Protein AF-A0AAW7D449-F1 (afdb_monomer_lite)

Foldseek 3Di:
DCLWQKKWKDQFQQAHNPGGDIDGAFLEEEEDADPPLCQLSSVLVLVQLLVQLPPDLADTKGAQPDPPSVQFFQCSGGPDNVQQKMKIKTFFAFLQFGQKIKIWIWGFPDPDPGGRITATFKMWIARNVVRDTQKIKGKDFDDPVRQVVVVVVVVVVQVVVVVCVVVVVDDDPPPDRDDDFTFGTKIKMKHQLQVVLVVLVVCLVVLVVCVVCVCVCVQFPLVVVQVVCVVVRGSSNLNVVLCPDRDDSVLSVVLSVLSPDPDRMDIDIDTDGPCQQDDPDPPDHGDDPSRVSLVVVLVVCCVSSPRWDDDPPPDTDRSRSSSSSSRSSSRSVSSNQEAEDELDPDDLDQKDQCPDPDPVSVLLVLLQPFPQQPPQLQVLCVVLQNARGWDWDQDPVRSIIWIWGLGPVRDIDTLSPDDSLVNLVNSVSSVLRSQLVVQWDWDQHSVRDIDTAGDAHEYEYEANCPPHDLSVLLVVLVSSLCSCVPRVYRYYYHHLDPSNLVSQLVCLLVVSDPQSNYWYWYADRPVPPPPDADRIDIWTADSNSDTDPVNGDPDRPCVVVVVVVVVVVVVVVVVVVVVVVVVCVVPPCVPVCVVVVVVVVVVVCQQDLVVLLVVLVVQAPCVLFDPQLSVLSSVLSNLLSVCVPDPFSLSSLLSLLVSVVVVLVVLLCVLPVPDDDDLLQSLQLLCCLQVVHDPDPNYDDPVSSVSSVVSCVVFFQDSNLQPSVLSVVSVVLNVQSVDPPDGDDSVSSVVSVVSSSVRNVSVRVGTD

Secondary structure (DSSP, 8-state):
--SSSEEEEESBTTB-SSS-EEEE--SEEEEEESTTSSHHHHHHHHHHHHHHHTT-SSSPPEE---TTS---SGGGTBSSSSS-EEEEEEEEEETTEEEEEEEEEEEES-SSS---EEEEEEEEEEETTTTEEEEEEEEEEPPHHHHHHHHHHHHHHHHHHHHHHHTTS---SSS-PPPP--EEEEEEEEEEHHHHHHHHHHTHHHHHHHHHTHHHHHHS-HHHHHHHHHTTTB-HHHHHTT-SSPPPHHHHHHHHHHH-SS-SEEEEEEEEEGGGG--SSTTSPPPPHHHHHHHHHHHHHHHHS--EE--SSSPPEEHHHHHHHHHHHHHHHHHHTEEEE-S------SSEETT---HHHHHHHHHHTS-TT-HHHHHHHHHTTS-SEEEEEEETTTTEEEEEEE-TTS-EEEGGGS-HHHHHHHHHHHHHHHHHHHTEEEEE-TTS-EEEEE--EEEEEE-TTTT--HHHHHHHHHHHHHHHHHH-EEEEEE---HHHHHHHHHHHHTTSS-GGGEEEEEE--GGG--SS--SEEEEEPPTTS---GGGSPTTSSSHHHHHHHHHHHHHHHHHHHHHHHHHHHHHH-HHHHHHHHHHHHHHHTTT-HHHHHHHHHHHS-GGGS-HHHHHHHHHHHHHHHH-TT-S--HHHHHHHHHHHHHHHHHHHHHH-TTS---HHHHHHHHHHHHTS--S-S----HHHHHHHHHHHHHHBS-TTSS-GGGHHHHHHHHHHHHSTT----HHHHHHHHHHHHHHHHHHHHHB-

Sequence (768 aa):
MKLINTFGLKNYRVFDNSKGFMEEFTSINLLTGSNNSGKSSIVKALQMLKNSIKESKYPFSLDLKKQEHLLGDFDNLLFDKENRSIEIILPYTFFGLTNFSISLLFEAQSEKKGSYNAVLREFQVVDKKDNKILYSFVYRKATEEEEIDYKIDFEKRRAEEEEELRSGKRKIRWGIPPRYSPLVGYIEWSINLDKIRENISSLKEVYNNYLEDKVSWRGQSLEELDKITRDHGLVASLFINCFKEDLSTEEWDAFLTKLSKEETQITGKAPIEEDDFISEEDFIEPPKIEDLLYYQAKEILSKNLQWEALKENKDNYRIIEDYFMNSWENLVQRISAINYISAIKEENVRSYNASSNSPFVDLLKRFEVVDMNSDFVKKYLEAFEIGREIQIEINPKYQSILVSITTLDDVKRDLVDFGYGIKQLILIIMQISVLAHENTRNEYGYDDEYYIRYAPSLLIIEEPESNLHPKWQSLLADMFTEASNKFNIQIIIETHSEYLIRKFQTLVAEKKLKQQDVKILYLRGINQTIQGKKQIENVLFGDDGSIDFKIFDGGFFDENYKLELSLLNIQRDSFLTELKKFKQSLVQNKDTIDKLQTKIDEFVKEKDITVYRQSVLSRFDISKLSGVSVDYLISGQFLLGTNNGSVDYSPVIIQYGRVIENELKQIFQQIKPNATWLFGKMQASMEKKLLGSTLIKDCCNNKELNLLGTILQTEFKNTTSLKVNLLDNLRNDRNSAAHPGQTKTKQEALDYIQKANDFLDSWILEKK

Structure (mmCIF, N/CA/C/O backbone):
data_AF-A0AAW7D449-F1
#
_entry.id   AF-A0AAW7D449-F1
#
loop_
_atom_site.group_PDB
_atom_site.id
_atom_site.type_symbol
_atom_site.label_atom_id
_atom_site.label_alt_id
_atom_site.label_comp_id
_atom_site.label_asym_id
_atom_site.label_entity_id
_atom_site.label_seq_id
_atom_site.pdbx_PDB_ins_code
_atom_site.Cartn_x
_atom_site.Cartn_y
_atom_site.Cartn_z
_atom_site.occupancy
_atom_site.B_iso_or_equiv
_atom_site.auth_seq_id
_atom_site.auth_comp_id
_atom_site.auth_asym_id
_atom_site.auth_atom_id
_atom_site.pdbx_PDB_model_num
ATOM 1 N N . MET A 1 1 ? -4.427 -12.525 0.222 1.00 58.06 1 MET A N 1
ATOM 2 C CA . MET A 1 1 ? -5.443 -11.853 1.068 1.00 58.06 1 MET A CA 1
ATOM 3 C C . MET A 1 1 ? -5.123 -10.369 1.088 1.00 58.06 1 MET A C 1
ATOM 5 O O . MET A 1 1 ? -3.958 -10.017 1.196 1.00 58.06 1 MET A O 1
ATOM 9 N N . LYS A 1 2 ? -6.126 -9.499 0.937 1.00 77.19 2 LYS A N 1
ATOM 10 C CA . LYS A 1 2 ? -5.932 -8.040 0.939 1.00 77.19 2 LYS A CA 1
ATOM 11 C C . LYS A 1 2 ? -6.093 -7.533 2.374 1.00 77.19 2 LYS A C 1
ATOM 13 O O . LYS A 1 2 ? -7.215 -7.473 2.876 1.00 77.19 2 LYS A O 1
ATOM 18 N N . LEU A 1 3 ? -4.978 -7.253 3.047 1.00 84.44 3 LEU A N 1
ATOM 19 C CA . LEU A 1 3 ? -4.956 -6.790 4.438 1.00 84.44 3 LEU A CA 1
ATOM 20 C C . LEU A 1 3 ? -5.667 -5.436 4.565 1.00 84.44 3 LEU A C 1
ATOM 22 O O . LEU A 1 3 ? -6.577 -5.282 5.380 1.00 84.44 3 LEU A O 1
ATOM 26 N N . ILE A 1 4 ? -5.307 -4.502 3.684 1.00 90.31 4 ILE A N 1
ATOM 27 C CA . ILE A 1 4 ? -5.971 -3.215 3.491 1.00 90.31 4 ILE A CA 1
ATOM 28 C C . ILE A 1 4 ? -6.580 -3.235 2.096 1.00 90.31 4 ILE A C 1
ATOM 30 O O . ILE A 1 4 ? -5.884 -3.015 1.111 1.00 90.31 4 ILE A O 1
ATOM 34 N N . ASN A 1 5 ? -7.867 -3.570 1.992 1.00 89.31 5 ASN A N 1
ATOM 35 C CA . ASN A 1 5 ? -8.565 -3.606 0.702 1.00 89.31 5 ASN A CA 1
ATOM 36 C C . ASN A 1 5 ? -9.146 -2.242 0.301 1.00 89.31 5 ASN A C 1
ATOM 38 O O . ASN A 1 5 ? -9.466 -2.052 -0.862 1.00 89.31 5 ASN A O 1
ATOM 42 N N . THR A 1 6 ? -9.272 -1.312 1.247 1.00 92.00 6 THR A N 1
ATOM 43 C CA . THR A 1 6 ? -9.874 0.009 1.070 1.00 92.00 6 THR A CA 1
ATOM 44 C C . THR A 1 6 ? -9.093 0.986 1.935 1.00 92.00 6 THR A C 1
ATOM 46 O O . THR A 1 6 ? -8.850 0.689 3.103 1.00 92.00 6 THR A O 1
ATOM 49 N N . PHE A 1 7 ? -8.682 2.122 1.389 1.00 95.44 7 PHE A N 1
ATOM 50 C CA . PHE A 1 7 ? -8.013 3.160 2.166 1.00 95.44 7 PHE A CA 1
ATOM 51 C C . PHE A 1 7 ? -8.484 4.535 1.716 1.00 95.44 7 PHE A C 1
ATOM 53 O O . PHE A 1 7 ? -8.546 4.803 0.514 1.00 95.44 7 PHE A O 1
ATOM 60 N N . GLY A 1 8 ? -8.790 5.400 2.678 1.00 94.81 8 GLY A N 1
ATOM 61 C CA . GLY A 1 8 ? -9.191 6.770 2.406 1.00 94.81 8 GLY A CA 1
ATOM 62 C C . GLY A 1 8 ? -8.648 7.772 3.413 1.00 94.81 8 GLY A C 1
ATOM 63 O O . GLY A 1 8 ? -8.346 7.430 4.554 1.00 94.81 8 GLY A O 1
ATOM 64 N N . LEU A 1 9 ? -8.501 9.012 2.955 1.00 95.38 9 LEU A N 1
ATOM 65 C CA . LEU A 1 9 ? -7.996 10.151 3.712 1.00 95.38 9 LEU A CA 1
ATOM 66 C C . LEU A 1 9 ? -8.774 11.404 3.313 1.00 95.38 9 LEU A C 1
ATOM 68 O O . LEU A 1 9 ? -8.803 11.746 2.130 1.00 95.38 9 LEU A O 1
ATOM 72 N N . LYS A 1 10 ? -9.330 12.138 4.275 1.00 94.62 10 LYS A N 1
ATOM 73 C CA . LYS A 1 10 ? -9.833 13.500 4.043 1.00 94.62 10 LYS A CA 1
ATOM 74 C C . LYS A 1 10 ? -9.101 14.503 4.911 1.00 94.62 10 LYS A C 1
ATOM 76 O O . LYS A 1 10 ? -8.645 14.184 6.009 1.00 94.62 10 LYS A O 1
ATOM 81 N N . ASN A 1 11 ? -9.006 15.720 4.385 1.00 94.19 11 ASN A N 1
ATOM 82 C CA . ASN A 1 11 ? -8.295 16.831 5.004 1.00 94.19 11 ASN A CA 1
ATOM 83 C C . ASN A 1 11 ? -6.819 16.520 5.326 1.00 94.19 11 ASN A C 1
ATOM 85 O O . ASN A 1 11 ? -6.278 16.965 6.335 1.00 94.19 11 ASN A O 1
ATOM 89 N N . TYR A 1 12 ? -6.156 15.742 4.466 1.00 93.12 12 TYR A N 1
ATOM 90 C CA . TYR A 1 12 ? -4.796 15.260 4.695 1.00 93.12 12 TYR A CA 1
ATOM 91 C C . TYR A 1 12 ? -3.843 15.712 3.584 1.00 93.12 12 TYR A C 1
ATOM 93 O O . TYR A 1 12 ? -3.831 15.175 2.475 1.00 93.12 12 TYR A O 1
ATOM 101 N N . ARG A 1 13 ? -2.972 16.666 3.907 1.00 91.31 13 ARG A N 1
ATOM 102 C CA . ARG A 1 13 ? -1.889 17.223 3.092 1.00 91.31 13 ARG A CA 1
ATOM 103 C C . ARG A 1 13 ? -2.355 17.776 1.757 1.00 91.31 13 ARG A C 1
ATOM 105 O O . ARG A 1 13 ? -2.620 18.961 1.655 1.00 91.31 13 ARG A O 1
ATOM 112 N N . VAL A 1 14 ? -2.380 16.930 0.728 1.00 89.31 14 VAL A N 1
ATOM 113 C CA . VAL A 1 14 ? -2.785 17.294 -0.637 1.00 89.31 14 VAL A CA 1
ATOM 114 C C . VAL A 1 14 ? -4.187 16.788 -0.986 1.00 89.31 14 VAL A C 1
ATOM 116 O O . VAL A 1 14 ? -4.650 16.998 -2.104 1.00 89.31 14 VAL A O 1
ATOM 119 N N . PHE A 1 15 ? -4.833 16.084 -0.058 1.00 90.56 15 PHE A N 1
ATOM 120 C CA . PHE A 1 15 ? -6.183 15.561 -0.199 1.00 90.56 15 PHE A CA 1
ATOM 121 C C . PHE A 1 15 ? -7.138 16.467 0.564 1.00 90.56 15 PHE A C 1
ATOM 123 O O . PHE A 1 15 ? -6.991 16.658 1.774 1.00 90.56 15 PHE A O 1
ATOM 130 N N . ASP A 1 16 ? -8.095 17.035 -0.163 1.00 87.88 16 ASP A N 1
ATOM 131 C CA . ASP A 1 16 ? -9.051 17.974 0.403 1.00 87.88 16 ASP A CA 1
ATOM 132 C C . ASP A 1 16 ? -10.039 17.295 1.374 1.00 87.88 16 ASP A C 1
ATOM 134 O O . ASP A 1 16 ? -10.067 16.077 1.564 1.00 87.88 16 ASP A O 1
ATOM 138 N N . ASN A 1 17 ? -10.825 18.117 2.050 1.00 82.94 17 ASN A N 1
ATOM 139 C CA . ASN A 1 17 ? -11.843 17.726 3.020 1.00 82.94 17 ASN A CA 1
ATOM 140 C C . ASN A 1 17 ? -13.156 17.230 2.377 1.00 82.94 17 ASN A C 1
ATOM 142 O O . ASN A 1 17 ? -13.931 16.545 3.037 1.00 82.94 17 ASN A O 1
ATOM 146 N N . SER A 1 18 ? -13.413 17.540 1.103 1.00 78.94 18 SER A N 1
ATOM 147 C CA . SER A 1 18 ? -14.688 17.255 0.426 1.00 78.94 18 SER A CA 1
ATOM 148 C C . SER A 1 18 ? -14.692 15.924 -0.336 1.00 78.94 18 SER A C 1
ATOM 150 O O . SER A 1 18 ? -15.559 15.078 -0.129 1.00 78.94 18 SER A O 1
ATOM 152 N N . LYS A 1 19 ? -13.714 15.731 -1.221 1.00 79.62 19 LYS A N 1
ATOM 153 C CA . LYS A 1 19 ? -13.498 14.547 -2.053 1.00 79.62 19 LYS A CA 1
ATOM 154 C C . LYS A 1 19 ? -12.468 13.628 -1.416 1.00 79.62 19 LYS A C 1
ATOM 156 O O . LYS A 1 19 ? -12.653 12.416 -1.444 1.00 79.62 19 LYS A O 1
ATOM 161 N N . GLY A 1 20 ? -11.408 14.214 -0.854 1.00 83.44 20 GLY A N 1
ATOM 162 C CA . GLY A 1 20 ? -10.283 13.485 -0.279 1.00 83.44 20 GLY A CA 1
ATOM 163 C C . GLY A 1 20 ? -9.679 12.429 -1.214 1.00 83.44 20 GLY A C 1
ATOM 164 O O . GLY A 1 20 ? -9.724 12.533 -2.441 1.00 83.44 20 GLY A O 1
ATOM 165 N N . PHE A 1 21 ? -9.095 11.408 -0.598 1.00 88.69 21 PHE A N 1
ATOM 166 C CA . PHE A 1 21 ? -8.597 10.173 -1.191 1.00 88.69 21 PHE A CA 1
ATOM 167 C C . PHE A 1 21 ? -9.489 9.021 -0.728 1.00 88.69 21 PHE A C 1
ATOM 169 O O . PHE A 1 21 ? -9.763 8.921 0.464 1.00 88.69 21 PHE A O 1
ATOM 176 N N . MET A 1 22 ? -9.924 8.145 -1.631 1.00 89.25 22 MET A N 1
ATOM 177 C CA . MET A 1 22 ? -10.607 6.902 -1.270 1.00 89.25 22 MET A CA 1
ATOM 178 C C . MET A 1 22 ? -10.464 5.903 -2.412 1.00 89.25 22 MET A C 1
ATOM 180 O O . MET A 1 22 ? -11.011 6.120 -3.490 1.00 89.25 22 MET A O 1
ATOM 184 N N . GLU A 1 23 ? -9.720 4.825 -2.192 1.00 91.81 23 GLU A N 1
ATOM 185 C CA . GLU A 1 23 ? -9.419 3.840 -3.231 1.00 91.81 23 GLU A CA 1
ATOM 186 C C . GLU A 1 23 ? -9.388 2.413 -2.681 1.00 91.81 23 GLU A C 1
ATOM 188 O O . GLU A 1 23 ? -8.996 2.168 -1.537 1.00 91.81 23 GLU A O 1
ATOM 193 N N . GLU A 1 24 ? -9.756 1.447 -3.526 1.00 91.19 24 GLU A N 1
ATOM 194 C CA . GLU A 1 24 ? -9.655 0.024 -3.191 1.00 91.19 24 GLU A CA 1
ATOM 195 C C . GLU A 1 24 ? -8.324 -0.566 -3.648 1.00 91.19 24 GLU A C 1
ATOM 197 O O . GLU A 1 24 ? -8.000 -0.522 -4.831 1.00 91.19 24 GLU A O 1
ATOM 202 N N . PHE A 1 25 ? -7.546 -1.155 -2.748 1.00 93.44 25 PHE A N 1
ATOM 203 C CA . PHE A 1 25 ? -6.246 -1.738 -3.071 1.00 93.44 25 PHE A CA 1
ATOM 204 C C . PHE A 1 25 ? -6.335 -3.207 -3.499 1.00 93.44 25 PHE A C 1
ATOM 206 O O . PHE A 1 25 ? -7.136 -3.997 -2.994 1.00 93.44 25 PHE A O 1
ATOM 213 N N . THR A 1 26 ? -5.466 -3.593 -4.432 1.00 93.81 26 THR A N 1
ATOM 214 C CA . THR A 1 26 ? -5.254 -4.982 -4.867 1.00 93.81 26 THR A CA 1
ATOM 215 C C . THR A 1 26 ? -4.085 -5.614 -4.104 1.00 93.81 26 THR A C 1
ATOM 217 O O . THR A 1 26 ? -3.599 -5.046 -3.121 1.00 93.81 26 THR A O 1
ATOM 220 N N . SER A 1 27 ? -3.644 -6.803 -4.518 1.00 94.50 27 SER A N 1
ATOM 221 C CA . SER A 1 27 ? -2.478 -7.478 -3.936 1.00 94.50 27 SER A CA 1
ATOM 222 C C . SER A 1 27 ? -1.184 -6.694 -4.188 1.00 94.50 27 SER A C 1
ATOM 224 O O . SER A 1 27 ? -0.350 -6.614 -3.294 1.00 94.50 27 SER A O 1
ATOM 226 N N . ILE A 1 28 ? -1.047 -6.053 -5.355 1.00 97.31 28 ILE A N 1
ATOM 227 C CA . ILE A 1 28 ? 0.088 -5.203 -5.738 1.00 97.31 28 ILE A CA 1
ATOM 228 C C . ILE A 1 28 ? -0.427 -3.869 -6.288 1.00 97.31 28 ILE A C 1
ATOM 230 O O . ILE A 1 28 ? -1.142 -3.831 -7.287 1.00 97.31 28 ILE A O 1
ATOM 234 N N . ASN A 1 29 ? -0.040 -2.757 -5.668 1.00 97.12 29 ASN A N 1
ATOM 235 C CA . ASN A 1 29 ? -0.479 -1.417 -6.062 1.00 97.12 29 ASN A CA 1
ATOM 236 C C . ASN A 1 29 ? 0.735 -0.548 -6.376 1.00 97.12 29 ASN A C 1
ATOM 238 O O . ASN A 1 29 ? 1.603 -0.376 -5.523 1.00 97.12 29 ASN A O 1
ATOM 242 N N . LEU A 1 30 ? 0.781 0.024 -7.576 1.00 97.50 30 LEU A N 1
ATOM 243 C CA . LEU A 1 30 ? 1.849 0.928 -7.999 1.00 97.50 30 LEU A CA 1
ATOM 244 C C . LEU A 1 30 ? 1.361 2.372 -7.876 1.00 97.50 30 LEU A C 1
ATOM 246 O O . LEU A 1 30 ? 0.462 2.777 -8.606 1.00 97.50 30 LEU A O 1
ATOM 250 N N . LEU A 1 31 ? 1.931 3.149 -6.961 1.00 96.12 31 LEU A N 1
ATOM 251 C CA . LEU A 1 31 ? 1.697 4.585 -6.841 1.00 96.12 31 LEU A CA 1
ATOM 252 C C . LEU A 1 31 ? 2.679 5.309 -7.763 1.00 96.12 31 LEU A C 1
ATOM 254 O O . LEU A 1 31 ? 3.887 5.290 -7.529 1.00 96.12 31 LEU A O 1
ATOM 258 N N . THR A 1 32 ? 2.172 5.963 -8.803 1.00 94.12 32 THR A N 1
ATOM 259 C CA . THR A 1 32 ? 3.000 6.727 -9.744 1.00 94.12 32 THR A CA 1
ATOM 260 C C . THR A 1 32 ? 2.334 8.043 -10.135 1.00 94.12 32 THR A C 1
ATOM 262 O O . THR A 1 32 ? 1.190 8.302 -9.773 1.00 94.12 32 THR A O 1
ATOM 265 N N . GLY A 1 33 ? 3.063 8.924 -10.813 1.00 90.00 33 GLY A N 1
ATOM 266 C CA . GLY A 1 33 ? 2.576 10.239 -11.231 1.00 90.00 33 GLY A CA 1
ATOM 267 C C . GLY A 1 33 ? 3.504 11.386 -10.852 1.00 90.00 33 GLY A C 1
ATOM 268 O O . GLY A 1 33 ? 4.634 11.168 -10.403 1.00 90.00 33 GLY A O 1
ATOM 269 N N . SER A 1 34 ? 3.036 12.619 -11.045 1.00 83.12 34 SER A N 1
ATOM 270 C CA . SER A 1 34 ? 3.877 13.819 -10.968 1.00 83.12 34 SER A CA 1
ATOM 271 C C . SER A 1 34 ? 4.509 14.020 -9.586 1.00 83.12 34 SER A C 1
ATOM 273 O O . SER A 1 34 ? 4.026 13.523 -8.565 1.00 83.12 34 SER A O 1
ATOM 275 N N . ASN A 1 35 ? 5.590 14.795 -9.517 1.00 81.62 35 ASN A N 1
ATOM 276 C CA . ASN A 1 35 ? 6.138 15.209 -8.225 1.00 81.62 35 ASN A CA 1
ATOM 277 C C . ASN A 1 35 ? 5.094 16.022 -7.446 1.00 81.62 35 ASN A C 1
ATOM 279 O O . ASN A 1 35 ? 4.270 16.723 -8.038 1.00 81.62 35 ASN A O 1
ATOM 283 N N . ASN A 1 36 ? 5.111 15.894 -6.117 1.00 81.19 36 ASN A N 1
ATOM 284 C CA . ASN A 1 36 ? 4.158 16.536 -5.204 1.00 81.19 36 ASN A CA 1
ATOM 285 C C . ASN A 1 36 ? 2.674 16.196 -5.464 1.00 81.19 36 ASN A C 1
ATOM 287 O O . ASN A 1 36 ? 1.791 16.963 -5.088 1.00 81.19 36 ASN A O 1
ATOM 291 N N . SER A 1 37 ? 2.379 15.048 -6.081 1.00 85.81 37 SER A N 1
ATOM 292 C CA . SER A 1 37 ? 0.999 14.604 -6.330 1.00 85.81 37 SER A CA 1
ATOM 293 C C . SER A 1 37 ? 0.314 13.919 -5.145 1.00 85.81 37 SER A C 1
ATOM 295 O O . SER A 1 37 ? -0.894 13.712 -5.177 1.00 85.81 37 SER A O 1
ATOM 297 N N . GLY A 1 38 ? 1.065 13.575 -4.091 1.00 86.75 38 GLY A N 1
ATOM 298 C CA . GLY A 1 38 ? 0.529 12.924 -2.890 1.00 86.75 38 GLY A CA 1
ATOM 299 C C . GLY A 1 38 ? 0.925 11.465 -2.683 1.00 86.75 38 GLY A C 1
ATOM 300 O O . GLY A 1 38 ? 0.478 10.879 -1.703 1.00 86.75 38 GLY A O 1
ATOM 301 N N . LYS A 1 39 ? 1.786 10.889 -3.535 1.00 90.94 39 LYS A N 1
ATOM 302 C CA . LYS A 1 39 ? 2.264 9.495 -3.413 1.00 90.94 39 LYS A CA 1
ATOM 303 C C . LYS A 1 39 ? 2.833 9.202 -2.020 1.00 90.94 39 LYS A C 1
ATOM 305 O O . LYS A 1 39 ? 2.248 8.427 -1.265 1.00 90.94 39 LYS A O 1
ATOM 310 N N . SER A 1 40 ? 3.849 9.959 -1.611 1.00 88.88 40 SER A N 1
ATOM 311 C CA . SER A 1 40 ? 4.449 9.820 -0.281 1.00 88.88 40 SER A CA 1
ATOM 312 C C . SER A 1 40 ? 3.513 10.261 0.856 1.00 88.88 40 SER A C 1
ATOM 314 O O . SER A 1 40 ? 3.759 9.950 2.017 1.00 88.88 40 SER A O 1
ATOM 316 N N . SER A 1 41 ? 2.428 10.996 0.569 1.00 91.12 41 SER A N 1
ATOM 317 C CA . SER A 1 41 ? 1.405 11.321 1.577 1.00 91.12 41 SER A CA 1
ATOM 318 C C . SER A 1 41 ? 0.574 10.088 1.934 1.00 91.12 41 SER A C 1
ATOM 320 O O . SER A 1 41 ? 0.352 9.850 3.117 1.00 91.12 41 SER A O 1
ATOM 322 N N . ILE A 1 42 ? 0.184 9.271 0.949 1.00 92.81 42 ILE A N 1
ATOM 323 C CA . ILE A 1 42 ? -0.512 7.993 1.186 1.00 92.81 42 ILE A CA 1
ATOM 324 C C . ILE A 1 42 ? 0.371 7.065 2.026 1.00 92.81 42 ILE A C 1
ATOM 326 O O . ILE A 1 42 ? -0.073 6.523 3.038 1.00 92.81 42 ILE A O 1
ATOM 330 N N . VAL A 1 43 ? 1.640 6.930 1.633 1.00 91.75 43 VAL A N 1
ATOM 331 C CA . VAL A 1 43 ? 2.623 6.084 2.324 1.00 91.75 43 VAL A CA 1
ATOM 332 C C . VAL A 1 43 ? 2.801 6.512 3.784 1.00 91.75 43 VAL A C 1
ATOM 334 O O . VAL A 1 43 ? 2.673 5.695 4.698 1.00 91.75 43 VAL A O 1
ATOM 337 N N . LYS A 1 44 ? 3.010 7.811 4.028 1.00 90.19 44 LYS A N 1
ATOM 338 C CA . LYS A 1 44 ? 3.209 8.336 5.385 1.00 90.19 44 LYS A CA 1
ATOM 339 C C . LYS A 1 44 ? 1.964 8.254 6.265 1.00 90.19 44 LYS A C 1
ATOM 341 O O . LYS A 1 44 ? 2.111 8.103 7.474 1.00 90.19 44 LYS A O 1
ATOM 346 N N . ALA A 1 45 ? 0.759 8.320 5.699 1.00 92.12 45 ALA A N 1
ATOM 347 C CA . ALA A 1 45 ? -0.471 8.133 6.467 1.00 92.12 45 ALA A CA 1
ATOM 348 C C . ALA A 1 45 ? -0.584 6.702 7.021 1.00 92.12 45 ALA A C 1
ATOM 350 O O . ALA A 1 45 ? -0.879 6.515 8.200 1.00 92.12 45 ALA A O 1
ATOM 351 N N . LEU A 1 46 ? -0.265 5.689 6.208 1.00 92.31 46 LEU A N 1
ATOM 352 C CA . LEU A 1 46 ? -0.223 4.290 6.655 1.00 92.31 46 LEU A CA 1
ATOM 353 C C . LEU A 1 46 ? 0.883 4.054 7.694 1.00 92.31 46 LEU A C 1
ATOM 355 O O . LEU A 1 46 ? 0.677 3.341 8.676 1.00 92.31 46 LEU A O 1
ATOM 359 N N . GLN A 1 47 ? 2.040 4.697 7.520 1.00 89.12 47 GLN A N 1
ATOM 360 C CA . GLN A 1 47 ? 3.130 4.649 8.497 1.00 89.12 47 GLN A CA 1
ATOM 361 C C . GLN A 1 47 ? 2.732 5.286 9.840 1.00 89.12 47 GLN A C 1
ATOM 363 O O . GLN A 1 47 ? 3.019 4.725 10.897 1.00 89.12 47 GLN A O 1
ATOM 368 N N . MET A 1 48 ? 2.046 6.432 9.806 1.00 89.88 48 MET A N 1
ATOM 369 C CA . MET A 1 48 ? 1.508 7.117 10.987 1.00 89.88 48 MET A CA 1
ATOM 370 C C . MET A 1 48 ? 0.517 6.229 11.746 1.00 89.88 48 MET A C 1
ATOM 372 O O . MET A 1 48 ? 0.643 6.083 12.961 1.00 89.88 48 MET A O 1
ATOM 376 N N . LEU A 1 49 ? -0.413 5.583 11.037 1.00 90.19 49 LEU A N 1
ATOM 377 C CA . LEU A 1 49 ? -1.371 4.644 11.629 1.00 90.19 49 LEU A CA 1
ATOM 378 C C . LEU A 1 49 ? -0.671 3.492 12.354 1.00 90.19 49 LEU A C 1
ATOM 380 O O . LEU A 1 49 ? -0.944 3.251 13.528 1.00 90.19 49 LEU A O 1
ATOM 384 N N . LYS A 1 50 ? 0.288 2.828 11.695 1.00 88.88 50 LYS A N 1
ATOM 385 C CA . LYS A 1 50 ? 1.087 1.757 12.316 1.00 88.88 50 LYS A CA 1
ATOM 386 C C . LYS A 1 50 ? 1.759 2.234 13.604 1.00 88.88 50 LYS A C 1
ATOM 388 O O . LYS A 1 50 ? 1.751 1.546 14.622 1.00 88.88 50 LYS A O 1
ATOM 393 N N . ASN A 1 51 ? 2.374 3.409 13.548 1.00 85.25 51 ASN A N 1
ATOM 394 C CA . ASN A 1 51 ? 3.157 3.952 14.650 1.00 85.25 51 ASN A CA 1
ATOM 395 C C . ASN A 1 51 ? 2.310 4.364 15.857 1.00 85.25 51 ASN A C 1
ATOM 397 O O . ASN A 1 51 ? 2.819 4.278 16.978 1.00 85.25 51 ASN A O 1
ATOM 401 N N . SER A 1 52 ? 1.047 4.712 15.610 1.00 86.38 52 SER A N 1
ATOM 402 C CA . SER A 1 52 ? 0.051 5.108 16.608 1.00 86.38 52 SER A CA 1
ATOM 403 C C . SER A 1 52 ? -0.537 3.927 17.395 1.00 86.38 52 SER A C 1
ATOM 405 O O . SER A 1 52 ? -1.007 4.113 18.508 1.00 86.38 52 SER A O 1
ATOM 407 N N . ILE A 1 53 ? -0.477 2.701 16.857 1.00 83.56 53 ILE A N 1
ATOM 408 C CA . ILE A 1 53 ? -1.076 1.503 17.484 1.00 83.56 53 ILE A CA 1
ATOM 409 C C . ILE A 1 53 ? -0.087 0.673 18.307 1.00 83.56 53 ILE A C 1
ATOM 411 O O . ILE A 1 53 ? -0.498 -0.117 19.149 1.00 83.56 53 ILE A O 1
ATOM 415 N N . LYS A 1 54 ? 1.226 0.859 18.119 1.00 65.25 54 LYS A N 1
ATOM 416 C CA . LYS A 1 54 ? 2.272 0.051 18.784 1.00 65.25 54 LYS A CA 1
ATOM 417 C C . LYS A 1 54 ? 2.170 -0.011 20.324 1.00 65.25 54 LYS A C 1
ATOM 419 O O . LYS A 1 54 ? 2.802 -0.886 20.907 1.00 65.25 54 LYS A O 1
ATOM 424 N N . GLU A 1 55 ? 1.423 0.887 20.969 1.00 57.62 55 GLU A N 1
ATOM 425 C CA . GLU A 1 55 ? 1.331 1.011 22.432 1.00 57.62 55 GLU A CA 1
ATOM 426 C C . GLU A 1 55 ? -0.079 0.753 23.005 1.00 57.62 55 GLU A C 1
ATOM 428 O O . GLU A 1 55 ? -0.219 0.671 24.223 1.00 57.62 55 GLU A O 1
ATOM 433 N N . SER A 1 56 ? -1.117 0.563 22.178 1.00 59.34 56 SER A N 1
ATOM 434 C CA . SER A 1 56 ? -2.511 0.447 22.641 1.00 59.34 56 SER A CA 1
ATOM 435 C C . SER A 1 56 ? -3.248 -0.754 22.036 1.00 59.34 56 SER A C 1
ATOM 437 O O . SER A 1 56 ? -3.189 -1.019 20.837 1.00 59.34 56 SER A O 1
ATOM 439 N N . LYS A 1 57 ? -3.959 -1.511 22.887 1.00 58.59 57 LYS A N 1
ATOM 440 C CA . LYS A 1 57 ? -4.793 -2.655 22.462 1.00 58.59 57 LYS A CA 1
ATOM 441 C C . LYS A 1 57 ? -6.198 -2.239 22.011 1.00 58.59 57 LYS A C 1
ATOM 443 O O . LYS A 1 57 ? -6.786 -2.930 21.188 1.00 58.59 57 LYS A O 1
ATOM 448 N N . TYR A 1 58 ? -6.716 -1.126 22.527 1.00 64.12 58 TYR A N 1
ATOM 449 C CA . TYR A 1 58 ? -8.047 -0.580 22.241 1.00 64.12 58 TYR A CA 1
ATOM 450 C C . TYR A 1 58 ? -7.956 0.953 22.220 1.00 64.12 58 TYR A C 1
ATOM 452 O O . TYR A 1 58 ? -6.911 1.470 22.605 1.00 64.12 58 TYR A O 1
ATOM 460 N N . PRO A 1 59 ? -8.982 1.623 21.671 1.00 69.44 59 PRO A N 1
ATOM 461 C CA . PRO A 1 59 ? -8.891 2.682 20.650 1.00 69.44 59 PRO A CA 1
ATOM 462 C C . PRO A 1 59 ? -7.657 3.593 20.736 1.00 69.44 59 PRO A C 1
ATOM 464 O O . PRO A 1 59 ? -7.251 4.065 21.788 1.00 69.44 59 PRO A O 1
ATOM 467 N N . PHE A 1 60 ? -7.056 3.873 19.583 1.00 80.25 60 PHE A N 1
ATOM 468 C CA . PHE A 1 60 ? -5.803 4.618 19.508 1.00 80.25 60 PHE A CA 1
ATOM 469 C C . PHE A 1 60 ? -6.037 6.093 19.170 1.00 80.25 60 PHE A C 1
ATOM 471 O O . PHE A 1 60 ? -6.924 6.432 18.389 1.00 80.25 60 PHE A O 1
ATOM 478 N N . SER A 1 61 ? -5.191 6.965 19.711 1.00 85.88 61 SER A N 1
ATOM 479 C CA . SER A 1 61 ? -4.959 8.316 19.198 1.00 85.88 61 SER A CA 1
ATOM 480 C C . SER A 1 61 ? -3.825 8.296 18.173 1.00 85.88 61 SER A C 1
ATOM 482 O O . SER A 1 61 ? -3.001 7.385 18.153 1.00 85.88 61 SER A O 1
ATOM 484 N N . LEU A 1 62 ? -3.776 9.299 17.301 1.00 87.69 62 LEU A N 1
ATOM 485 C CA . LEU A 1 62 ? -2.658 9.482 16.384 1.00 87.69 62 LEU A CA 1
ATOM 486 C C . LEU A 1 62 ? -1.481 10.118 17.117 1.00 87.69 62 LEU A C 1
ATOM 488 O O . LEU A 1 62 ? -1.617 11.217 17.659 1.00 87.69 62 LEU A O 1
ATOM 492 N N . ASP A 1 63 ? -0.329 9.453 17.069 1.00 83.06 63 ASP A N 1
ATOM 493 C CA . ASP A 1 63 ? 0.938 9.943 17.614 1.00 83.06 63 ASP A CA 1
ATOM 494 C C . ASP A 1 63 ? 1.900 10.333 16.483 1.00 83.06 63 ASP A C 1
ATOM 496 O O . ASP A 1 63 ? 2.323 9.500 15.677 1.00 83.06 63 ASP A O 1
ATOM 500 N N . LEU A 1 64 ? 2.263 11.618 16.441 1.00 81.00 64 LEU A N 1
ATOM 501 C CA . LEU A 1 64 ? 3.186 12.207 15.467 1.00 81.00 64 LEU A CA 1
ATOM 502 C C . LEU A 1 64 ? 4.595 12.426 16.021 1.00 81.00 64 LEU A C 1
ATOM 504 O O . LEU A 1 64 ? 5.446 12.995 15.332 1.00 81.00 64 LEU A O 1
ATOM 508 N N . LYS A 1 65 ? 4.873 12.021 17.264 1.00 75.75 65 LYS A N 1
ATOM 509 C CA . LYS A 1 65 ? 6.185 12.234 17.895 1.00 75.75 65 LYS A CA 1
ATOM 510 C C . LYS A 1 65 ? 7.272 11.358 17.283 1.00 75.75 65 LYS A C 1
ATOM 512 O O . LYS A 1 65 ? 8.452 11.712 17.350 1.00 75.75 65 LYS A O 1
ATOM 517 N N . LYS A 1 66 ? 6.909 10.215 16.692 1.00 67.69 66 LYS A N 1
ATOM 518 C CA . LYS A 1 66 ? 7.886 9.300 16.091 1.00 67.69 66 LYS A CA 1
ATOM 519 C C . LYS A 1 66 ? 8.541 9.938 14.868 1.00 67.69 66 LYS A C 1
ATOM 521 O O . LYS A 1 66 ? 7.894 10.374 13.923 1.00 67.69 66 LYS A O 1
ATOM 526 N N . GLN A 1 67 ? 9.872 9.941 14.855 1.00 60.62 67 GLN A N 1
ATOM 527 C CA . GLN A 1 67 ? 10.630 10.586 13.783 1.00 60.62 67 GLN A CA 1
ATOM 528 C C . GLN A 1 67 ? 10.606 9.814 12.456 1.00 60.62 67 GLN A C 1
ATOM 530 O O . GLN A 1 67 ? 10.956 10.383 11.431 1.00 60.62 67 GLN A O 1
ATOM 535 N N . GLU A 1 68 ? 10.168 8.552 12.423 1.00 64.44 68 GLU A N 1
ATOM 536 C CA . GLU A 1 68 ? 10.245 7.727 11.208 1.00 64.44 68 GLU A CA 1
ATOM 537 C C . GLU A 1 68 ? 9.427 8.287 10.031 1.00 64.44 68 GLU A C 1
ATOM 539 O O . GLU A 1 68 ? 9.874 8.216 8.886 1.00 64.44 68 GLU A O 1
ATOM 544 N N . HIS A 1 69 ? 8.248 8.865 10.291 1.00 65.75 69 HIS A N 1
ATOM 545 C CA . HIS A 1 69 ? 7.375 9.407 9.242 1.00 65.75 69 HIS A CA 1
ATOM 546 C C . HIS A 1 69 ? 7.712 10.864 8.864 1.00 65.75 69 HIS A C 1
ATOM 548 O O . HIS A 1 69 ? 7.300 11.343 7.800 1.00 65.75 69 HIS A O 1
ATOM 554 N N . LEU A 1 70 ? 8.475 11.578 9.709 1.00 70.12 70 LEU A N 1
ATOM 555 C CA . LEU A 1 70 ? 8.868 12.987 9.525 1.00 70.12 70 LEU A CA 1
ATOM 556 C C . LEU A 1 70 ? 7.684 13.873 9.099 1.00 70.12 70 LEU A C 1
ATOM 558 O O . LEU A 1 70 ? 7.745 14.586 8.093 1.00 70.12 70 LEU A O 1
ATOM 562 N N . LEU A 1 71 ? 6.565 13.751 9.816 1.00 79.75 71 LEU A N 1
ATOM 563 C CA . LEU A 1 71 ? 5.337 14.487 9.493 1.00 79.75 71 LEU A CA 1
ATOM 564 C C . LEU A 1 71 ? 5.326 15.886 10.122 1.00 79.75 71 LEU A C 1
ATOM 566 O O . LEU A 1 71 ? 4.662 16.768 9.586 1.00 79.75 71 LEU A O 1
ATOM 570 N N . GLY A 1 72 ? 6.109 16.094 11.185 1.00 82.38 72 GLY A N 1
ATOM 571 C CA . GLY A 1 72 ? 6.064 17.311 11.989 1.00 82.38 72 GLY A CA 1
ATOM 572 C C . GLY A 1 72 ? 4.848 17.310 12.912 1.00 82.38 72 GLY A C 1
ATOM 573 O O . GLY A 1 72 ? 4.410 16.252 13.360 1.00 82.38 72 GLY A O 1
ATOM 574 N N . ASP A 1 73 ? 4.326 18.498 13.199 1.00 83.56 73 ASP A N 1
ATOM 575 C CA . ASP A 1 73 ? 3.080 18.664 13.948 1.00 83.56 73 ASP A CA 1
ATOM 576 C C . ASP A 1 73 ? 1.823 18.320 13.121 1.00 83.56 73 ASP A C 1
ATOM 578 O O . ASP A 1 73 ? 1.863 18.128 11.903 1.00 83.56 73 ASP A O 1
ATOM 582 N N . PHE A 1 74 ? 0.682 18.265 13.806 1.00 85.25 74 PHE A N 1
ATOM 583 C CA . PHE A 1 74 ? -0.620 17.974 13.217 1.00 85.25 74 PHE A CA 1
ATOM 584 C C . PHE A 1 74 ? -1.053 19.032 12.193 1.00 85.25 74 PHE A C 1
ATOM 586 O O . PHE A 1 74 ? -1.685 18.699 11.196 1.00 85.25 74 PHE A O 1
ATOM 593 N N . ASP A 1 75 ? -0.658 20.297 12.362 1.00 85.31 75 ASP A N 1
ATOM 594 C CA . ASP A 1 75 ? -1.032 21.369 11.431 1.00 85.31 75 ASP A CA 1
ATOM 595 C C . ASP A 1 75 ? -0.349 21.214 10.056 1.00 85.31 75 ASP A C 1
ATOM 597 O O . ASP A 1 75 ? -0.840 21.745 9.057 1.00 85.31 75 ASP A O 1
ATOM 601 N N . ASN A 1 76 ? 0.767 20.480 9.976 1.00 86.81 76 ASN A N 1
ATOM 602 C CA . ASN A 1 76 ? 1.397 20.083 8.710 1.00 86.81 76 ASN A CA 1
ATOM 603 C C . ASN A 1 76 ? 0.675 18.925 8.007 1.00 86.81 76 ASN A C 1
ATOM 605 O O . ASN A 1 76 ? 0.946 18.660 6.831 1.00 86.81 76 ASN A O 1
ATOM 609 N N . LEU A 1 77 ? -0.217 18.219 8.706 1.00 88.44 77 LEU A N 1
ATOM 610 C CA . LEU A 1 77 ? -1.055 17.185 8.107 1.00 88.44 77 LEU A CA 1
ATOM 611 C C . LEU A 1 77 ? -2.285 17.755 7.430 1.00 88.44 77 LEU A C 1
ATOM 613 O O . LEU A 1 77 ? -2.807 17.099 6.545 1.00 88.44 77 LEU A O 1
ATOM 617 N N . LEU A 1 78 ? -2.752 18.931 7.834 1.00 90.12 78 LEU A N 1
ATOM 618 C CA . LEU A 1 78 ? -4.035 19.459 7.392 1.00 90.12 78 LEU A CA 1
ATOM 619 C C . LEU A 1 78 ? -3.927 20.112 6.013 1.00 90.12 78 LEU A C 1
ATOM 621 O O . LEU A 1 78 ? -3.038 20.934 5.772 1.00 90.12 78 LEU A O 1
ATOM 625 N N . PHE A 1 79 ? -4.855 19.758 5.123 1.00 89.50 79 PHE A N 1
ATOM 626 C CA . PHE A 1 79 ? -5.063 20.497 3.876 1.00 89.50 79 PHE A CA 1
ATOM 627 C C . PHE A 1 79 ? -5.754 21.835 4.181 1.00 89.50 79 PHE A C 1
ATOM 629 O O . PHE A 1 79 ? -5.237 22.906 3.864 1.00 89.50 79 PHE A O 1
ATOM 636 N N . ASP A 1 80 ? -6.895 21.755 4.860 1.00 88.44 80 ASP A N 1
ATOM 637 C CA . ASP A 1 80 ? -7.647 22.858 5.432 1.00 88.44 80 ASP A CA 1
ATOM 638 C C . ASP A 1 80 ? -7.309 22.973 6.922 1.00 88.44 80 ASP A C 1
ATOM 640 O O . ASP A 1 80 ? -7.649 22.110 7.729 1.00 88.44 80 ASP A O 1
ATOM 644 N N . LYS A 1 81 ? -6.608 24.053 7.275 1.00 87.38 81 LYS A N 1
ATOM 645 C CA . LYS A 1 81 ? -6.145 24.319 8.642 1.00 87.38 81 LYS A CA 1
ATOM 646 C C . LYS A 1 81 ? -7.214 24.952 9.531 1.00 87.38 81 LYS A C 1
ATOM 648 O O . LYS A 1 81 ? -6.976 25.069 10.732 1.00 87.38 81 LYS A O 1
ATOM 653 N N . GLU A 1 82 ? -8.338 25.391 8.965 1.00 85.25 82 GLU A N 1
ATOM 654 C CA . GLU A 1 82 ? -9.474 25.885 9.748 1.00 85.25 82 GLU A CA 1
ATOM 655 C C . GLU A 1 82 ? -10.195 24.711 10.410 1.00 85.25 82 GLU A C 1
ATOM 657 O O . GLU A 1 82 ? -10.495 24.757 11.603 1.00 85.25 82 GLU A O 1
ATOM 662 N N . ASN A 1 83 ? -10.370 23.615 9.669 1.00 85.75 83 ASN A N 1
ATOM 663 C CA . ASN A 1 83 ? -10.838 22.356 10.225 1.00 85.75 83 ASN A CA 1
ATOM 664 C C . ASN A 1 83 ? -9.666 21.530 10.781 1.00 85.75 83 ASN A C 1
ATOM 666 O O . ASN A 1 83 ? -8.921 20.900 10.036 1.00 85.75 83 ASN A O 1
ATOM 670 N N . ARG A 1 84 ? -9.512 21.473 12.107 1.00 89.75 84 ARG A N 1
ATOM 671 C CA . ARG A 1 84 ? -8.409 20.744 12.765 1.00 89.75 84 ARG A CA 1
ATOM 672 C C . ARG A 1 84 ? -8.717 19.272 13.027 1.00 89.75 84 ARG A C 1
ATOM 674 O O . ARG A 1 84 ? -8.371 18.737 14.083 1.00 89.75 84 ARG A O 1
ATOM 681 N N . SER A 1 85 ? -9.317 18.619 12.038 1.00 92.44 85 SER A N 1
ATOM 682 C CA . SER A 1 85 ? -9.583 17.184 12.044 1.00 92.44 85 SER A CA 1
ATOM 683 C C . SER A 1 85 ? -9.128 16.509 10.753 1.00 92.44 85 SER A C 1
ATOM 685 O O . SER A 1 85 ? -9.112 17.129 9.688 1.00 92.44 85 SER A O 1
ATOM 687 N N . ILE A 1 86 ? -8.759 15.234 10.851 1.00 94.62 86 ILE A N 1
ATOM 688 C CA . ILE A 1 86 ? -8.511 14.368 9.697 1.00 94.62 86 ILE A CA 1
ATOM 689 C C . ILE A 1 86 ? -9.425 13.154 9.764 1.00 94.62 86 ILE A C 1
ATOM 691 O O . ILE A 1 86 ? -9.652 12.597 10.836 1.00 94.62 86 ILE A O 1
ATOM 695 N N . GLU A 1 87 ? -9.912 12.727 8.608 1.00 96.00 87 GLU A N 1
ATOM 696 C CA . GLU A 1 87 ? -10.729 11.523 8.484 1.00 96.00 87 GLU A CA 1
ATOM 697 C C . GLU A 1 87 ? -9.902 10.435 7.805 1.00 96.00 87 GLU A C 1
ATOM 699 O O . GLU A 1 87 ? -9.317 10.662 6.741 1.00 96.00 87 GLU A O 1
ATOM 704 N N . ILE A 1 88 ? -9.850 9.255 8.414 1.00 96.00 88 ILE A N 1
ATOM 705 C CA . ILE A 1 88 ? -9.154 8.084 7.890 1.00 96.00 88 ILE A CA 1
ATOM 706 C C . ILE A 1 88 ? -10.173 6.970 7.697 1.00 96.00 88 ILE A C 1
ATOM 708 O O . ILE A 1 88 ? -10.866 6.585 8.635 1.00 96.00 88 ILE A O 1
ATOM 712 N N . ILE A 1 89 ? -10.230 6.420 6.488 1.00 96.31 89 ILE A N 1
ATOM 713 C CA . ILE A 1 89 ? -11.164 5.353 6.133 1.00 96.31 89 ILE A CA 1
ATOM 714 C C . ILE A 1 89 ? -10.385 4.055 5.928 1.00 96.31 89 ILE A C 1
ATOM 716 O O . ILE A 1 89 ? -9.415 4.012 5.167 1.00 96.31 89 ILE A O 1
ATOM 720 N N . LEU A 1 90 ? -10.805 2.995 6.613 1.00 96.06 90 LEU A N 1
ATOM 721 C CA . LEU A 1 90 ? -10.133 1.696 6.667 1.00 96.06 90 LEU A CA 1
ATOM 722 C C . LEU A 1 90 ? -11.124 0.550 6.425 1.00 96.06 90 LEU A C 1
ATOM 724 O O . LEU A 1 90 ? -12.332 0.733 6.598 1.00 96.06 90 LEU A O 1
ATOM 728 N N . PRO A 1 91 ? -10.655 -0.647 6.023 1.00 94.31 91 PRO A N 1
ATOM 729 C CA . PRO A 1 91 ? -11.536 -1.800 5.910 1.00 94.31 91 PRO A CA 1
ATOM 730 C C . PRO A 1 91 ? -12.083 -2.187 7.282 1.00 94.31 91 PRO A C 1
ATOM 732 O O . PRO A 1 91 ? -11.346 -2.209 8.267 1.00 94.31 91 PRO A O 1
ATOM 735 N N . TYR A 1 92 ? -13.353 -2.567 7.328 1.00 93.56 92 TYR A N 1
ATOM 736 C CA . TYR A 1 92 ? -13.982 -3.082 8.534 1.00 93.56 92 TYR A CA 1
ATOM 737 C C . TYR A 1 92 ? -14.658 -4.410 8.217 1.00 93.56 92 TYR A C 1
ATOM 739 O O . TYR A 1 92 ? -15.238 -4.591 7.149 1.00 93.56 92 TYR A O 1
ATOM 747 N N . THR A 1 93 ? -14.523 -5.378 9.117 1.00 90.50 93 THR A N 1
ATOM 748 C CA . THR A 1 93 ? -15.208 -6.668 8.997 1.00 90.50 93 THR A CA 1
ATOM 749 C C . THR A 1 93 ? -16.254 -6.721 10.088 1.00 90.50 93 THR A C 1
ATOM 751 O O . THR A 1 93 ? -15.895 -6.517 11.235 1.00 90.50 93 THR A O 1
ATOM 754 N N . PHE A 1 94 ? -17.513 -6.977 9.747 1.00 88.38 94 PHE A N 1
ATOM 755 C CA . PHE A 1 94 ? -18.614 -7.054 10.711 1.00 88.38 94 PHE A CA 1
ATOM 756 C C . PHE A 1 94 ? -19.383 -8.346 10.451 1.00 88.38 94 PHE A C 1
ATOM 758 O O . PHE A 1 94 ? -19.791 -8.589 9.319 1.00 88.38 94 PHE A O 1
ATOM 765 N N . PHE A 1 95 ? -19.527 -9.212 11.458 1.00 85.88 95 PHE A N 1
ATOM 766 C CA . PHE A 1 95 ? -20.096 -10.561 11.282 1.00 85.88 95 PHE A CA 1
ATOM 767 C C . PHE A 1 95 ? -19.398 -11.403 10.192 1.00 85.88 95 PHE A C 1
ATOM 769 O O . PHE A 1 95 ? -20.031 -12.130 9.433 1.00 85.88 95 PHE A O 1
ATOM 776 N N . GLY A 1 96 ? -18.076 -11.261 10.059 1.00 86.06 96 GLY A N 1
ATOM 777 C CA . GLY A 1 96 ? -17.297 -11.910 8.997 1.00 86.06 96 GLY A CA 1
ATOM 778 C C . GLY A 1 96 ? -17.495 -11.307 7.599 1.00 86.06 96 GLY A C 1
ATOM 779 O O . GLY A 1 96 ? -16.705 -11.592 6.702 1.00 86.06 96 GLY A O 1
ATOM 780 N N . LEU A 1 97 ? -18.485 -10.440 7.389 1.00 89.81 97 LEU A N 1
ATOM 781 C CA . LEU A 1 97 ? -18.701 -9.757 6.117 1.00 89.81 97 LEU A CA 1
ATOM 782 C C . LEU A 1 97 ? -17.659 -8.651 5.905 1.00 89.81 97 LEU A C 1
ATOM 784 O O . LEU A 1 97 ? -17.361 -7.867 6.806 1.00 89.81 97 LEU A O 1
ATOM 788 N N . THR A 1 98 ? -17.118 -8.572 4.691 1.00 89.00 98 THR A N 1
ATOM 789 C CA . THR A 1 98 ? -15.975 -7.704 4.330 1.00 89.00 98 THR A CA 1
ATOM 790 C C . THR A 1 98 ? -16.348 -6.487 3.482 1.00 89.00 98 THR A C 1
ATOM 792 O O . THR A 1 98 ? -15.475 -5.737 3.037 1.00 89.00 98 THR A O 1
ATOM 795 N N . ASN A 1 99 ? -17.644 -6.273 3.245 1.00 90.69 99 ASN A N 1
ATOM 796 C CA . ASN A 1 99 ? -18.180 -5.150 2.474 1.00 90.69 99 ASN A CA 1
ATOM 797 C C . ASN A 1 99 ? -18.291 -3.852 3.284 1.00 90.69 99 ASN A C 1
ATOM 799 O O . ASN A 1 99 ? -18.903 -2.911 2.792 1.00 90.69 99 ASN A O 1
ATOM 803 N N . PHE A 1 100 ? -17.705 -3.775 4.479 1.00 93.81 100 PHE A N 1
ATOM 804 C CA . PHE A 1 100 ? -17.762 -2.581 5.313 1.00 93.81 100 PHE A CA 1
ATOM 805 C C . PHE A 1 100 ? -16.446 -1.807 5.315 1.00 93.81 100 PHE A C 1
ATOM 807 O O . PHE A 1 100 ? -15.352 -2.349 5.125 1.00 93.81 100 PHE A O 1
ATOM 814 N N . SER A 1 101 ? -16.563 -0.512 5.563 1.00 95.69 101 SER A N 1
ATOM 815 C CA . SER A 1 101 ? -15.446 0.360 5.910 1.00 95.69 101 SER A CA 1
ATOM 816 C C . SER A 1 101 ? -15.765 1.114 7.188 1.00 95.69 101 SER A C 1
ATOM 818 O O . SER A 1 101 ? -16.923 1.454 7.429 1.00 95.69 101 SER A O 1
ATOM 820 N N . ILE A 1 102 ? -14.739 1.401 7.978 1.00 96.31 102 ILE A N 1
ATOM 821 C CA . ILE A 1 102 ? -14.830 2.281 9.136 1.00 96.31 102 ILE A CA 1
ATOM 822 C C . ILE A 1 102 ? -14.178 3.615 8.787 1.00 96.31 102 ILE A C 1
ATOM 824 O O . ILE A 1 102 ? -13.038 3.648 8.324 1.00 96.31 102 ILE A O 1
ATOM 828 N N . SER A 1 103 ? -14.919 4.700 8.969 1.00 96.69 103 SER A N 1
ATOM 829 C CA . SER A 1 103 ? -14.392 6.059 8.978 1.00 96.69 103 SER A CA 1
ATOM 830 C C . SER A 1 103 ? -14.035 6.427 10.415 1.00 96.69 103 SER A C 1
ATOM 832 O O . SER A 1 103 ? -14.836 6.194 11.318 1.00 96.69 103 SER A O 1
ATOM 834 N N . LEU A 1 104 ? -12.826 6.943 10.625 1.00 96.38 104 LEU A N 1
ATOM 835 C CA . LEU A 1 104 ? -12.278 7.376 11.907 1.00 96.38 104 LEU A CA 1
ATOM 836 C C . LEU A 1 104 ? -11.893 8.852 11.795 1.00 96.38 104 LEU A C 1
ATOM 838 O O . LEU A 1 104 ? -11.012 9.198 11.001 1.00 96.38 104 LEU A O 1
ATOM 842 N N . LEU A 1 105 ? -12.520 9.716 12.588 1.00 96.25 105 LEU A N 1
ATOM 843 C CA . LEU A 1 105 ? -12.235 11.147 12.612 1.00 96.25 105 LEU A CA 1
ATOM 844 C C . LEU A 1 105 ? -11.402 11.497 13.845 1.00 96.25 105 LEU A C 1
ATOM 846 O O . LEU A 1 105 ? -11.822 11.311 14.991 1.00 96.25 105 LEU A O 1
ATOM 850 N N . PHE A 1 106 ? -10.208 12.024 13.587 1.00 94.19 106 PHE A N 1
ATOM 851 C CA . PHE A 1 106 ? -9.239 12.420 14.600 1.00 94.19 106 PHE A CA 1
ATOM 852 C C . PHE A 1 106 ? -9.122 13.935 14.664 1.00 94.19 106 PHE A C 1
ATOM 854 O O . PHE A 1 106 ? -8.916 14.583 13.640 1.00 94.19 106 PHE A O 1
ATOM 861 N N . GLU A 1 107 ? -9.177 14.493 15.866 1.00 91.81 107 GLU A N 1
ATOM 862 C CA . GLU A 1 107 ? -9.104 15.933 16.117 1.00 91.81 107 GLU A CA 1
ATOM 863 C C . GLU A 1 107 ? -7.850 16.288 16.923 1.00 91.81 107 GLU A C 1
ATOM 865 O O . GLU A 1 107 ? -7.454 15.563 17.839 1.00 91.81 107 GLU A O 1
ATOM 870 N N . ALA A 1 108 ? -7.213 17.418 16.611 1.00 87.75 108 ALA A N 1
ATOM 871 C CA . ALA A 1 108 ? -6.065 17.903 17.373 1.00 87.75 108 ALA A CA 1
ATOM 872 C C . ALA A 1 108 ? -6.404 18.092 18.866 1.00 87.75 108 ALA A C 1
ATOM 874 O O . ALA A 1 108 ? -7.378 18.751 19.219 1.00 87.75 108 ALA A O 1
ATOM 875 N N . GLN A 1 109 ? -5.551 17.586 19.764 1.00 75.25 109 GLN A N 1
ATOM 876 C CA . GLN A 1 109 ? -5.798 17.648 21.214 1.00 75.25 109 GLN A CA 1
ATOM 877 C C . GLN A 1 109 ? -5.781 19.080 21.793 1.00 75.25 109 GLN A C 1
ATOM 879 O O . GLN A 1 109 ? -6.390 19.342 22.828 1.00 75.25 109 GLN A O 1
ATOM 884 N N . SER A 1 110 ? -5.066 20.012 21.155 1.00 67.94 110 SER A N 1
ATOM 885 C CA . SER A 1 110 ? -4.970 21.408 21.594 1.00 67.94 110 SER A CA 1
ATOM 886 C C . SER A 1 110 ? -5.460 22.348 20.511 1.00 67.94 110 SER A C 1
ATOM 888 O O . SER A 1 110 ? -5.035 22.223 19.368 1.00 67.94 110 SER A O 1
ATOM 890 N N . GLU A 1 111 ? -6.226 23.371 20.894 1.00 62.56 111 GLU A N 1
ATOM 891 C CA . GLU A 1 111 ? -6.589 24.513 20.041 1.00 62.56 111 GLU A CA 1
ATOM 892 C C . GLU A 1 111 ? -5.378 25.382 19.647 1.00 62.56 111 GLU A C 1
ATOM 894 O O . GLU A 1 111 ? -5.458 26.180 18.713 1.00 62.56 111 GLU A O 1
ATOM 899 N N . LYS A 1 112 ? -4.221 25.201 20.298 1.00 59.03 112 LYS A N 1
ATOM 900 C CA . LYS A 1 112 ? -2.971 25.881 19.935 1.00 59.03 112 LYS A CA 1
ATOM 901 C C . LYS A 1 112 ? -2.235 25.135 18.814 1.00 59.03 112 LYS A C 1
ATOM 903 O O . LYS A 1 112 ? -2.331 23.913 18.676 1.00 59.03 112 LYS A O 1
ATOM 908 N N . LYS A 1 113 ? -1.478 25.890 18.010 1.00 61.41 113 LYS A N 1
ATOM 909 C CA . LYS A 1 113 ? -0.618 25.340 16.951 1.00 61.41 113 LYS A CA 1
ATOM 910 C C . LYS A 1 113 ? 0.500 24.471 17.534 1.00 61.41 113 LYS A C 1
ATOM 912 O O . LYS A 1 113 ? 1.009 24.784 18.611 1.00 61.41 113 LYS A O 1
ATOM 917 N N . GLY A 1 114 ? 0.895 23.424 16.809 1.00 60.41 114 GLY A N 1
ATOM 918 C CA . GLY A 1 114 ? 2.013 22.549 17.194 1.00 60.41 114 GLY A CA 1
ATOM 919 C C . GLY A 1 114 ? 1.646 21.311 18.024 1.00 60.41 114 GLY A C 1
ATOM 920 O O . GLY A 1 114 ? 2.496 20.795 18.748 1.00 60.41 114 GLY A O 1
ATOM 921 N N . SER A 1 115 ? 0.396 20.831 17.956 1.00 74.62 115 SER A N 1
ATOM 922 C CA . SER A 1 115 ? 0.029 19.542 18.567 1.00 74.62 115 SER A CA 1
ATOM 923 C C . SER A 1 115 ? 0.710 18.389 17.829 1.00 74.62 115 SER A C 1
ATOM 925 O O . SER A 1 115 ? 0.670 18.343 16.604 1.00 74.62 115 SER A O 1
ATOM 927 N N . TYR A 1 116 ? 1.283 17.436 18.563 1.00 82.94 116 TYR A N 1
ATOM 928 C CA . TYR A 1 116 ? 1.822 16.187 18.001 1.00 82.94 116 TYR A CA 1
ATOM 929 C C . TYR A 1 116 ? 0.875 14.998 18.185 1.00 82.94 116 TYR A C 1
ATOM 931 O O . TYR A 1 116 ? 1.195 13.900 17.752 1.00 82.94 116 TYR A O 1
ATOM 939 N N . ASN A 1 117 ? -0.283 15.222 18.808 1.00 84.12 117 ASN A N 1
ATOM 940 C CA . ASN A 1 117 ? -1.274 14.188 19.065 1.00 84.12 117 ASN A CA 1
ATOM 941 C C . ASN A 1 117 ? -2.637 14.606 18.505 1.00 84.12 117 ASN A C 1
ATOM 943 O O . ASN A 1 117 ? -3.016 15.786 18.591 1.00 84.12 117 ASN A O 1
ATOM 947 N N . ALA A 1 118 ? -3.387 13.634 17.995 1.00 89.00 118 ALA A N 1
ATOM 948 C CA . ALA A 1 118 ? -4.794 13.802 17.656 1.00 89.00 118 ALA A CA 1
ATOM 949 C C . ALA A 1 118 ? -5.632 12.650 18.195 1.00 89.00 118 ALA A C 1
ATOM 951 O O . ALA A 1 118 ? -5.218 11.495 18.185 1.00 89.00 118 ALA A O 1
ATOM 952 N N . VAL A 1 119 ? -6.809 12.985 18.691 1.00 90.44 119 VAL A N 1
ATOM 953 C CA . VAL A 1 119 ? -7.657 12.100 19.476 1.00 90.44 119 VAL A CA 1
ATOM 954 C C . VAL A 1 119 ? -8.847 11.664 18.640 1.00 90.44 119 VAL A C 1
ATOM 956 O O . VAL A 1 119 ? -9.403 12.476 17.901 1.00 90.44 119 VAL A O 1
ATOM 959 N N . LEU A 1 120 ? -9.233 10.392 18.742 1.00 93.44 120 LEU A N 1
ATOM 960 C CA . LEU A 1 120 ? -10.415 9.880 18.058 1.00 93.44 120 LEU A CA 1
ATOM 961 C C . LEU A 1 120 ? -11.670 10.524 18.658 1.00 93.44 120 LEU A C 1
ATOM 963 O O . LEU A 1 120 ? -11.920 10.421 19.859 1.00 93.44 120 LEU A O 1
ATOM 967 N N . ARG A 1 121 ? -12.449 11.202 17.818 1.00 94.75 121 ARG A N 1
ATOM 968 C CA . ARG A 1 121 ? -13.691 11.882 18.214 1.00 94.75 121 ARG A CA 1
ATOM 969 C C . ARG A 1 121 ? -14.925 11.217 17.664 1.00 94.75 121 ARG A C 1
ATOM 971 O O . ARG A 1 121 ? -15.981 11.278 18.281 1.00 94.75 121 ARG A O 1
ATOM 978 N N . GLU A 1 122 ? -14.786 10.592 16.512 1.00 96.31 122 GLU A N 1
ATOM 979 C CA . GLU A 1 122 ? -15.910 10.009 15.820 1.00 96.31 122 GLU A CA 1
ATOM 980 C C . GLU A 1 122 ? -15.466 8.772 15.062 1.00 96.31 122 GLU A C 1
ATOM 982 O O . GLU A 1 122 ? -14.367 8.718 14.502 1.00 96.31 122 GLU A O 1
ATOM 987 N N . PHE A 1 123 ? -16.347 7.778 15.036 1.00 96.81 123 PHE A N 1
ATOM 988 C CA . PHE A 1 123 ? -16.240 6.711 14.067 1.00 96.81 123 PHE A CA 1
ATOM 989 C C . PHE A 1 123 ? -17.599 6.315 13.507 1.00 96.81 123 PHE A C 1
ATOM 991 O O . PHE A 1 123 ? -18.621 6.323 14.196 1.00 96.81 123 PHE A O 1
ATOM 998 N N . GLN A 1 124 ? -17.588 5.922 12.238 1.00 96.94 124 GLN A N 1
ATOM 999 C CA . GLN A 1 124 ? -18.770 5.476 11.515 1.00 96.94 124 GLN A CA 1
ATOM 1000 C C . GLN A 1 124 ? -18.456 4.208 10.737 1.00 96.94 124 GLN A C 1
ATOM 1002 O O . GLN A 1 124 ? -17.424 4.126 10.073 1.00 96.94 124 GLN A O 1
ATOM 1007 N N . VAL A 1 125 ? -19.359 3.232 10.763 1.00 96.94 125 VAL A N 1
ATOM 1008 C CA . VAL A 1 125 ? -19.257 2.034 9.921 1.00 96.94 125 VAL A CA 1
ATOM 1009 C C . VAL A 1 125 ? -20.233 2.155 8.762 1.00 96.94 125 VAL A C 1
ATOM 1011 O O . VAL A 1 125 ? -21.415 2.417 8.966 1.00 96.94 125 VAL A O 1
ATOM 1014 N N . VAL A 1 126 ? -19.733 1.968 7.543 1.00 95.38 126 VAL A N 1
ATOM 1015 C CA . VAL A 1 126 ? -20.454 2.205 6.286 1.00 95.38 126 VAL A CA 1
ATOM 1016 C C . VAL A 1 126 ? -20.490 0.926 5.453 1.00 95.38 126 VAL A C 1
ATOM 1018 O O . VAL A 1 126 ? -19.466 0.255 5.306 1.00 95.38 126 VAL A O 1
ATOM 1021 N N . ASP A 1 127 ? -21.654 0.600 4.885 1.00 93.56 127 ASP A N 1
ATOM 1022 C CA . ASP A 1 127 ? -21.801 -0.441 3.862 1.00 93.56 127 ASP A CA 1
ATOM 1023 C C . ASP A 1 127 ? -21.308 0.082 2.515 1.00 93.56 127 ASP A C 1
ATOM 1025 O O . ASP A 1 127 ? -21.875 1.019 1.955 1.00 93.56 127 ASP A O 1
ATOM 1029 N N . LYS A 1 128 ? -20.271 -0.540 1.955 1.00 89.88 128 LYS A N 1
ATOM 1030 C CA . LYS A 1 128 ? -19.713 -0.132 0.659 1.00 89.88 128 LYS A CA 1
ATOM 1031 C C . LYS A 1 128 ? -20.658 -0.411 -0.512 1.00 89.88 128 LYS A C 1
ATOM 1033 O O . LYS A 1 128 ? -20.450 0.142 -1.588 1.00 89.88 128 LYS A O 1
ATOM 1038 N N . LYS A 1 129 ? -21.676 -1.268 -0.342 1.00 88.19 129 LYS A N 1
ATOM 1039 C CA . LYS A 1 129 ? -22.628 -1.601 -1.418 1.00 88.19 129 LYS A CA 1
ATOM 1040 C C . LYS A 1 129 ? -23.498 -0.407 -1.804 1.00 88.19 129 LYS A C 1
ATOM 1042 O O . LYS A 1 129 ? -23.761 -0.209 -2.987 1.00 88.19 129 LYS A O 1
ATOM 1047 N N . ASP A 1 130 ? -23.946 0.374 -0.824 1.00 91.50 130 ASP A N 1
ATOM 1048 C CA . ASP A 1 130 ? -24.848 1.511 -1.044 1.00 91.50 130 ASP A CA 1
ATOM 1049 C C . ASP A 1 130 ? -24.448 2.796 -0.302 1.00 91.50 130 ASP A C 1
ATOM 1051 O O . ASP A 1 130 ? -25.191 3.778 -0.330 1.00 91.50 130 ASP A O 1
ATOM 1055 N N . ASN A 1 131 ? -23.261 2.810 0.311 1.00 90.94 131 ASN A N 1
ATOM 1056 C CA . ASN A 1 131 ? -22.691 3.920 1.075 1.00 90.94 131 ASN A CA 1
ATOM 1057 C C . ASN A 1 131 ? -23.583 4.403 2.229 1.00 90.94 131 ASN A C 1
ATOM 1059 O O . ASN A 1 131 ? -23.541 5.580 2.594 1.00 90.94 131 ASN A O 1
ATOM 1063 N N . LYS A 1 132 ? -24.397 3.517 2.815 1.00 94.19 132 LYS A N 1
ATOM 1064 C CA . LYS A 1 132 ? -25.194 3.841 4.003 1.00 94.19 132 LYS A CA 1
ATOM 1065 C C . LYS A 1 132 ? -24.459 3.487 5.288 1.00 94.19 132 LYS A C 1
ATOM 1067 O O . LYS A 1 132 ? -23.787 2.463 5.386 1.00 94.19 132 LYS A O 1
ATOM 1072 N N . ILE A 1 133 ? -24.640 4.333 6.296 1.00 95.88 133 ILE A N 1
ATOM 1073 C CA . ILE A 1 133 ? -24.096 4.134 7.639 1.00 95.88 133 ILE A CA 1
ATOM 1074 C C . ILE A 1 133 ? -24.884 3.019 8.345 1.00 95.88 133 ILE A C 1
ATOM 1076 O O . ILE A 1 133 ? -26.118 3.051 8.374 1.00 95.88 133 ILE A O 1
ATOM 1080 N N . LEU A 1 134 ? -24.166 2.049 8.915 1.00 94.88 134 LEU A N 1
ATOM 1081 C CA . LEU A 1 134 ? -24.695 1.022 9.818 1.00 94.88 134 LEU A CA 1
ATOM 1082 C C . LEU A 1 134 ? -24.867 1.591 11.218 1.00 94.88 134 LEU A C 1
ATOM 1084 O O . LEU A 1 134 ? -25.939 1.489 11.807 1.00 94.88 134 LEU A O 1
ATOM 1088 N N . TYR A 1 135 ? -23.801 2.184 11.744 1.00 96.25 135 TYR A N 1
ATOM 1089 C CA . TYR A 1 135 ? -23.819 2.898 13.007 1.00 96.25 135 TYR A CA 1
ATOM 1090 C C . TYR A 1 135 ? -22.741 3.977 13.038 1.00 96.25 135 TYR A C 1
ATOM 1092 O O . TYR A 1 135 ? -21.709 3.869 12.372 1.00 96.25 135 TYR A O 1
ATOM 1100 N N . SER A 1 136 ? -23.009 5.020 13.814 1.00 97.69 136 SER A N 1
ATOM 1101 C CA . SER A 1 136 ? -22.156 6.193 13.986 1.00 97.69 136 SER A CA 1
ATOM 1102 C C . SER A 1 136 ? -22.106 6.566 15.456 1.00 97.69 136 SER A C 1
ATOM 1104 O O . SER A 1 136 ? -23.146 6.540 16.117 1.00 97.69 136 SER A O 1
ATOM 1106 N N . PHE A 1 137 ? -20.924 6.948 15.931 1.00 97.75 137 PHE A N 1
ATOM 1107 C CA . PHE A 1 137 ? -20.681 7.439 17.284 1.00 97.75 137 PHE A CA 1
ATOM 1108 C C . PHE A 1 137 ? -19.815 8.689 17.206 1.00 97.75 137 PHE A C 1
ATOM 1110 O O . PHE A 1 137 ? -18.732 8.650 16.623 1.00 97.75 137 PHE A O 1
ATOM 1117 N N . VAL A 1 138 ? -20.298 9.785 17.784 1.00 97.50 138 VAL A N 1
ATOM 1118 C CA . VAL A 1 138 ? -19.669 11.106 17.718 1.00 97.50 138 VAL A CA 1
ATOM 1119 C C . VAL A 1 138 ? -19.589 11.679 19.120 1.00 97.50 138 VAL A C 1
ATOM 1121 O O . VAL A 1 138 ? -20.613 11.920 19.756 1.00 97.50 138 VAL A O 1
ATOM 1124 N N . TYR A 1 139 ? -18.377 11.919 19.607 1.00 95.69 139 TYR A N 1
ATOM 1125 C CA . TYR A 1 139 ? -18.180 12.703 20.813 1.00 95.69 139 TYR A CA 1
ATOM 1126 C C . TYR A 1 139 ? -18.245 14.195 20.496 1.00 95.69 139 TYR A C 1
ATOM 1128 O O . TYR A 1 139 ? -17.549 14.689 19.607 1.00 95.69 139 TYR A O 1
ATOM 1136 N N . ARG A 1 140 ? -18.983 14.932 21.323 1.00 94.00 140 ARG A N 1
ATOM 1137 C CA . ARG A 1 140 ? -18.898 16.390 21.399 1.00 94.00 140 ARG A CA 1
ATOM 1138 C C . ARG A 1 140 ? -18.887 16.862 22.846 1.00 94.00 140 ARG A C 1
ATOM 1140 O O . ARG A 1 140 ? -19.448 16.218 23.733 1.00 94.00 140 ARG A O 1
ATOM 1147 N N . LYS A 1 141 ? -18.291 18.031 23.068 1.00 92.62 141 LYS A N 1
ATOM 1148 C CA . LYS A 1 141 ? -18.394 18.727 24.354 1.00 92.62 141 LYS A CA 1
ATOM 1149 C C . LYS A 1 141 ? -19.837 19.176 24.599 1.00 92.62 141 LYS A C 1
ATOM 1151 O O . LYS A 1 141 ? -20.578 19.449 23.646 1.00 92.62 141 LYS A O 1
ATOM 1156 N N . ALA A 1 142 ? -20.221 19.228 25.868 1.00 93.88 142 ALA A N 1
ATOM 1157 C CA . ALA A 1 142 ? -21.490 19.812 26.276 1.00 93.88 142 ALA A CA 1
ATOM 1158 C C . ALA A 1 142 ? -21.447 21.332 26.065 1.00 93.88 142 ALA A C 1
ATOM 1160 O O . ALA A 1 142 ? -20.377 21.945 26.083 1.00 93.88 142 ALA A O 1
ATOM 1161 N N . THR A 1 143 ? -22.603 21.940 25.810 1.00 94.50 143 THR A N 1
ATOM 1162 C CA . THR A 1 143 ? -22.725 23.401 25.877 1.00 94.50 143 THR A CA 1
ATOM 1163 C C . THR A 1 143 ? -22.911 23.841 27.329 1.00 94.50 143 THR A C 1
ATOM 1165 O O . THR A 1 143 ? -23.405 23.073 28.150 1.00 94.50 143 THR A O 1
ATOM 1168 N N . GLU A 1 144 ? -22.589 25.102 27.641 1.00 93.06 144 GLU A N 1
ATOM 1169 C CA . GLU A 1 144 ? -22.827 25.663 28.983 1.00 93.06 144 GLU A CA 1
ATOM 1170 C C . GLU A 1 144 ? -24.300 25.516 29.417 1.00 93.06 144 GLU A C 1
ATOM 1172 O O . GLU A 1 144 ? -24.591 25.257 30.581 1.00 93.06 144 GLU A O 1
ATOM 1177 N N . GLU A 1 145 ? -25.237 25.639 28.472 1.00 93.75 145 GLU A N 1
ATOM 1178 C CA . GLU A 1 145 ? -26.670 25.442 28.715 1.00 93.75 145 GLU A CA 1
ATOM 1179 C C . GLU A 1 145 ? -26.997 23.978 29.055 1.00 93.75 145 GLU A C 1
ATOM 1181 O O . GLU A 1 145 ? -27.693 23.717 30.034 1.00 93.75 145 GLU A O 1
ATOM 1186 N N . GLU A 1 146 ? -26.431 23.014 28.321 1.00 94.12 146 GLU A N 1
ATOM 1187 C CA . GLU A 1 146 ? -26.620 21.586 28.603 1.00 94.12 146 GLU A CA 1
ATOM 1188 C C . GLU A 1 146 ? -26.014 21.165 29.949 1.00 94.12 146 GLU A C 1
ATOM 1190 O O . GLU A 1 146 ? -26.590 20.314 30.625 1.00 94.12 146 GLU A O 1
ATOM 1195 N N . GLU A 1 147 ? -24.882 21.745 30.357 1.00 92.38 147 GLU A N 1
ATOM 1196 C CA . GLU A 1 147 ? -24.281 21.501 31.677 1.00 92.38 147 GLU A CA 1
ATOM 1197 C C . GLU A 1 147 ? -25.190 21.992 32.815 1.00 92.38 147 GLU A C 1
ATOM 1199 O O . GLU A 1 147 ? -25.375 21.296 33.820 1.00 92.38 147 GLU A O 1
ATOM 1204 N N . ILE A 1 148 ? -25.796 23.174 32.652 1.00 91.88 148 ILE A N 1
ATOM 1205 C CA . ILE A 1 148 ? -26.742 23.743 33.623 1.00 91.88 148 ILE A CA 1
ATOM 1206 C C . ILE A 1 148 ? -28.002 22.879 33.708 1.00 91.88 148 ILE A C 1
ATOM 1208 O O . ILE A 1 148 ? -28.414 22.503 34.810 1.00 91.88 148 ILE A O 1
ATOM 1212 N N . ASP A 1 149 ? -28.590 22.535 32.564 1.00 92.44 149 ASP A N 1
ATOM 1213 C CA . ASP A 1 149 ? -29.794 21.707 32.497 1.00 92.44 149 ASP A CA 1
ATOM 1214 C C . ASP A 1 149 ? -29.556 20.323 33.108 1.00 92.44 149 ASP A C 1
ATOM 1216 O O . ASP A 1 149 ? -30.392 19.827 33.868 1.00 92.44 149 ASP A O 1
ATOM 1220 N N . TYR A 1 150 ? -28.391 19.723 32.846 1.00 92.06 150 TYR A N 1
ATOM 1221 C CA . TYR A 1 150 ? -28.009 18.434 33.420 1.00 92.06 150 TYR A CA 1
ATOM 1222 C C . TYR A 1 150 ? -27.941 18.482 34.946 1.00 92.06 150 TYR A C 1
ATOM 1224 O O . TYR A 1 150 ? -28.446 17.591 35.634 1.00 92.06 150 TYR A O 1
ATOM 1232 N N . LYS A 1 151 ? -27.363 19.555 35.492 1.00 91.00 151 LYS A N 1
ATOM 1233 C CA . LYS A 1 151 ? -27.290 19.765 36.937 1.00 91.00 151 LYS A CA 1
ATOM 1234 C C . LYS A 1 151 ? -28.672 19.922 37.568 1.00 91.00 151 LYS A C 1
ATOM 1236 O O . LYS A 1 151 ? -28.934 19.319 38.609 1.00 91.00 151 LYS A O 1
ATOM 1241 N N . ILE A 1 152 ? -29.555 20.701 36.943 1.00 91.44 152 ILE A N 1
ATOM 1242 C CA . ILE A 1 152 ? -30.933 20.896 37.419 1.00 91.44 152 ILE A CA 1
ATOM 1243 C C . ILE A 1 152 ? -31.696 19.566 37.402 1.00 91.44 152 ILE A C 1
ATOM 1245 O O . ILE A 1 152 ? -32.372 19.229 38.378 1.00 91.44 152 ILE A O 1
ATOM 1249 N N . ASP A 1 153 ? -31.572 18.790 36.324 1.00 89.50 153 ASP A N 1
ATOM 1250 C CA . ASP A 1 153 ? -32.195 17.469 36.212 1.00 89.50 153 ASP A CA 1
ATOM 1251 C C . ASP A 1 153 ? -31.674 16.497 37.281 1.00 89.50 153 ASP A C 1
ATOM 1253 O O . ASP A 1 153 ? -32.463 15.807 37.932 1.00 89.50 153 ASP A O 1
ATOM 1257 N N . PHE A 1 154 ? -30.362 16.486 37.532 1.00 88.31 154 PHE A N 1
ATOM 1258 C CA . PHE A 1 154 ? -29.767 15.684 38.598 1.00 88.31 154 PHE A CA 1
ATOM 1259 C C . PHE A 1 154 ? -30.313 16.068 39.981 1.00 88.31 154 PHE A C 1
ATOM 1261 O O . PHE A 1 154 ? -30.713 15.194 40.754 1.00 88.31 154 PHE A O 1
ATOM 1268 N N . GLU A 1 155 ? -30.365 17.364 40.305 1.00 88.44 155 GLU A N 1
ATOM 1269 C CA . GLU A 1 155 ? -30.897 17.851 41.586 1.00 88.44 155 GLU A CA 1
ATOM 1270 C C . GLU A 1 155 ? -32.374 17.475 41.763 1.00 88.44 155 GLU A C 1
ATOM 1272 O O . GLU A 1 155 ? -32.784 17.071 42.856 1.00 88.44 155 GLU A O 1
ATOM 1277 N N . LYS A 1 156 ? -33.158 17.527 40.682 1.00 88.75 156 LYS A N 1
ATOM 1278 C CA . LYS A 1 156 ? -34.558 17.098 40.676 1.00 88.75 156 LYS A CA 1
ATOM 1279 C C . LYS A 1 156 ? -34.697 15.595 40.915 1.00 88.75 156 LYS A C 1
ATOM 1281 O O . LYS A 1 156 ? -35.431 15.204 41.821 1.00 88.75 156 LYS A O 1
ATOM 1286 N N . ARG A 1 157 ? -33.967 14.758 40.166 1.00 86.00 157 ARG A N 1
ATOM 1287 C CA . ARG A 1 157 ? -33.961 13.294 40.357 1.00 86.00 157 ARG A CA 1
ATOM 1288 C C . ARG A 1 157 ? -33.556 12.926 41.779 1.00 86.00 157 ARG A C 1
ATOM 1290 O O . ARG A 1 157 ? -34.200 12.095 42.411 1.00 86.00 157 ARG A O 1
ATOM 1297 N N . ARG A 1 158 ? -32.536 13.591 42.322 1.00 83.44 158 ARG A N 1
ATOM 1298 C CA . ARG A 1 158 ? -32.100 13.394 43.707 1.00 83.44 158 ARG A CA 1
ATOM 1299 C C . ARG A 1 158 ? -33.190 13.764 44.716 1.00 83.44 158 ARG A C 1
ATOM 1301 O O . ARG A 1 158 ? -33.397 13.019 45.671 1.00 83.44 158 ARG A O 1
ATOM 1308 N N . ALA A 1 159 ? -33.887 14.884 44.520 1.00 84.44 159 ALA A N 1
ATOM 1309 C CA . ALA A 1 159 ? -34.990 15.288 45.391 1.00 84.44 159 ALA A CA 1
ATOM 1310 C C . ALA A 1 159 ? -36.153 14.278 45.355 1.00 84.44 159 ALA A C 1
ATOM 1312 O O . ALA A 1 159 ? -36.688 13.928 46.409 1.00 84.44 159 ALA A O 1
ATOM 1313 N N . GLU A 1 160 ? -36.495 13.765 44.168 1.00 83.31 160 GLU A N 1
ATOM 1314 C CA . GLU A 1 160 ? -37.500 12.709 43.986 1.00 83.31 160 GLU A CA 1
ATOM 1315 C C . GLU A 1 160 ? -37.088 11.409 44.701 1.00 83.31 160 GLU A C 1
ATOM 1317 O O . GLU A 1 160 ? -37.881 10.840 45.453 1.00 83.31 160 GLU A O 1
ATOM 1322 N N . GLU A 1 161 ? -35.834 10.965 44.557 1.00 79.12 161 GLU A N 1
ATOM 1323 C CA . GLU A 1 161 ? -35.328 9.775 45.256 1.00 79.12 161 GLU A CA 1
ATOM 1324 C C . GLU A 1 161 ? -35.331 9.942 46.783 1.00 79.12 161 GLU A C 1
A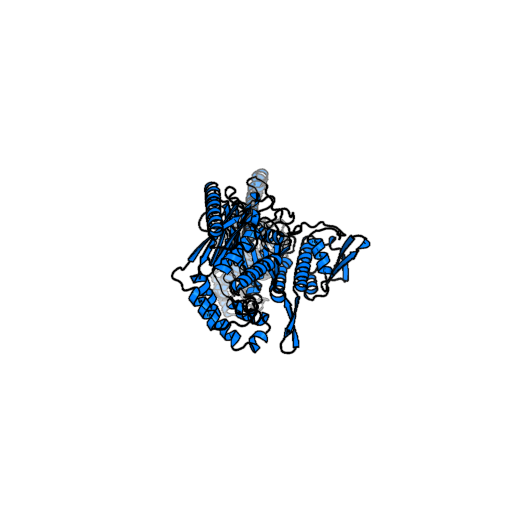TOM 1326 O O . GLU A 1 161 ? -35.709 9.020 47.514 1.00 79.12 161 GLU A O 1
ATOM 1331 N N . GLU A 1 162 ? -34.952 11.119 47.289 1.00 79.25 162 GLU A N 1
ATOM 1332 C CA . GLU A 1 162 ? -35.024 11.438 48.718 1.00 79.25 162 GLU A CA 1
ATOM 1333 C C . GLU A 1 162 ? -36.475 11.406 49.239 1.00 79.25 162 GLU A C 1
ATOM 1335 O O . GLU A 1 162 ? -36.717 10.968 50.369 1.00 79.25 162 GLU A O 1
ATOM 1340 N N . GLU A 1 163 ? -37.458 11.810 48.432 1.00 79.56 163 GLU A N 1
ATOM 1341 C CA . GLU A 1 163 ? -38.884 11.740 48.770 1.00 79.56 163 GLU A CA 1
ATOM 1342 C C . GLU A 1 163 ? -39.433 10.300 48.729 1.00 79.56 163 GLU A C 1
ATOM 1344 O O . GLU A 1 163 ? -40.167 9.879 49.635 1.00 79.56 163 GLU A O 1
ATOM 1349 N N . GLU A 1 164 ? -39.033 9.488 47.747 1.00 78.50 164 GLU A N 1
ATOM 1350 C CA . GLU A 1 164 ? -39.347 8.049 47.693 1.00 78.50 164 GLU A CA 1
ATOM 1351 C C . GLU A 1 164 ? -38.799 7.292 48.908 1.00 78.50 164 GLU A C 1
ATOM 1353 O O . GLU A 1 164 ? -39.442 6.373 49.433 1.00 78.50 164 GLU A O 1
ATOM 1358 N N . LEU A 1 165 ? -37.628 7.706 49.388 1.00 75.25 165 LEU A N 1
ATOM 1359 C CA . LEU A 1 165 ? -37.002 7.161 50.584 1.00 75.25 165 LEU A CA 1
ATOM 1360 C C . LEU A 1 165 ? -37.727 7.563 51.860 1.00 75.25 165 LEU A C 1
ATOM 1362 O O . LEU A 1 165 ? -37.992 6.710 52.711 1.00 75.25 165 LEU A O 1
ATOM 1366 N N . ARG A 1 166 ? -38.103 8.840 51.983 1.00 74.69 166 ARG A N 1
ATOM 1367 C CA . ARG A 1 166 ? -38.897 9.341 53.117 1.00 74.69 166 ARG A CA 1
ATOM 1368 C C . ARG A 1 166 ? -40.285 8.707 53.175 1.00 74.69 166 ARG A C 1
ATOM 1370 O O . ARG A 1 166 ? -40.781 8.438 54.264 1.00 74.69 166 ARG A O 1
ATOM 1377 N N . SER A 1 167 ? -40.898 8.443 52.022 1.00 75.94 167 SER A N 1
ATOM 1378 C CA . SER A 1 167 ? -42.215 7.797 51.918 1.00 75.94 167 SER A CA 1
ATOM 1379 C C . SER A 1 167 ? -42.174 6.269 52.059 1.00 75.94 167 SER A C 1
ATOM 1381 O O . SER A 1 167 ? -43.225 5.628 52.067 1.00 75.94 167 SER A O 1
ATOM 1383 N N . GLY A 1 168 ? -40.984 5.668 52.186 1.00 70.50 168 GLY A N 1
ATOM 1384 C CA . GLY A 1 168 ? -40.801 4.224 52.358 1.00 70.50 168 GLY A CA 1
ATOM 1385 C C . GLY A 1 168 ? -41.102 3.390 51.108 1.00 70.50 168 GLY A C 1
ATOM 1386 O O . GLY A 1 168 ? -41.110 2.160 51.189 1.00 70.50 168 GLY A O 1
ATOM 1387 N N . LYS A 1 169 ? -41.334 4.033 49.956 1.00 69.19 169 LYS A N 1
ATOM 1388 C CA . LYS A 1 169 ? -41.596 3.371 48.667 1.00 69.19 169 LYS A CA 1
ATOM 1389 C C . LYS A 1 169 ? -40.350 2.698 48.091 1.00 69.19 169 LYS A C 1
ATOM 1391 O O . LYS A 1 169 ? -40.476 1.738 47.334 1.00 69.19 169 LYS A O 1
ATOM 1396 N N . ARG A 1 170 ? -39.157 3.155 48.479 1.00 63.75 170 ARG A N 1
ATOM 1397 C CA . ARG A 1 170 ? -37.868 2.633 48.008 1.00 63.75 170 ARG A CA 1
ATOM 1398 C C . ARG A 1 170 ? -36.935 2.369 49.191 1.00 63.75 170 ARG A C 1
ATOM 1400 O O . ARG A 1 170 ? -36.896 3.140 50.144 1.00 63.75 170 ARG A O 1
ATOM 1407 N N . LYS A 1 171 ? -36.184 1.263 49.153 1.00 61.78 171 LYS A N 1
ATOM 1408 C CA . LYS A 1 171 ? -35.129 0.937 50.134 1.00 61.78 171 LYS A CA 1
ATOM 1409 C C . LYS A 1 171 ? -33.764 1.083 49.456 1.00 61.78 171 LYS A C 1
ATOM 1411 O O . LYS A 1 171 ? -33.552 0.457 48.419 1.00 61.78 171 LYS A O 1
ATOM 1416 N N . ILE A 1 172 ? -32.843 1.880 50.015 1.00 58.53 172 ILE A N 1
ATOM 1417 C CA . ILE A 1 172 ? -31.473 1.994 49.475 1.00 58.53 172 ILE A CA 1
ATOM 1418 C C . ILE A 1 172 ? -30.755 0.656 49.667 1.00 58.53 172 ILE A C 1
ATOM 1420 O O . ILE A 1 172 ? -30.726 0.115 50.771 1.00 58.53 172 ILE A O 1
ATOM 1424 N N . ARG A 1 173 ? -30.137 0.141 48.600 1.00 48.91 173 ARG A N 1
ATOM 1425 C CA . ARG A 1 173 ? -29.447 -1.156 48.616 1.00 48.91 173 ARG A CA 1
ATOM 1426 C C . ARG A 1 173 ? -28.034 -1.096 49.237 1.00 48.91 173 ARG A C 1
ATOM 1428 O O . ARG A 1 173 ? -27.562 -2.143 49.652 1.00 48.91 173 ARG A O 1
ATOM 1435 N N . TRP A 1 174 ? -27.407 0.089 49.365 1.00 46.94 174 TRP A N 1
ATOM 1436 C CA . TRP A 1 174 ? -26.007 0.265 49.830 1.00 46.94 174 TRP A CA 1
ATOM 1437 C C . TRP A 1 174 ? -25.653 1.586 50.577 1.00 46.94 174 TRP A C 1
ATOM 1439 O O . TRP A 1 174 ? -24.485 1.887 50.784 1.00 46.94 174 TRP A O 1
ATOM 1449 N N . GLY A 1 175 ? -26.627 2.384 51.029 1.00 53.62 175 GLY A N 1
ATOM 1450 C CA . GLY A 1 175 ? -26.417 3.524 51.945 1.00 53.62 175 GLY A CA 1
ATOM 1451 C C . GLY A 1 175 ? -25.804 4.829 51.400 1.00 53.62 175 GLY A C 1
ATOM 1452 O O . GLY A 1 175 ? -25.698 5.773 52.179 1.00 53.62 175 GLY A O 1
ATOM 1453 N N . ILE A 1 176 ? -25.435 4.937 50.119 1.00 58.12 176 ILE A N 1
ATOM 1454 C CA . ILE A 1 176 ? -24.832 6.161 49.554 1.00 58.12 176 ILE A CA 1
ATOM 1455 C C . ILE A 1 176 ? -25.762 6.741 48.473 1.00 58.12 176 ILE A C 1
ATOM 1457 O O . ILE A 1 176 ? -26.072 6.025 47.520 1.00 58.12 176 ILE A O 1
ATOM 1461 N N . PRO A 1 177 ? -26.244 7.992 48.607 1.00 63.09 177 PRO A N 1
ATOM 1462 C CA . PRO A 1 177 ? -26.979 8.661 47.538 1.00 63.09 177 PRO A CA 1
ATOM 1463 C C . PRO A 1 177 ? -26.045 8.945 46.348 1.00 63.09 177 PRO A C 1
ATOM 1465 O O . PRO A 1 177 ? -24.854 9.185 46.573 1.00 63.09 177 PRO A O 1
ATOM 1468 N N . PRO A 1 178 ? -26.556 8.930 45.104 1.00 66.12 178 PRO A N 1
ATOM 1469 C CA . PRO A 1 178 ? -25.746 9.213 43.924 1.00 66.12 178 PRO A CA 1
ATOM 1470 C C . PRO A 1 178 ? -25.027 10.557 44.083 1.00 66.12 178 PRO A C 1
ATOM 1472 O O . PRO A 1 178 ? -25.608 11.546 44.544 1.00 66.12 178 PRO A O 1
ATOM 1475 N N . ARG A 1 179 ? -23.729 10.571 43.771 1.00 77.50 179 ARG A N 1
ATOM 1476 C CA . ARG A 1 179 ? -22.926 11.796 43.770 1.00 77.50 179 ARG A CA 1
ATOM 1477 C C . ARG A 1 179 ? -23.157 12.527 42.455 1.00 77.50 179 ARG A C 1
ATOM 1479 O O . ARG A 1 179 ? -23.386 11.896 41.433 1.00 77.50 179 ARG A O 1
ATOM 1486 N N . TYR A 1 180 ? -23.147 13.855 42.519 1.00 84.62 180 TYR A N 1
ATOM 1487 C CA . TYR A 1 180 ? -23.177 14.663 41.309 1.00 84.62 180 TYR A CA 1
ATOM 1488 C C . TYR A 1 180 ? -21.805 14.582 40.653 1.00 84.62 180 TYR A C 1
ATOM 1490 O O . TYR A 1 180 ? -20.831 15.015 41.275 1.00 84.62 180 TYR A O 1
ATOM 1498 N N . SER A 1 181 ? -21.759 14.069 39.430 1.00 87.81 181 SER A N 1
ATOM 1499 C CA . SER A 1 181 ? -20.607 14.207 38.554 1.00 87.81 181 SER A CA 1
ATOM 1500 C C . SER A 1 181 ? -20.941 15.220 37.453 1.00 87.81 181 SER A C 1
ATOM 1502 O O . SER A 1 181 ? -22.002 15.106 36.828 1.00 87.81 181 SER A O 1
ATOM 1504 N N . PRO A 1 182 ? -20.122 16.270 37.254 1.00 91.56 182 PRO A N 1
ATOM 1505 C CA . PRO A 1 182 ? -20.364 17.254 36.207 1.00 91.56 182 PRO A CA 1
ATOM 1506 C C . PRO A 1 182 ? -20.382 16.634 34.808 1.00 91.56 182 PRO A C 1
ATOM 1508 O O . PRO A 1 182 ? -19.581 15.759 34.489 1.00 91.56 182 PRO A O 1
ATOM 1511 N N . LEU A 1 183 ? -21.283 17.132 33.960 1.00 93.31 183 LEU A N 1
ATOM 1512 C CA . LEU A 1 183 ? -21.343 16.756 32.553 1.00 93.31 183 LEU A CA 1
ATOM 1513 C C . LEU A 1 183 ? -20.139 17.341 31.802 1.00 93.31 183 LEU A C 1
ATOM 1515 O O . LEU A 1 183 ? -19.913 18.545 31.836 1.00 93.31 183 LEU A O 1
ATOM 1519 N N . VAL A 1 184 ? -19.413 16.495 31.078 1.00 93.19 184 VAL A N 1
ATOM 1520 C CA . VAL A 1 184 ? -18.277 16.878 30.224 1.00 93.19 184 VAL A CA 1
ATOM 1521 C C . VAL A 1 184 ? -18.692 16.930 28.752 1.00 93.19 184 VAL A C 1
ATOM 1523 O O . VAL A 1 184 ? -18.212 17.756 27.969 1.00 93.19 184 VAL A O 1
ATOM 1526 N N . GLY A 1 185 ? -19.570 16.023 28.330 1.00 95.12 185 GLY A N 1
ATOM 1527 C CA . GLY A 1 185 ? -19.995 15.946 26.939 1.00 95.12 185 GLY A CA 1
ATOM 1528 C C . GLY A 1 185 ? -21.031 14.877 26.670 1.00 95.12 185 GLY A C 1
ATOM 1529 O O . GLY A 1 185 ? -21.598 14.289 27.585 1.00 95.12 185 GLY A O 1
ATOM 1530 N N . TYR A 1 186 ? -21.266 14.630 25.388 1.00 96.00 186 TYR A N 1
ATOM 1531 C CA . TYR A 1 186 ? -22.158 13.579 24.926 1.00 96.00 186 TYR A CA 1
ATOM 1532 C C . TYR A 1 186 ? -21.490 12.741 23.849 1.00 96.00 186 TYR A C 1
ATOM 1534 O O . TYR A 1 186 ? -20.745 13.257 23.013 1.00 96.00 186 TYR A O 1
ATOM 1542 N N . ILE A 1 187 ? -21.838 11.458 23.832 1.00 96.81 187 ILE A N 1
ATOM 1543 C CA . ILE A 1 187 ? -21.702 10.611 22.654 1.00 96.81 187 ILE A CA 1
ATOM 1544 C C . ILE A 1 187 ? -23.055 10.569 21.966 1.00 96.81 187 ILE A C 1
ATOM 1546 O O . ILE A 1 187 ? -24.005 9.942 22.445 1.00 96.81 187 ILE A O 1
ATOM 1550 N N . GLU A 1 188 ? -23.141 11.263 20.842 1.00 97.62 188 GLU A N 1
ATOM 1551 C CA . GLU A 1 188 ? -24.266 11.165 19.929 1.00 97.62 188 GLU A CA 1
ATOM 1552 C C . GLU A 1 188 ? -24.104 9.913 19.081 1.00 97.62 188 GLU A C 1
ATOM 1554 O O . GLU A 1 188 ? -23.019 9.614 18.576 1.00 97.62 188 GLU A O 1
ATOM 1559 N N . TRP A 1 189 ? -25.182 9.152 18.945 1.00 97.94 189 TRP A N 1
ATOM 1560 C CA . TRP A 1 189 ? -25.140 7.882 18.247 1.00 97.94 189 TRP A CA 1
ATOM 1561 C C . TRP A 1 189 ? -26.334 7.695 17.328 1.00 97.94 189 TRP A C 1
ATOM 1563 O O . TRP A 1 189 ? -27.434 8.203 17.560 1.00 97.94 189 TRP A O 1
ATOM 1573 N N . SER A 1 190 ? -26.107 6.920 16.275 1.00 97.56 190 SER A N 1
ATOM 1574 C CA . SER A 1 190 ? -27.147 6.463 15.367 1.00 97.56 190 SER A CA 1
ATOM 1575 C C . SER A 1 190 ? -26.905 5.016 14.972 1.00 97.56 190 SER A C 1
ATOM 1577 O O . SER A 1 190 ? -25.763 4.636 14.730 1.00 97.56 190 SER A O 1
ATOM 1579 N N . ILE A 1 191 ? -27.971 4.219 14.897 1.00 96.19 191 ILE A N 1
ATOM 1580 C CA . ILE A 1 191 ? -27.935 2.823 14.455 1.00 96.19 191 ILE A CA 1
ATOM 1581 C C . ILE A 1 191 ? -29.035 2.611 13.412 1.00 96.19 191 ILE A C 1
ATOM 1583 O O . ILE A 1 191 ? -30.207 2.907 13.649 1.00 96.19 191 ILE A O 1
ATOM 1587 N N . ASN A 1 192 ? -28.656 2.072 12.259 1.00 95.00 192 ASN A N 1
ATOM 1588 C CA . ASN A 1 192 ? -29.550 1.723 11.165 1.00 95.00 192 ASN A CA 1
ATOM 1589 C C . ASN A 1 192 ? -29.998 0.260 11.305 1.00 95.00 192 ASN A C 1
ATOM 1591 O O . ASN A 1 192 ? -29.262 -0.670 10.960 1.00 95.00 192 ASN A O 1
ATOM 1595 N N . LEU A 1 193 ? -31.204 0.059 11.842 1.00 93.44 193 LEU A N 1
ATOM 1596 C CA . LEU A 1 193 ? -31.736 -1.268 12.158 1.00 93.44 193 LEU A CA 1
ATOM 1597 C C . LEU A 1 193 ? -32.023 -2.078 10.894 1.00 93.44 193 LEU A C 1
ATOM 1599 O O . LEU A 1 193 ? -31.708 -3.269 10.850 1.00 93.44 193 LEU A O 1
ATOM 1603 N N . ASP A 1 194 ? -32.529 -1.425 9.846 1.00 90.62 194 ASP A N 1
ATOM 1604 C CA . ASP A 1 194 ? -32.791 -2.065 8.556 1.00 90.62 194 ASP A CA 1
ATOM 1605 C C . ASP A 1 194 ? -31.513 -2.623 7.938 1.00 90.62 194 ASP A C 1
ATOM 1607 O O . ASP A 1 194 ? -31.499 -3.758 7.460 1.00 90.62 194 ASP A O 1
ATOM 1611 N N . LYS A 1 195 ? -30.414 -1.862 7.985 1.00 91.50 195 LYS A N 1
ATOM 1612 C CA . LYS A 1 195 ? -29.138 -2.306 7.413 1.00 91.50 195 LYS A CA 1
ATOM 1613 C C . LYS A 1 195 ? -28.497 -3.442 8.181 1.00 91.50 195 LYS A C 1
ATOM 1615 O O . LYS A 1 195 ? -27.940 -4.355 7.568 1.00 91.50 195 LYS A O 1
ATOM 1620 N N . ILE A 1 196 ? -28.586 -3.406 9.504 1.00 91.44 196 ILE A N 1
ATOM 1621 C CA . ILE A 1 196 ? -28.131 -4.513 10.346 1.00 91.44 196 ILE A CA 1
ATOM 1622 C C . ILE A 1 196 ? -28.963 -5.760 10.041 1.00 91.44 196 ILE A C 1
ATOM 1624 O O . ILE A 1 196 ? -28.401 -6.829 9.807 1.00 91.44 196 ILE A O 1
ATOM 1628 N N . ARG A 1 197 ? -30.290 -5.619 9.955 1.00 91.31 197 ARG A N 1
ATOM 1629 C CA . ARG A 1 197 ? -31.198 -6.714 9.607 1.00 91.31 197 ARG A CA 1
ATOM 1630 C C . ARG A 1 197 ? -30.897 -7.288 8.227 1.00 91.31 197 ARG A C 1
ATOM 1632 O O . ARG A 1 197 ? -30.807 -8.505 8.113 1.00 91.31 197 ARG A O 1
ATOM 1639 N N . GLU A 1 198 ? -30.751 -6.457 7.198 1.00 90.06 198 GLU A N 1
ATOM 1640 C CA . GLU A 1 198 ? -30.453 -6.874 5.819 1.00 90.06 198 GLU A CA 1
ATOM 1641 C C . GLU A 1 198 ? -29.182 -7.731 5.773 1.00 90.06 198 GLU A C 1
ATOM 1643 O O . GLU A 1 198 ? -29.199 -8.856 5.267 1.00 90.06 198 GLU A O 1
ATOM 1648 N N . ASN A 1 199 ? -28.099 -7.236 6.380 1.00 89.50 199 ASN A N 1
ATOM 1649 C CA . ASN A 1 199 ? -26.814 -7.927 6.390 1.00 89.50 199 ASN A CA 1
ATOM 1650 C C . ASN A 1 199 ? -26.857 -9.223 7.220 1.00 89.50 199 ASN A C 1
ATOM 1652 O O . ASN A 1 199 ? -26.407 -10.261 6.739 1.00 89.50 199 ASN A O 1
ATOM 1656 N N . ILE A 1 200 ? -27.461 -9.222 8.413 1.00 88.81 200 ILE A N 1
ATOM 1657 C CA . ILE A 1 200 ? -27.563 -10.432 9.252 1.00 88.81 200 ILE A CA 1
ATOM 1658 C C . ILE A 1 200 ? -28.521 -11.466 8.642 1.00 88.81 200 ILE A C 1
ATOM 1660 O O . ILE A 1 200 ? -28.258 -12.665 8.710 1.00 88.81 200 ILE A O 1
ATOM 1664 N N . SER A 1 201 ? -29.604 -11.036 7.986 1.00 89.12 201 SER A N 1
ATOM 1665 C CA . SER A 1 201 ? -30.533 -11.948 7.298 1.00 89.12 201 SER A CA 1
ATOM 1666 C C . SER A 1 201 ? -29.835 -12.708 6.172 1.00 89.12 201 SER A C 1
ATOM 1668 O O . SER A 1 201 ? -30.077 -13.901 6.003 1.00 89.12 201 SER A O 1
ATOM 1670 N N . SER A 1 202 ? -28.925 -12.045 5.448 1.00 86.06 202 SER A N 1
ATOM 1671 C CA . SER A 1 202 ? -28.143 -12.671 4.373 1.00 86.06 202 SER A CA 1
ATOM 1672 C C . SER A 1 202 ? -27.211 -13.790 4.860 1.00 86.06 202 SER A C 1
ATOM 1674 O O . SER A 1 202 ? -26.857 -14.677 4.089 1.00 86.06 202 SER A O 1
ATOM 1676 N N . LEU A 1 203 ? -26.861 -13.791 6.150 1.00 87.69 203 LEU A N 1
ATOM 1677 C CA . LEU A 1 203 ? -26.003 -14.802 6.768 1.00 87.69 203 LEU A CA 1
ATOM 1678 C C . LEU A 1 203 ? -26.777 -16.022 7.280 1.00 87.69 203 LEU A C 1
ATOM 1680 O O . LEU A 1 203 ? -26.159 -17.034 7.600 1.00 87.69 203 LEU A O 1
ATOM 1684 N N . LYS A 1 204 ? -28.113 -15.961 7.348 1.00 85.94 204 LYS A N 1
ATOM 1685 C CA . LYS A 1 204 ? -28.928 -17.035 7.935 1.00 85.94 204 LYS A CA 1
ATOM 1686 C C . LYS A 1 204 ? -28.777 -18.357 7.180 1.00 85.94 204 LYS A C 1
ATOM 1688 O O . LYS A 1 204 ? -28.627 -19.403 7.799 1.00 85.94 204 LYS A O 1
ATOM 1693 N N . GLU A 1 205 ? -28.794 -18.314 5.850 1.00 83.81 205 GLU A N 1
ATOM 1694 C CA . GLU A 1 205 ? -28.624 -19.514 5.021 1.00 83.81 205 GLU A CA 1
ATOM 1695 C C . GLU A 1 205 ? -27.235 -20.134 5.221 1.00 83.81 205 GLU A C 1
ATOM 1697 O O . GLU A 1 205 ? -27.109 -21.342 5.402 1.00 83.81 205 GLU A O 1
ATOM 1702 N N . VAL A 1 206 ? -26.199 -19.292 5.292 1.00 81.81 206 VAL A N 1
ATOM 1703 C CA . VAL A 1 206 ? -24.826 -19.725 5.583 1.00 81.81 206 VAL A CA 1
ATOM 1704 C C . VAL A 1 206 ? -24.743 -20.389 6.958 1.00 81.81 206 VAL A C 1
ATOM 1706 O O . VAL A 1 206 ? -24.116 -21.437 7.099 1.00 81.81 206 VAL A O 1
ATOM 1709 N N . TYR A 1 207 ? -25.403 -19.809 7.962 1.00 82.44 207 TYR A N 1
ATOM 1710 C CA . TYR A 1 207 ? -25.443 -20.356 9.314 1.00 82.44 207 TYR A CA 1
ATOM 1711 C C . TYR A 1 207 ? -26.161 -21.708 9.385 1.00 82.44 207 TYR A C 1
ATOM 1713 O O . TYR A 1 207 ? -25.655 -22.641 10.003 1.00 82.44 207 TYR A O 1
ATOM 1721 N N . ASN A 1 208 ? -27.305 -21.844 8.710 1.00 83.00 208 ASN A N 1
ATOM 1722 C CA . ASN A 1 208 ? -28.040 -23.108 8.648 1.00 83.00 208 ASN A CA 1
ATOM 1723 C C . ASN A 1 208 ? -27.201 -24.209 7.986 1.00 83.00 208 ASN A C 1
ATOM 1725 O O . ASN A 1 208 ? -27.101 -25.305 8.531 1.00 83.00 208 ASN A O 1
ATOM 1729 N N . ASN A 1 209 ? -26.520 -23.895 6.879 1.00 80.25 209 ASN A N 1
ATOM 1730 C CA . ASN A 1 209 ? -25.608 -24.833 6.220 1.00 80.25 209 ASN A CA 1
ATOM 1731 C C . ASN A 1 209 ? -24.450 -25.256 7.142 1.00 80.25 209 ASN A C 1
ATOM 1733 O O . ASN A 1 209 ? -24.061 -26.423 7.151 1.00 80.25 209 ASN A O 1
ATOM 1737 N N . TYR A 1 210 ? -23.918 -24.329 7.948 1.00 78.94 210 TYR A N 1
ATOM 1738 C CA . TYR A 1 210 ? -22.922 -24.644 8.976 1.00 78.94 210 TYR A CA 1
ATOM 1739 C C . TYR A 1 210 ? -23.477 -25.593 10.054 1.00 78.94 210 TYR A C 1
ATOM 1741 O O . TYR A 1 210 ? -22.776 -26.513 10.477 1.00 78.94 210 TYR A O 1
ATOM 1749 N N . LEU A 1 211 ? -24.726 -25.404 10.497 1.00 78.75 211 LEU A N 1
ATOM 1750 C CA . LEU A 1 211 ? -25.354 -26.273 11.497 1.00 78.75 211 LEU A CA 1
ATOM 1751 C C . LEU A 1 211 ? -25.628 -27.690 10.970 1.00 78.75 211 LEU A C 1
ATOM 1753 O O . LEU A 1 211 ? -25.471 -28.646 11.732 1.00 78.75 211 LEU A O 1
ATOM 1757 N N . GLU A 1 212 ? -26.026 -27.822 9.702 1.00 79.50 212 GLU A N 1
ATOM 1758 C CA . GLU A 1 212 ? -26.329 -29.108 9.055 1.00 79.50 212 GLU A CA 1
ATOM 1759 C C . GLU A 1 212 ? -25.081 -29.977 8.848 1.00 79.50 212 GLU A C 1
ATOM 1761 O O . GLU A 1 212 ? -25.152 -31.195 9.014 1.00 79.50 212 GLU A O 1
ATOM 1766 N N . ASP A 1 213 ? -23.930 -29.364 8.553 1.00 73.44 213 ASP A N 1
ATOM 1767 C CA . ASP A 1 213 ? -22.671 -30.069 8.288 1.00 73.44 213 ASP A CA 1
ATOM 1768 C C . ASP A 1 213 ? -21.511 -29.562 9.161 1.00 73.44 213 ASP A C 1
ATOM 1770 O O . ASP A 1 213 ? -20.421 -29.216 8.696 1.00 73.44 213 ASP A O 1
ATOM 1774 N N . LYS A 1 214 ? -21.721 -29.539 10.483 1.00 70.69 214 LYS A N 1
ATOM 1775 C CA . LYS A 1 214 ? -20.676 -29.130 11.441 1.00 70.69 214 LYS A CA 1
ATOM 1776 C C . LYS A 1 214 ? -19.393 -29.938 11.307 1.00 70.69 214 LYS A C 1
ATOM 1778 O O . LYS A 1 214 ? -18.327 -29.420 11.623 1.00 70.69 214 LYS A O 1
ATOM 1783 N N . VAL A 1 215 ? -19.489 -31.202 10.893 1.00 62.56 215 VAL A N 1
ATOM 1784 C CA . VAL A 1 215 ? -18.327 -32.086 10.757 1.00 62.56 215 VAL A CA 1
ATOM 1785 C C . VAL A 1 215 ? -17.478 -31.667 9.565 1.00 62.56 215 VAL A C 1
ATOM 1787 O O . VAL A 1 215 ? -16.272 -31.550 9.740 1.00 62.56 215 VAL A O 1
ATOM 1790 N N . SER A 1 216 ? -18.056 -31.349 8.401 1.00 64.81 216 SER A N 1
ATOM 1791 C CA . SER A 1 216 ? -17.272 -30.790 7.291 1.00 64.81 216 SER A CA 1
ATOM 1792 C C . SER A 1 216 ? -16.779 -29.377 7.593 1.00 64.81 216 SER A C 1
ATOM 1794 O O . SER A 1 216 ? -15.669 -29.033 7.201 1.00 64.81 216 SER A O 1
ATOM 1796 N N . TRP A 1 217 ? -17.560 -28.554 8.300 1.00 64.88 217 TRP A N 1
ATOM 1797 C CA . TRP A 1 217 ? -17.183 -27.162 8.574 1.00 64.88 217 TRP A CA 1
ATOM 1798 C C . TRP A 1 217 ? -16.130 -26.997 9.677 1.00 64.88 217 TRP A C 1
ATOM 1800 O O . TRP A 1 217 ? -15.279 -26.118 9.591 1.00 64.88 217 TRP A O 1
ATOM 1810 N N . ARG A 1 218 ? -16.184 -27.818 10.732 1.00 61.19 218 ARG A N 1
ATOM 1811 C CA . ARG A 1 218 ? -15.124 -27.897 11.756 1.00 61.19 218 ARG A CA 1
ATOM 1812 C C . ARG A 1 218 ? -14.006 -28.852 11.348 1.00 61.19 218 ARG A C 1
ATOM 1814 O O . ARG A 1 218 ? -12.972 -28.886 12.008 1.00 61.19 218 ARG A O 1
ATOM 1821 N N . GLY A 1 219 ? -14.259 -29.667 10.326 1.00 50.62 219 GLY A N 1
ATOM 1822 C CA . GLY A 1 219 ? -13.315 -30.620 9.789 1.00 50.62 219 GLY A CA 1
ATOM 1823 C C . GLY A 1 219 ? -12.366 -30.008 8.771 1.00 50.62 219 GLY A C 1
ATOM 1824 O O . GLY A 1 219 ? -11.155 -30.069 8.931 1.00 50.62 219 GLY A O 1
ATOM 1825 N N . GLN A 1 220 ? -12.885 -29.309 7.769 1.00 57.22 220 GLN A N 1
ATOM 1826 C CA . GLN A 1 220 ? -12.035 -28.398 7.008 1.00 57.22 220 GLN A CA 1
ATOM 1827 C C . GLN A 1 220 ? -11.440 -27.371 7.963 1.00 57.22 220 GLN A C 1
ATOM 1829 O O . GLN A 1 220 ? -12.102 -26.931 8.910 1.00 57.22 220 GLN A O 1
ATOM 1834 N N . SER A 1 221 ? -10.189 -26.981 7.736 1.00 63.56 221 SER A N 1
ATOM 1835 C CA . SER A 1 221 ? -9.653 -25.906 8.550 1.00 63.56 221 SER A CA 1
ATOM 1836 C C . SER A 1 221 ? -10.495 -24.650 8.299 1.00 63.56 221 SER A C 1
ATOM 1838 O O . SER A 1 221 ? -10.847 -24.340 7.157 1.00 63.56 221 SER A O 1
ATOM 1840 N N . LEU A 1 222 ? -10.870 -23.919 9.357 1.00 64.94 222 LEU A N 1
ATOM 1841 C CA . LEU A 1 222 ? -11.680 -22.691 9.237 1.00 64.94 222 LEU A CA 1
ATOM 1842 C C . LEU A 1 222 ? -11.054 -21.680 8.248 1.00 64.94 222 LEU A C 1
ATOM 1844 O O . LEU A 1 222 ? -11.740 -20.831 7.679 1.00 64.94 222 LEU A O 1
ATOM 1848 N N . GLU A 1 223 ? -9.750 -21.803 8.002 1.00 59.81 223 GLU A N 1
ATOM 1849 C CA . GLU A 1 223 ? -8.969 -21.016 7.055 1.00 59.81 223 GLU A CA 1
ATOM 1850 C C . GLU A 1 223 ? -9.096 -21.478 5.583 1.00 59.81 223 GLU A C 1
ATOM 1852 O O . GLU A 1 223 ? -8.875 -20.680 4.665 1.00 59.81 223 GLU A O 1
ATOM 1857 N N . GLU A 1 224 ? -9.437 -22.742 5.309 1.00 65.62 224 GLU A N 1
ATOM 1858 C CA . GLU A 1 224 ? -9.833 -23.228 3.973 1.00 65.62 224 GLU A CA 1
ATOM 1859 C C . GLU A 1 224 ? -11.207 -22.716 3.574 1.00 65.62 224 GLU A C 1
ATOM 1861 O O . GLU A 1 224 ? -11.372 -22.196 2.467 1.00 65.62 224 GLU A O 1
ATOM 1866 N N . LEU A 1 225 ? -12.157 -22.778 4.505 1.00 71.94 225 LEU A N 1
ATOM 1867 C CA . LEU A 1 225 ? -13.485 -22.200 4.323 1.00 71.94 225 LEU A CA 1
ATOM 1868 C C . LEU A 1 225 ? -13.386 -20.711 4.021 1.00 71.94 225 LEU A C 1
ATOM 1870 O O . LEU A 1 225 ? -13.925 -20.252 3.019 1.00 71.94 225 LEU A O 1
ATOM 1874 N N . ASP A 1 226 ? -12.592 -19.978 4.800 1.00 75.81 226 ASP A N 1
ATOM 1875 C CA . ASP A 1 226 ? -12.276 -18.577 4.536 1.00 75.81 226 ASP A CA 1
ATOM 1876 C C . ASP A 1 226 ? -11.788 -18.320 3.108 1.00 75.81 226 ASP A C 1
ATOM 1878 O O . ASP A 1 226 ? -12.123 -17.299 2.513 1.00 75.81 226 ASP A O 1
ATOM 1882 N N . LYS A 1 227 ? -10.965 -19.203 2.537 1.00 69.25 227 LYS A N 1
ATOM 1883 C CA . LYS A 1 227 ? -10.449 -19.027 1.172 1.00 69.25 227 LYS A CA 1
ATOM 1884 C C . LYS A 1 227 ? -11.572 -19.115 0.138 1.00 69.25 227 LYS A C 1
ATOM 1886 O O . LYS A 1 227 ? -11.554 -18.349 -0.820 1.00 69.25 227 LYS A O 1
ATOM 1891 N N . ILE A 1 228 ? -12.533 -20.012 0.348 1.00 72.88 228 ILE A N 1
ATOM 1892 C CA . ILE A 1 228 ? -13.688 -20.225 -0.533 1.00 72.88 228 ILE A CA 1
ATOM 1893 C C . ILE A 1 228 ? -14.712 -19.094 -0.363 1.00 72.88 228 ILE A C 1
ATOM 1895 O O . ILE A 1 228 ? -15.229 -18.542 -1.339 1.00 72.88 228 ILE A O 1
ATOM 1899 N N . THR A 1 229 ? -15.004 -18.716 0.881 1.00 76.62 229 THR A N 1
ATOM 1900 C CA . THR A 1 229 ? -16.062 -17.751 1.197 1.00 76.62 229 THR A CA 1
ATOM 1901 C C . THR A 1 229 ? -15.627 -16.302 0.986 1.00 76.62 229 THR A C 1
ATOM 1903 O O . THR A 1 229 ? -16.477 -15.442 0.746 1.00 76.62 229 THR A O 1
ATOM 1906 N N . ARG A 1 230 ? -14.320 -16.000 1.013 1.00 72.56 230 ARG A N 1
ATOM 1907 C CA . ARG A 1 230 ? -13.811 -14.629 0.809 1.00 72.56 230 ARG A CA 1
ATOM 1908 C C . ARG A 1 230 ? -14.100 -14.078 -0.578 1.00 72.56 230 ARG A C 1
ATOM 1910 O O . ARG A 1 230 ? -14.362 -12.882 -0.677 1.00 72.56 230 ARG A O 1
ATOM 1917 N N . ASP A 1 231 ? -14.107 -14.914 -1.616 1.00 70.12 231 ASP A N 1
ATOM 1918 C CA . ASP A 1 231 ? -14.494 -14.488 -2.972 1.00 70.12 231 ASP A CA 1
ATOM 1919 C C . ASP A 1 231 ? -15.962 -14.022 -3.023 1.00 70.12 231 ASP A C 1
ATOM 1921 O O . ASP A 1 231 ? -16.341 -13.223 -3.877 1.00 70.12 231 ASP A O 1
ATOM 1925 N N . HIS A 1 232 ? -16.762 -14.446 -2.043 1.00 79.06 232 HIS A N 1
ATOM 1926 C CA . HIS A 1 232 ? -18.154 -14.053 -1.840 1.00 79.06 232 HIS A CA 1
ATOM 1927 C C . HIS A 1 232 ? -18.319 -12.999 -0.728 1.00 79.06 232 HIS A C 1
ATOM 1929 O O . HIS A 1 232 ? -19.435 -12.688 -0.318 1.00 79.06 232 HIS A O 1
ATOM 1935 N N . GLY A 1 233 ? -17.216 -12.423 -0.238 1.00 84.31 233 GLY A N 1
ATOM 1936 C CA . GLY A 1 233 ? -17.222 -11.338 0.741 1.00 84.31 233 GLY A CA 1
ATOM 1937 C C . GLY A 1 233 ? -17.364 -11.767 2.204 1.00 84.31 233 GLY A C 1
ATOM 1938 O O . GLY A 1 233 ? -17.582 -10.890 3.041 1.00 84.31 233 GLY A O 1
ATOM 1939 N N . LEU A 1 234 ? -17.192 -13.053 2.529 1.00 86.88 234 LEU A N 1
ATOM 1940 C CA . LEU A 1 234 ? -17.333 -13.596 3.884 1.00 86.88 234 LEU A CA 1
ATOM 1941 C C . LEU A 1 234 ? -16.030 -14.234 4.393 1.00 86.88 234 LEU A C 1
ATOM 1943 O O . LEU A 1 234 ? -15.406 -15.048 3.717 1.00 86.88 234 LEU A O 1
ATOM 1947 N N . VAL A 1 235 ? -15.648 -13.909 5.623 1.00 86.06 235 VAL A N 1
ATOM 1948 C CA . VAL A 1 235 ? -14.617 -14.594 6.411 1.00 86.06 235 VAL A CA 1
ATOM 1949 C C . VAL A 1 235 ? -15.337 -15.530 7.382 1.00 86.06 235 VAL A C 1
ATOM 1951 O O . VAL A 1 235 ? -15.784 -15.103 8.449 1.00 86.06 235 VAL A O 1
ATOM 1954 N N . ALA A 1 236 ? -15.512 -16.786 6.970 1.00 80.94 236 ALA A N 1
ATOM 1955 C CA . ALA A 1 236 ? -16.229 -17.819 7.710 1.00 80.94 236 ALA A CA 1
ATOM 1956 C C . ALA A 1 236 ? -15.657 -18.048 9.116 1.00 80.94 236 ALA A C 1
ATOM 1958 O O . ALA A 1 236 ? -16.422 -18.201 10.060 1.00 80.94 236 ALA A O 1
ATOM 1959 N N . SER A 1 237 ? -14.335 -18.007 9.283 1.00 78.12 237 SER A N 1
ATOM 1960 C CA . SER A 1 237 ? -13.670 -18.169 10.579 1.00 78.12 237 SER A CA 1
ATOM 1961 C C . SER A 1 237 ? -14.086 -17.085 11.578 1.00 78.12 237 SER A C 1
ATOM 1963 O O . SER A 1 237 ? -14.482 -17.394 12.700 1.00 78.12 237 SER A O 1
ATOM 1965 N N . LEU A 1 238 ? -14.074 -15.815 11.155 1.00 78.81 238 LEU A N 1
ATOM 1966 C CA . LEU A 1 238 ? -14.535 -14.684 11.964 1.00 78.81 238 LEU A CA 1
ATOM 1967 C C . LEU A 1 238 ? -16.036 -14.762 12.237 1.00 78.81 238 LEU A C 1
ATOM 1969 O O . LEU A 1 238 ? -16.470 -14.387 13.317 1.00 78.81 238 LEU A O 1
ATOM 1973 N N . PHE A 1 239 ? -16.824 -15.253 11.284 1.00 83.94 239 PHE A N 1
ATOM 1974 C CA . PHE A 1 239 ? -18.256 -15.458 11.478 1.00 83.94 239 PHE A CA 1
ATOM 1975 C C . PHE A 1 239 ? -18.547 -16.558 12.516 1.00 83.94 239 PHE A C 1
ATOM 1977 O O . PHE A 1 239 ? -19.290 -16.327 13.463 1.00 83.94 239 PHE A O 1
ATOM 1984 N N . ILE A 1 240 ? -17.922 -17.731 12.391 1.00 77.31 240 ILE A N 1
ATOM 1985 C CA . ILE A 1 240 ? -18.185 -18.908 13.236 1.00 77.31 240 ILE A CA 1
ATOM 1986 C C . ILE A 1 240 ? -17.634 -18.726 14.648 1.00 77.31 240 ILE A C 1
ATOM 1988 O O . ILE A 1 240 ? -18.346 -18.993 15.612 1.00 77.31 240 ILE A O 1
ATOM 1992 N N . ASN A 1 241 ? -16.398 -18.234 14.791 1.00 73.50 241 ASN A N 1
ATOM 1993 C CA . ASN A 1 241 ? -15.742 -18.088 16.098 1.00 73.50 241 ASN A CA 1
ATOM 1994 C C . ASN A 1 241 ? -16.455 -17.099 17.032 1.00 73.50 241 ASN A C 1
ATOM 1996 O O . ASN A 1 241 ? -16.183 -17.077 18.231 1.00 73.50 241 ASN A O 1
ATOM 2000 N N . CYS A 1 242 ? -17.362 -16.281 16.501 1.00 67.56 242 CYS A N 1
ATOM 2001 C CA . CYS A 1 242 ? -18.162 -15.361 17.297 1.00 67.56 242 CYS A CA 1
ATOM 2002 C C . CYS A 1 242 ? -19.403 -16.015 17.925 1.00 67.56 242 CYS A C 1
ATOM 2004 O O . CYS A 1 242 ? -20.020 -15.424 18.805 1.00 67.56 242 CYS A O 1
ATOM 2006 N N . PHE A 1 243 ? -19.776 -17.229 17.522 1.00 69.81 243 PHE A N 1
ATOM 2007 C CA . PHE A 1 243 ? -20.821 -17.998 18.189 1.00 69.81 243 PHE A CA 1
ATOM 2008 C C . PHE A 1 243 ? -20.154 -18.967 19.170 1.00 69.81 243 PHE A C 1
ATOM 2010 O O . PHE A 1 243 ? -19.689 -20.036 18.782 1.00 69.81 243 PHE A O 1
ATOM 2017 N N . LYS A 1 244 ? -20.051 -18.576 20.452 1.00 64.94 244 LYS A N 1
ATOM 2018 C CA . LYS A 1 244 ? -19.448 -19.429 21.503 1.00 64.94 244 LYS A CA 1
ATOM 2019 C C . LYS A 1 244 ? -20.159 -20.781 21.638 1.00 64.94 244 LYS A C 1
ATOM 2021 O O . LYS A 1 244 ? -19.510 -21.779 21.932 1.00 64.94 244 LYS A O 1
ATOM 2026 N N . GLU A 1 245 ? -21.471 -20.792 21.420 1.00 68.62 245 GLU A N 1
ATOM 2027 C CA . GLU A 1 245 ? -22.334 -21.972 21.351 1.00 68.62 245 GLU A CA 1
ATOM 2028 C C . GLU A 1 245 ? -23.269 -21.832 20.140 1.00 68.62 245 GLU A C 1
ATOM 2030 O O . GLU A 1 245 ? -23.424 -20.739 19.586 1.00 68.62 245 GLU A O 1
ATOM 2035 N N . ASP A 1 246 ? -23.857 -22.944 19.698 1.00 71.25 246 ASP A N 1
ATOM 2036 C CA . ASP A 1 246 ? -24.744 -22.949 18.538 1.00 71.25 246 ASP A CA 1
ATOM 2037 C C . ASP A 1 246 ? -26.085 -22.285 18.893 1.00 71.25 246 ASP A C 1
ATOM 2039 O O . ASP A 1 246 ? -26.802 -22.761 19.770 1.00 71.25 246 ASP A O 1
ATOM 2043 N N . LEU A 1 247 ? -26.429 -21.198 18.198 1.00 74.56 247 LEU A N 1
ATOM 2044 C CA . LEU A 1 247 ? -27.748 -20.586 18.271 1.00 74.56 247 LEU A CA 1
ATOM 2045 C C . LEU A 1 247 ? -28.790 -21.472 17.600 1.00 74.56 247 LEU A C 1
ATOM 2047 O O . LEU A 1 247 ? -28.582 -22.007 16.508 1.00 74.56 247 LEU A O 1
ATOM 2051 N N . SER A 1 248 ? -29.962 -21.532 18.218 1.00 76.25 248 SER A N 1
ATOM 2052 C CA . SER A 1 248 ? -31.148 -22.077 17.570 1.00 76.25 248 SER A CA 1
ATOM 2053 C C . SER A 1 248 ? -31.627 -21.161 16.437 1.00 76.25 248 SER A C 1
ATOM 2055 O O . SER A 1 248 ? -31.458 -19.935 16.463 1.00 76.25 248 SER A O 1
ATOM 2057 N N . THR A 1 249 ? -32.263 -21.749 15.421 1.00 78.44 249 THR A N 1
ATOM 2058 C CA . THR A 1 249 ? -32.875 -20.979 14.330 1.00 78.44 249 THR A CA 1
ATOM 2059 C C . THR A 1 249 ? -33.977 -20.053 14.864 1.00 78.44 249 THR A C 1
ATOM 2061 O O . THR A 1 249 ? -34.144 -18.943 14.356 1.00 78.44 249 THR A O 1
ATOM 2064 N N . GLU A 1 250 ? -34.678 -20.456 15.930 1.00 81.50 250 GLU A N 1
ATOM 2065 C CA . GLU A 1 250 ? -35.698 -19.653 16.609 1.00 81.50 250 GLU A CA 1
ATOM 2066 C C . GLU A 1 250 ? -35.124 -18.386 17.261 1.00 81.50 250 GLU A C 1
ATOM 2068 O O . GLU A 1 250 ? -35.721 -17.315 17.136 1.00 81.50 250 GLU A O 1
ATOM 2073 N N . GLU A 1 251 ? -33.966 -18.469 17.926 1.00 81.44 251 GLU A N 1
ATOM 2074 C CA . GLU A 1 251 ? -33.297 -17.301 18.524 1.00 81.44 251 GLU A CA 1
ATOM 2075 C C . GLU A 1 251 ? -32.851 -16.293 17.455 1.00 81.44 251 GLU A C 1
ATOM 2077 O O . GLU A 1 251 ? -32.966 -15.079 17.651 1.00 81.44 251 GLU A O 1
ATOM 2082 N N . TRP A 1 252 ? -32.393 -16.784 16.301 1.00 86.94 252 TRP A N 1
ATOM 2083 C CA . TRP A 1 252 ? -32.032 -15.940 15.160 1.00 86.94 252 TRP A CA 1
ATOM 2084 C C . TRP A 1 252 ? -33.253 -15.204 14.594 1.00 86.94 252 TRP A C 1
ATOM 2086 O O . TRP A 1 252 ? -33.219 -13.989 14.378 1.00 86.94 252 TRP A O 1
ATOM 2096 N N . ASP A 1 253 ? -34.360 -15.922 14.386 1.00 86.31 253 ASP A N 1
ATOM 2097 C CA . ASP A 1 253 ? -35.607 -15.344 13.876 1.00 86.31 253 ASP A CA 1
ATOM 2098 C C . ASP A 1 253 ? -36.246 -14.362 14.858 1.00 86.31 253 ASP A C 1
ATOM 2100 O O . ASP A 1 253 ? -36.759 -13.314 14.445 1.00 86.31 253 ASP A O 1
ATOM 2104 N N . ALA A 1 254 ? -36.167 -14.643 16.159 1.00 87.00 254 ALA A N 1
ATOM 2105 C CA . ALA A 1 254 ? -36.613 -13.726 17.200 1.00 87.00 254 ALA A CA 1
ATOM 2106 C C . ALA A 1 254 ? -35.831 -12.403 17.154 1.00 87.00 254 ALA A C 1
ATOM 2108 O O . ALA A 1 254 ? -36.432 -11.325 17.225 1.00 87.00 254 ALA A O 1
ATOM 2109 N N . PHE A 1 255 ? -34.508 -12.465 16.968 1.00 88.06 255 PHE A N 1
ATOM 2110 C CA . PHE A 1 255 ? -33.675 -11.273 16.829 1.00 88.06 255 PHE A CA 1
ATOM 2111 C C . PHE A 1 255 ? -34.012 -10.472 15.562 1.00 88.06 255 PHE A C 1
ATOM 2113 O O . PHE A 1 255 ? -34.268 -9.269 15.649 1.00 88.06 255 PHE A O 1
ATOM 2120 N N . LEU A 1 256 ? -34.115 -11.124 14.397 1.00 88.25 256 LEU A N 1
ATOM 2121 C CA . LEU A 1 256 ? -34.500 -10.452 13.147 1.00 88.25 256 LEU A CA 1
ATOM 2122 C C . LEU A 1 256 ? -35.891 -9.807 13.237 1.00 88.25 256 LEU A C 1
ATOM 2124 O O . LEU A 1 256 ? -36.099 -8.693 12.750 1.00 88.25 256 LEU A O 1
ATOM 2128 N N . THR A 1 257 ? -36.839 -10.468 13.903 1.00 87.44 257 THR A N 1
ATOM 2129 C CA . THR A 1 257 ? -38.183 -9.925 14.146 1.00 87.44 257 THR A CA 1
ATOM 2130 C C . THR A 1 257 ? -38.123 -8.686 15.039 1.00 87.44 257 THR A C 1
ATOM 2132 O O . THR A 1 257 ? -38.788 -7.691 14.758 1.00 87.44 257 THR A O 1
ATOM 2135 N N . LYS A 1 258 ? -37.272 -8.687 16.072 1.00 85.19 258 LYS A N 1
ATOM 2136 C CA . LYS A 1 258 ? -37.068 -7.528 16.954 1.00 85.19 258 LYS A CA 1
ATOM 2137 C C . LYS A 1 258 ? -36.489 -6.315 16.222 1.00 85.19 258 LYS A C 1
ATOM 2139 O O . LYS A 1 258 ? -36.835 -5.191 16.582 1.00 85.19 258 LYS A O 1
ATOM 2144 N N . LEU A 1 259 ? -35.654 -6.534 15.203 1.00 84.69 259 LEU A N 1
ATOM 2145 C CA . LEU A 1 259 ? -35.134 -5.473 14.330 1.00 84.69 259 LEU A CA 1
ATOM 2146 C C . LEU A 1 259 ? -36.176 -4.944 13.331 1.00 84.69 259 LEU A C 1
ATOM 2148 O O . LEU A 1 259 ? -35.978 -3.883 12.759 1.00 84.69 259 LEU A O 1
ATOM 2152 N N . SER A 1 260 ? -37.289 -5.651 13.126 1.00 76.25 260 SER A N 1
ATOM 2153 C CA . SER A 1 260 ? -38.324 -5.320 12.131 1.00 76.25 260 SER A CA 1
ATOM 2154 C C . SER A 1 260 ? -39.355 -4.284 12.615 1.00 76.25 260 SER A C 1
ATOM 2156 O O . SER A 1 260 ? -40.484 -4.277 12.123 1.00 76.25 260 SER A O 1
ATOM 2158 N N . LYS A 1 261 ? -39.022 -3.469 13.624 1.00 69.12 261 LYS A N 1
ATOM 2159 C CA . LYS A 1 261 ? -39.930 -2.452 14.190 1.00 69.12 261 LYS A CA 1
ATOM 2160 C C . LYS A 1 261 ? -40.175 -1.302 13.199 1.00 69.12 261 LYS A C 1
ATOM 2162 O O . LYS A 1 261 ? -39.459 -1.173 12.217 1.00 69.12 261 LYS A O 1
ATOM 2167 N N . GLU A 1 262 ? -41.188 -0.467 13.463 1.00 64.75 262 GLU A N 1
ATOM 2168 C CA . GLU A 1 262 ? -41.559 0.671 12.593 1.00 64.75 262 GLU A CA 1
ATOM 2169 C C . GLU A 1 262 ? -40.418 1.686 12.381 1.00 64.75 262 GLU A C 1
ATOM 2171 O O . GLU A 1 262 ? -40.364 2.343 11.344 1.00 64.75 262 GLU A O 1
ATOM 2176 N N . GLU A 1 263 ? -39.497 1.809 13.340 1.00 78.00 263 GLU A N 1
ATOM 2177 C CA . GLU A 1 263 ? -38.328 2.684 13.234 1.00 78.00 263 GLU A CA 1
ATOM 2178 C C . GLU A 1 263 ? -37.181 1.994 12.485 1.00 78.00 263 GLU A C 1
ATOM 2180 O O . GLU A 1 263 ? -36.588 1.031 12.969 1.00 78.00 263 GLU A O 1
ATOM 2185 N N . THR A 1 264 ? -36.824 2.532 11.319 1.00 85.56 264 THR A N 1
ATOM 2186 C CA . THR A 1 264 ? -35.726 2.032 10.470 1.00 85.56 264 THR A CA 1
ATOM 2187 C C . THR A 1 264 ? -34.344 2.457 10.979 1.00 85.56 264 THR A C 1
ATOM 2189 O O . THR A 1 264 ? -33.324 1.830 10.681 1.00 85.56 264 THR A O 1
ATOM 2192 N N . GLN A 1 265 ? -34.297 3.540 11.754 1.00 90.94 265 GLN A N 1
ATOM 2193 C CA . GLN A 1 265 ? -33.092 4.135 12.317 1.00 90.94 265 GLN A CA 1
ATOM 2194 C C . GLN A 1 265 ? -33.405 4.665 13.713 1.00 90.94 265 GLN A C 1
ATOM 2196 O O . GLN A 1 265 ? -34.388 5.379 13.899 1.00 90.94 265 GLN A O 1
ATOM 2201 N N . ILE A 1 266 ? -32.543 4.344 14.671 1.00 94.19 266 ILE A N 1
ATOM 2202 C CA . ILE A 1 266 ? -32.614 4.850 16.043 1.00 94.19 266 ILE A CA 1
ATOM 2203 C C . ILE A 1 266 ? -31.436 5.786 16.305 1.00 94.19 266 ILE A C 1
ATOM 2205 O O . ILE A 1 266 ? -30.339 5.599 15.765 1.00 94.19 266 ILE A O 1
ATOM 2209 N N . THR A 1 267 ? -31.665 6.811 17.116 1.00 96.31 267 THR A N 1
ATOM 2210 C CA . THR A 1 267 ? -30.655 7.799 17.504 1.00 96.31 267 THR A CA 1
ATOM 2211 C C . THR A 1 267 ? -30.765 8.117 18.987 1.00 96.31 267 THR A C 1
ATOM 2213 O O . THR A 1 267 ? -31.807 7.913 19.612 1.00 96.31 267 THR A O 1
ATOM 2216 N N . GLY A 1 268 ? -29.688 8.634 19.565 1.00 95.75 268 GLY A N 1
ATOM 2217 C CA . GLY A 1 268 ? -29.699 9.103 20.941 1.00 95.75 268 GLY A CA 1
ATOM 2218 C C . GLY A 1 268 ? -28.416 9.819 21.323 1.00 95.75 268 GLY A C 1
ATOM 2219 O O . GLY A 1 268 ? -27.508 9.990 20.510 1.00 95.75 268 GLY A O 1
ATOM 2220 N N . LYS A 1 269 ? -28.355 10.231 22.590 1.00 95.12 269 LYS A N 1
ATOM 2221 C CA . LYS A 1 269 ? -27.163 10.805 23.213 1.00 95.12 269 LYS A CA 1
ATOM 2222 C C . LYS A 1 269 ? -26.906 10.137 24.560 1.00 95.12 269 LYS A C 1
ATOM 2224 O O . LYS A 1 269 ? -27.846 9.950 25.333 1.00 95.12 269 LYS A O 1
ATOM 2229 N N . ALA A 1 270 ? -25.663 9.749 24.816 1.00 94.81 270 ALA A N 1
ATOM 2230 C CA . ALA A 1 270 ? -25.208 9.223 26.101 1.00 94.81 270 ALA A CA 1
ATOM 2231 C C . ALA A 1 270 ? -24.322 10.279 26.784 1.00 94.81 270 ALA A C 1
ATOM 2233 O O . ALA A 1 270 ? -23.410 10.778 26.120 1.00 94.81 270 ALA A O 1
ATOM 2234 N N . PRO A 1 271 ? -24.612 10.687 28.035 1.00 94.19 271 PRO A N 1
ATOM 2235 C CA . PRO A 1 271 ? -23.782 11.656 28.746 1.00 94.19 271 PRO A CA 1
ATOM 2236 C C . PRO A 1 271 ? -22.411 11.055 29.070 1.00 94.19 271 PRO A C 1
ATOM 2238 O O . PRO A 1 271 ? -22.310 9.858 29.323 1.00 94.19 271 PRO A O 1
ATOM 2241 N N . ILE A 1 272 ? -21.386 11.903 29.048 1.00 94.12 272 ILE A N 1
ATOM 2242 C CA . ILE A 1 272 ? -20.048 11.637 29.576 1.00 94.12 272 ILE A CA 1
ATOM 2243 C C . ILE A 1 272 ? -19.829 12.585 30.746 1.00 94.12 272 ILE A C 1
ATOM 2245 O O . ILE A 1 272 ? -19.929 13.805 30.575 1.00 94.12 272 ILE A O 1
ATOM 2249 N N . GLU A 1 273 ? -19.530 12.033 31.908 1.00 92.75 273 GLU A N 1
ATOM 2250 C CA . GLU A 1 273 ? -19.357 12.742 33.173 1.00 92.75 273 GLU A CA 1
ATOM 2251 C C . GLU A 1 273 ? -17.872 12.819 33.569 1.00 92.75 273 GLU A C 1
ATOM 2253 O O . GLU A 1 273 ? -17.031 12.107 33.021 1.00 92.75 273 GLU A O 1
ATOM 2258 N N . GLU A 1 274 ? -17.508 13.690 34.515 1.00 89.69 274 GLU A N 1
ATOM 2259 C CA . GLU A 1 274 ? -16.124 13.752 35.023 1.00 89.69 274 GLU A CA 1
ATOM 2260 C C . GLU A 1 274 ? -15.697 12.438 35.693 1.00 89.69 274 GLU A C 1
ATOM 2262 O O . GLU A 1 274 ? -14.533 12.044 35.592 1.00 89.69 274 GLU A O 1
ATOM 2267 N N . ASP A 1 275 ? -16.637 11.738 36.331 1.00 88.81 275 ASP A N 1
ATOM 2268 C CA . ASP A 1 275 ? -16.389 10.479 37.035 1.00 88.81 275 ASP A CA 1
ATOM 2269 C C . ASP A 1 275 ? -16.061 9.343 36.056 1.00 88.81 275 ASP A C 1
ATOM 2271 O O . ASP A 1 275 ? -15.336 8.422 36.427 1.00 88.81 275 ASP A O 1
ATOM 2275 N N . ASP A 1 276 ? -16.491 9.438 34.791 1.00 89.06 276 ASP A N 1
ATOM 2276 C CA . ASP A 1 276 ? -16.137 8.462 33.752 1.00 89.06 276 ASP A CA 1
ATOM 2277 C C . ASP A 1 276 ? -14.631 8.469 33.445 1.00 89.06 276 ASP A C 1
ATOM 2279 O O . ASP A 1 276 ? -14.097 7.485 32.941 1.00 89.06 276 ASP A O 1
ATOM 2283 N N . PHE A 1 277 ? -13.921 9.558 33.765 1.00 87.75 277 PHE A N 1
ATOM 2284 C CA . PHE A 1 277 ? -12.467 9.663 33.620 1.00 87.75 277 PHE A CA 1
ATOM 2285 C C . PHE A 1 277 ? -11.705 9.158 34.848 1.00 87.75 277 PHE A C 1
ATOM 2287 O O . PHE A 1 277 ? -10.485 9.303 34.900 1.00 87.75 277 PHE A O 1
ATOM 2294 N N . ILE A 1 278 ? -12.379 8.595 35.851 1.00 84.00 278 ILE A N 1
ATOM 2295 C CA . ILE A 1 278 ? -11.746 8.079 37.065 1.00 84.00 278 ILE A CA 1
ATOM 2296 C C . ILE A 1 278 ? -11.532 6.572 36.915 1.00 84.00 278 ILE A C 1
ATOM 2298 O O . ILE A 1 278 ? -12.440 5.823 36.571 1.00 84.00 278 ILE A O 1
ATOM 2302 N N . SER A 1 279 ? -10.314 6.111 37.204 1.00 75.62 279 SER A N 1
ATOM 2303 C CA . SER A 1 279 ? -10.042 4.679 37.329 1.00 75.62 279 SER A CA 1
ATOM 2304 C C . SER A 1 279 ? -10.522 4.163 38.688 1.00 75.62 279 SER A C 1
ATOM 2306 O O . SER A 1 279 ? -10.213 4.760 39.721 1.00 75.62 279 SER A O 1
ATOM 2308 N N . GLU A 1 280 ? -11.224 3.027 38.702 1.00 67.25 280 GLU A N 1
ATOM 2309 C CA . GLU A 1 280 ? -11.605 2.335 39.943 1.00 67.25 280 GLU A CA 1
ATOM 2310 C C . GLU A 1 280 ? -10.394 1.734 40.688 1.00 67.25 280 GLU A C 1
ATOM 2312 O O . GLU A 1 280 ? -10.480 1.463 41.887 1.00 67.25 280 GLU A O 1
ATOM 2317 N N . GLU A 1 281 ? -9.256 1.556 40.006 1.00 72.88 281 GLU A N 1
ATOM 2318 C CA . GLU A 1 281 ? -8.020 1.006 40.572 1.00 72.88 281 GLU A CA 1
ATOM 2319 C C . GLU A 1 281 ? -6.864 2.022 40.520 1.00 72.88 281 GLU A C 1
ATOM 2321 O O . GLU A 1 281 ? -6.555 2.570 39.459 1.00 72.88 281 GLU A O 1
ATOM 2326 N N . ASP A 1 282 ? -6.154 2.200 41.644 1.00 67.25 282 ASP A N 1
ATOM 2327 C CA . ASP A 1 282 ? -5.048 3.166 41.828 1.00 67.25 282 ASP A CA 1
ATOM 2328 C C . ASP A 1 282 ? -3.849 2.981 40.862 1.00 67.25 282 ASP A C 1
ATOM 2330 O O . ASP A 1 282 ? -2.949 3.822 40.819 1.00 67.25 282 ASP A O 1
ATOM 2334 N N . PHE A 1 283 ? -3.807 1.887 40.090 1.00 71.06 283 PHE A N 1
ATOM 2335 C CA . PHE A 1 283 ? -2.700 1.530 39.188 1.00 71.06 283 PHE A CA 1
ATOM 2336 C C . PHE A 1 283 ? -3.080 1.466 37.703 1.00 71.06 283 PHE A C 1
ATOM 2338 O O . PHE A 1 283 ? -2.219 1.160 36.875 1.00 71.06 283 PHE A O 1
ATOM 2345 N N . ILE A 1 284 ? -4.338 1.740 37.355 1.00 73.06 284 ILE A N 1
ATOM 2346 C CA . ILE A 1 284 ? -4.792 1.795 35.962 1.00 73.06 284 ILE A CA 1
ATOM 2347 C C . ILE A 1 284 ? -4.825 3.265 35.531 1.00 73.06 284 ILE A C 1
ATOM 2349 O O . ILE A 1 284 ? -5.346 4.120 36.248 1.00 73.06 284 ILE A O 1
ATOM 2353 N N . GLU A 1 285 ? -4.222 3.574 34.376 1.00 77.62 285 GLU A N 1
ATOM 2354 C CA . GLU A 1 285 ? -4.304 4.925 33.815 1.00 77.62 285 GLU A CA 1
ATOM 2355 C C . GLU A 1 285 ? -5.776 5.304 33.595 1.00 77.62 285 GLU A C 1
ATOM 2357 O O . GLU A 1 285 ? -6.539 4.483 33.078 1.00 77.62 285 GLU A O 1
ATOM 2362 N N . PRO A 1 286 ? -6.186 6.530 33.964 1.00 83.00 286 PRO A N 1
ATOM 2363 C CA . PRO A 1 286 ? -7.561 6.945 33.770 1.00 83.00 286 PRO A CA 1
ATOM 2364 C C . PRO A 1 286 ? -7.932 6.905 32.280 1.00 83.00 286 PRO A C 1
ATOM 2366 O O . PRO A 1 286 ? -7.094 7.262 31.438 1.00 83.00 286 PRO A O 1
ATOM 2369 N N . PRO A 1 287 ? -9.158 6.467 31.939 1.00 86.75 287 PRO A N 1
ATOM 2370 C CA . PRO A 1 287 ? -9.560 6.312 30.550 1.00 86.75 287 PRO A CA 1
ATOM 2371 C C . PRO A 1 287 ? -9.523 7.662 29.838 1.00 86.75 287 PRO A C 1
ATOM 2373 O O . PRO A 1 287 ? -9.887 8.704 30.388 1.00 86.75 287 PRO A O 1
ATOM 2376 N N . LYS A 1 288 ? -9.068 7.650 28.590 1.00 88.31 288 LYS A N 1
ATOM 2377 C CA . LYS A 1 288 ? -9.094 8.821 27.717 1.00 88.31 288 LYS A CA 1
ATOM 2378 C C . LYS A 1 288 ? -10.421 8.869 26.977 1.00 88.31 288 LYS A C 1
ATOM 2380 O O . LYS A 1 288 ? -11.221 7.937 26.998 1.00 88.31 288 LYS A O 1
ATOM 2385 N N . ILE A 1 289 ? -10.666 9.972 26.282 1.00 88.75 289 ILE A N 1
ATOM 2386 C CA . ILE A 1 289 ? -11.936 10.139 25.579 1.00 88.75 289 ILE A CA 1
ATOM 2387 C C . ILE A 1 289 ? -12.121 9.134 24.436 1.00 88.75 289 ILE A C 1
ATOM 2389 O O . ILE A 1 289 ? -13.242 8.699 24.191 1.00 88.75 289 ILE A O 1
ATOM 2393 N N . GLU A 1 290 ? -11.041 8.728 23.766 1.00 89.12 290 GLU A N 1
ATOM 2394 C CA . GLU A 1 290 ? -11.089 7.654 22.779 1.00 89.12 290 GLU A CA 1
ATOM 2395 C C . GLU A 1 290 ? -11.553 6.331 23.410 1.00 89.12 290 GLU A C 1
ATOM 2397 O O . GLU A 1 290 ? -12.398 5.656 22.824 1.00 89.12 290 GLU A O 1
ATOM 2402 N N . ASP A 1 291 ? -11.092 6.013 24.627 1.00 89.38 291 ASP A N 1
ATOM 2403 C CA . ASP A 1 291 ? -11.501 4.826 25.386 1.00 89.38 291 ASP A CA 1
ATOM 2404 C C . ASP A 1 291 ? -12.991 4.881 25.728 1.00 89.38 291 ASP A C 1
ATOM 2406 O O . ASP A 1 291 ? -13.729 3.930 25.463 1.00 89.38 291 ASP A O 1
ATOM 2410 N N . LEU A 1 292 ? -13.457 6.021 26.246 1.00 91.38 292 LEU A N 1
ATOM 2411 C CA . LEU A 1 292 ? -14.871 6.233 26.558 1.00 91.38 292 LEU A CA 1
ATOM 2412 C C . LEU A 1 292 ? -15.752 6.129 25.312 1.00 91.38 292 LEU A C 1
ATOM 2414 O O . LEU A 1 292 ? -16.805 5.498 25.370 1.00 91.38 292 LEU A O 1
ATOM 2418 N N . LEU A 1 293 ? -15.312 6.674 24.173 1.00 92.88 293 LEU A N 1
ATOM 2419 C CA . LEU A 1 293 ? -16.024 6.556 22.899 1.00 92.88 293 LEU A CA 1
ATOM 2420 C C . LEU A 1 293 ? -16.229 5.087 22.506 1.00 92.88 293 LEU A C 1
ATOM 2422 O O . LEU A 1 293 ? -17.324 4.699 22.098 1.00 92.88 293 LEU A O 1
ATOM 2426 N N . TYR A 1 294 ? -15.197 4.259 22.663 1.00 93.06 294 TYR A N 1
ATOM 2427 C CA . TYR A 1 294 ? -15.263 2.827 22.382 1.00 93.06 294 TYR A CA 1
ATOM 2428 C C . TYR A 1 294 ? -16.155 2.063 23.365 1.00 93.06 294 TYR A C 1
ATOM 2430 O O . TYR A 1 294 ? -17.020 1.292 22.938 1.00 93.06 294 TYR A O 1
ATOM 2438 N N . TYR A 1 295 ? -15.975 2.273 24.672 1.00 91.50 295 TYR A N 1
ATOM 2439 C CA . TYR A 1 295 ? -16.751 1.571 25.696 1.00 91.50 295 TYR A CA 1
ATOM 2440 C C . TYR A 1 295 ? -18.234 1.924 25.627 1.00 91.50 295 TYR A C 1
ATOM 2442 O O . TYR A 1 295 ? -19.078 1.029 25.655 1.00 91.50 295 TYR A O 1
ATOM 2450 N N . GLN A 1 296 ? -18.561 3.199 25.439 1.00 92.88 296 GLN A N 1
ATOM 2451 C CA . GLN A 1 296 ? -19.945 3.638 25.291 1.00 92.88 296 GLN A CA 1
ATOM 2452 C C . GLN A 1 296 ? -20.559 3.123 23.994 1.00 92.88 296 GLN A C 1
ATOM 2454 O O . GLN A 1 296 ? -21.690 2.648 24.011 1.00 92.88 296 GLN A O 1
ATOM 2459 N N . ALA A 1 297 ? -19.826 3.119 22.876 1.00 94.44 297 ALA A N 1
ATOM 2460 C CA . ALA A 1 297 ? -20.333 2.516 21.646 1.00 94.44 297 ALA A CA 1
ATOM 2461 C C . ALA A 1 297 ? -20.678 1.033 21.835 1.00 94.44 297 ALA A C 1
ATOM 2463 O O . ALA A 1 297 ? -21.754 0.584 21.435 1.00 94.44 297 ALA A O 1
ATOM 2464 N N . LYS A 1 298 ? -19.803 0.286 22.514 1.00 92.31 298 LYS A N 1
ATOM 2465 C CA . LYS A 1 298 ? -20.030 -1.114 22.882 1.00 92.31 298 LYS A CA 1
ATOM 2466 C C . LYS A 1 298 ? -21.301 -1.283 23.726 1.00 92.31 298 LYS A C 1
ATOM 2468 O O . LYS A 1 298 ? -22.145 -2.121 23.401 1.00 92.31 298 LYS A O 1
ATOM 2473 N N . GLU A 1 299 ? -21.474 -0.477 24.774 1.00 91.81 299 GLU A N 1
ATOM 2474 C CA . GLU A 1 299 ? -22.663 -0.523 25.637 1.00 91.81 299 GLU A CA 1
ATOM 2475 C C . GLU A 1 299 ? -23.949 -0.136 24.901 1.00 91.81 299 GLU A C 1
ATOM 2477 O O . GLU A 1 299 ? -24.969 -0.820 25.027 1.00 91.81 299 GLU A O 1
ATOM 2482 N N . ILE A 1 300 ? -23.908 0.924 24.092 1.00 94.06 300 ILE A N 1
ATOM 2483 C CA . ILE A 1 300 ? -25.039 1.399 23.289 1.00 94.06 300 ILE A CA 1
ATOM 2484 C C . ILE A 1 300 ? -25.469 0.316 22.297 1.00 94.06 300 ILE A C 1
ATOM 2486 O O . ILE A 1 300 ? -26.665 0.021 22.202 1.00 94.06 300 ILE A O 1
ATOM 2490 N N . LEU A 1 301 ? -24.525 -0.309 21.585 1.00 92.31 301 LEU A N 1
ATOM 2491 C CA . LEU A 1 301 ? -24.823 -1.418 20.676 1.00 92.31 301 LEU A CA 1
ATOM 2492 C C . LEU A 1 301 ? -25.436 -2.591 21.441 1.00 92.31 301 LEU A C 1
ATOM 2494 O O . LEU A 1 301 ? -26.496 -3.074 21.051 1.00 92.31 301 LEU A O 1
ATOM 2498 N N . SER A 1 302 ? -24.842 -3.003 22.563 1.00 89.12 302 SER A N 1
ATOM 2499 C CA . SER A 1 302 ? -25.368 -4.106 23.374 1.00 89.12 302 SER A CA 1
ATOM 2500 C C . SER A 1 302 ? -26.780 -3.836 23.902 1.00 89.12 302 SER A C 1
ATOM 2502 O O . SER A 1 302 ? -27.613 -4.745 23.916 1.00 89.12 302 SER A O 1
ATOM 2504 N N . LYS A 1 303 ? -27.064 -2.610 24.350 1.00 89.75 303 LYS A N 1
ATOM 2505 C CA . LYS A 1 303 ? -28.356 -2.234 24.935 1.00 89.75 303 LYS A CA 1
ATOM 2506 C C . LYS A 1 303 ? -29.459 -2.149 23.885 1.00 89.75 303 LYS A C 1
ATOM 2508 O O . LYS A 1 303 ? -30.587 -2.549 24.169 1.00 89.75 303 LYS A O 1
ATOM 2513 N N . ASN A 1 304 ? -29.151 -1.630 22.697 1.00 90.25 304 ASN A N 1
ATOM 2514 C CA . ASN A 1 304 ? -30.137 -1.425 21.635 1.00 90.25 304 ASN A CA 1
ATOM 2515 C C . ASN A 1 304 ? -30.317 -2.662 20.739 1.00 90.25 304 ASN A C 1
ATOM 2517 O O . ASN A 1 304 ? -31.431 -2.945 20.300 1.00 90.25 304 ASN A O 1
ATOM 2521 N N . LEU A 1 305 ? -29.257 -3.441 20.517 1.00 87.88 305 LEU A N 1
ATOM 2522 C CA . LEU A 1 305 ? -29.249 -4.653 19.691 1.00 87.88 305 LEU A CA 1
ATOM 2523 C C . LEU A 1 305 ? -29.156 -5.902 20.576 1.00 87.88 305 LEU A C 1
ATOM 2525 O O . LEU A 1 305 ? -28.257 -6.722 20.424 1.00 87.88 305 LEU A O 1
ATOM 2529 N N . GLN A 1 306 ? -30.067 -6.048 21.543 1.00 83.12 306 GLN A N 1
ATOM 2530 C CA . GLN A 1 306 ? -29.988 -7.167 22.490 1.00 83.12 306 GLN A CA 1
ATOM 2531 C C . GLN A 1 306 ? -30.228 -8.493 21.759 1.00 83.12 306 GLN A C 1
ATOM 2533 O O . GLN A 1 306 ? -31.372 -8.826 21.421 1.00 83.12 306 GLN A O 1
ATOM 2538 N N . TRP A 1 307 ? -29.135 -9.217 21.542 1.00 82.38 307 TRP A N 1
ATOM 2539 C CA . TRP A 1 307 ? -29.091 -10.572 21.022 1.00 82.38 307 TRP A CA 1
ATOM 2540 C C . TRP A 1 307 ? -28.343 -11.423 22.043 1.00 82.38 307 TRP A C 1
ATOM 2542 O O . TRP A 1 307 ? -27.113 -11.379 22.133 1.00 82.38 307 TRP A O 1
ATOM 2552 N N . GLU A 1 308 ? -29.117 -12.106 22.879 1.00 72.12 308 GLU A N 1
ATOM 2553 C CA . GLU A 1 308 ? -28.607 -12.929 23.969 1.00 72.12 308 GLU A CA 1
ATOM 2554 C C . GLU A 1 308 ? -28.794 -14.402 23.611 1.00 72.12 308 GLU A C 1
ATOM 2556 O O . GLU A 1 308 ? -29.885 -14.788 23.193 1.00 72.12 308 GLU A O 1
ATOM 2561 N N . ALA A 1 309 ? -27.741 -15.204 23.777 1.00 63.91 309 ALA A N 1
ATOM 2562 C CA . ALA A 1 309 ? -27.840 -16.663 23.769 1.00 63.91 309 ALA A CA 1
ATOM 2563 C C . ALA A 1 309 ? -27.822 -17.174 25.216 1.00 63.91 309 ALA A C 1
ATOM 2565 O O . ALA A 1 309 ? -27.016 -16.713 26.038 1.00 63.91 309 ALA A O 1
ATOM 2566 N N . LEU A 1 310 ? -28.720 -18.106 25.537 1.00 55.50 310 LEU A N 1
ATOM 2567 C CA . LEU A 1 310 ? -28.774 -18.741 26.853 1.00 55.50 310 LEU A CA 1
ATOM 2568 C C . LEU A 1 310 ? -27.600 -19.714 27.002 1.00 55.50 310 LEU A C 1
ATOM 2570 O O . LEU A 1 310 ? -27.559 -20.733 26.325 1.00 55.50 310 LEU A O 1
ATOM 2574 N N . LYS A 1 311 ? -26.677 -19.434 27.927 1.00 56.44 311 LYS A N 1
ATOM 2575 C CA . LYS A 1 311 ? -25.675 -20.420 28.355 1.00 56.44 311 LYS A CA 1
ATOM 2576 C C . LYS A 1 311 ? -26.254 -21.370 29.398 1.00 56.44 311 LYS A C 1
ATOM 2578 O O . LYS A 1 311 ? -26.960 -20.935 30.310 1.00 56.44 311 LYS A O 1
ATOM 2583 N N . GLU A 1 312 ? -25.834 -22.636 29.366 1.00 52.66 312 GLU A N 1
ATOM 2584 C CA . GLU A 1 312 ? -26.100 -23.595 30.456 1.00 52.66 312 GLU A CA 1
ATOM 2585 C C . GLU A 1 312 ? -25.535 -23.109 31.813 1.00 52.66 312 GLU A C 1
ATOM 2587 O O . GLU A 1 312 ? -26.103 -23.390 32.870 1.00 52.66 312 GLU A O 1
ATOM 2592 N N . ASN A 1 313 ? -24.471 -22.294 31.795 1.00 49.97 313 ASN A N 1
ATOM 2593 C CA . ASN A 1 313 ? -23.912 -21.597 32.957 1.00 49.97 313 ASN A CA 1
ATOM 2594 C C . ASN A 1 313 ? -24.256 -20.098 32.922 1.00 49.97 313 ASN A C 1
ATOM 2596 O O . ASN A 1 313 ? -23.464 -19.335 32.390 1.00 49.97 313 ASN A O 1
ATOM 2600 N N . LYS A 1 314 ? -25.423 -19.726 33.477 1.00 49.53 314 LYS A N 1
ATOM 2601 C CA . LYS A 1 314 ? -25.927 -18.436 34.045 1.00 49.53 314 LYS A CA 1
ATOM 2602 C C . LYS A 1 314 ? -25.445 -17.037 33.580 1.00 49.53 314 LYS A C 1
ATOM 2604 O O . LYS A 1 314 ? -26.084 -16.070 33.990 1.00 49.53 314 LYS A O 1
ATOM 2609 N N . ASP A 1 315 ? -24.417 -16.883 32.759 1.00 55.84 315 ASP A N 1
ATOM 2610 C CA . ASP A 1 315 ? -23.957 -15.605 32.220 1.00 55.84 315 ASP A CA 1
ATOM 2611 C C . ASP A 1 315 ? -24.545 -15.406 30.818 1.00 55.84 315 ASP A C 1
ATOM 2613 O O . ASP A 1 315 ? -24.249 -16.170 29.896 1.00 55.84 315 ASP A O 1
ATOM 2617 N N . ASN A 1 316 ? -25.379 -14.376 30.645 1.00 60.16 316 ASN A N 1
ATOM 2618 C CA . ASN A 1 316 ? -25.971 -14.046 29.347 1.00 60.16 316 ASN A CA 1
ATOM 2619 C C . ASN A 1 316 ? -24.863 -13.670 28.354 1.00 60.16 316 ASN A C 1
ATOM 2621 O O . ASN A 1 316 ? -24.123 -12.705 28.561 1.00 60.16 316 ASN A O 1
ATOM 2625 N N . TYR A 1 317 ? -24.750 -14.429 27.263 1.00 67.44 317 TYR A N 1
ATOM 2626 C CA . TYR A 1 317 ? -23.783 -14.150 26.212 1.00 67.44 317 TYR A CA 1
ATOM 2627 C C . TYR A 1 317 ? -24.286 -13.027 25.300 1.00 67.44 317 TYR A C 1
ATOM 2629 O O . TYR A 1 317 ? -25.333 -13.175 24.675 1.00 67.44 317 TYR A O 1
ATOM 2637 N N . ARG A 1 318 ? -23.545 -11.915 25.205 1.00 78.62 318 ARG A N 1
ATOM 2638 C CA . ARG A 1 318 ? -23.909 -10.752 24.382 1.00 78.62 318 ARG A CA 1
ATOM 2639 C C . ARG A 1 318 ? -23.209 -10.809 23.033 1.00 78.62 318 ARG A C 1
ATOM 2641 O O . ARG A 1 318 ? -22.081 -10.350 22.879 1.00 78.62 318 ARG A O 1
ATOM 2648 N N . ILE A 1 319 ? -23.916 -11.344 22.048 1.00 82.50 319 ILE A N 1
ATOM 2649 C CA . ILE A 1 319 ? -23.374 -11.634 20.719 1.00 82.50 319 ILE A CA 1
ATOM 2650 C C . ILE A 1 319 ? -22.835 -10.356 20.053 1.00 82.50 319 ILE A C 1
ATOM 2652 O O . ILE A 1 319 ? -21.684 -10.308 19.634 1.00 82.50 319 ILE A O 1
ATOM 2656 N N . ILE A 1 320 ? -23.635 -9.285 20.014 1.00 86.38 320 ILE A N 1
ATOM 2657 C CA . ILE A 1 320 ? -23.272 -8.014 19.355 1.00 86.38 320 ILE A CA 1
ATOM 2658 C C . ILE A 1 320 ? -22.039 -7.349 19.984 1.00 86.38 320 ILE A C 1
ATOM 2660 O O . ILE A 1 320 ? -21.226 -6.767 19.266 1.00 86.38 320 ILE A O 1
ATOM 2664 N N . GLU A 1 321 ? -21.900 -7.438 21.308 1.00 85.88 321 GLU A N 1
ATOM 2665 C CA . GLU A 1 321 ? -20.758 -6.883 22.039 1.00 85.88 321 GLU A CA 1
ATOM 2666 C C . GLU A 1 321 ? -19.458 -7.573 21.608 1.00 85.88 321 GLU A C 1
ATOM 2668 O O . GLU A 1 321 ? -18.529 -6.903 21.155 1.00 85.88 321 GLU A O 1
ATOM 2673 N N . ASP A 1 322 ? -19.425 -8.906 21.648 1.00 84.31 322 ASP A N 1
ATOM 2674 C CA . ASP A 1 322 ? -18.272 -9.693 21.202 1.00 84.31 322 ASP A CA 1
ATOM 2675 C C . ASP A 1 322 ? -17.936 -9.434 19.722 1.00 84.31 322 ASP A C 1
ATOM 2677 O O . ASP A 1 322 ? -16.762 -9.311 19.368 1.00 84.31 322 ASP A O 1
ATOM 2681 N N . TYR A 1 323 ? -18.943 -9.276 18.854 1.00 85.31 323 TYR A N 1
ATOM 2682 C CA . TYR A 1 323 ? -18.715 -8.944 17.444 1.00 85.31 323 TYR A CA 1
ATOM 2683 C C . TYR A 1 323 ? -18.035 -7.596 17.262 1.00 85.31 323 TYR A C 1
ATOM 2685 O O . TYR A 1 323 ? -17.090 -7.496 16.478 1.00 85.31 323 TYR A O 1
ATOM 2693 N N . PHE A 1 324 ? -18.496 -6.561 17.961 1.00 89.50 324 PHE A N 1
ATOM 2694 C CA . PHE A 1 324 ? -17.875 -5.243 17.890 1.00 89.50 324 PHE A CA 1
ATOM 2695 C C . PHE A 1 324 ? -16.410 -5.300 18.349 1.00 89.50 324 PHE A C 1
ATOM 2697 O O . PHE A 1 324 ? -15.533 -4.800 17.640 1.00 89.50 324 PHE A O 1
ATOM 2704 N N . MET A 1 325 ? -16.141 -5.989 19.464 1.00 87.94 325 MET A N 1
ATOM 2705 C CA . MET A 1 325 ? -14.791 -6.177 20.008 1.00 87.94 325 MET A CA 1
ATOM 2706 C C . MET A 1 325 ? -13.873 -6.908 19.016 1.00 87.94 325 MET A C 1
ATOM 2708 O O . MET A 1 325 ? -12.806 -6.398 18.679 1.00 87.94 325 MET A O 1
ATOM 2712 N N . ASN A 1 326 ? -14.307 -8.054 18.481 1.00 87.00 326 ASN A N 1
ATOM 2713 C CA . ASN A 1 326 ? -13.529 -8.845 17.519 1.00 87.00 326 ASN A CA 1
ATOM 2714 C C . ASN A 1 326 ? -13.282 -8.080 16.209 1.00 87.00 326 ASN A C 1
ATOM 2716 O O . ASN A 1 326 ? -12.211 -8.175 15.608 1.00 87.00 326 ASN A O 1
ATOM 2720 N N . SER A 1 327 ? -14.265 -7.294 15.761 1.00 89.69 327 SER A N 1
ATOM 2721 C CA . SER A 1 327 ? -14.154 -6.460 14.559 1.00 89.69 327 SER A CA 1
ATOM 2722 C C . SER A 1 327 ? -13.132 -5.334 14.750 1.00 89.69 327 SER A C 1
ATOM 2724 O O . SER A 1 327 ? -12.337 -5.051 13.850 1.00 89.69 327 SER A O 1
ATOM 2726 N N . TRP A 1 328 ? -13.115 -4.715 15.935 1.00 90.88 328 TRP A N 1
ATOM 2727 C CA . TRP A 1 328 ? -12.120 -3.708 16.304 1.00 90.88 328 TRP A CA 1
ATOM 2728 C C . TRP A 1 328 ? -10.721 -4.308 16.454 1.00 90.88 328 TRP A C 1
ATOM 2730 O O . TRP A 1 328 ? -9.751 -3.759 15.932 1.00 90.88 328 TRP A O 1
ATOM 2740 N N . GLU A 1 329 ? -10.605 -5.469 17.098 1.00 88.75 329 GLU A N 1
ATOM 2741 C CA . GLU A 1 329 ? -9.334 -6.181 17.211 1.00 88.75 329 GLU A CA 1
ATOM 2742 C C . GLU A 1 329 ? -8.785 -6.537 15.822 1.00 88.75 329 GLU A C 1
ATOM 2744 O O . GLU A 1 329 ? -7.610 -6.307 15.537 1.00 88.75 329 GLU A O 1
ATOM 2749 N N . ASN A 1 330 ? -9.640 -7.002 14.906 1.00 88.19 330 ASN A N 1
ATOM 2750 C CA . ASN A 1 330 ? -9.243 -7.277 13.527 1.00 88.19 330 ASN A CA 1
ATOM 2751 C C . ASN A 1 330 ? -8.733 -6.020 12.800 1.00 88.19 330 ASN A C 1
ATOM 2753 O O . ASN A 1 330 ? -7.744 -6.095 12.068 1.00 88.19 330 ASN A O 1
ATOM 2757 N N . LEU A 1 331 ? -9.365 -4.860 13.010 1.00 91.19 331 LEU A N 1
ATOM 2758 C CA . LEU A 1 331 ? -8.891 -3.574 12.488 1.00 91.19 331 LEU A CA 1
ATOM 2759 C C . LEU A 1 331 ? -7.487 -3.236 13.021 1.00 91.19 331 LEU A C 1
ATOM 2761 O O . LEU A 1 331 ? -6.586 -2.925 12.239 1.00 91.19 331 LEU A O 1
ATOM 2765 N N . VAL A 1 332 ? -7.281 -3.348 14.334 1.00 90.56 332 VAL A N 1
ATOM 2766 C CA . VAL A 1 332 ? -5.992 -3.099 15.004 1.00 90.56 332 VAL A CA 1
ATOM 2767 C C . VAL A 1 332 ? -4.903 -4.057 14.505 1.00 90.56 332 VAL A C 1
ATOM 2769 O O . VAL A 1 332 ? -3.780 -3.630 14.217 1.00 90.56 332 VAL A O 1
ATOM 2772 N N . GLN A 1 333 ? -5.232 -5.339 14.327 1.00 87.69 333 GLN A N 1
ATOM 2773 C CA . GLN A 1 333 ? -4.322 -6.349 13.780 1.00 87.69 333 GLN A CA 1
ATOM 2774 C C . GLN A 1 333 ? -3.921 -6.026 12.331 1.00 87.69 333 GLN A C 1
ATOM 2776 O O . GLN A 1 333 ? -2.741 -6.114 11.987 1.00 87.69 333 GLN A O 1
ATOM 2781 N N . ARG A 1 334 ? -4.864 -5.576 11.486 1.00 90.25 334 ARG A N 1
ATOM 2782 C CA . ARG A 1 334 ? -4.566 -5.135 10.107 1.00 90.25 334 ARG A CA 1
ATOM 2783 C C . ARG A 1 334 ? -3.595 -3.962 10.082 1.00 90.25 334 ARG A C 1
ATOM 2785 O O . ARG A 1 334 ? -2.677 -3.951 9.272 1.00 90.25 334 ARG A O 1
ATOM 2792 N N . ILE A 1 335 ? -3.766 -2.980 10.959 1.00 91.81 335 ILE A N 1
ATOM 2793 C CA . ILE A 1 335 ? -2.870 -1.818 11.001 1.00 91.81 335 ILE A CA 1
ATOM 2794 C C . ILE A 1 335 ? -1.490 -2.211 11.559 1.00 91.81 335 ILE A C 1
ATOM 2796 O O . ILE A 1 335 ? -0.460 -1.759 11.057 1.00 91.81 335 ILE A O 1
ATOM 2800 N N . SER A 1 336 ? -1.444 -3.111 12.543 1.00 89.38 336 SER A N 1
ATOM 2801 C CA . SER A 1 336 ? -0.190 -3.637 13.105 1.00 89.38 336 SER A CA 1
ATOM 2802 C C . SER A 1 336 ? 0.646 -4.421 12.084 1.00 89.38 336 SER A C 1
ATOM 2804 O O . SER A 1 336 ? 1.876 -4.384 12.137 1.00 89.38 336 SER A O 1
ATOM 2806 N N . ALA A 1 337 ? -0.002 -5.081 11.119 1.00 91.56 337 ALA A N 1
ATOM 2807 C CA . ALA A 1 337 ? 0.645 -5.865 10.064 1.00 91.56 337 ALA A CA 1
ATOM 2808 C C . ALA A 1 337 ? 1.160 -5.031 8.866 1.00 91.56 337 ALA A C 1
ATOM 2810 O O . ALA A 1 337 ? 1.673 -5.591 7.888 1.00 91.56 337 ALA A O 1
ATOM 2811 N N . ILE A 1 338 ? 1.064 -3.697 8.930 1.00 93.00 338 ILE A N 1
ATOM 2812 C CA . ILE A 1 338 ? 1.705 -2.782 7.974 1.00 93.00 338 ILE A CA 1
ATOM 2813 C C . ILE A 1 338 ? 3.221 -2.816 8.180 1.00 93.00 338 ILE A C 1
ATOM 2815 O O . ILE A 1 338 ? 3.707 -2.763 9.301 1.00 93.00 338 ILE A O 1
ATOM 2819 N N . ASN A 1 339 ? 4.004 -2.850 7.111 1.00 92.69 339 ASN A N 1
ATOM 2820 C CA . ASN A 1 339 ? 5.464 -2.792 7.102 1.00 92.69 339 ASN A CA 1
ATOM 2821 C C . ASN A 1 339 ? 5.927 -1.820 6.026 1.00 92.69 339 ASN A C 1
ATOM 2823 O O . ASN A 1 339 ? 5.236 -1.617 5.032 1.00 92.69 339 ASN A O 1
ATOM 2827 N N . TYR A 1 340 ? 7.076 -1.190 6.245 1.00 89.56 340 TYR A N 1
ATOM 2828 C CA . TYR A 1 340 ? 7.528 -0.081 5.418 1.00 89.56 340 TYR A CA 1
ATOM 2829 C C . TYR A 1 340 ? 9.044 -0.106 5.238 1.00 89.56 340 TYR A C 1
ATOM 2831 O O . TYR A 1 340 ? 9.776 -0.306 6.208 1.00 89.56 340 TYR A O 1
ATOM 2839 N N . ILE A 1 341 ? 9.486 0.132 4.004 1.00 87.69 341 ILE A N 1
ATOM 2840 C CA . ILE A 1 341 ? 10.873 0.397 3.625 1.00 87.69 341 ILE A CA 1
ATOM 2841 C C . ILE A 1 341 ? 10.916 1.774 2.959 1.00 87.69 341 ILE A C 1
ATOM 2843 O O . ILE A 1 341 ? 10.261 1.994 1.939 1.00 87.69 341 ILE A O 1
ATOM 2847 N N . SER A 1 342 ? 11.709 2.683 3.524 1.00 80.12 342 SER A N 1
ATOM 2848 C CA . SER A 1 342 ? 11.968 3.999 2.937 1.00 80.12 342 SER A CA 1
ATOM 2849 C C . SER A 1 342 ? 13.009 3.937 1.820 1.00 80.12 342 SER A C 1
ATOM 2851 O O . SER A 1 342 ? 13.867 3.048 1.794 1.00 80.12 342 SER A O 1
ATOM 2853 N N . ALA A 1 343 ? 12.989 4.934 0.932 1.00 70.19 343 ALA A N 1
ATOM 2854 C CA . ALA A 1 343 ? 14.124 5.209 0.060 1.00 70.19 343 ALA A CA 1
ATOM 2855 C C . ALA A 1 343 ? 15.332 5.591 0.942 1.00 70.19 343 ALA A C 1
ATOM 2857 O O . ALA A 1 343 ? 15.254 6.519 1.750 1.00 70.19 343 ALA A O 1
ATOM 2858 N N . ILE A 1 344 ? 16.406 4.805 0.836 1.00 60.59 344 ILE A N 1
ATOM 2859 C CA . ILE A 1 344 ? 17.575 4.723 1.732 1.00 60.59 344 ILE A CA 1
ATOM 2860 C C . ILE A 1 344 ? 17.903 6.026 2.492 1.00 60.59 344 ILE A C 1
ATOM 2862 O O . ILE A 1 344 ? 18.321 7.021 1.902 1.00 60.59 344 ILE A O 1
ATOM 2866 N N . LYS A 1 345 ? 17.838 5.967 3.830 1.00 57.12 345 LYS A N 1
ATOM 2867 C CA . LYS A 1 345 ? 18.387 6.978 4.767 1.00 57.12 345 LYS A CA 1
ATOM 2868 C C . LYS A 1 345 ? 19.481 6.415 5.681 1.00 57.12 345 LYS A C 1
ATOM 2870 O O . LYS A 1 345 ? 19.783 6.979 6.727 1.00 57.12 345 LYS A O 1
ATOM 2875 N N . GLU A 1 346 ? 20.021 5.266 5.311 1.00 64.75 346 GLU A N 1
ATOM 2876 C CA . GLU A 1 346 ? 20.868 4.449 6.175 1.00 64.75 346 GLU A CA 1
ATOM 2877 C C . GLU A 1 346 ? 22.310 4.934 6.162 1.00 64.75 346 GLU A C 1
ATOM 2879 O O . GLU A 1 346 ? 22.864 5.261 5.106 1.00 64.75 346 GLU A O 1
ATOM 2884 N N . GLU A 1 347 ? 22.936 4.946 7.337 1.00 64.94 347 GLU A N 1
ATOM 2885 C CA . GLU A 1 347 ? 24.343 5.299 7.452 1.00 64.94 347 GLU A CA 1
ATOM 2886 C C . GLU A 1 347 ? 25.213 4.242 6.766 1.00 64.94 347 GLU A C 1
ATOM 2888 O O . GLU A 1 347 ? 25.067 3.032 6.958 1.00 64.94 347 GLU A O 1
ATOM 2893 N N . ASN A 1 348 ? 26.148 4.711 5.943 1.00 74.88 348 ASN A N 1
ATOM 2894 C CA . ASN A 1 348 ? 27.078 3.851 5.232 1.00 74.88 348 ASN A CA 1
ATOM 2895 C C . ASN A 1 348 ? 28.240 3.452 6.155 1.00 74.88 348 ASN A C 1
ATOM 2897 O O . ASN A 1 348 ? 29.330 4.020 6.072 1.00 74.88 348 ASN A O 1
ATOM 2901 N N . VAL A 1 349 ? 27.986 2.512 7.066 1.00 83.81 349 VAL A N 1
ATOM 2902 C CA . VAL A 1 349 ? 28.931 2.089 8.110 1.00 83.81 349 VAL A CA 1
ATOM 2903 C C . VAL A 1 349 ? 29.334 0.624 7.956 1.00 83.81 349 VAL A C 1
ATOM 2905 O O . VAL A 1 349 ? 28.576 -0.193 7.443 1.00 83.81 349 VAL A O 1
ATOM 2908 N N . ARG A 1 350 ? 30.554 0.286 8.400 1.00 85.56 350 ARG A N 1
ATOM 2909 C CA . ARG A 1 350 ? 31.056 -1.103 8.386 1.00 85.56 350 ARG A CA 1
ATOM 2910 C C . ARG A 1 350 ? 30.414 -1.973 9.466 1.00 85.56 350 ARG A C 1
ATOM 2912 O O . ARG A 1 350 ? 30.273 -3.173 9.278 1.00 85.56 350 ARG A O 1
ATOM 2919 N N . SER A 1 351 ? 30.051 -1.368 10.593 1.00 87.69 351 SER A N 1
ATOM 2920 C CA . SER A 1 351 ? 29.384 -2.030 11.706 1.00 87.69 351 SER A CA 1
ATOM 2921 C C . SER A 1 351 ? 28.236 -1.168 12.210 1.00 87.69 351 SER A C 1
ATOM 2923 O O . SER A 1 351 ? 28.353 0.054 12.310 1.00 87.69 351 SER A O 1
ATOM 2925 N N . TYR A 1 352 ? 27.128 -1.818 12.543 1.00 88.25 352 TYR A N 1
ATOM 2926 C CA . TYR A 1 352 ? 25.942 -1.168 13.083 1.00 88.25 352 TYR A CA 1
ATOM 2927 C C . TYR A 1 352 ? 25.889 -1.358 14.594 1.00 88.25 352 TYR A C 1
ATOM 2929 O O . TYR A 1 352 ? 26.240 -2.422 15.103 1.00 88.25 352 TYR A O 1
ATOM 2937 N N . ASN A 1 353 ? 25.445 -0.338 15.325 1.00 88.00 353 ASN A N 1
ATOM 2938 C CA . ASN A 1 353 ? 25.281 -0.444 16.769 1.00 88.00 353 ASN A CA 1
ATOM 2939 C C . ASN A 1 353 ? 24.020 -1.265 17.094 1.00 88.00 353 ASN A C 1
ATOM 2941 O O . ASN A 1 353 ? 22.905 -0.818 16.834 1.00 88.00 353 ASN A O 1
ATOM 2945 N N . ALA A 1 354 ? 24.191 -2.436 17.707 1.00 87.31 354 ALA A N 1
ATOM 2946 C CA . ALA A 1 354 ? 23.112 -3.343 18.095 1.00 87.31 354 ALA A CA 1
ATOM 2947 C C . ALA A 1 354 ? 22.153 -2.740 19.139 1.00 87.31 354 ALA A C 1
ATOM 2949 O O . ALA A 1 354 ? 21.019 -3.200 19.255 1.00 87.31 354 ALA A O 1
ATOM 2950 N N . SER A 1 355 ? 22.577 -1.723 19.895 1.00 86.19 355 SER A N 1
ATOM 2951 C CA . SER A 1 355 ? 21.716 -0.998 20.845 1.00 86.19 355 SER A CA 1
ATOM 2952 C C . SER A 1 355 ? 20.887 0.118 20.199 1.00 86.19 355 SER A C 1
ATOM 2954 O O . SER A 1 355 ? 20.022 0.691 20.855 1.00 86.19 355 SER A O 1
ATOM 2956 N N . SER A 1 356 ? 21.135 0.432 18.924 1.00 84.12 356 SER A N 1
ATOM 2957 C CA . SER A 1 356 ? 20.362 1.435 18.196 1.00 84.12 356 SER A CA 1
ATOM 2958 C C . SER A 1 356 ? 18.938 0.943 17.945 1.00 84.12 356 SER A C 1
ATOM 2960 O O . SER A 1 356 ? 18.739 -0.171 17.458 1.00 84.12 356 SER A O 1
ATOM 2962 N N . ASN A 1 357 ? 17.961 1.806 18.220 1.00 75.69 357 ASN A N 1
ATOM 2963 C CA . ASN A 1 357 ? 16.555 1.600 17.873 1.00 75.69 357 ASN A CA 1
ATOM 2964 C C . ASN A 1 357 ? 16.282 2.183 16.480 1.00 75.69 357 ASN A C 1
ATOM 2966 O O . ASN A 1 357 ? 15.517 3.139 16.339 1.00 75.69 357 ASN A O 1
ATOM 2970 N N . SER A 1 358 ? 16.974 1.668 15.458 1.00 80.00 358 SER A N 1
ATOM 2971 C CA . SER A 1 358 ? 16.691 2.020 14.066 1.00 80.00 358 SER A CA 1
ATOM 2972 C C . SER A 1 358 ? 15.897 0.900 13.385 1.00 80.00 358 SER A C 1
ATOM 2974 O O . SER A 1 358 ? 16.188 -0.275 13.627 1.00 80.00 358 SER A O 1
ATOM 2976 N N . PRO A 1 359 ? 14.959 1.231 12.471 1.00 79.50 359 PRO A N 1
ATOM 2977 C CA . PRO A 1 359 ? 14.202 0.228 11.716 1.00 79.50 359 PRO A CA 1
ATOM 2978 C C . PRO A 1 359 ? 15.088 -0.816 11.028 1.00 79.50 359 PRO A C 1
ATOM 2980 O O . PRO A 1 359 ? 14.704 -1.974 10.880 1.00 79.50 359 PRO A O 1
ATOM 2983 N N . PHE A 1 360 ? 16.294 -0.405 10.639 1.00 83.75 360 PHE A N 1
ATOM 2984 C CA . PHE A 1 360 ? 17.282 -1.271 10.026 1.00 83.75 360 PHE A CA 1
ATOM 2985 C C . PHE A 1 360 ? 17.908 -2.267 10.973 1.00 83.75 360 PHE A C 1
ATOM 2987 O O . PHE A 1 360 ? 17.949 -3.454 10.678 1.00 83.75 360 PHE A O 1
ATOM 2994 N N . VAL A 1 361 ? 18.408 -1.789 12.113 1.00 87.06 361 VAL A N 1
ATOM 2995 C CA . VAL A 1 361 ? 19.034 -2.645 13.116 1.00 87.06 361 VAL A CA 1
ATOM 2996 C C . VAL A 1 361 ? 18.003 -3.651 13.621 1.00 87.06 361 VAL A C 1
ATOM 2998 O O . VAL A 1 361 ? 18.330 -4.823 13.798 1.00 87.06 361 VAL A O 1
ATOM 3001 N N . ASP A 1 362 ? 16.744 -3.231 13.748 1.00 87.31 362 ASP A N 1
ATOM 3002 C CA . ASP A 1 362 ? 15.628 -4.122 14.057 1.00 87.31 362 ASP A CA 1
ATOM 3003 C C . ASP A 1 362 ? 15.353 -5.130 12.930 1.00 87.31 362 ASP A C 1
ATOM 3005 O O . ASP A 1 362 ? 15.065 -6.293 13.204 1.00 87.31 362 ASP A O 1
ATOM 3009 N N . LEU A 1 363 ? 15.467 -4.742 11.656 1.00 90.06 363 LEU A N 1
ATOM 3010 C CA . LEU A 1 363 ? 15.393 -5.681 10.533 1.00 90.06 363 LEU A CA 1
ATOM 3011 C C . LEU A 1 363 ? 16.556 -6.686 10.541 1.00 90.06 363 LEU A C 1
ATOM 3013 O O . LEU A 1 363 ? 16.312 -7.873 10.347 1.00 90.06 363 LEU A O 1
ATOM 3017 N N . LEU A 1 364 ? 17.792 -6.248 10.801 1.00 90.25 364 LEU A N 1
ATOM 3018 C CA . LEU A 1 364 ? 18.963 -7.128 10.877 1.00 90.25 364 LEU A CA 1
ATOM 3019 C C . LEU A 1 364 ? 18.792 -8.193 11.964 1.00 90.25 364 LEU A C 1
ATOM 3021 O O . LEU A 1 364 ? 18.989 -9.375 11.699 1.00 90.25 364 LEU A O 1
ATOM 3025 N N . LYS A 1 365 ? 18.369 -7.781 13.166 1.00 89.62 365 LYS A N 1
ATOM 3026 C CA . LYS A 1 365 ? 18.091 -8.697 14.283 1.00 89.62 365 LYS A CA 1
ATOM 3027 C C . LYS A 1 365 ? 16.990 -9.699 13.938 1.00 89.62 365 LYS A C 1
ATOM 3029 O O . LYS A 1 365 ? 17.118 -10.878 14.240 1.00 89.62 365 LYS A O 1
ATOM 3034 N N . ARG A 1 366 ? 15.912 -9.246 13.287 1.00 90.81 366 ARG A N 1
ATOM 3035 C CA . ARG A 1 366 ? 14.812 -10.129 12.863 1.00 90.81 366 ARG A CA 1
ATOM 3036 C C . ARG A 1 366 ? 15.215 -11.078 11.737 1.00 90.81 366 ARG A C 1
ATOM 3038 O O . ARG A 1 366 ? 14.690 -12.180 11.669 1.00 90.81 366 ARG A O 1
ATOM 3045 N N . PHE A 1 367 ? 16.133 -10.676 10.862 1.00 91.38 367 PHE A N 1
ATOM 3046 C CA . PHE A 1 367 ? 16.619 -11.537 9.784 1.00 91.38 367 PHE A CA 1
ATOM 3047 C C . PHE A 1 367 ? 17.619 -12.592 10.270 1.00 91.38 367 PHE A C 1
ATOM 3049 O O . PHE A 1 367 ? 17.696 -13.649 9.660 1.00 91.38 367 PHE A O 1
ATOM 3056 N N . GLU A 1 368 ? 18.350 -12.356 11.364 1.00 87.94 368 GLU A N 1
ATOM 3057 C CA . GLU A 1 368 ? 19.307 -13.330 11.920 1.00 87.94 368 GLU A CA 1
ATOM 3058 C C . GLU A 1 368 ? 18.667 -14.704 12.197 1.00 87.94 368 GLU A C 1
ATOM 3060 O O . GLU A 1 368 ? 19.305 -15.733 11.997 1.00 87.94 368 GLU A O 1
ATOM 3065 N N . VAL A 1 369 ? 17.399 -14.721 12.621 1.00 82.81 369 VAL A N 1
ATOM 3066 C CA . VAL A 1 369 ? 16.647 -15.952 12.923 1.00 82.81 369 VAL A CA 1
ATOM 3067 C C . VAL A 1 369 ? 15.975 -16.587 11.701 1.00 82.81 369 VAL A C 1
ATOM 3069 O O . VAL A 1 369 ? 15.452 -17.697 11.797 1.00 82.81 369 VAL A O 1
ATOM 3072 N N . VAL A 1 370 ? 15.974 -15.903 10.555 1.00 83.31 370 VAL A N 1
ATOM 3073 C CA . VAL A 1 370 ? 15.449 -16.445 9.298 1.00 83.31 370 VAL A CA 1
ATOM 3074 C C . VAL A 1 370 ? 16.453 -17.454 8.755 1.00 83.31 370 VAL A C 1
ATOM 3076 O O . VAL A 1 370 ? 17.656 -17.204 8.773 1.00 83.31 370 VAL A O 1
ATOM 3079 N N . ASP A 1 371 ? 15.969 -18.579 8.224 1.00 72.81 371 ASP A N 1
ATOM 3080 C CA . ASP A 1 371 ? 16.838 -19.512 7.509 1.00 72.81 371 ASP A CA 1
ATOM 3081 C C . ASP A 1 371 ? 17.481 -18.800 6.304 1.00 72.81 371 ASP A C 1
ATOM 3083 O O . ASP A 1 371 ? 16.839 -18.546 5.277 1.00 72.81 371 ASP A O 1
ATOM 3087 N N . MET A 1 372 ? 18.760 -18.443 6.456 1.00 56.91 372 MET A N 1
ATOM 3088 C CA . MET A 1 372 ? 19.547 -17.705 5.465 1.00 56.91 372 MET A CA 1
ATOM 3089 C C . MET A 1 372 ? 19.722 -18.499 4.160 1.00 56.91 372 MET A C 1
ATOM 3091 O O . MET A 1 372 ? 20.029 -17.904 3.126 1.00 56.91 372 MET A O 1
ATOM 3095 N N . ASN A 1 373 ? 19.436 -19.809 4.180 1.00 53.34 373 ASN A N 1
ATOM 3096 C CA . ASN A 1 373 ? 19.401 -20.686 3.010 1.00 53.34 373 ASN A CA 1
ATOM 3097 C C . ASN A 1 373 ? 18.014 -20.813 2.371 1.00 53.34 373 ASN A C 1
ATOM 3099 O O . ASN A 1 373 ? 17.820 -21.680 1.518 1.00 53.34 373 ASN A O 1
ATOM 3103 N N . SER A 1 374 ? 17.043 -19.972 2.745 1.00 71.88 374 SER A N 1
ATOM 3104 C CA . SER A 1 374 ? 15.739 -19.999 2.087 1.00 71.88 374 SER A CA 1
ATOM 3105 C C . SER A 1 374 ? 15.895 -19.825 0.570 1.00 71.88 374 SER A C 1
ATOM 3107 O O . SER A 1 374 ? 16.595 -18.926 0.090 1.00 71.88 374 SER A O 1
ATOM 3109 N N . ASP A 1 375 ? 15.201 -20.676 -0.193 1.00 86.50 375 ASP A N 1
ATOM 3110 C CA . ASP A 1 375 ? 15.242 -20.672 -1.661 1.00 86.50 375 ASP A CA 1
ATOM 3111 C C . ASP A 1 375 ? 14.985 -19.277 -2.249 1.00 86.50 375 ASP A C 1
ATOM 3113 O O . ASP A 1 375 ? 15.511 -18.941 -3.306 1.00 86.50 375 ASP A O 1
ATOM 3117 N N . PHE A 1 376 ? 14.195 -18.445 -1.560 1.00 92.75 376 PHE A N 1
ATOM 3118 C CA . PHE A 1 376 ? 13.875 -17.086 -1.985 1.00 92.75 376 PHE A CA 1
ATOM 3119 C C . PHE A 1 376 ? 15.083 -16.142 -1.919 1.00 92.75 376 PHE A C 1
ATOM 3121 O O . PHE A 1 376 ? 15.386 -15.479 -2.912 1.00 92.75 376 PHE A O 1
ATOM 3128 N N . VAL A 1 377 ? 15.788 -16.088 -0.780 1.00 93.12 377 VAL A N 1
ATOM 3129 C CA . VAL A 1 377 ? 16.951 -15.200 -0.596 1.00 93.12 377 VAL A CA 1
ATOM 3130 C C . VAL A 1 377 ? 18.021 -15.537 -1.623 1.00 93.12 377 VAL A C 1
ATOM 3132 O O . VAL A 1 377 ? 18.442 -14.665 -2.385 1.00 93.12 377 VAL A O 1
ATOM 3135 N N . LYS A 1 378 ? 18.399 -16.816 -1.701 1.00 93.06 378 LYS A N 1
ATOM 3136 C CA . LYS A 1 378 ? 19.417 -17.289 -2.639 1.00 93.06 378 LYS A CA 1
ATOM 3137 C C . LYS A 1 378 ? 19.033 -16.994 -4.089 1.00 93.06 378 LYS A C 1
ATOM 3139 O O . LYS A 1 378 ? 19.824 -16.399 -4.818 1.00 93.06 378 LYS A O 1
ATOM 3144 N N . LYS A 1 379 ? 17.802 -17.336 -4.491 1.00 95.06 379 LYS A N 1
ATOM 3145 C CA . LYS A 1 379 ? 17.296 -17.101 -5.851 1.00 95.06 379 LYS A CA 1
ATOM 3146 C C . LYS A 1 379 ? 17.446 -15.646 -6.274 1.00 95.06 379 LYS A C 1
ATOM 3148 O O . LYS A 1 379 ? 17.919 -15.386 -7.378 1.00 95.06 379 LYS A O 1
ATOM 3153 N N . TYR A 1 380 ? 17.020 -14.702 -5.435 1.00 96.06 380 TYR A N 1
ATOM 3154 C CA . TYR A 1 380 ? 17.056 -13.294 -5.816 1.00 96.06 380 TYR A CA 1
ATOM 3155 C C . TYR A 1 380 ? 18.462 -12.703 -5.705 1.00 96.06 380 TYR A C 1
ATOM 3157 O O . TYR A 1 380 ? 18.850 -11.968 -6.608 1.00 96.06 380 TYR A O 1
ATOM 3165 N N . LEU A 1 381 ? 19.281 -13.083 -4.720 1.00 95.00 381 LEU A N 1
ATOM 3166 C CA . LEU A 1 381 ? 20.694 -12.675 -4.698 1.00 95.00 381 LEU A CA 1
ATOM 3167 C C . LEU A 1 381 ? 21.442 -13.101 -5.971 1.00 95.00 381 LEU A C 1
ATOM 3169 O O . LEU A 1 381 ? 22.199 -12.300 -6.527 1.00 95.00 381 LEU A O 1
ATOM 3173 N N . GLU A 1 382 ? 21.191 -14.318 -6.460 1.00 95.31 382 GLU A N 1
ATOM 3174 C CA . GLU A 1 382 ? 21.785 -14.829 -7.698 1.00 95.31 382 GLU A CA 1
ATOM 3175 C C . GLU A 1 382 ? 21.200 -14.132 -8.934 1.00 95.31 382 GLU A C 1
ATOM 3177 O O . GLU A 1 382 ? 21.948 -13.696 -9.810 1.00 95.31 382 GLU A O 1
ATOM 3182 N N . ALA A 1 383 ? 19.875 -13.958 -9.000 1.00 95.94 383 ALA A N 1
ATOM 3183 C CA . ALA A 1 383 ? 19.206 -13.319 -10.136 1.00 95.94 383 ALA A CA 1
ATOM 3184 C C . ALA A 1 383 ? 19.587 -11.834 -10.301 1.00 95.94 383 ALA A C 1
ATOM 3186 O O . ALA A 1 383 ? 19.648 -11.326 -11.424 1.00 95.94 383 ALA A O 1
ATOM 3187 N N . PHE A 1 384 ? 19.876 -11.146 -9.194 1.00 95.88 384 PHE A N 1
ATOM 3188 C CA . PHE A 1 384 ? 20.406 -9.783 -9.189 1.00 95.88 384 PHE A CA 1
ATOM 3189 C C . PHE A 1 384 ? 21.930 -9.717 -9.359 1.00 95.88 384 PHE A C 1
ATOM 3191 O O . PHE A 1 384 ? 22.478 -8.619 -9.382 1.00 95.88 384 PHE A O 1
ATOM 3198 N N . GLU A 1 385 ? 22.611 -10.855 -9.521 1.00 94.88 385 GLU A N 1
ATOM 3199 C CA . GLU A 1 385 ? 24.067 -10.944 -9.700 1.00 94.88 385 GLU A CA 1
ATOM 3200 C C . GLU A 1 385 ? 24.858 -10.353 -8.512 1.00 94.88 385 GLU A C 1
ATOM 3202 O O . GLU A 1 385 ? 25.953 -9.817 -8.676 1.00 94.88 385 GLU A O 1
ATOM 3207 N N . ILE A 1 386 ? 24.301 -10.443 -7.298 1.00 93.62 386 ILE A N 1
ATOM 3208 C CA . ILE A 1 386 ? 24.894 -9.895 -6.066 1.00 93.62 386 ILE A CA 1
ATOM 3209 C C . ILE A 1 386 ? 25.742 -10.953 -5.355 1.00 93.62 386 ILE A C 1
ATOM 3211 O O . ILE A 1 386 ? 26.887 -10.696 -4.975 1.00 93.62 386 ILE A O 1
ATOM 3215 N N . GLY A 1 387 ? 25.178 -12.142 -5.142 1.00 93.44 387 GLY A N 1
ATOM 3216 C CA . GLY A 1 387 ? 25.797 -13.180 -4.323 1.00 93.44 387 GLY A CA 1
ATOM 3217 C C . GLY A 1 387 ? 24.904 -14.395 -4.119 1.00 93.44 387 GLY A C 1
ATOM 3218 O O . GLY A 1 387 ? 23.961 -14.605 -4.874 1.00 93.44 387 GLY A O 1
ATOM 3219 N N . ARG A 1 388 ? 25.223 -15.200 -3.106 1.00 90.62 388 ARG A N 1
ATOM 3220 C CA . ARG A 1 388 ? 24.532 -16.459 -2.784 1.00 90.62 388 ARG A CA 1
ATOM 3221 C C . ARG A 1 388 ? 23.897 -16.458 -1.398 1.00 90.62 388 ARG A C 1
ATOM 3223 O O . ARG A 1 388 ? 22.860 -17.079 -1.209 1.00 90.62 388 ARG A O 1
ATOM 3230 N N . GLU A 1 389 ? 24.511 -15.765 -0.443 1.00 91.31 389 GLU A N 1
ATOM 3231 C CA . GLU A 1 389 ? 24.115 -15.791 0.966 1.00 91.31 389 GLU A CA 1
ATOM 3232 C C . GLU A 1 389 ? 24.374 -14.427 1.617 1.00 91.31 389 GLU A C 1
ATOM 3234 O O . GLU A 1 389 ? 25.394 -13.790 1.336 1.00 91.31 389 GLU A O 1
ATOM 3239 N N . ILE A 1 390 ? 23.464 -13.994 2.493 1.00 92.44 390 ILE A N 1
ATOM 3240 C CA . ILE A 1 390 ? 23.655 -12.855 3.401 1.00 92.44 390 ILE A CA 1
ATOM 3241 C C . ILE A 1 390 ? 24.031 -13.422 4.767 1.00 92.44 390 ILE A C 1
ATOM 3243 O O . ILE A 1 390 ? 23.287 -14.228 5.305 1.00 92.44 390 ILE A O 1
ATOM 3247 N N . GLN A 1 391 ? 25.141 -12.966 5.339 1.00 90.56 391 GLN A N 1
ATOM 3248 C CA . GLN A 1 391 ? 25.613 -13.349 6.667 1.00 90.56 391 GLN A CA 1
ATOM 3249 C C . GLN A 1 391 ? 25.531 -12.152 7.614 1.00 90.56 391 GLN A C 1
ATOM 3251 O O . GLN A 1 391 ? 26.074 -11.078 7.323 1.00 90.56 391 GLN A O 1
ATOM 3256 N N . ILE A 1 392 ? 24.876 -12.357 8.758 1.00 91.06 392 ILE A N 1
ATOM 3257 C CA . ILE A 1 392 ? 24.791 -11.385 9.851 1.00 91.06 392 ILE A CA 1
ATOM 3258 C C . ILE A 1 392 ? 25.560 -11.937 11.045 1.00 91.06 392 ILE A C 1
ATOM 3260 O O . ILE A 1 392 ? 25.265 -13.022 11.533 1.00 91.06 392 ILE A O 1
ATOM 3264 N N . GLU A 1 393 ? 26.533 -11.173 11.530 1.00 90.50 393 GLU A N 1
ATOM 3265 C CA . GLU A 1 393 ? 27.282 -11.495 12.742 1.00 90.50 393 GLU A CA 1
ATOM 3266 C C . GLU A 1 393 ? 26.946 -10.465 13.822 1.00 90.50 393 GLU A C 1
ATOM 3268 O O . GLU A 1 393 ? 27.391 -9.312 13.765 1.00 90.50 393 GLU A O 1
ATOM 3273 N N . ILE A 1 394 ? 26.157 -10.875 14.818 1.00 89.19 394 ILE A N 1
ATOM 3274 C CA . ILE A 1 394 ? 25.861 -10.051 15.991 1.00 89.19 394 ILE A CA 1
ATOM 3275 C C . ILE A 1 394 ? 26.877 -10.356 17.088 1.00 89.19 394 ILE A C 1
ATOM 3277 O O . ILE A 1 394 ? 26.988 -11.475 17.584 1.00 89.19 394 ILE A O 1
ATOM 3281 N N . ASN A 1 395 ? 27.613 -9.330 17.512 1.00 88.44 395 ASN A N 1
ATOM 3282 C CA . ASN A 1 395 ? 28.513 -9.412 18.649 1.00 88.44 395 ASN A CA 1
ATOM 3283 C C . ASN A 1 395 ? 27.906 -8.690 19.863 1.00 88.44 395 ASN A C 1
ATOM 3285 O O . ASN A 1 395 ? 28.049 -7.467 19.987 1.00 88.44 395 ASN A O 1
ATOM 3289 N N . PRO A 1 396 ? 27.260 -9.415 20.794 1.00 83.81 396 PRO A N 1
ATOM 3290 C CA . PRO A 1 396 ? 26.596 -8.798 21.940 1.00 83.81 396 PRO A CA 1
ATOM 3291 C C . PRO A 1 396 ? 27.581 -8.113 22.897 1.00 83.81 396 PRO A C 1
ATOM 3293 O O . PRO A 1 396 ? 27.224 -7.124 23.531 1.00 83.81 396 PRO A O 1
ATOM 3296 N N . LYS A 1 397 ? 28.839 -8.576 22.969 1.00 88.31 397 LYS A N 1
ATOM 3297 C CA . LYS A 1 397 ? 29.871 -7.988 23.840 1.00 88.31 397 LYS A CA 1
ATOM 3298 C C . LYS A 1 397 ? 30.272 -6.581 23.396 1.00 88.31 397 LYS A C 1
ATOM 3300 O O . LYS A 1 397 ? 30.530 -5.732 24.243 1.00 88.31 397 LYS A O 1
ATOM 3305 N N . TYR A 1 398 ? 30.342 -6.348 22.087 1.00 88.31 398 TYR A N 1
ATOM 3306 C CA . TYR A 1 398 ? 30.716 -5.052 21.511 1.00 88.31 398 TYR A CA 1
ATOM 3307 C C . TYR A 1 398 ? 29.515 -4.256 20.993 1.00 88.31 398 TYR A C 1
ATOM 3309 O O . TYR A 1 398 ? 29.708 -3.191 20.416 1.00 88.31 398 TYR A O 1
ATOM 3317 N N . GLN A 1 399 ? 28.293 -4.769 21.192 1.00 89.44 399 GLN A N 1
ATOM 3318 C CA . GLN A 1 399 ? 27.055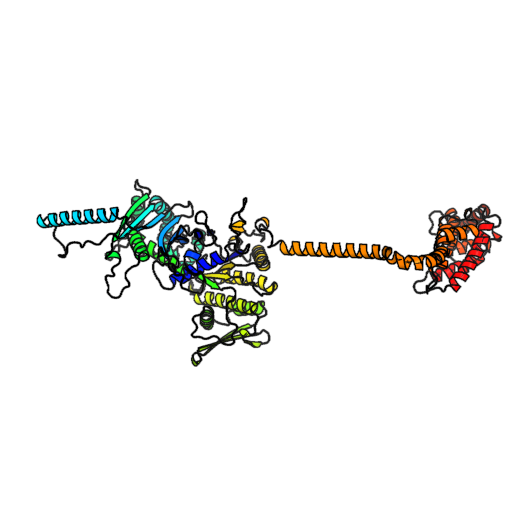 -4.204 20.652 1.00 89.44 399 GLN A CA 1
ATOM 3319 C C . GLN A 1 399 ? 27.183 -3.862 19.161 1.00 89.44 399 GLN A C 1
ATOM 3321 O O . GLN A 1 399 ? 26.754 -2.798 18.722 1.00 89.44 399 GLN A O 1
ATOM 3326 N N . SER A 1 400 ? 27.795 -4.749 18.375 1.00 92.00 400 SER A N 1
ATOM 3327 C CA . SER A 1 400 ? 28.041 -4.516 16.952 1.00 92.00 400 SER A CA 1
ATOM 3328 C C . SER A 1 400 ? 27.368 -5.572 16.092 1.00 92.00 400 SER A C 1
ATOM 3330 O O . SER A 1 400 ? 27.423 -6.753 16.423 1.00 92.00 400 SER A O 1
ATOM 3332 N N . ILE A 1 401 ? 26.810 -5.156 14.963 1.00 91.19 401 ILE A N 1
ATOM 3333 C CA . ILE A 1 401 ? 26.290 -6.039 13.922 1.00 91.19 401 ILE A CA 1
ATOM 3334 C C . ILE A 1 401 ? 27.123 -5.824 12.663 1.00 91.19 401 ILE A C 1
ATOM 3336 O O . ILE A 1 401 ? 27.262 -4.689 12.198 1.00 91.19 401 ILE A O 1
ATOM 3340 N N . LEU A 1 402 ? 27.683 -6.904 12.128 1.00 92.19 402 LEU A N 1
ATOM 3341 C CA . LEU A 1 402 ? 28.375 -6.925 10.842 1.00 92.19 402 LEU A CA 1
ATOM 3342 C C . LEU A 1 402 ? 27.488 -7.635 9.825 1.00 92.19 402 LEU A C 1
ATOM 3344 O O . LEU A 1 402 ? 26.913 -8.680 10.123 1.00 92.19 402 LEU A O 1
ATOM 3348 N N . VAL A 1 403 ? 27.383 -7.064 8.628 1.00 92.06 403 VAL A N 1
ATOM 3349 C CA . VAL A 1 403 ? 26.596 -7.638 7.533 1.00 92.06 403 VAL A CA 1
ATOM 3350 C C . VAL A 1 403 ? 27.503 -7.816 6.334 1.00 92.06 403 VAL A C 1
ATOM 3352 O O . VAL A 1 403 ? 28.182 -6.881 5.907 1.00 92.06 403 VAL A O 1
ATOM 3355 N N . SER A 1 404 ? 27.501 -9.018 5.781 1.00 92.94 404 SER A N 1
ATOM 3356 C CA . SER A 1 404 ? 28.358 -9.396 4.663 1.00 92.94 404 SER A CA 1
ATOM 3357 C C . SER A 1 404 ? 27.622 -10.330 3.715 1.00 92.94 404 SER A C 1
ATOM 3359 O O . SER A 1 404 ? 26.658 -10.985 4.099 1.00 92.94 404 SER A O 1
ATOM 3361 N N . ILE A 1 405 ? 28.054 -10.364 2.461 1.00 93.75 405 ILE A N 1
ATOM 3362 C CA . ILE A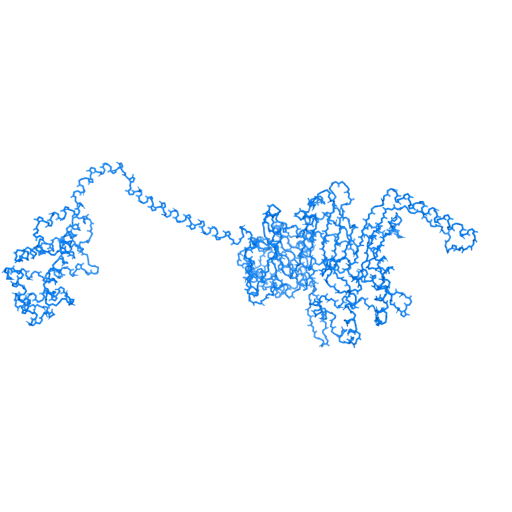 1 405 ? 27.482 -11.202 1.413 1.00 93.75 405 ILE A CA 1
ATOM 3363 C C . ILE A 1 405 ? 28.573 -12.099 0.852 1.00 93.75 405 ILE A C 1
ATOM 3365 O O . ILE A 1 405 ? 29.662 -11.633 0.497 1.00 93.75 405 ILE A O 1
ATOM 3369 N N . THR A 1 406 ? 28.259 -13.382 0.727 1.00 93.94 406 THR A N 1
ATOM 3370 C CA . THR A 1 406 ? 29.064 -14.322 -0.051 1.00 93.94 406 THR A CA 1
ATOM 3371 C C . THR A 1 406 ? 28.748 -14.094 -1.525 1.00 93.94 406 THR A C 1
ATOM 3373 O O . THR A 1 406 ? 27.636 -14.363 -1.978 1.00 93.94 406 THR A O 1
ATOM 3376 N N . THR A 1 407 ? 29.698 -13.533 -2.270 1.00 92.62 407 THR A N 1
ATOM 3377 C CA . THR A 1 407 ? 29.544 -13.234 -3.706 1.00 92.62 407 THR A CA 1
ATOM 3378 C C . THR A 1 407 ? 29.485 -14.508 -4.558 1.00 92.62 407 THR A C 1
ATOM 3380 O O . THR A 1 407 ? 29.750 -15.607 -4.075 1.00 92.62 407 THR A O 1
ATOM 3383 N N . LEU A 1 408 ? 29.149 -14.375 -5.847 1.00 91.38 408 LEU A N 1
ATOM 3384 C CA . LEU A 1 408 ? 29.075 -15.510 -6.780 1.00 91.38 408 LEU A CA 1
ATOM 3385 C C . LEU A 1 408 ? 30.415 -16.239 -6.978 1.00 91.38 408 LEU A C 1
ATOM 3387 O O . LEU A 1 408 ? 30.396 -17.417 -7.327 1.00 91.38 408 LEU A O 1
ATOM 3391 N N . ASP A 1 409 ? 31.536 -15.564 -6.716 1.00 92.94 409 ASP A N 1
ATOM 3392 C CA . ASP A 1 409 ? 32.895 -16.123 -6.755 1.00 92.94 409 ASP A CA 1
ATOM 3393 C C . ASP A 1 409 ? 33.343 -16.690 -5.390 1.00 92.94 409 ASP A C 1
ATOM 3395 O O . ASP A 1 409 ? 34.533 -16.894 -5.161 1.00 92.94 409 ASP A O 1
ATOM 3399 N N . ASP A 1 410 ? 32.406 -16.889 -4.455 1.00 90.50 410 ASP A N 1
ATOM 3400 C CA . ASP A 1 410 ? 32.647 -17.405 -3.099 1.00 90.50 410 ASP A CA 1
ATOM 3401 C C . ASP A 1 410 ? 33.580 -16.521 -2.240 1.00 90.50 410 ASP A C 1
ATOM 3403 O O . ASP A 1 410 ? 34.206 -16.969 -1.279 1.00 90.50 410 ASP A O 1
ATOM 3407 N N . VAL A 1 411 ? 33.639 -15.219 -2.549 1.00 93.62 411 VAL A N 1
ATOM 3408 C CA . VAL A 1 411 ? 34.347 -14.208 -1.747 1.00 93.62 411 VAL A CA 1
ATOM 3409 C C . VAL A 1 411 ? 33.363 -13.479 -0.837 1.00 93.62 411 VAL A C 1
ATOM 3411 O O . VAL A 1 411 ? 32.354 -12.950 -1.311 1.00 93.62 411 VAL A O 1
ATOM 3414 N N . LYS A 1 412 ? 33.683 -13.391 0.456 1.00 93.31 412 LYS A N 1
ATOM 3415 C CA . LYS A 1 412 ? 32.932 -12.597 1.437 1.00 93.31 412 LYS A CA 1
ATOM 3416 C C . LYS A 1 412 ? 33.218 -11.105 1.243 1.00 93.31 412 LYS A C 1
ATOM 3418 O O . LYS A 1 412 ? 34.380 -10.699 1.212 1.00 93.31 412 LYS A O 1
ATOM 3423 N N . ARG A 1 413 ? 32.170 -10.292 1.104 1.00 93.94 413 ARG A N 1
ATOM 3424 C CA . ARG A 1 413 ? 32.257 -8.824 1.010 1.00 93.94 413 ARG A CA 1
ATOM 3425 C C . ARG A 1 413 ? 31.306 -8.158 1.990 1.00 93.94 413 ARG A C 1
ATOM 3427 O O . ARG A 1 413 ? 30.169 -8.597 2.124 1.00 93.94 413 ARG A O 1
ATOM 3434 N N . ASP A 1 414 ? 31.744 -7.082 2.629 1.00 92.19 414 ASP A N 1
ATOM 3435 C CA . ASP A 1 414 ? 30.907 -6.331 3.564 1.00 92.19 414 ASP A CA 1
ATOM 3436 C C . ASP A 1 414 ? 29.787 -5.593 2.815 1.00 92.19 414 ASP A C 1
ATOM 3438 O O . ASP A 1 414 ? 30.002 -5.062 1.722 1.00 92.19 414 ASP A O 1
ATO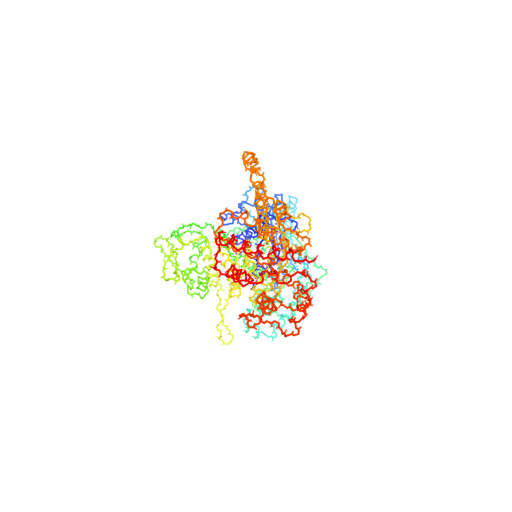M 3442 N N . LEU A 1 415 ? 28.600 -5.484 3.424 1.00 90.12 415 LEU A N 1
ATOM 3443 C CA . LEU A 1 415 ? 27.457 -4.760 2.849 1.00 90.12 415 LEU A CA 1
ATOM 3444 C C . LEU A 1 415 ? 27.831 -3.317 2.472 1.00 90.12 415 LEU A C 1
ATOM 3446 O O . LEU A 1 415 ? 27.403 -2.809 1.439 1.00 90.12 415 LEU A O 1
ATOM 3450 N N . VAL A 1 416 ? 28.663 -2.670 3.294 1.00 88.56 416 VAL A N 1
ATOM 3451 C CA . VAL A 1 416 ? 29.165 -1.298 3.110 1.00 88.56 416 VAL A CA 1
ATOM 3452 C C . VAL A 1 416 ? 29.873 -1.090 1.765 1.00 88.56 416 VAL A C 1
ATOM 3454 O O . VAL A 1 416 ? 29.771 0.000 1.197 1.00 88.56 416 VAL A O 1
ATOM 3457 N N . ASP A 1 417 ? 30.517 -2.129 1.226 1.00 90.31 417 ASP A N 1
ATOM 3458 C CA . ASP A 1 417 ? 31.304 -2.064 -0.007 1.00 90.31 417 ASP A CA 1
ATOM 3459 C C . ASP A 1 417 ? 30.416 -2.168 -1.268 1.00 90.31 417 ASP A C 1
ATOM 3461 O O . ASP A 1 417 ? 30.887 -1.951 -2.386 1.00 90.31 417 ASP A O 1
ATOM 3465 N N . PHE A 1 418 ? 29.114 -2.446 -1.109 1.00 88.81 418 PHE A N 1
ATOM 3466 C CA . PHE A 1 418 ? 28.136 -2.404 -2.196 1.00 88.81 418 PHE A CA 1
ATOM 3467 C C . PHE A 1 418 ? 27.585 -0.988 -2.426 1.00 88.81 418 PHE A C 1
ATOM 3469 O O . PHE A 1 418 ? 27.450 -0.171 -1.509 1.00 88.81 418 PHE A O 1
ATOM 3476 N N . GLY A 1 419 ? 27.223 -0.696 -3.680 1.00 86.25 419 GLY A N 1
ATOM 3477 C CA . GLY A 1 419 ? 26.553 0.552 -4.044 1.00 86.25 419 GLY A CA 1
ATOM 3478 C C . GLY A 1 419 ? 25.177 0.688 -3.383 1.00 86.25 419 GLY A C 1
ATOM 3479 O O . GLY A 1 419 ? 24.534 -0.308 -3.053 1.00 86.25 419 GLY A O 1
ATOM 3480 N N . TYR A 1 420 ? 24.706 1.928 -3.218 1.00 83.44 420 TYR A N 1
ATOM 3481 C CA . TYR A 1 420 ? 23.436 2.230 -2.545 1.00 83.44 420 TYR A CA 1
ATOM 3482 C C . TYR A 1 420 ? 22.243 1.438 -3.104 1.00 83.44 420 TYR A C 1
ATOM 3484 O O . TYR A 1 420 ? 21.516 0.833 -2.324 1.00 83.44 420 TYR A O 1
ATOM 3492 N N . GLY A 1 421 ? 22.088 1.337 -4.430 1.00 86.00 421 GLY A N 1
ATOM 3493 C CA . GLY A 1 421 ? 20.987 0.564 -5.026 1.00 86.00 421 GLY A CA 1
ATOM 3494 C C . GLY A 1 421 ? 20.978 -0.912 -4.597 1.00 86.00 421 GLY A C 1
ATOM 3495 O O . GLY A 1 421 ? 19.940 -1.446 -4.217 1.00 86.00 421 GLY A O 1
ATOM 3496 N N . ILE A 1 422 ? 22.148 -1.562 -4.560 1.00 89.31 422 ILE A N 1
ATOM 3497 C CA . ILE A 1 422 ? 22.266 -2.963 -4.120 1.00 89.31 422 ILE A CA 1
ATOM 3498 C C . ILE A 1 422 ? 21.905 -3.106 -2.636 1.00 89.31 422 ILE A C 1
ATOM 3500 O O . ILE A 1 422 ? 21.248 -4.073 -2.259 1.00 89.31 422 ILE A O 1
ATOM 3504 N N . LYS A 1 423 ? 22.269 -2.131 -1.793 1.00 88.25 423 LYS A N 1
ATOM 3505 C CA . LYS A 1 423 ? 21.877 -2.132 -0.376 1.00 88.25 423 LYS A CA 1
ATOM 3506 C C . LYS A 1 423 ? 20.362 -2.120 -0.222 1.00 88.25 423 LYS A C 1
ATOM 3508 O O . LYS A 1 423 ? 19.840 -2.985 0.468 1.00 88.25 423 LYS A O 1
ATOM 3513 N N . GLN A 1 424 ? 19.655 -1.213 -0.903 1.00 88.56 424 GLN A N 1
ATOM 3514 C CA . GLN A 1 424 ? 18.185 -1.162 -0.857 1.00 88.56 424 GLN A CA 1
ATOM 3515 C C . GLN A 1 424 ? 17.556 -2.485 -1.279 1.00 88.56 424 GLN A C 1
ATOM 3517 O O . GLN A 1 424 ? 16.620 -2.965 -0.648 1.00 88.56 424 GLN A O 1
ATOM 3522 N N . LEU A 1 425 ? 18.102 -3.103 -2.321 1.00 91.81 425 LEU A N 1
ATOM 3523 C CA . LEU A 1 425 ? 17.622 -4.386 -2.793 1.00 91.81 425 LEU A CA 1
ATOM 3524 C C . LEU A 1 425 ? 17.793 -5.495 -1.745 1.00 91.81 425 LEU A C 1
ATOM 3526 O O . LEU A 1 425 ? 16.865 -6.267 -1.511 1.00 91.81 425 LEU A O 1
ATOM 3530 N N . ILE A 1 426 ? 18.942 -5.539 -1.070 1.00 91.19 426 ILE A N 1
ATOM 3531 C CA . ILE A 1 426 ? 19.189 -6.475 0.033 1.00 91.19 426 ILE A CA 1
ATOM 3532 C C . ILE A 1 426 ? 18.201 -6.229 1.179 1.00 91.19 426 ILE A C 1
ATOM 3534 O O . ILE A 1 426 ? 17.628 -7.191 1.682 1.00 91.19 426 ILE A O 1
ATOM 3538 N N . LEU A 1 427 ? 17.918 -4.969 1.534 1.00 90.25 427 LEU A N 1
ATOM 3539 C CA . LEU A 1 427 ? 16.899 -4.631 2.540 1.00 90.25 427 LEU A CA 1
ATOM 3540 C C . LEU A 1 427 ? 15.526 -5.194 2.179 1.00 90.25 427 LEU A C 1
ATOM 3542 O O . LEU A 1 427 ? 14.846 -5.767 3.027 1.00 90.25 427 LEU A O 1
ATOM 3546 N N . ILE A 1 428 ? 15.125 -5.050 0.916 1.00 94.12 428 ILE A N 1
ATOM 3547 C CA . ILE A 1 428 ? 13.841 -5.550 0.427 1.00 94.12 428 ILE A CA 1
ATOM 3548 C C . ILE A 1 428 ? 13.798 -7.081 0.503 1.00 94.12 428 ILE A C 1
ATOM 3550 O O . ILE A 1 428 ? 12.824 -7.632 1.017 1.00 94.12 428 ILE A O 1
ATOM 3554 N N . ILE A 1 429 ? 14.855 -7.768 0.054 1.00 94.62 429 ILE A N 1
ATOM 3555 C CA . ILE A 1 429 ? 14.963 -9.235 0.134 1.00 94.62 429 ILE A CA 1
ATOM 3556 C C . ILE A 1 429 ? 14.868 -9.696 1.594 1.00 94.62 429 ILE A C 1
ATOM 3558 O O . ILE A 1 429 ? 14.094 -10.605 1.908 1.00 94.62 429 ILE A O 1
ATOM 3562 N N . MET A 1 430 ? 15.604 -9.046 2.499 1.00 93.25 430 MET A N 1
ATOM 3563 C CA . MET A 1 430 ? 15.586 -9.361 3.926 1.00 93.25 430 MET A CA 1
ATOM 3564 C C . MET A 1 430 ? 14.203 -9.149 4.533 1.00 93.25 430 MET A C 1
ATOM 3566 O O . MET A 1 430 ? 13.687 -10.036 5.205 1.00 93.25 430 MET A O 1
ATOM 3570 N N . GLN A 1 431 ? 13.567 -8.011 4.263 1.00 94.44 431 GLN A N 1
ATOM 3571 C CA . GLN A 1 431 ? 12.255 -7.689 4.815 1.00 94.44 431 GLN A CA 1
ATOM 3572 C C . GLN A 1 431 ? 11.170 -8.645 4.322 1.00 94.44 431 GLN A C 1
ATOM 3574 O O . GLN A 1 431 ? 10.339 -9.058 5.127 1.00 94.44 431 GLN A O 1
ATOM 3579 N N . ILE A 1 432 ? 11.174 -9.021 3.039 1.00 95.62 432 ILE A N 1
ATOM 3580 C CA . ILE A 1 432 ? 10.244 -10.031 2.512 1.00 95.62 432 ILE A CA 1
ATOM 3581 C C . ILE A 1 432 ? 10.461 -11.369 3.223 1.00 95.62 432 ILE A C 1
ATOM 3583 O O . ILE A 1 432 ? 9.494 -12.008 3.628 1.00 95.62 432 ILE A O 1
ATOM 3587 N N . SER A 1 433 ? 11.717 -11.767 3.422 1.00 94.69 433 SER A N 1
ATOM 3588 C CA . SER A 1 433 ? 12.060 -13.043 4.058 1.00 94.69 433 SER A CA 1
ATOM 3589 C C . SER A 1 433 ? 11.684 -13.072 5.542 1.00 94.69 433 SER A C 1
ATOM 3591 O O . SER A 1 433 ? 11.134 -14.064 6.011 1.00 94.69 433 SER A O 1
ATOM 3593 N N . VAL A 1 434 ? 11.893 -11.964 6.262 1.00 94.06 434 VAL A N 1
ATOM 3594 C CA . VAL A 1 434 ? 11.417 -11.786 7.644 1.00 94.06 434 VAL A CA 1
ATOM 3595 C C . VAL A 1 434 ? 9.899 -11.886 7.700 1.00 94.06 434 VAL A C 1
ATOM 3597 O O . VAL A 1 434 ? 9.380 -12.642 8.511 1.00 94.06 434 VAL A O 1
ATOM 3600 N N . LEU A 1 435 ? 9.177 -11.196 6.812 1.00 93.44 435 LEU A N 1
ATOM 3601 C CA . LEU A 1 435 ? 7.713 -11.272 6.791 1.00 93.44 435 LEU A CA 1
ATOM 3602 C C . LEU A 1 435 ? 7.214 -12.674 6.464 1.00 93.44 435 LEU A C 1
ATOM 3604 O O . LEU A 1 435 ? 6.243 -13.113 7.071 1.00 93.44 435 LEU A O 1
ATOM 3608 N N . ALA A 1 436 ? 7.860 -13.381 5.539 1.00 92.25 436 ALA A N 1
ATOM 3609 C CA . ALA A 1 436 ? 7.527 -14.768 5.249 1.00 92.25 436 ALA A CA 1
ATOM 3610 C C . ALA A 1 436 ? 7.737 -15.646 6.493 1.00 92.25 436 ALA A C 1
ATOM 3612 O O . ALA A 1 436 ? 6.844 -16.395 6.880 1.00 92.25 436 ALA A O 1
ATOM 3613 N N . HIS A 1 437 ? 8.878 -15.517 7.168 1.00 91.25 437 HIS A N 1
ATOM 3614 C CA . HIS A 1 437 ? 9.187 -16.302 8.360 1.00 91.25 437 HIS A CA 1
ATOM 3615 C C . HIS A 1 437 ? 8.239 -15.999 9.534 1.00 91.25 437 HIS A C 1
ATOM 3617 O O . HIS A 1 437 ? 7.592 -16.909 10.045 1.00 91.25 437 HIS A O 1
ATOM 3623 N N . GLU A 1 438 ? 8.082 -14.729 9.919 1.00 89.81 438 GLU A N 1
ATOM 3624 C CA . GLU A 1 438 ? 7.259 -14.305 11.066 1.00 89.81 438 GLU A CA 1
ATOM 3625 C C . GLU A 1 438 ? 5.772 -14.632 10.889 1.00 89.81 438 GLU A C 1
ATOM 3627 O O . GLU A 1 438 ? 5.065 -14.901 11.862 1.00 89.81 438 GLU A O 1
ATOM 3632 N N . ASN A 1 439 ? 5.295 -14.629 9.643 1.00 89.00 439 ASN A N 1
ATOM 3633 C CA . ASN A 1 439 ? 3.907 -14.945 9.330 1.00 89.00 439 ASN A CA 1
ATOM 3634 C C . ASN A 1 439 ? 3.685 -16.421 8.999 1.00 89.00 439 ASN A C 1
ATOM 3636 O O . ASN A 1 439 ? 2.555 -16.787 8.675 1.00 89.00 439 ASN A O 1
ATOM 3640 N N . THR A 1 440 ? 4.712 -17.270 9.083 1.00 88.25 440 THR A N 1
ATOM 3641 C CA . THR A 1 440 ? 4.553 -18.708 8.869 1.00 88.25 440 THR A CA 1
ATOM 3642 C C . THR A 1 440 ? 3.639 -19.306 9.941 1.00 88.25 440 THR A C 1
ATOM 3644 O O . THR A 1 440 ? 3.838 -19.131 11.146 1.00 88.25 440 THR A O 1
ATOM 3647 N N . ARG A 1 441 ? 2.615 -20.027 9.492 1.00 81.31 441 ARG A N 1
ATOM 3648 C CA . ARG A 1 441 ? 1.702 -20.824 10.307 1.00 81.31 441 ARG A CA 1
ATOM 3649 C C . ARG A 1 441 ? 1.783 -22.267 9.829 1.00 81.31 441 ARG A C 1
ATOM 3651 O O . ARG A 1 441 ? 1.677 -22.531 8.633 1.00 81.31 441 ARG A O 1
ATOM 3658 N N . ASN A 1 442 ? 1.989 -23.174 10.777 1.00 75.94 442 ASN A N 1
ATOM 3659 C CA . ASN A 1 442 ? 2.007 -24.606 10.520 1.00 75.94 442 ASN A CA 1
ATOM 3660 C C . ASN A 1 442 ? 0.605 -25.145 10.759 1.00 75.94 442 ASN A C 1
ATOM 3662 O O . ASN A 1 442 ? 0.062 -24.958 11.849 1.00 75.94 442 ASN A O 1
ATOM 3666 N N . GLU A 1 443 ? 0.043 -25.801 9.755 1.00 64.50 443 GLU A N 1
ATOM 3667 C CA . GLU A 1 443 ? -1.310 -26.336 9.806 1.00 64.50 443 GLU A CA 1
ATOM 3668 C C . GLU A 1 443 ? -1.291 -27.826 9.453 1.00 64.50 443 GLU A C 1
ATOM 3670 O O . GLU A 1 443 ? -0.550 -28.258 8.565 1.00 64.50 443 GLU A O 1
ATOM 3675 N N . TYR A 1 444 ? -2.090 -28.605 10.182 1.00 59.34 444 TYR A N 1
ATOM 3676 C CA . TYR A 1 444 ? -2.287 -30.029 9.930 1.00 59.34 444 TYR A CA 1
ATOM 3677 C C . TYR A 1 444 ? -3.600 -30.206 9.171 1.00 59.34 444 TYR A C 1
ATOM 3679 O O . TYR A 1 444 ? -4.653 -29.784 9.652 1.00 59.34 444 TYR A O 1
ATOM 3687 N N . GLY A 1 445 ? -3.525 -30.790 7.977 1.00 58.41 445 GLY A N 1
ATOM 3688 C CA . GLY A 1 445 ? -4.696 -31.181 7.200 1.00 58.41 445 GLY A CA 1
ATOM 3689 C C . GLY A 1 445 ? -5.406 -32.398 7.797 1.00 58.41 445 GLY A C 1
ATOM 3690 O O . GLY A 1 445 ? -4.892 -33.065 8.693 1.00 58.41 445 GLY A O 1
ATOM 3691 N N . TYR A 1 446 ? -6.590 -32.706 7.265 1.00 52.59 446 TYR A N 1
ATOM 3692 C CA . TYR A 1 446 ? -7.423 -33.827 7.726 1.00 52.59 446 TYR A CA 1
ATOM 3693 C C . TYR A 1 446 ? -6.770 -35.208 7.558 1.00 52.59 446 TYR A C 1
ATOM 3695 O O . TYR A 1 446 ? -7.076 -36.123 8.318 1.00 52.59 446 TYR A O 1
ATOM 3703 N N . ASP A 1 447 ? -5.844 -35.328 6.605 1.00 61.56 447 ASP A N 1
ATOM 3704 C CA . ASP A 1 447 ? -5.096 -36.553 6.300 1.00 61.56 447 ASP A CA 1
ATOM 3705 C C . ASP A 1 447 ? -3.681 -36.564 6.925 1.00 61.56 447 ASP A C 1
ATOM 3707 O O . ASP A 1 447 ? -2.778 -37.217 6.404 1.00 61.56 447 ASP A O 1
ATOM 3711 N N . ASP A 1 448 ? -3.445 -35.800 8.002 1.00 61.34 448 ASP A N 1
ATOM 3712 C CA . ASP A 1 448 ? -2.115 -35.561 8.604 1.00 61.34 448 ASP A CA 1
ATOM 3713 C C . ASP A 1 448 ? -1.085 -34.929 7.634 1.00 61.34 448 ASP A C 1
ATOM 3715 O O . ASP A 1 448 ? 0.119 -34.883 7.907 1.00 61.34 448 ASP A O 1
ATOM 3719 N N . GLU A 1 449 ? -1.540 -34.393 6.497 1.00 55.09 449 GLU A N 1
ATOM 3720 C CA . GLU A 1 449 ? -0.692 -33.664 5.556 1.00 55.09 449 GLU A CA 1
ATOM 3721 C C . GLU A 1 449 ? -0.302 -32.291 6.120 1.00 55.09 449 GLU A C 1
ATOM 3723 O O . GLU A 1 449 ? -1.134 -31.504 6.576 1.00 55.09 449 GLU A O 1
ATOM 3728 N N . TYR A 1 450 ? 0.999 -32.006 6.090 1.00 62.66 450 TYR A N 1
ATOM 3729 C CA . TYR A 1 450 ? 1.579 -30.791 6.645 1.00 62.66 450 TYR A CA 1
ATOM 3730 C C . TYR A 1 450 ? 1.613 -29.676 5.598 1.00 62.66 450 TYR A C 1
ATOM 3732 O O . TYR A 1 450 ? 2.313 -29.790 4.587 1.00 62.66 450 TYR A O 1
ATOM 3740 N N . TYR A 1 451 ? 0.914 -28.572 5.865 1.00 67.44 451 TYR A N 1
ATOM 3741 C CA . TYR A 1 451 ? 0.896 -27.408 4.983 1.00 67.44 451 TYR A CA 1
ATOM 3742 C C . TYR A 1 451 ? 1.435 -26.164 5.692 1.00 67.44 451 TYR A C 1
ATOM 3744 O O . TYR A 1 451 ? 1.083 -25.851 6.830 1.00 67.44 451 TYR A O 1
ATOM 3752 N N . ILE A 1 452 ? 2.297 -25.432 4.984 1.00 74.25 452 ILE A N 1
ATOM 3753 C CA . ILE A 1 452 ? 2.811 -24.131 5.415 1.00 74.25 452 ILE A CA 1
ATOM 3754 C C . ILE A 1 452 ? 1.890 -23.049 4.859 1.00 74.25 452 ILE A C 1
ATOM 3756 O O . ILE A 1 452 ? 1.690 -22.958 3.643 1.00 74.25 452 ILE A O 1
ATOM 3760 N N . ARG A 1 453 ? 1.366 -22.193 5.737 1.00 75.38 453 ARG A N 1
ATOM 3761 C CA . ARG A 1 453 ? 0.616 -20.990 5.358 1.00 75.38 453 ARG A CA 1
ATOM 3762 C C . ARG A 1 453 ? 1.305 -19.732 5.847 1.00 75.38 453 ARG A C 1
ATOM 3764 O O . ARG A 1 453 ? 2.110 -19.761 6.770 1.00 75.38 453 ARG A O 1
ATOM 3771 N N . TYR A 1 454 ? 0.941 -18.611 5.233 1.00 84.69 454 TYR A N 1
ATOM 3772 C CA . TYR A 1 454 ? 1.448 -17.297 5.599 1.00 84.69 454 TYR A CA 1
ATOM 3773 C C . TYR A 1 454 ? 0.291 -16.375 5.982 1.00 84.69 454 TYR A C 1
ATOM 3775 O O . TYR A 1 454 ? -0.604 -16.108 5.170 1.00 84.69 454 TYR A O 1
ATOM 3783 N N . ALA A 1 455 ? 0.300 -15.884 7.222 1.00 85.00 455 ALA A N 1
ATOM 3784 C CA . ALA A 1 455 ? -0.601 -14.826 7.663 1.00 85.00 455 ALA A CA 1
ATOM 3785 C C . ALA A 1 455 ? -0.399 -13.562 6.795 1.00 85.00 455 ALA A C 1
ATOM 3787 O O . ALA A 1 455 ? 0.712 -13.292 6.334 1.00 85.00 455 ALA A O 1
ATOM 3788 N N . PRO A 1 456 ? -1.466 -12.798 6.511 1.00 87.88 456 PRO A N 1
ATOM 3789 C CA . PRO A 1 456 ? -1.373 -11.638 5.633 1.00 87.88 456 PRO A CA 1
ATOM 3790 C C . PRO A 1 456 ? -0.510 -10.535 6.253 1.00 87.88 456 PRO A C 1
ATOM 3792 O O . PRO A 1 456 ? -0.631 -10.226 7.436 1.00 87.88 456 PRO A O 1
ATOM 3795 N N . SER A 1 457 ? 0.289 -9.867 5.427 1.00 93.25 457 SER A N 1
ATOM 3796 C CA . SER A 1 457 ? 0.997 -8.638 5.802 1.00 93.25 457 SER A CA 1
ATOM 3797 C C . SER A 1 457 ? 0.947 -7.617 4.671 1.00 93.25 457 SER A C 1
ATOM 3799 O O . SER A 1 457 ? 0.665 -7.968 3.526 1.00 93.25 457 SER A O 1
ATOM 3801 N N . LEU A 1 458 ? 1.183 -6.344 4.986 1.00 95.81 458 LEU A N 1
ATOM 3802 C CA . LEU A 1 458 ? 1.315 -5.278 3.993 1.00 95.81 458 LEU A CA 1
ATOM 3803 C C . LEU A 1 458 ? 2.757 -4.774 3.997 1.00 95.81 458 LEU A C 1
ATOM 3805 O O . LEU A 1 458 ? 3.260 -4.399 5.047 1.00 95.81 458 LEU A O 1
ATOM 3809 N N . LEU A 1 459 ? 3.402 -4.727 2.836 1.00 96.38 459 LEU A N 1
ATOM 3810 C CA . LEU A 1 459 ? 4.723 -4.145 2.633 1.00 96.38 459 LEU A CA 1
ATOM 3811 C C . LEU A 1 459 ? 4.618 -2.917 1.723 1.00 96.38 459 LEU A C 1
ATOM 3813 O O . LEU A 1 459 ? 4.216 -3.013 0.566 1.00 96.38 459 LEU A O 1
ATOM 3817 N N . ILE A 1 460 ? 4.993 -1.760 2.252 1.00 96.00 460 ILE A N 1
ATOM 3818 C CA . ILE A 1 460 ? 5.041 -0.492 1.529 1.00 96.00 460 ILE A CA 1
ATOM 3819 C C . ILE A 1 460 ? 6.500 -0.170 1.216 1.00 96.00 460 ILE A C 1
ATOM 3821 O O . ILE A 1 460 ? 7.345 -0.223 2.109 1.00 96.00 460 ILE A O 1
ATOM 3825 N N . ILE A 1 461 ? 6.805 0.148 -0.039 1.00 94.69 461 ILE A N 1
ATOM 3826 C CA . ILE A 1 461 ? 8.176 0.375 -0.499 1.00 94.69 461 ILE A CA 1
ATOM 3827 C C . ILE A 1 461 ? 8.231 1.671 -1.300 1.00 94.69 461 ILE A C 1
ATOM 3829 O O . ILE A 1 461 ? 7.480 1.841 -2.261 1.00 94.69 461 ILE A O 1
ATOM 3833 N N . GLU A 1 462 ? 9.127 2.572 -0.910 1.00 93.06 462 GLU A N 1
ATOM 3834 C CA . GLU A 1 462 ? 9.411 3.798 -1.656 1.00 93.06 462 GLU A CA 1
ATOM 3835 C C . GLU A 1 462 ? 10.585 3.607 -2.615 1.00 93.06 462 GLU A C 1
ATOM 3837 O O . GLU A 1 462 ? 11.663 3.175 -2.204 1.00 93.06 462 GLU A O 1
ATOM 3842 N N . GLU A 1 463 ? 10.362 3.953 -3.884 1.00 92.88 463 GLU A N 1
ATOM 3843 C CA . GLU A 1 463 ? 11.360 4.019 -4.956 1.00 92.88 463 GLU A CA 1
ATOM 3844 C C . GLU A 1 463 ? 12.341 2.831 -4.948 1.00 92.88 463 GLU A C 1
ATOM 3846 O O . GLU A 1 463 ? 13.560 3.036 -4.872 1.00 92.88 463 GLU A O 1
ATOM 3851 N N . PRO A 1 464 ? 11.861 1.568 -4.998 1.00 94.44 464 PRO A N 1
ATOM 3852 C CA . PRO A 1 464 ? 12.749 0.406 -4.962 1.00 94.44 464 PRO A CA 1
ATOM 3853 C C . PRO A 1 464 ? 13.721 0.364 -6.147 1.00 94.44 464 PRO A C 1
ATOM 3855 O O . PRO A 1 464 ? 14.738 -0.318 -6.077 1.00 94.44 464 PRO A O 1
ATOM 3858 N N . GLU A 1 465 ? 13.422 1.075 -7.235 1.00 93.69 465 GLU A N 1
ATOM 3859 C CA . GLU A 1 465 ? 14.273 1.209 -8.415 1.00 93.69 465 GLU A CA 1
ATOM 3860 C C . GLU A 1 465 ? 15.484 2.140 -8.242 1.00 93.69 465 GLU A C 1
ATOM 3862 O O . GLU A 1 465 ? 16.333 2.206 -9.139 1.00 93.69 465 GLU A O 1
ATOM 3867 N N . SER A 1 466 ? 15.544 2.910 -7.152 1.00 90.88 466 SER A N 1
ATOM 3868 C CA . SER A 1 466 ? 16.509 3.997 -7.005 1.00 90.88 466 SER A CA 1
ATOM 3869 C C . SER A 1 466 ? 17.948 3.481 -7.080 1.00 90.88 466 SER A C 1
ATOM 3871 O O . SER A 1 466 ? 18.336 2.528 -6.408 1.00 90.88 466 SER A O 1
ATOM 3873 N N . ASN A 1 467 ? 18.770 4.109 -7.927 1.00 89.06 467 ASN A N 1
ATOM 3874 C CA . ASN A 1 467 ? 20.158 3.708 -8.198 1.00 89.06 467 ASN A CA 1
ATOM 3875 C C . ASN A 1 467 ? 20.341 2.263 -8.720 1.00 89.06 467 ASN A C 1
ATOM 3877 O O . ASN A 1 467 ? 21.466 1.755 -8.713 1.00 89.06 467 ASN A O 1
ATOM 3881 N N . LEU A 1 468 ? 19.277 1.592 -9.183 1.00 91.38 468 LEU A N 1
ATOM 3882 C CA . LEU A 1 468 ? 19.359 0.261 -9.787 1.00 91.38 468 LEU A CA 1
ATOM 3883 C C . LEU A 1 468 ? 19.444 0.326 -11.310 1.00 91.38 468 LEU A C 1
ATOM 3885 O O . LEU A 1 468 ? 18.796 1.139 -11.970 1.00 91.38 468 LEU A O 1
ATOM 3889 N N . HIS A 1 469 ? 20.196 -0.614 -11.879 1.00 92.56 469 HIS A N 1
ATOM 3890 C CA . HIS A 1 469 ? 20.238 -0.828 -13.319 1.00 92.56 469 HIS A CA 1
ATOM 3891 C C . HIS A 1 469 ? 18.840 -1.215 -13.860 1.00 92.56 469 HIS A C 1
ATOM 3893 O O . HIS A 1 469 ? 18.174 -2.045 -13.235 1.00 92.56 469 HIS A O 1
ATOM 3899 N N . PRO A 1 470 ? 18.396 -0.724 -15.039 1.00 93.12 470 PRO A N 1
ATOM 3900 C CA . PRO A 1 470 ? 17.071 -1.022 -15.609 1.00 93.12 470 PRO A CA 1
ATOM 3901 C C . PRO A 1 470 ? 16.685 -2.511 -15.661 1.00 93.12 470 PRO A C 1
ATOM 3903 O O . PRO A 1 470 ? 15.543 -2.883 -15.384 1.00 93.12 470 PRO A O 1
ATOM 3906 N N . LYS A 1 471 ? 17.663 -3.381 -15.958 1.00 94.81 471 LYS A N 1
ATOM 3907 C CA . LYS A 1 471 ? 17.513 -4.851 -15.895 1.00 94.81 471 LYS A CA 1
ATOM 3908 C C . LYS A 1 471 ? 16.969 -5.308 -14.535 1.00 94.81 471 LYS A C 1
ATOM 3910 O O . LYS A 1 471 ? 16.033 -6.097 -14.477 1.00 94.81 471 LYS A O 1
ATOM 3915 N N . TRP A 1 472 ? 17.549 -4.804 -13.450 1.00 95.31 472 TRP A N 1
ATOM 3916 C CA . TRP A 1 472 ? 17.172 -5.163 -12.086 1.00 95.31 472 TRP A CA 1
ATOM 3917 C C . TRP A 1 472 ? 15.868 -4.494 -11.658 1.00 95.31 472 TRP A C 1
ATOM 3919 O O . TRP A 1 472 ? 15.071 -5.122 -10.972 1.00 95.31 472 TRP A O 1
ATOM 3929 N N . GLN A 1 473 ? 15.582 -3.283 -12.146 1.00 95.81 473 GLN A N 1
ATOM 3930 C CA . GLN A 1 473 ? 14.272 -2.657 -11.934 1.00 95.81 473 GLN A CA 1
ATOM 3931 C C . GLN A 1 473 ? 13.128 -3.521 -12.479 1.00 95.81 473 GLN A C 1
ATOM 3933 O O . GLN A 1 473 ? 12.084 -3.631 -11.851 1.00 95.81 473 GLN A O 1
ATOM 3938 N N . SER A 1 474 ? 13.338 -4.184 -13.621 1.00 96.19 474 SER A N 1
ATOM 3939 C CA . SER A 1 474 ? 12.368 -5.153 -14.142 1.00 96.19 474 SER A CA 1
ATOM 3940 C C . SER A 1 474 ? 12.265 -6.375 -13.220 1.00 96.19 474 SER A C 1
ATOM 3942 O O . SER A 1 474 ? 11.170 -6.761 -12.828 1.00 96.19 474 SER A O 1
ATOM 3944 N N . LEU A 1 475 ? 13.396 -6.955 -12.810 1.00 97.25 475 LEU A N 1
ATOM 3945 C CA . LEU A 1 475 ? 13.422 -8.160 -11.969 1.00 97.25 475 LEU A CA 1
ATOM 3946 C C . LEU A 1 475 ? 12.744 -7.974 -10.594 1.00 97.25 475 LEU A C 1
ATOM 3948 O O . LEU A 1 475 ? 12.198 -8.931 -10.042 1.00 97.25 475 LEU A O 1
ATOM 3952 N N . LEU A 1 476 ? 12.702 -6.746 -10.064 1.00 97.75 476 LEU A N 1
ATOM 3953 C CA . LEU A 1 476 ? 11.909 -6.412 -8.875 1.00 97.75 476 LEU A CA 1
ATOM 3954 C C . LEU A 1 476 ? 10.432 -6.813 -9.022 1.00 97.75 476 LEU A C 1
ATOM 3956 O O . LEU A 1 476 ? 9.847 -7.318 -8.069 1.00 97.75 476 LEU A O 1
ATOM 3960 N N . ALA A 1 477 ? 9.824 -6.646 -10.202 1.00 97.88 477 ALA A N 1
ATOM 3961 C CA . ALA A 1 477 ? 8.426 -7.026 -10.416 1.00 97.88 477 ALA A CA 1
ATOM 3962 C C . ALA A 1 477 ? 8.213 -8.545 -10.309 1.00 97.88 477 ALA A C 1
ATOM 3964 O O . ALA A 1 477 ? 7.204 -8.975 -9.743 1.00 97.88 477 ALA A O 1
ATOM 3965 N N . ASP A 1 478 ? 9.160 -9.364 -10.792 1.00 97.88 478 ASP A N 1
ATOM 3966 C CA . ASP A 1 478 ? 9.110 -10.820 -10.596 1.00 97.88 478 ASP A CA 1
ATOM 3967 C C . ASP A 1 478 ? 9.186 -11.157 -9.095 1.00 97.88 478 ASP A C 1
ATOM 3969 O O . ASP A 1 478 ? 8.409 -11.975 -8.606 1.00 97.88 478 ASP A O 1
ATOM 3973 N N . MET A 1 479 ? 10.080 -10.489 -8.355 1.00 97.88 479 MET A N 1
ATOM 3974 C CA . MET A 1 479 ? 10.245 -10.660 -6.904 1.00 97.88 479 MET A CA 1
ATOM 3975 C C . MET A 1 479 ? 8.993 -10.294 -6.112 1.00 97.88 479 MET A C 1
ATOM 3977 O O . MET A 1 479 ? 8.548 -11.072 -5.270 1.00 97.88 479 MET A O 1
ATOM 3981 N N . PHE A 1 480 ? 8.394 -9.139 -6.393 1.00 97.94 480 PHE A N 1
ATOM 3982 C CA . PHE A 1 480 ? 7.172 -8.699 -5.724 1.00 97.94 480 PHE A CA 1
ATOM 3983 C C . PHE A 1 480 ? 5.983 -9.602 -6.047 1.00 97.94 480 PHE A C 1
ATOM 3985 O O . PHE A 1 480 ? 5.189 -9.913 -5.161 1.00 97.94 480 PHE A O 1
ATOM 3992 N N . THR A 1 481 ? 5.889 -10.084 -7.286 1.00 97.31 481 THR A N 1
ATOM 3993 C CA . THR A 1 481 ? 4.846 -11.037 -7.689 1.00 97.31 481 THR A CA 1
ATOM 3994 C C . THR A 1 481 ? 4.980 -12.357 -6.938 1.00 97.31 481 THR A C 1
ATOM 3996 O O . THR A 1 481 ? 3.990 -12.871 -6.416 1.00 97.31 481 THR A O 1
ATOM 3999 N N . GLU A 1 482 ? 6.197 -12.890 -6.818 1.00 95.94 482 GLU A N 1
ATOM 4000 C CA . GLU A 1 482 ? 6.439 -14.101 -6.035 1.00 95.94 482 GLU A CA 1
ATOM 4001 C C . GLU A 1 482 ? 6.159 -13.890 -4.548 1.00 95.94 482 GLU A C 1
ATOM 4003 O O . GLU A 1 482 ? 5.453 -14.699 -3.951 1.00 95.94 482 GLU A O 1
ATOM 4008 N N . ALA A 1 483 ? 6.643 -12.793 -3.962 1.00 95.69 483 ALA A N 1
ATOM 4009 C CA . ALA A 1 483 ? 6.402 -12.474 -2.559 1.00 95.69 483 ALA A CA 1
ATOM 4010 C C . ALA A 1 483 ? 4.901 -12.364 -2.249 1.00 95.69 483 ALA A C 1
ATOM 4012 O O . ALA A 1 483 ? 4.429 -12.890 -1.239 1.00 95.69 483 ALA A O 1
ATOM 4013 N N . SER A 1 484 ? 4.133 -11.742 -3.147 1.00 94.69 484 SER A N 1
ATOM 4014 C CA . SER A 1 484 ? 2.688 -11.607 -2.982 1.00 94.69 484 SER A CA 1
ATOM 4015 C C . SER A 1 484 ? 1.956 -12.944 -3.089 1.00 94.69 484 SER A C 1
ATOM 4017 O O . SER A 1 484 ? 1.160 -13.287 -2.212 1.00 94.69 484 SER A O 1
ATOM 4019 N N . ASN A 1 485 ? 2.275 -13.740 -4.113 1.00 90.81 485 ASN A N 1
ATOM 4020 C CA . ASN A 1 485 ? 1.603 -15.013 -4.375 1.00 90.81 485 ASN A CA 1
ATOM 4021 C C . ASN A 1 485 ? 1.990 -16.113 -3.377 1.00 90.81 485 ASN A C 1
ATOM 4023 O O . ASN A 1 485 ? 1.133 -16.897 -2.974 1.00 90.81 485 ASN A O 1
ATOM 4027 N N . LYS A 1 486 ? 3.270 -16.190 -2.996 1.00 90.50 486 LYS A N 1
ATOM 4028 C CA . LYS A 1 486 ? 3.813 -17.264 -2.154 1.00 90.50 486 LYS A CA 1
ATOM 4029 C C . LYS A 1 486 ? 3.662 -16.967 -0.667 1.00 90.50 486 LYS A C 1
ATOM 4031 O O . LYS A 1 486 ? 3.285 -17.861 0.078 1.00 90.50 486 LYS A O 1
ATOM 4036 N N . PHE A 1 487 ? 3.930 -15.730 -0.244 1.00 91.44 487 PHE A N 1
ATOM 4037 C CA . PHE A 1 487 ? 4.008 -15.361 1.175 1.00 91.44 487 PHE A CA 1
ATOM 4038 C C . PHE A 1 487 ? 2.814 -14.535 1.667 1.00 91.44 487 PHE A C 1
ATOM 4040 O O . PHE A 1 487 ? 2.835 -14.046 2.792 1.00 91.44 487 PHE A O 1
ATOM 4047 N N . ASN A 1 488 ? 1.768 -14.371 0.847 1.00 90.56 488 ASN A N 1
ATOM 4048 C CA . ASN A 1 488 ? 0.557 -13.621 1.202 1.00 90.56 488 ASN A CA 1
ATOM 4049 C C . ASN A 1 488 ? 0.845 -12.158 1.614 1.00 90.56 488 ASN A C 1
ATOM 4051 O O . ASN A 1 488 ? 0.165 -11.585 2.469 1.00 90.56 488 ASN A O 1
ATOM 4055 N N . ILE A 1 489 ? 1.862 -11.554 0.989 1.00 95.25 489 ILE A N 1
ATOM 4056 C CA . ILE A 1 489 ? 2.272 -10.168 1.232 1.00 95.25 489 ILE A CA 1
ATOM 4057 C C . ILE A 1 489 ? 1.530 -9.255 0.249 1.00 95.25 489 ILE A C 1
ATOM 4059 O O . ILE A 1 489 ? 1.700 -9.336 -0.969 1.00 95.25 489 ILE A O 1
ATOM 4063 N N . GLN A 1 490 ? 0.695 -8.362 0.765 1.00 96.31 490 GLN A N 1
ATOM 4064 C CA . GLN A 1 490 ? 0.163 -7.244 -0.006 1.00 96.31 490 GLN A CA 1
ATOM 4065 C C . GLN A 1 490 ? 1.269 -6.201 -0.185 1.00 96.31 490 GLN A C 1
ATOM 4067 O O . GLN A 1 490 ? 1.996 -5.921 0.762 1.00 96.31 490 GLN A O 1
ATOM 4072 N N . ILE A 1 491 ? 1.413 -5.619 -1.373 1.00 97.56 491 ILE A N 1
ATOM 4073 C CA . ILE A 1 491 ? 2.514 -4.706 -1.690 1.00 97.56 491 ILE A CA 1
ATOM 4074 C C . ILE A 1 491 ? 1.965 -3.378 -2.222 1.00 97.56 491 ILE A C 1
ATOM 4076 O O . ILE A 1 491 ? 1.105 -3.347 -3.106 1.00 97.56 491 ILE A O 1
ATOM 4080 N N . ILE A 1 492 ? 2.475 -2.269 -1.688 1.00 97.44 492 ILE A N 1
ATOM 4081 C CA . ILE A 1 492 ? 2.268 -0.916 -2.219 1.00 97.44 492 ILE A CA 1
ATOM 4082 C C . ILE A 1 492 ? 3.639 -0.347 -2.568 1.00 97.44 492 ILE A C 1
ATOM 4084 O O . ILE A 1 492 ? 4.519 -0.284 -1.715 1.00 97.44 492 ILE A O 1
ATOM 4088 N N . ILE A 1 493 ? 3.821 0.065 -3.816 1.00 97.12 493 ILE A N 1
ATOM 4089 C CA . ILE A 1 493 ? 5.108 0.529 -4.330 1.00 97.12 493 ILE A CA 1
ATOM 4090 C C . ILE A 1 493 ? 4.941 1.955 -4.831 1.00 97.12 493 ILE A C 1
ATOM 4092 O O . ILE A 1 493 ? 4.205 2.177 -5.787 1.00 97.12 493 ILE A O 1
ATOM 4096 N N . GLU A 1 494 ? 5.631 2.917 -4.228 1.00 95.69 494 GLU A N 1
ATOM 4097 C CA . GLU A 1 494 ? 5.831 4.226 -4.854 1.00 95.69 494 GLU A CA 1
ATOM 4098 C C . GLU A 1 494 ? 6.955 4.104 -5.883 1.00 95.69 494 GLU A C 1
ATOM 4100 O O . GLU A 1 494 ? 8.067 3.721 -5.534 1.00 95.69 494 GLU A O 1
ATOM 4105 N N . THR A 1 495 ? 6.660 4.377 -7.156 1.00 94.00 495 THR A N 1
ATOM 4106 C CA . THR A 1 495 ? 7.622 4.172 -8.245 1.00 94.00 495 THR A CA 1
ATOM 4107 C C . THR A 1 495 ? 7.488 5.204 -9.361 1.00 94.00 495 THR A C 1
ATOM 4109 O O . THR A 1 495 ? 6.398 5.640 -9.750 1.00 94.00 495 THR A O 1
ATOM 4112 N N . HIS A 1 496 ? 8.637 5.541 -9.921 1.00 90.94 496 HIS A N 1
ATOM 4113 C CA . HIS A 1 496 ? 8.845 6.311 -11.135 1.00 90.94 496 HIS A CA 1
ATOM 4114 C C . HIS A 1 496 ? 9.416 5.443 -12.271 1.00 90.94 496 HIS A C 1
ATOM 4116 O O . HIS A 1 496 ? 9.715 5.951 -13.352 1.00 90.94 496 HIS A O 1
ATOM 4122 N N . SER A 1 497 ? 9.563 4.133 -12.050 1.00 93.38 497 SER A N 1
ATOM 4123 C CA . SER A 1 497 ? 10.148 3.214 -13.021 1.00 93.38 497 SER A CA 1
ATOM 4124 C C . SER A 1 497 ? 9.142 2.765 -14.079 1.00 93.38 497 SER A C 1
ATOM 4126 O O . SER A 1 497 ? 8.255 1.942 -13.839 1.00 93.38 497 SER A O 1
ATOM 4128 N N . GLU A 1 498 ? 9.358 3.230 -15.308 1.00 92.75 498 GLU A N 1
ATOM 4129 C CA . GLU A 1 498 ? 8.707 2.682 -16.498 1.00 92.75 498 GLU A CA 1
ATOM 4130 C C . GLU A 1 498 ? 9.017 1.183 -16.678 1.00 92.75 498 GLU A C 1
ATOM 4132 O O . GLU A 1 498 ? 8.138 0.413 -17.068 1.00 92.75 498 GLU A O 1
ATOM 4137 N N . TYR A 1 499 ? 10.241 0.747 -16.357 1.00 95.00 499 TYR A N 1
ATOM 4138 C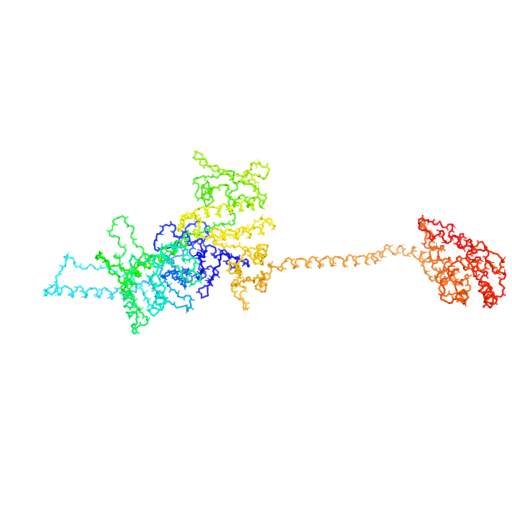 CA . TYR A 1 499 ? 10.657 -0.654 -16.476 1.00 95.00 499 TYR A CA 1
ATOM 4139 C C . TYR A 1 499 ? 9.855 -1.571 -15.551 1.00 95.00 499 TYR A C 1
ATOM 4141 O O . TYR A 1 499 ? 9.423 -2.644 -15.977 1.00 95.00 499 TYR A O 1
ATOM 4149 N N . LEU A 1 500 ? 9.611 -1.130 -14.313 1.00 95.81 500 LEU A N 1
ATOM 4150 C CA . LEU A 1 500 ? 8.802 -1.874 -13.353 1.00 95.81 500 LEU A CA 1
ATOM 4151 C C . LEU A 1 500 ? 7.363 -2.032 -13.866 1.00 95.81 500 LEU A C 1
ATOM 4153 O O . LEU A 1 500 ? 6.848 -3.149 -13.912 1.00 95.81 500 LEU A O 1
ATOM 4157 N N . ILE A 1 501 ? 6.743 -0.941 -14.338 1.00 95.94 501 ILE A N 1
ATOM 4158 C CA . ILE A 1 501 ? 5.380 -0.977 -14.895 1.00 95.94 501 ILE A CA 1
ATOM 4159 C C . ILE A 1 501 ? 5.309 -1.905 -16.113 1.00 95.94 501 ILE A C 1
ATOM 4161 O O . ILE A 1 501 ? 4.452 -2.789 -16.158 1.00 95.94 501 ILE A O 1
ATOM 4165 N N . ARG A 1 502 ? 6.231 -1.761 -17.072 1.00 95.75 502 ARG A N 1
ATOM 4166 C CA . ARG A 1 502 ? 6.278 -2.610 -18.274 1.00 95.75 502 ARG A CA 1
ATOM 4167 C C . ARG A 1 502 ? 6.446 -4.083 -17.930 1.00 95.75 502 ARG A C 1
ATOM 4169 O O . ARG A 1 502 ? 5.831 -4.933 -18.565 1.00 95.75 502 ARG A O 1
ATOM 4176 N N . LYS A 1 503 ? 7.239 -4.409 -16.912 1.00 98.00 503 LYS A N 1
ATOM 4177 C CA . LYS A 1 503 ? 7.403 -5.799 -16.495 1.00 98.00 503 LYS A CA 1
ATOM 4178 C C . LYS A 1 503 ? 6.139 -6.365 -15.844 1.00 98.00 503 LYS A C 1
ATOM 4180 O O . LYS A 1 503 ? 5.811 -7.518 -16.115 1.00 98.00 503 LYS A O 1
ATOM 4185 N N . PHE A 1 504 ? 5.389 -5.576 -15.072 1.00 98.25 504 PHE A N 1
ATOM 4186 C CA . PHE A 1 504 ? 4.065 -5.996 -14.595 1.00 98.25 504 PHE A CA 1
ATOM 4187 C C . PHE A 1 504 ? 3.086 -6.255 -15.747 1.00 98.25 504 PHE A C 1
ATOM 4189 O O . PHE A 1 504 ? 2.368 -7.252 -15.697 1.00 98.25 504 PHE A O 1
ATOM 4196 N N . GLN A 1 505 ? 3.112 -5.446 -16.816 1.00 97.69 505 GLN A N 1
ATOM 4197 C CA . GLN A 1 505 ? 2.331 -5.724 -18.033 1.00 97.69 505 GLN A CA 1
ATOM 4198 C C . GLN A 1 505 ? 2.671 -7.107 -18.601 1.00 97.69 505 GLN A C 1
ATOM 4200 O O . GLN A 1 505 ? 1.778 -7.921 -18.834 1.00 97.69 505 GLN A O 1
ATOM 4205 N N . THR A 1 506 ? 3.964 -7.411 -18.745 1.00 97.94 506 THR A N 1
ATOM 4206 C CA . THR A 1 506 ? 4.425 -8.719 -19.226 1.00 97.94 506 THR A CA 1
ATOM 4207 C C . THR A 1 506 ? 3.986 -9.861 -18.308 1.00 97.94 506 THR A C 1
ATOM 4209 O O . THR A 1 506 ? 3.534 -10.891 -18.796 1.00 97.94 506 THR A O 1
ATOM 4212 N N . LEU A 1 507 ? 4.067 -9.698 -16.984 1.00 98.00 507 LEU A N 1
ATOM 4213 C CA . LEU A 1 507 ? 3.654 -10.732 -16.025 1.00 98.00 507 LEU A CA 1
ATOM 4214 C C . LEU A 1 507 ? 2.154 -11.045 -16.095 1.00 98.00 507 LEU A C 1
ATOM 4216 O O . LEU A 1 507 ? 1.766 -12.208 -15.939 1.00 98.00 507 LEU A O 1
ATOM 4220 N N . VAL A 1 508 ? 1.323 -10.032 -16.357 1.00 97.69 508 VAL A N 1
ATOM 4221 C CA . VAL A 1 508 ? -0.115 -10.216 -16.594 1.00 97.69 508 VAL A CA 1
ATOM 4222 C C . VAL A 1 508 ? -0.359 -10.933 -17.922 1.00 97.69 508 VAL A C 1
ATOM 4224 O O . VAL A 1 508 ? -1.085 -11.929 -17.950 1.00 97.69 508 VAL A O 1
ATOM 4227 N N . ALA A 1 509 ? 0.303 -10.502 -18.999 1.00 96.69 509 ALA A N 1
ATOM 4228 C CA . ALA A 1 509 ? 0.204 -11.131 -20.318 1.00 96.69 509 ALA A CA 1
ATOM 4229 C C . ALA A 1 509 ? 0.627 -12.614 -20.294 1.00 96.69 509 ALA A C 1
ATOM 4231 O O . ALA A 1 509 ? -0.020 -13.467 -20.899 1.00 96.69 509 ALA A O 1
ATOM 4232 N N . GLU A 1 510 ? 1.675 -12.937 -19.532 1.00 96.81 510 GLU A N 1
ATOM 4233 C CA . GLU A 1 510 ? 2.187 -14.297 -19.318 1.00 96.81 510 GLU A CA 1
ATOM 4234 C C . GLU A 1 510 ? 1.322 -15.143 -18.361 1.00 96.81 510 GLU A C 1
ATOM 4236 O O . GLU A 1 510 ? 1.659 -16.297 -18.097 1.00 96.81 510 GLU A O 1
ATOM 4241 N N . LYS A 1 511 ? 0.228 -14.592 -17.813 1.00 95.44 511 LYS A N 1
ATOM 4242 C CA . LYS A 1 511 ? -0.654 -15.235 -16.817 1.00 95.44 511 LYS A CA 1
ATOM 4243 C C . LYS A 1 511 ? 0.053 -15.663 -15.521 1.00 95.44 511 LYS A C 1
ATOM 4245 O O . LYS A 1 511 ? -0.474 -16.482 -14.770 1.00 95.44 511 LYS A O 1
ATOM 4250 N N . LYS A 1 512 ? 1.215 -15.077 -15.220 1.00 94.81 512 LYS A N 1
ATOM 4251 C CA . LYS A 1 512 ? 1.922 -15.253 -13.936 1.00 94.81 512 LYS A CA 1
ATOM 4252 C C . LYS A 1 512 ? 1.335 -14.382 -12.823 1.00 94.81 512 LYS A C 1
ATOM 4254 O O . LYS A 1 512 ? 1.542 -14.663 -11.646 1.00 94.81 512 LYS A O 1
ATOM 4259 N N . LEU A 1 513 ? 0.597 -13.341 -13.200 1.00 95.12 513 LEU A N 1
ATOM 4260 C CA . LEU A 1 513 ? -0.120 -12.431 -12.315 1.00 95.12 513 LEU A CA 1
ATOM 4261 C C . LEU A 1 513 ? -1.526 -12.198 -12.877 1.00 95.12 513 LEU A C 1
ATOM 4263 O O . LEU A 1 513 ? -1.683 -11.958 -14.073 1.00 95.12 513 LEU A O 1
ATOM 4267 N N . LYS A 1 514 ? -2.567 -12.277 -12.043 1.00 94.12 514 LYS A N 1
ATOM 4268 C CA . LYS A 1 514 ? -3.932 -11.977 -12.498 1.00 94.12 514 LYS A CA 1
ATOM 4269 C C . LYS A 1 514 ? -4.113 -10.463 -12.591 1.00 94.12 514 LYS A C 1
ATOM 4271 O O . LYS A 1 514 ? -3.701 -9.738 -11.691 1.00 94.12 514 LYS A O 1
ATOM 4276 N N . GLN A 1 515 ? -4.814 -9.989 -13.621 1.00 93.94 515 GLN A N 1
ATOM 4277 C CA . GLN A 1 515 ? -5.058 -8.553 -13.825 1.00 93.94 515 GLN A CA 1
ATOM 4278 C C . GLN A 1 515 ? -5.745 -7.861 -12.628 1.00 93.94 515 GLN A C 1
ATOM 4280 O O . GLN A 1 515 ? -5.512 -6.690 -12.375 1.00 93.94 515 GLN A O 1
ATOM 4285 N N . GLN A 1 516 ? -6.563 -8.590 -11.858 1.00 92.31 516 GLN A N 1
ATOM 4286 C CA . GLN A 1 516 ? -7.265 -8.077 -10.671 1.00 92.31 516 GLN A CA 1
ATOM 4287 C C . GLN A 1 516 ? -6.382 -7.977 -9.414 1.00 92.31 516 GLN A C 1
ATOM 4289 O O . GLN A 1 516 ? -6.791 -7.393 -8.407 1.00 92.31 516 GLN A O 1
ATOM 4294 N N . ASP A 1 517 ? -5.191 -8.577 -9.457 1.00 93.62 517 ASP A N 1
ATOM 4295 C CA . ASP A 1 517 ? -4.240 -8.588 -8.348 1.00 93.62 517 ASP A CA 1
ATOM 4296 C C . ASP A 1 517 ? -3.228 -7.443 -8.450 1.00 93.62 517 ASP A C 1
ATOM 4298 O O . ASP A 1 517 ? -2.541 -7.162 -7.470 1.00 93.62 517 ASP A O 1
ATOM 4302 N N . VAL A 1 518 ? -3.190 -6.714 -9.571 1.00 96.38 518 VAL A N 1
ATOM 4303 C CA . VAL A 1 518 ? -2.288 -5.580 -9.788 1.00 96.38 518 VAL A CA 1
ATOM 4304 C C . VAL A 1 518 ? -3.014 -4.368 -10.355 1.00 96.38 518 VAL A C 1
ATOM 4306 O O . VAL A 1 518 ? -3.845 -4.487 -11.250 1.00 96.38 518 VAL A O 1
ATOM 4309 N N . LYS A 1 519 ? -2.696 -3.178 -9.847 1.00 95.81 519 LYS A N 1
ATOM 4310 C CA . LYS A 1 519 ? -3.189 -1.922 -10.421 1.00 95.81 519 LYS A CA 1
ATOM 4311 C C . LYS A 1 519 ? -2.178 -0.797 -10.275 1.00 95.81 519 LYS A C 1
ATOM 4313 O O . LYS A 1 519 ? -1.316 -0.834 -9.395 1.00 95.81 519 LYS A O 1
ATOM 4318 N N . ILE A 1 520 ? -2.321 0.229 -11.106 1.00 96.88 520 ILE A N 1
ATOM 4319 C CA . ILE A 1 520 ? -1.570 1.477 -10.970 1.00 96.88 520 ILE A CA 1
ATOM 4320 C C . ILE A 1 520 ? -2.534 2.564 -10.503 1.00 96.88 520 ILE A C 1
ATOM 4322 O O . ILE A 1 520 ? -3.608 2.755 -11.068 1.00 96.88 520 ILE A O 1
ATOM 4326 N N . LEU A 1 521 ? -2.127 3.288 -9.472 1.00 95.12 521 LEU A N 1
ATOM 4327 C CA . LEU A 1 521 ? -2.738 4.527 -9.026 1.00 95.12 521 LEU A CA 1
ATOM 4328 C C . LEU A 1 521 ? -1.893 5.664 -9.591 1.00 95.12 521 LEU A C 1
ATOM 4330 O O . LEU A 1 521 ? -0.759 5.877 -9.156 1.00 95.12 521 LEU A O 1
ATOM 4334 N N . TYR A 1 522 ? -2.436 6.372 -10.579 1.00 93.44 522 TYR A N 1
ATOM 4335 C CA . TYR A 1 522 ? -1.806 7.548 -11.163 1.00 93.44 522 TYR A CA 1
ATOM 4336 C C . TYR A 1 522 ? -2.277 8.808 -10.432 1.00 93.44 522 TYR A C 1
ATOM 4338 O O . TYR A 1 522 ? -3.455 9.157 -10.491 1.00 93.44 522 TYR A O 1
ATOM 4346 N N . LEU A 1 523 ? -1.362 9.480 -9.732 1.00 91.62 523 LEU A N 1
ATOM 4347 C CA . LEU A 1 523 ? -1.632 10.671 -8.928 1.00 91.62 523 LEU A CA 1
ATOM 4348 C C . LEU A 1 523 ? -1.142 11.940 -9.636 1.00 91.62 523 LEU A C 1
ATOM 4350 O O . LEU A 1 523 ? 0.031 12.045 -10.010 1.00 91.62 523 LEU A O 1
ATOM 4354 N N . ARG A 1 524 ? -2.010 12.949 -9.707 1.00 87.69 524 ARG A N 1
ATOM 4355 C CA . ARG A 1 524 ? -1.737 14.287 -10.251 1.00 87.69 524 ARG A CA 1
ATOM 4356 C C . ARG A 1 524 ? -1.625 15.328 -9.144 1.00 87.69 524 ARG A C 1
ATOM 4358 O O . ARG A 1 524 ? -2.246 15.208 -8.089 1.00 87.69 524 ARG A O 1
ATOM 4365 N N . GLY A 1 525 ? -0.839 16.376 -9.383 1.00 81.12 525 GLY A N 1
ATOM 4366 C CA . GLY A 1 525 ? -0.784 17.524 -8.474 1.00 81.12 525 GLY A CA 1
ATOM 4367 C C . GLY A 1 525 ? -2.116 18.281 -8.416 1.00 81.12 525 GLY A C 1
ATOM 4368 O O . GLY A 1 525 ? -2.825 18.366 -9.417 1.00 81.12 525 GLY A O 1
ATOM 4369 N N . ILE A 1 526 ? -2.427 18.907 -7.273 1.00 73.31 526 ILE A N 1
ATOM 4370 C CA . ILE A 1 526 ? -3.656 19.709 -7.081 1.00 73.31 526 ILE A CA 1
ATOM 4371 C C . ILE A 1 526 ? -3.805 20.798 -8.156 1.00 73.31 526 ILE A C 1
ATOM 4373 O O . ILE A 1 526 ? -4.902 21.067 -8.618 1.00 73.31 526 ILE A O 1
ATOM 4377 N N . ASN A 1 527 ? -2.703 21.394 -8.614 1.00 66.00 527 ASN A N 1
ATOM 4378 C CA . ASN A 1 527 ? -2.741 22.457 -9.626 1.00 66.00 527 ASN A CA 1
ATOM 4379 C C . ASN A 1 527 ? -2.868 21.931 -11.070 1.00 66.00 527 ASN A C 1
ATOM 4381 O O . ASN A 1 527 ? -3.016 22.722 -11.998 1.00 66.00 527 ASN A O 1
ATOM 4385 N N . GLN A 1 528 ? -2.786 20.613 -11.273 1.00 61.44 528 GLN A N 1
ATOM 4386 C CA . GLN A 1 528 ? -2.919 19.952 -12.578 1.00 61.44 528 GLN A CA 1
ATOM 4387 C C . GLN A 1 528 ? -4.333 19.399 -12.812 1.00 61.44 528 GLN A C 1
ATOM 4389 O O . GLN A 1 528 ? -4.634 18.937 -13.909 1.00 61.44 528 GLN A O 1
ATOM 4394 N N . THR A 1 529 ? -5.228 19.471 -11.821 1.00 60.59 529 THR A N 1
ATOM 4395 C CA . THR A 1 529 ? -6.614 18.978 -11.917 1.00 60.59 529 THR A CA 1
ATOM 4396 C C . THR A 1 529 ? -7.576 19.945 -12.624 1.00 60.59 529 THR A C 1
ATOM 4398 O O . THR A 1 529 ? -8.794 19.783 -12.531 1.00 60.59 529 THR A O 1
ATOM 4401 N N . ILE A 1 530 ? -7.082 20.938 -13.376 1.00 48.06 530 ILE A N 1
ATOM 4402 C CA . ILE A 1 530 ? -7.958 21.890 -14.075 1.00 48.06 530 ILE A CA 1
ATOM 4403 C C . ILE A 1 530 ? -8.310 21.395 -15.492 1.00 48.06 530 ILE A C 1
ATOM 4405 O O . ILE A 1 530 ? -7.446 21.197 -16.340 1.00 48.06 530 ILE A O 1
ATOM 4409 N N . GLN A 1 531 ? -9.633 21.262 -15.687 1.00 48.69 531 GLN A N 1
ATOM 4410 C CA . GLN A 1 531 ? -10.443 20.701 -16.785 1.00 48.69 531 GLN A CA 1
ATOM 4411 C C . GLN A 1 531 ? -10.420 19.170 -16.979 1.00 48.69 531 GLN A C 1
ATOM 4413 O O . GLN A 1 531 ? -9.730 18.618 -17.828 1.00 48.69 531 GLN A O 1
ATOM 4418 N N . GLY A 1 532 ? -11.321 18.497 -16.248 1.00 62.19 532 GLY A N 1
ATOM 4419 C CA . GLY A 1 532 ? -11.916 17.208 -16.635 1.00 62.19 532 GLY A CA 1
ATOM 4420 C C . GLY A 1 532 ? -11.253 15.938 -16.095 1.00 62.19 532 GLY A C 1
ATOM 4421 O O . GLY A 1 532 ? -11.892 14.889 -16.122 1.00 62.19 532 GLY A O 1
ATOM 4422 N N . LYS A 1 533 ? -10.024 16.010 -15.572 1.00 72.88 533 LYS A N 1
ATOM 4423 C CA . LYS A 1 533 ? -9.291 14.849 -15.036 1.00 72.88 533 LYS A CA 1
ATOM 4424 C C . LYS A 1 533 ? -9.355 14.770 -13.509 1.00 72.88 533 LYS A C 1
ATOM 4426 O O . LYS A 1 533 ? -9.319 15.796 -12.828 1.00 72.88 533 LYS A O 1
ATOM 4431 N N . LYS A 1 534 ? -9.439 13.554 -12.957 1.00 80.81 534 LYS A N 1
ATOM 4432 C CA . LYS A 1 534 ? -9.440 13.341 -11.496 1.00 80.81 534 LYS A CA 1
ATOM 4433 C C . LYS A 1 534 ? -8.028 13.540 -10.928 1.00 80.81 534 LYS A C 1
ATOM 4435 O O . LYS A 1 534 ? -7.043 13.375 -11.642 1.00 80.81 534 LYS A O 1
ATOM 4440 N N . GLN A 1 535 ? -7.907 13.872 -9.640 1.00 84.69 535 GLN A N 1
ATOM 4441 C CA . GLN A 1 535 ? -6.595 13.917 -8.971 1.00 84.69 535 GLN A CA 1
ATOM 4442 C C . GLN A 1 535 ? -5.916 12.543 -8.983 1.00 84.69 535 GLN A C 1
ATOM 4444 O O . GLN A 1 535 ? -4.694 12.457 -9.041 1.00 84.69 535 GLN A O 1
ATOM 4449 N N . ILE A 1 536 ? -6.717 11.479 -8.946 1.00 87.75 536 ILE A N 1
ATOM 4450 C CA . ILE A 1 536 ? -6.258 10.099 -8.902 1.00 87.75 536 ILE A CA 1
ATOM 4451 C C . ILE A 1 536 ? -7.050 9.311 -9.928 1.00 87.75 536 ILE A C 1
ATOM 4453 O O . ILE A 1 536 ? -8.279 9.413 -9.990 1.00 87.75 536 ILE A O 1
ATOM 4457 N N . GLU A 1 537 ? -6.339 8.552 -10.749 1.00 90.31 537 GLU A N 1
ATOM 4458 C CA . GLU A 1 537 ? -6.934 7.642 -11.717 1.00 90.31 537 GLU A CA 1
ATOM 4459 C C . GLU A 1 537 ? -6.359 6.240 -11.552 1.00 90.31 537 GLU A C 1
ATOM 4461 O O . GLU A 1 537 ? -5.147 6.043 -11.450 1.00 90.31 537 GLU A O 1
ATOM 4466 N N . ASN A 1 538 ? -7.259 5.260 -11.529 1.00 93.38 538 ASN A N 1
ATOM 4467 C CA . ASN A 1 538 ? -6.902 3.853 -11.552 1.00 93.38 538 ASN A CA 1
ATOM 4468 C C . ASN A 1 538 ? -6.604 3.444 -12.994 1.00 93.38 538 ASN A C 1
ATOM 4470 O O . ASN A 1 538 ? -7.488 3.501 -13.850 1.00 93.38 538 ASN A O 1
ATOM 4474 N N . VAL A 1 539 ? -5.384 2.985 -13.249 1.00 94.06 539 VAL A N 1
ATOM 4475 C CA . VAL A 1 539 ? -5.031 2.309 -14.496 1.00 94.06 539 VAL A CA 1
ATOM 4476 C C . VAL A 1 539 ? -5.083 0.810 -14.234 1.00 94.06 539 VAL A C 1
ATOM 4478 O O . VAL A 1 539 ? -4.326 0.268 -13.422 1.00 94.06 539 VAL A O 1
ATOM 4481 N N . LEU A 1 540 ? -6.027 0.160 -14.907 1.00 94.06 540 LEU A N 1
ATOM 4482 C CA . LEU A 1 540 ? -6.226 -1.281 -14.851 1.00 94.06 540 LEU A CA 1
ATOM 4483 C C . LEU A 1 540 ? -5.421 -1.958 -15.959 1.00 94.06 540 LEU A C 1
ATOM 4485 O O . LEU A 1 540 ? -5.233 -1.389 -17.036 1.00 94.06 540 LEU A O 1
ATOM 4489 N N . PHE A 1 541 ? -4.971 -3.177 -15.684 1.00 95.38 541 PHE A N 1
ATOM 4490 C CA . PHE A 1 541 ? -4.328 -4.025 -16.677 1.00 95.38 541 PHE A CA 1
ATOM 4491 C C . PHE A 1 541 ? -5.393 -4.806 -17.451 1.00 95.38 541 PHE A C 1
ATOM 4493 O O . PHE A 1 541 ? -6.323 -5.348 -16.851 1.00 95.38 541 PHE A O 1
ATOM 4500 N N . GLY A 1 542 ? -5.250 -4.864 -18.773 1.00 94.62 542 GLY A N 1
ATOM 4501 C CA . GLY A 1 542 ? -5.941 -5.825 -19.624 1.00 94.62 542 GLY A CA 1
ATOM 4502 C C . GLY A 1 542 ? -5.386 -7.233 -19.428 1.00 94.62 542 GLY A C 1
ATOM 4503 O O . GLY A 1 542 ? -4.298 -7.428 -18.879 1.00 94.62 542 GLY A O 1
ATOM 4504 N N . ASP A 1 543 ? -6.115 -8.234 -19.904 1.00 92.62 543 ASP A N 1
ATOM 4505 C CA . ASP A 1 543 ? -5.743 -9.640 -19.753 1.00 92.62 543 ASP A CA 1
ATOM 4506 C C . ASP A 1 543 ? -4.517 -10.012 -20.603 1.00 92.62 543 ASP A C 1
ATOM 4508 O O . ASP A 1 543 ? -3.817 -10.980 -20.294 1.00 92.62 543 ASP A O 1
ATOM 4512 N N . ASP A 1 544 ? -4.252 -9.222 -21.639 1.00 92.81 544 ASP A N 1
ATOM 4513 C CA . ASP A 1 544 ? -3.067 -9.213 -22.495 1.00 92.81 544 ASP A CA 1
ATOM 4514 C C . ASP A 1 544 ? -1.923 -8.331 -21.953 1.00 92.81 544 ASP A C 1
ATOM 4516 O O . ASP A 1 544 ? -0.901 -8.165 -22.617 1.00 92.81 544 ASP A O 1
ATOM 4520 N N . GLY A 1 545 ? -2.086 -7.749 -20.760 1.00 92.69 545 GLY A N 1
ATOM 4521 C CA . GLY A 1 545 ? -1.133 -6.827 -20.142 1.00 92.69 545 GLY A CA 1
ATOM 4522 C C . GLY A 1 545 ? -1.218 -5.382 -20.645 1.00 92.69 545 GLY A C 1
ATOM 4523 O O . GLY A 1 545 ? -0.420 -4.544 -20.216 1.00 92.69 545 GLY A O 1
ATOM 4524 N N . SER A 1 546 ? -2.155 -5.044 -21.533 1.00 93.81 546 SER A N 1
ATOM 4525 C CA . SER A 1 546 ? -2.340 -3.663 -21.995 1.00 93.81 546 SER A CA 1
ATOM 4526 C C . SER A 1 546 ? -2.742 -2.717 -20.854 1.00 93.81 546 SER A C 1
ATOM 4528 O O . SER A 1 546 ? -3.357 -3.122 -19.871 1.00 93.81 546 SER A O 1
ATOM 4530 N N . ILE A 1 547 ? -2.372 -1.438 -20.968 1.00 94.25 547 ILE A N 1
ATOM 4531 C CA . ILE A 1 547 ? -2.818 -0.359 -20.070 1.00 94.25 547 ILE A CA 1
ATOM 4532 C C . ILE A 1 547 ? -3.234 0.852 -20.906 1.00 94.25 547 ILE A C 1
ATOM 4534 O O . ILE A 1 547 ? -2.697 1.069 -21.998 1.00 94.25 547 ILE A O 1
ATOM 4538 N N . ASP A 1 548 ? -4.162 1.667 -20.403 1.00 91.25 548 ASP A N 1
ATOM 4539 C CA . ASP A 1 548 ? -4.549 2.902 -21.089 1.00 91.25 548 ASP A CA 1
ATOM 4540 C C . ASP A 1 548 ? -3.521 4.014 -20.841 1.00 91.25 548 ASP A C 1
ATOM 4542 O O . ASP A 1 548 ? -3.563 4.743 -19.847 1.00 91.25 548 ASP A O 1
ATOM 4546 N N . PHE A 1 549 ? -2.594 4.165 -21.787 1.00 87.44 549 PHE A N 1
ATOM 4547 C CA . PHE A 1 549 ? -1.564 5.199 -21.739 1.00 87.44 549 PHE A CA 1
ATOM 4548 C C . PHE A 1 549 ? -2.124 6.633 -21.751 1.00 87.44 549 PHE A C 1
ATOM 4550 O O . PHE A 1 549 ? -1.414 7.546 -21.338 1.00 87.44 549 PHE A O 1
ATOM 4557 N N . LYS A 1 550 ? -3.379 6.862 -22.173 1.00 86.06 550 LYS A N 1
ATOM 4558 C CA . LYS A 1 550 ? -3.987 8.211 -22.211 1.00 86.06 550 LYS A CA 1
ATOM 4559 C C . LYS A 1 550 ? -4.263 8.784 -20.821 1.00 86.06 550 LYS A C 1
ATOM 4561 O O . LYS A 1 550 ? -4.459 9.995 -20.687 1.00 86.06 550 LYS A O 1
ATOM 4566 N N . ILE A 1 551 ? -4.296 7.923 -19.805 1.00 86.81 551 ILE A N 1
ATOM 4567 C CA . ILE A 1 551 ? -4.446 8.323 -18.405 1.00 86.81 551 ILE A CA 1
ATOM 4568 C C . ILE A 1 551 ? -3.195 9.072 -17.933 1.00 86.81 551 ILE A C 1
ATOM 4570 O O . ILE A 1 551 ? -3.306 10.071 -17.224 1.00 86.81 551 ILE A O 1
ATOM 4574 N N . PHE A 1 552 ? -2.007 8.654 -18.362 1.00 87.00 552 PHE A N 1
ATOM 4575 C CA . PHE A 1 552 ? -0.764 9.301 -17.958 1.00 87.00 552 PHE A CA 1
ATOM 4576 C C . PHE A 1 552 ? -0.652 10.683 -18.606 1.00 87.00 552 PHE A C 1
ATOM 4578 O O . PHE A 1 552 ? -0.906 10.859 -19.799 1.00 87.00 552 PHE A O 1
ATOM 4585 N N . ASP A 1 553 ? -0.272 11.680 -17.813 1.00 83.94 553 ASP A N 1
ATOM 4586 C CA . ASP A 1 553 ? 0.096 12.985 -18.347 1.00 83.94 553 ASP A CA 1
ATOM 4587 C C . ASP A 1 553 ? 1.515 12.933 -18.939 1.00 83.94 553 ASP A C 1
ATOM 4589 O O . ASP A 1 553 ? 2.251 11.955 -18.772 1.00 83.94 553 ASP A O 1
ATOM 4593 N N . GLY A 1 554 ? 1.903 13.986 -19.661 1.00 75.81 554 GLY A N 1
ATOM 4594 C CA . GLY A 1 554 ? 3.223 14.049 -20.287 1.00 75.81 554 GLY A CA 1
ATOM 4595 C C . GLY A 1 554 ? 4.372 14.096 -19.272 1.00 75.81 554 GLY A C 1
ATOM 4596 O O . GLY A 1 554 ? 4.226 14.629 -18.173 1.00 75.81 554 GLY A O 1
ATOM 4597 N N . GLY A 1 555 ? 5.534 13.590 -19.679 1.00 74.19 555 GLY A N 1
ATOM 4598 C CA . GLY A 1 555 ? 6.763 13.514 -18.885 1.00 74.19 555 GLY A CA 1
ATOM 4599 C C . GLY A 1 555 ? 7.000 12.164 -18.197 1.00 74.19 555 GLY A C 1
ATOM 4600 O O . GLY A 1 555 ? 7.880 12.085 -17.346 1.00 74.19 555 GLY A O 1
ATOM 4601 N N . PHE A 1 556 ? 6.228 11.119 -18.527 1.00 80.69 556 PHE A N 1
ATOM 4602 C CA . PHE A 1 556 ? 6.415 9.767 -17.977 1.00 80.69 556 PHE A CA 1
ATOM 4603 C C . PHE A 1 556 ? 6.804 8.764 -19.074 1.00 80.69 556 PHE A C 1
ATOM 4605 O O . PHE A 1 556 ? 7.988 8.524 -19.278 1.00 80.69 556 PHE A O 1
ATOM 4612 N N . PHE A 1 557 ? 5.840 8.227 -19.835 1.00 82.94 557 PHE A N 1
ATOM 4613 C CA . PHE A 1 557 ? 6.110 7.264 -20.922 1.00 82.94 557 PHE A CA 1
ATOM 4614 C C . PHE A 1 557 ? 6.561 7.921 -22.234 1.00 82.94 557 PHE A C 1
ATOM 4616 O O . PHE A 1 557 ? 7.113 7.266 -23.115 1.00 82.94 557 PHE A O 1
ATOM 4623 N N . ASP A 1 558 ? 6.271 9.206 -22.408 1.00 81.12 558 ASP A N 1
ATOM 4624 C CA . ASP A 1 558 ? 6.510 9.960 -23.638 1.00 81.12 558 ASP A CA 1
ATOM 4625 C C . ASP A 1 558 ? 7.847 10.709 -23.633 1.00 81.12 558 ASP A C 1
ATOM 4627 O O . ASP A 1 558 ? 8.287 11.159 -24.690 1.00 81.12 558 ASP A O 1
ATOM 4631 N N . GLU A 1 559 ? 8.507 10.842 -22.480 1.00 84.00 559 GLU A N 1
ATOM 4632 C CA . GLU A 1 559 ? 9.729 11.641 -22.352 1.00 84.00 559 GLU A CA 1
ATOM 4633 C C . GLU A 1 559 ? 10.887 11.046 -23.155 1.00 84.00 559 GLU A C 1
ATOM 4635 O O . GLU A 1 559 ? 11.550 11.759 -23.904 1.00 84.00 559 GLU A O 1
ATOM 4640 N N . ASN A 1 560 ? 11.081 9.726 -23.094 1.00 80.81 560 ASN A N 1
ATOM 4641 C CA . ASN A 1 560 ? 12.123 9.064 -23.878 1.00 80.81 560 ASN A CA 1
ATOM 4642 C C . ASN A 1 560 ? 11.900 9.269 -25.388 1.00 80.81 560 ASN A C 1
ATOM 4644 O O . ASN A 1 560 ? 12.805 9.688 -26.106 1.00 80.81 560 ASN A O 1
ATOM 4648 N N . TYR A 1 561 ? 10.660 9.095 -25.856 1.00 78.31 561 TYR A N 1
ATOM 4649 C CA . TYR A 1 561 ? 10.300 9.339 -27.254 1.00 78.31 561 TYR A CA 1
ATOM 4650 C C . TYR A 1 561 ? 10.493 10.810 -27.660 1.00 78.31 561 TYR A C 1
ATOM 4652 O O . TYR A 1 561 ? 11.005 11.096 -28.742 1.00 78.31 561 TYR A O 1
ATOM 4660 N N . LYS A 1 562 ? 10.135 11.765 -26.791 1.00 84.12 562 LYS A N 1
ATOM 4661 C CA . LYS A 1 562 ? 10.378 13.200 -27.015 1.00 84.12 562 LYS A CA 1
ATOM 4662 C C . LYS A 1 562 ? 11.865 13.512 -27.125 1.00 84.12 562 LYS A C 1
ATOM 4664 O O . LYS A 1 562 ? 12.248 14.278 -28.009 1.00 84.12 562 LYS A O 1
ATOM 4669 N N . LEU A 1 563 ? 12.694 12.931 -26.261 1.00 85.50 563 LEU A N 1
ATOM 4670 C CA . LEU A 1 563 ? 14.145 13.100 -26.295 1.00 85.50 563 LEU A CA 1
ATOM 4671 C C . LEU A 1 563 ? 14.750 12.474 -27.552 1.00 85.50 563 LEU A C 1
ATOM 4673 O O . LEU A 1 563 ? 15.575 13.113 -28.200 1.00 85.50 563 LEU A O 1
ATOM 4677 N N . GLU A 1 564 ? 14.302 11.282 -27.944 1.00 83.56 564 GLU A N 1
ATOM 4678 C CA . GLU A 1 564 ? 14.734 10.618 -29.175 1.00 83.56 564 GLU A CA 1
ATOM 4679 C C . GLU A 1 564 ? 14.363 11.447 -30.411 1.00 83.56 564 GLU A C 1
ATOM 4681 O O . GLU A 1 564 ? 15.220 11.747 -31.243 1.00 83.56 564 GLU A O 1
ATOM 4686 N N . LEU A 1 565 ? 13.119 11.924 -30.497 1.00 83.50 565 LEU A N 1
ATOM 4687 C CA . LEU A 1 565 ? 12.687 12.837 -31.557 1.00 83.50 565 LEU A CA 1
ATOM 4688 C C . LEU A 1 565 ? 13.466 14.156 -31.549 1.00 83.50 565 LEU A C 1
ATOM 4690 O O . LEU A 1 565 ? 13.818 14.674 -32.609 1.00 83.50 565 LEU A O 1
ATOM 4694 N N . SER A 1 566 ? 13.724 14.724 -30.371 1.00 88.00 566 SER A N 1
ATOM 4695 C CA . SER A 1 566 ? 14.513 15.948 -30.217 1.00 88.00 566 SER A CA 1
ATOM 4696 C C . SER A 1 566 ? 15.936 15.743 -30.736 1.00 88.00 566 SER A C 1
ATOM 4698 O O . SER A 1 566 ? 16.415 16.531 -31.552 1.00 88.00 566 SER A O 1
ATOM 4700 N N . LEU A 1 567 ? 16.578 14.634 -30.360 1.00 86.94 567 LEU A N 1
ATOM 4701 C CA . LEU A 1 567 ? 17.903 14.261 -30.842 1.00 86.94 567 LEU A CA 1
ATOM 4702 C C . LEU A 1 567 ? 17.911 14.061 -32.360 1.00 86.94 567 LEU A C 1
ATOM 4704 O O . LEU A 1 567 ? 18.792 14.597 -33.031 1.00 86.94 567 LEU A O 1
ATOM 4708 N N . LEU A 1 568 ? 16.917 13.363 -32.915 1.00 88.31 568 LEU A N 1
ATOM 4709 C CA . LEU A 1 568 ? 16.765 13.187 -34.363 1.00 88.31 568 LEU A CA 1
ATOM 4710 C C . LEU A 1 568 ? 16.619 14.532 -35.087 1.00 88.31 568 LEU A C 1
ATOM 4712 O O . LEU A 1 568 ? 17.235 14.743 -36.133 1.00 88.31 568 LEU A O 1
ATOM 4716 N N . ASN A 1 569 ? 15.855 15.470 -34.524 1.00 87.50 569 ASN A N 1
ATOM 4717 C CA . ASN A 1 569 ? 15.719 16.818 -35.074 1.00 87.50 569 ASN A CA 1
ATOM 4718 C C . ASN A 1 569 ? 17.040 17.597 -35.012 1.00 87.50 569 ASN A C 1
ATOM 4720 O O . ASN A 1 569 ? 17.421 18.213 -36.006 1.00 87.50 569 ASN A O 1
ATOM 4724 N N . ILE A 1 570 ? 17.775 17.525 -33.898 1.00 89.88 570 ILE A N 1
ATOM 4725 C CA . ILE A 1 570 ? 19.098 18.154 -33.757 1.00 89.88 570 ILE A CA 1
ATOM 4726 C C . ILE A 1 570 ? 20.083 17.567 -34.773 1.00 89.88 570 ILE A C 1
ATOM 4728 O O . ILE A 1 570 ? 20.789 18.313 -35.449 1.00 89.88 570 ILE A O 1
ATOM 4732 N N . GLN A 1 571 ? 20.117 16.242 -34.924 1.00 88.00 571 GLN A N 1
ATOM 4733 C CA . GLN A 1 571 ? 20.969 15.560 -35.901 1.00 88.00 571 GLN A CA 1
ATOM 4734 C C . GLN A 1 571 ? 20.618 15.975 -37.333 1.00 88.00 571 GLN A C 1
ATOM 4736 O O . GLN A 1 571 ? 21.513 16.307 -38.114 1.00 88.00 571 GLN A O 1
ATOM 4741 N N . ARG A 1 572 ? 19.323 16.033 -37.667 1.00 92.56 572 ARG A N 1
ATOM 4742 C CA . ARG A 1 572 ? 18.833 16.534 -38.957 1.00 92.56 572 ARG A CA 1
ATOM 4743 C C . ARG A 1 572 ? 19.282 17.972 -39.202 1.00 92.56 572 ARG A C 1
ATOM 4745 O O . ARG A 1 572 ? 19.789 18.277 -40.278 1.00 92.56 572 ARG A O 1
ATOM 4752 N N . ASP A 1 573 ? 19.102 18.862 -38.234 1.00 89.88 573 ASP A N 1
ATOM 4753 C CA . ASP A 1 573 ? 19.414 20.284 -38.390 1.00 89.88 573 ASP A CA 1
ATOM 4754 C C . ASP A 1 573 ? 20.927 20.535 -38.441 1.00 89.88 573 ASP A C 1
ATOM 4756 O O . ASP A 1 573 ? 21.384 21.384 -39.214 1.00 89.88 573 ASP A O 1
ATOM 4760 N N . SER A 1 574 ? 21.714 19.749 -37.699 1.00 85.19 574 SER A N 1
ATOM 4761 C CA . SER A 1 574 ? 23.175 19.712 -37.806 1.00 85.19 574 SER A CA 1
ATOM 4762 C C . SER A 1 574 ? 23.600 19.297 -39.211 1.00 85.19 574 SER A C 1
ATOM 4764 O O . SER A 1 574 ? 24.327 20.038 -39.869 1.00 85.19 574 SER A O 1
ATOM 4766 N N . PHE A 1 575 ? 23.053 18.193 -39.732 1.00 90.00 575 PHE A N 1
ATOM 4767 C CA . PHE A 1 575 ? 23.300 17.744 -41.103 1.00 90.00 575 PHE A CA 1
ATOM 4768 C C . PHE A 1 575 ? 22.921 18.813 -42.138 1.00 90.00 575 PHE A C 1
ATOM 4770 O O . PHE A 1 575 ? 23.702 19.116 -43.039 1.00 90.00 575 PHE A O 1
ATOM 4777 N N . LEU A 1 576 ? 21.752 19.449 -42.005 1.00 88.25 576 LEU A N 1
ATOM 4778 C CA . LEU A 1 576 ? 21.329 20.534 -42.897 1.00 88.25 576 LEU A CA 1
ATOM 4779 C C . LEU A 1 576 ? 22.251 21.755 -42.802 1.00 88.25 576 LEU A C 1
ATOM 4781 O O . LEU A 1 576 ? 22.486 22.429 -43.807 1.00 88.25 576 LEU A O 1
ATOM 4785 N N . THR A 1 577 ? 22.774 22.052 -41.615 1.00 86.69 577 THR A N 1
ATOM 4786 C CA . THR A 1 577 ? 23.712 23.154 -41.383 1.00 86.69 577 THR A CA 1
ATOM 4787 C C . THR A 1 577 ? 25.086 22.844 -41.955 1.00 86.69 577 THR A C 1
ATOM 4789 O O . THR A 1 577 ? 25.659 23.710 -42.606 1.00 86.69 577 THR A O 1
ATOM 4792 N N . GLU A 1 578 ? 25.601 21.627 -41.791 1.00 83.88 578 GLU A N 1
ATOM 4793 C CA . GLU A 1 578 ? 26.826 21.160 -42.448 1.00 83.88 578 GLU A CA 1
ATOM 4794 C C . GLU A 1 578 ? 26.673 21.171 -43.962 1.00 83.88 578 GLU A C 1
ATOM 4796 O O . GLU A 1 578 ? 27.535 21.690 -44.659 1.00 83.88 578 GLU A O 1
ATOM 4801 N N . LEU A 1 579 ? 25.534 20.718 -44.481 1.00 84.50 579 LEU A N 1
ATOM 4802 C CA . LEU A 1 579 ? 25.219 20.774 -45.903 1.00 84.50 579 LEU A CA 1
ATOM 4803 C C . LEU A 1 579 ? 25.145 22.223 -46.409 1.00 84.50 579 LEU A C 1
ATOM 4805 O O . LEU A 1 579 ? 25.629 22.519 -47.502 1.00 84.50 579 LEU A O 1
ATOM 4809 N N . LYS A 1 580 ? 24.591 23.158 -45.624 1.00 82.50 580 LYS A N 1
ATOM 4810 C CA . LYS A 1 580 ? 24.609 24.599 -45.936 1.00 82.50 580 LYS A CA 1
ATOM 4811 C C . LYS A 1 580 ? 26.005 25.198 -45.827 1.00 82.50 580 LYS A C 1
ATOM 4813 O O . LYS A 1 580 ? 26.352 25.976 -46.701 1.00 82.50 580 LYS A O 1
ATOM 4818 N N . LYS A 1 581 ? 26.800 24.848 -44.814 1.00 78.69 581 LYS A N 1
ATOM 4819 C CA . LYS A 1 581 ? 28.194 25.284 -44.655 1.00 78.69 581 LYS A CA 1
ATOM 4820 C C . LYS A 1 581 ? 29.066 24.739 -45.766 1.00 78.69 581 LYS A C 1
ATOM 4822 O O . LYS A 1 581 ? 29.867 25.493 -46.269 1.00 78.69 581 LYS A O 1
ATOM 4827 N N . PHE A 1 582 ? 28.867 23.503 -46.204 1.00 72.94 582 PHE A N 1
ATOM 4828 C CA . PHE A 1 582 ? 29.523 22.930 -47.374 1.00 72.94 582 PHE A CA 1
ATOM 4829 C C . PHE A 1 582 ? 29.132 23.702 -48.641 1.00 72.94 582 PHE A C 1
ATOM 4831 O O . PHE A 1 582 ? 29.986 24.129 -49.414 1.00 72.94 582 PHE A O 1
ATOM 4838 N N . LYS A 1 583 ? 27.837 24.000 -48.808 1.00 68.00 583 LYS A N 1
ATOM 4839 C CA . LYS A 1 583 ? 27.353 24.898 -49.870 1.00 68.00 583 LYS A CA 1
ATOM 4840 C C . LYS A 1 583 ? 27.887 26.329 -49.743 1.00 68.00 583 LYS A C 1
ATOM 4842 O O . LYS A 1 583 ? 28.078 26.978 -50.759 1.00 68.00 583 LYS A O 1
ATOM 4847 N N . GLN A 1 584 ? 28.121 26.836 -48.535 1.00 63.62 584 GLN A N 1
ATOM 4848 C CA . GLN A 1 584 ? 28.603 28.192 -48.275 1.00 63.62 584 GLN A CA 1
ATOM 4849 C C . GLN A 1 584 ? 30.122 28.291 -48.288 1.00 63.62 584 GLN A C 1
ATOM 4851 O O . GLN A 1 584 ? 30.613 29.326 -48.688 1.00 63.62 584 GLN A O 1
ATOM 4856 N N . SER A 1 585 ? 30.885 27.260 -47.939 1.00 59.44 585 SER A N 1
ATOM 4857 C CA . SER A 1 585 ? 32.340 27.191 -48.104 1.00 59.44 585 SER A CA 1
ATOM 4858 C C . SER A 1 585 ? 32.698 27.094 -49.582 1.00 59.44 585 SER A C 1
ATOM 4860 O O . SER A 1 585 ? 33.722 27.624 -50.000 1.00 59.44 585 SER A O 1
ATOM 4862 N N . LEU A 1 586 ? 31.803 26.517 -50.392 1.00 56.19 586 LEU A N 1
ATOM 4863 C CA . LEU A 1 586 ? 31.814 26.682 -51.846 1.00 56.19 586 LEU A CA 1
ATOM 4864 C C . LEU A 1 586 ? 31.566 28.147 -52.289 1.00 56.19 586 LEU A C 1
ATOM 4866 O O . LEU A 1 586 ? 31.919 28.493 -53.409 1.00 56.19 586 LEU A O 1
ATOM 4870 N N . VAL A 1 587 ? 31.000 29.019 -51.439 1.00 55.09 587 VAL A N 1
ATOM 4871 C CA . VAL A 1 587 ? 30.614 30.419 -51.752 1.00 55.09 587 VAL A CA 1
ATOM 4872 C C . VAL A 1 587 ? 31.488 31.491 -51.052 1.00 55.09 587 VAL A C 1
ATOM 4874 O O . VAL A 1 587 ? 31.669 32.573 -51.606 1.00 55.09 587 VAL A O 1
ATOM 4877 N N . GLN A 1 588 ? 32.033 31.236 -49.854 1.00 49.41 588 GLN A N 1
ATOM 4878 C CA . GLN A 1 588 ? 32.659 32.211 -48.941 1.00 49.41 588 GLN A CA 1
ATOM 4879 C C . GLN A 1 588 ? 34.165 32.378 -49.107 1.00 49.41 588 GLN A C 1
ATOM 4881 O O . GLN A 1 588 ? 34.726 33.309 -48.539 1.00 49.41 588 GLN A O 1
ATOM 4886 N N . ASN A 1 589 ? 34.830 31.588 -49.942 1.00 53.25 589 ASN A N 1
ATOM 4887 C CA . ASN A 1 589 ? 36.224 31.866 -50.275 1.00 53.25 589 ASN A CA 1
ATOM 4888 C C . ASN A 1 589 ? 36.394 33.100 -51.185 1.00 53.25 589 ASN A C 1
ATOM 4890 O O . ASN A 1 589 ? 37.429 33.221 -51.810 1.00 53.25 589 ASN A O 1
ATOM 4894 N N . LYS A 1 590 ? 35.422 34.024 -51.260 1.00 53.06 590 LYS A N 1
ATOM 4895 C CA . LYS A 1 590 ? 35.222 35.014 -52.335 1.00 53.06 590 LYS A CA 1
ATOM 4896 C C . LYS A 1 590 ? 36.345 36.063 -52.530 1.00 53.06 590 LYS A C 1
ATOM 4898 O O . LYS A 1 590 ? 36.570 36.479 -53.653 1.00 53.06 590 LYS A O 1
ATOM 4903 N N . ASP A 1 591 ? 37.103 36.420 -51.490 1.00 50.22 591 ASP A N 1
ATOM 4904 C CA . ASP A 1 591 ? 38.119 37.501 -51.550 1.00 50.22 591 ASP A CA 1
ATOM 4905 C C . ASP A 1 591 ? 39.558 36.978 -51.775 1.00 50.22 591 ASP A C 1
ATOM 4907 O O . ASP A 1 591 ? 40.389 37.585 -52.450 1.00 50.22 591 ASP A O 1
ATOM 4911 N N . THR A 1 592 ? 39.845 35.758 -51.299 1.00 52.81 592 THR A N 1
ATOM 4912 C CA . THR A 1 592 ? 40.989 34.977 -51.814 1.00 52.81 592 THR A CA 1
ATOM 4913 C C . THR A 1 592 ? 40.676 34.471 -53.223 1.00 52.81 592 THR A C 1
ATOM 4915 O O . THR A 1 592 ? 41.578 34.384 -54.052 1.00 52.81 592 THR A O 1
ATOM 4918 N N . ILE A 1 593 ? 39.391 34.219 -53.502 1.00 53.47 593 ILE A N 1
ATOM 4919 C CA . ILE A 1 593 ? 38.829 33.970 -54.824 1.00 53.47 593 ILE A CA 1
ATOM 4920 C C . ILE A 1 593 ? 39.026 35.157 -55.744 1.00 53.47 593 ILE A C 1
ATOM 4922 O O . ILE A 1 593 ? 39.260 34.819 -56.866 1.00 53.47 593 ILE A O 1
ATOM 4926 N N . ASP A 1 594 ? 39.069 36.444 -55.369 1.00 52.16 594 ASP A N 1
ATOM 4927 C CA . ASP A 1 594 ? 39.315 37.543 -56.338 1.00 52.16 594 ASP A CA 1
ATOM 4928 C C . ASP A 1 594 ? 40.777 37.622 -56.832 1.00 52.16 594 ASP A C 1
ATOM 4930 O O . ASP A 1 594 ? 41.039 37.780 -58.026 1.00 52.16 594 ASP A O 1
ATOM 4934 N N . LYS A 1 595 ? 41.763 37.397 -55.950 1.00 49.19 595 LYS A N 1
ATOM 4935 C CA . LYS A 1 595 ? 43.183 37.238 -56.352 1.00 49.19 595 LYS A CA 1
ATOM 4936 C C . LYS A 1 595 ? 43.461 35.890 -57.020 1.00 49.19 595 LYS A C 1
ATOM 4938 O O . LYS A 1 595 ? 44.349 35.790 -57.868 1.00 49.19 595 LYS A O 1
ATOM 4943 N N . LEU A 1 596 ? 42.710 34.854 -56.649 1.00 50.69 596 LEU A N 1
ATOM 4944 C CA . LEU A 1 596 ? 42.632 33.619 -57.416 1.00 50.69 596 LEU A CA 1
ATOM 4945 C C . LEU A 1 596 ? 41.788 33.809 -58.679 1.00 50.69 596 LEU A C 1
ATOM 4947 O O . LEU A 1 596 ? 42.049 33.066 -59.598 1.00 50.69 596 LEU A O 1
ATOM 4951 N N . GLN A 1 597 ? 40.888 34.794 -58.791 1.00 49.12 597 GLN A N 1
ATOM 4952 C CA . GLN A 1 597 ? 39.945 35.010 -59.902 1.00 49.12 597 GLN A CA 1
ATOM 4953 C C . GLN A 1 597 ? 40.748 35.480 -61.093 1.00 49.12 597 GLN A C 1
ATOM 4955 O O . GLN A 1 597 ? 40.564 34.973 -62.177 1.00 49.12 597 GLN A O 1
ATOM 4960 N N . THR A 1 598 ? 41.756 36.324 -60.870 1.00 50.31 598 THR A N 1
ATOM 4961 C CA . THR A 1 598 ? 42.720 36.705 -61.908 1.00 50.31 598 THR A CA 1
ATOM 4962 C C . THR A 1 598 ? 43.567 35.514 -62.396 1.00 50.31 598 THR A C 1
ATOM 4964 O O . THR A 1 598 ? 43.898 35.444 -63.573 1.00 50.31 598 THR A O 1
ATOM 4967 N N . LYS A 1 599 ? 43.874 34.533 -61.529 1.00 46.94 599 LYS A N 1
ATOM 4968 C CA . LYS A 1 599 ? 44.533 33.258 -61.907 1.00 46.94 599 LYS A CA 1
ATOM 4969 C C . LYS A 1 599 ? 43.557 32.199 -62.449 1.00 46.94 599 LYS A C 1
ATOM 4971 O O . LYS A 1 599 ? 43.964 31.312 -63.188 1.00 46.94 599 LYS A O 1
ATOM 4976 N N . ILE A 1 600 ? 42.284 32.280 -62.076 1.00 47.28 600 ILE A N 1
ATOM 4977 C CA . ILE A 1 600 ? 41.153 31.448 -62.491 1.00 47.28 600 ILE A CA 1
ATOM 4978 C C . ILE A 1 600 ? 40.642 31.948 -63.837 1.00 47.28 600 ILE A C 1
ATOM 4980 O O . ILE A 1 600 ? 40.233 31.123 -64.622 1.00 47.28 600 ILE A O 1
ATOM 4984 N N . ASP A 1 601 ? 40.748 33.225 -64.183 1.00 46.09 601 ASP A N 1
ATOM 4985 C CA . ASP A 1 601 ? 40.434 33.757 -65.510 1.00 46.09 601 ASP A CA 1
ATOM 4986 C C . ASP A 1 601 ? 41.462 33.255 -66.543 1.00 46.09 601 ASP A C 1
ATOM 4988 O O . ASP A 1 601 ? 41.106 32.941 -67.680 1.00 46.09 601 ASP A O 1
ATOM 4992 N N . GLU A 1 602 ? 42.719 33.054 -66.124 1.00 47.38 602 GLU A N 1
ATOM 4993 C CA . GLU A 1 602 ? 43.722 32.305 -66.895 1.00 47.38 602 GLU A CA 1
ATOM 4994 C C . GLU A 1 602 ? 43.407 30.791 -66.961 1.00 47.38 602 GLU A C 1
ATOM 4996 O O . GLU A 1 602 ? 43.626 30.172 -68.001 1.00 47.38 602 GLU A O 1
ATOM 5001 N N . PHE A 1 603 ? 42.820 30.197 -65.910 1.00 44.47 603 PHE A N 1
ATOM 5002 C CA . PHE A 1 603 ? 42.486 28.758 -65.807 1.00 44.47 603 PHE A CA 1
ATOM 5003 C C . PHE A 1 603 ? 41.115 28.352 -66.406 1.00 44.47 603 PHE A C 1
ATOM 5005 O O . PHE A 1 603 ? 40.916 27.211 -66.821 1.00 44.47 603 PHE A O 1
ATOM 5012 N N . VAL A 1 604 ? 40.141 29.261 -66.467 1.00 47.84 604 VAL A N 1
ATOM 5013 C CA . VAL A 1 604 ? 38.764 29.064 -66.966 1.00 47.84 604 VAL A CA 1
ATOM 5014 C C . VAL A 1 604 ? 38.765 28.959 -68.485 1.00 47.84 604 VAL A C 1
ATOM 5016 O O . VAL A 1 604 ? 37.951 28.229 -69.051 1.00 47.84 604 VAL A O 1
ATOM 5019 N N . LYS A 1 605 ? 39.763 29.558 -69.142 1.00 47.88 605 LYS A N 1
ATOM 5020 C CA . LYS A 1 605 ? 40.047 29.348 -70.565 1.00 47.88 605 LYS A CA 1
ATOM 5021 C C . LYS A 1 605 ? 40.343 27.876 -70.908 1.00 47.88 605 LYS A C 1
ATOM 5023 O O . LYS A 1 605 ? 40.130 27.479 -72.049 1.00 47.88 605 LYS A O 1
ATOM 5028 N N . GLU A 1 606 ? 40.771 27.062 -69.936 1.00 48.59 606 GLU A N 1
ATOM 5029 C CA . GLU A 1 606 ? 41.081 25.635 -70.119 1.00 48.59 606 GLU A CA 1
ATOM 5030 C C . GLU A 1 606 ? 39.946 24.663 -69.724 1.00 48.59 606 GLU A C 1
ATOM 5032 O O . GLU A 1 606 ? 40.056 23.479 -70.032 1.00 48.59 606 GLU A O 1
ATOM 5037 N N . LYS A 1 607 ? 38.846 25.072 -69.067 1.00 50.69 607 LYS A N 1
ATOM 5038 C CA . LYS A 1 607 ? 37.804 24.120 -68.581 1.00 50.69 607 LYS A CA 1
ATOM 5039 C C . LYS A 1 607 ? 36.375 24.357 -69.072 1.00 50.69 607 LYS A C 1
ATOM 5041 O O . LYS A 1 607 ? 35.469 23.629 -68.667 1.00 50.69 607 LYS A O 1
ATOM 5046 N N . ASP A 1 608 ? 36.156 25.299 -69.977 1.00 59.34 608 ASP A N 1
ATOM 5047 C CA . ASP A 1 608 ? 34.865 25.448 -70.646 1.00 59.34 608 ASP A CA 1
ATOM 5048 C C . ASP A 1 608 ? 34.641 24.311 -71.672 1.00 59.34 608 ASP A C 1
ATOM 5050 O O . ASP A 1 608 ? 35.364 24.199 -72.664 1.00 59.34 608 ASP A O 1
ATOM 5054 N N . ILE A 1 609 ? 33.622 23.460 -71.468 1.00 58.09 609 ILE A N 1
ATOM 5055 C CA . ILE A 1 609 ? 33.269 22.372 -72.406 1.00 58.09 609 ILE A CA 1
ATOM 5056 C C . ILE A 1 609 ? 32.911 22.910 -73.804 1.00 58.09 609 ILE A C 1
ATOM 5058 O O . ILE A 1 609 ? 33.046 22.205 -74.807 1.00 58.09 609 ILE A O 1
ATOM 5062 N N . THR A 1 610 ? 32.517 24.184 -73.887 1.00 62.31 610 THR A N 1
ATOM 5063 C CA . THR A 1 610 ? 32.208 24.901 -75.127 1.00 62.31 610 THR A CA 1
ATOM 5064 C C . THR A 1 610 ? 33.471 25.191 -75.947 1.00 62.31 610 THR A C 1
ATOM 5066 O O . THR A 1 610 ? 33.409 25.149 -77.175 1.00 62.31 610 THR A O 1
ATOM 5069 N N . VAL A 1 611 ? 34.637 25.364 -75.305 1.00 67.12 611 VAL A N 1
ATOM 5070 C CA . VAL A 1 611 ? 35.952 25.469 -75.974 1.00 67.12 611 VAL A CA 1
ATOM 5071 C C . VAL A 1 611 ? 36.336 24.134 -76.613 1.00 67.12 611 VAL A C 1
ATOM 5073 O O . VAL A 1 611 ? 36.771 24.094 -77.763 1.00 67.12 611 VAL A O 1
ATOM 5076 N N . TYR A 1 612 ? 36.097 23.017 -75.925 1.00 70.94 612 TYR A N 1
ATOM 5077 C CA . TYR A 1 612 ? 36.339 21.681 -76.482 1.00 70.94 612 TYR A CA 1
ATOM 5078 C C . TYR A 1 612 ? 35.347 21.331 -77.594 1.00 70.94 612 TYR A C 1
ATOM 5080 O O . TYR A 1 612 ? 35.732 20.722 -78.591 1.00 70.94 612 TYR A O 1
ATOM 5088 N N . ARG A 1 613 ? 34.096 21.795 -77.490 1.00 75.62 613 ARG A N 1
ATOM 5089 C CA . ARG A 1 613 ? 33.130 21.742 -78.594 1.00 75.62 613 ARG A CA 1
ATOM 5090 C C . ARG A 1 613 ? 33.618 22.535 -79.804 1.00 75.62 613 ARG A C 1
ATOM 5092 O O . ARG A 1 613 ? 33.573 22.004 -80.906 1.00 75.62 613 ARG A O 1
ATOM 5099 N N . GLN A 1 614 ? 34.134 23.751 -79.616 1.00 77.25 614 GLN A N 1
ATOM 5100 C CA . GLN A 1 614 ? 34.737 24.536 -80.702 1.00 77.25 614 GLN A CA 1
ATOM 5101 C C . GLN A 1 614 ? 35.997 23.879 -81.288 1.00 77.25 614 GLN A C 1
ATOM 5103 O O . GLN A 1 614 ? 36.191 23.941 -82.496 1.00 77.25 614 GLN A O 1
ATOM 5108 N N . SER A 1 615 ? 36.810 23.199 -80.475 1.00 79.12 615 SER A N 1
ATOM 5109 C CA . SER A 1 615 ? 37.980 22.426 -80.928 1.00 79.12 615 SER A CA 1
ATOM 5110 C C . SER A 1 615 ? 37.591 21.210 -81.782 1.00 79.12 615 SER A C 1
ATOM 5112 O O . SER A 1 615 ? 38.174 20.966 -82.836 1.00 79.12 615 SER A O 1
ATOM 5114 N N . VAL A 1 616 ? 36.548 20.470 -81.391 1.00 82.31 616 VAL A N 1
ATOM 5115 C CA . VAL A 1 616 ? 36.018 19.364 -82.209 1.00 82.31 616 VAL A CA 1
ATOM 5116 C C . VAL A 1 616 ? 35.386 19.899 -83.501 1.00 82.31 616 VAL A C 1
ATOM 5118 O O . VAL A 1 616 ? 35.641 19.342 -84.566 1.00 82.31 616 VAL A O 1
ATOM 5121 N N . LEU A 1 617 ? 34.634 21.005 -83.422 1.00 80.50 617 LEU A N 1
ATOM 5122 C CA . LEU A 1 617 ? 34.031 21.691 -84.575 1.00 80.50 617 LEU A CA 1
ATOM 5123 C C . LEU A 1 617 ? 35.067 22.235 -85.568 1.00 80.50 617 LEU A C 1
ATOM 5125 O O . LEU A 1 617 ? 34.800 22.259 -86.765 1.00 80.50 617 LEU A O 1
ATOM 5129 N N . SER A 1 618 ? 36.226 22.697 -85.091 1.00 82.38 618 SER A N 1
ATOM 5130 C CA . SER A 1 618 ? 37.293 23.217 -85.954 1.00 82.38 618 SER A CA 1
ATOM 5131 C C . SER A 1 618 ? 38.153 22.111 -86.567 1.00 82.38 618 SER A C 1
ATOM 5133 O O . SER A 1 618 ? 38.747 22.319 -87.624 1.00 82.38 618 SER A O 1
ATOM 5135 N N . ARG A 1 619 ? 38.216 20.931 -85.932 1.00 84.62 619 ARG A N 1
ATOM 5136 C CA . ARG A 1 619 ? 39.033 19.797 -86.384 1.00 84.62 619 ARG A CA 1
ATOM 5137 C C . ARG A 1 619 ? 38.307 18.839 -87.325 1.00 84.62 619 ARG A C 1
ATOM 5139 O O . ARG A 1 619 ? 38.950 18.291 -88.224 1.00 84.62 619 ARG A O 1
ATOM 5146 N N . PHE A 1 620 ? 37.021 18.592 -87.094 1.00 85.75 620 PHE A N 1
ATOM 5147 C CA . PHE A 1 620 ? 36.230 17.600 -87.820 1.00 85.75 620 PHE A CA 1
ATOM 5148 C C . PHE A 1 620 ? 34.964 18.227 -88.401 1.00 85.75 620 PHE A C 1
ATOM 5150 O O . PHE A 1 620 ? 34.289 19.013 -87.741 1.00 85.75 620 PHE A O 1
ATOM 5157 N N . ASP A 1 621 ? 34.593 17.817 -89.615 1.00 86.31 621 ASP A N 1
ATOM 5158 C CA . ASP A 1 621 ? 33.263 18.099 -90.158 1.00 86.31 621 ASP A CA 1
ATOM 5159 C C . ASP A 1 621 ? 32.228 17.227 -89.434 1.00 86.31 621 ASP A C 1
ATOM 5161 O O . ASP A 1 621 ? 31.920 16.099 -89.829 1.00 86.31 621 ASP A O 1
ATOM 5165 N N . ILE A 1 622 ? 31.721 17.747 -88.317 1.00 85.06 622 ILE A N 1
ATOM 5166 C CA . ILE A 1 622 ? 30.825 17.011 -87.425 1.00 85.06 622 ILE A CA 1
ATOM 5167 C C . ILE A 1 622 ? 29.485 16.648 -88.070 1.00 85.06 622 ILE A C 1
ATOM 5169 O O . ILE A 1 622 ? 28.803 15.769 -87.554 1.00 85.06 622 ILE A O 1
ATOM 5173 N N . SER A 1 623 ? 29.098 17.294 -89.179 1.00 85.19 623 SER A N 1
ATOM 5174 C CA . SER A 1 623 ? 27.839 16.996 -89.875 1.00 85.19 623 SER A CA 1
ATOM 5175 C C . SER A 1 623 ? 27.810 15.568 -90.427 1.00 85.19 623 SER A C 1
ATOM 5177 O O . SER A 1 623 ? 26.743 14.990 -90.617 1.00 85.19 623 SER A O 1
ATOM 5179 N N . LYS A 1 624 ? 28.994 14.975 -90.615 1.00 88.19 624 LYS A N 1
ATOM 5180 C CA . LYS A 1 624 ? 29.188 13.602 -91.084 1.00 88.19 624 LYS A CA 1
ATOM 5181 C C . LYS A 1 624 ? 29.333 12.580 -89.958 1.00 88.19 624 LYS A C 1
ATOM 5183 O O . LYS A 1 624 ? 29.454 11.384 -90.225 1.00 88.19 624 LYS A O 1
ATOM 5188 N N . LEU A 1 625 ? 29.327 13.014 -88.703 1.00 89.00 625 LEU A N 1
ATOM 5189 C CA . LEU A 1 625 ? 29.358 12.138 -87.536 1.00 89.00 625 LEU A CA 1
ATOM 5190 C C . LEU A 1 625 ? 27.999 12.140 -86.843 1.00 89.00 625 LEU A C 1
ATOM 5192 O O . LEU A 1 625 ? 27.223 13.089 -86.933 1.00 89.00 625 LEU A O 1
ATOM 5196 N N . SER A 1 626 ? 27.709 11.077 -86.105 1.00 87.50 626 SER A N 1
ATOM 5197 C CA . SER A 1 626 ? 26.520 11.064 -85.260 1.00 87.50 626 SER A CA 1
ATOM 5198 C C . SER A 1 626 ? 26.674 11.970 -84.037 1.00 87.50 626 SER A C 1
ATOM 5200 O O . SER A 1 626 ? 27.770 12.122 -83.499 1.00 87.50 626 SER A O 1
ATOM 5202 N N . GLY A 1 627 ? 25.564 12.530 -83.541 1.00 81.44 627 GLY A N 1
ATOM 5203 C CA . GLY A 1 627 ? 25.586 13.408 -82.362 1.00 81.44 627 GLY A CA 1
ATOM 5204 C C . GLY A 1 627 ? 26.241 12.754 -81.139 1.00 81.44 627 GLY A C 1
ATOM 5205 O O . GLY A 1 627 ? 27.068 13.368 -80.480 1.00 81.44 627 GLY A O 1
ATOM 5206 N N . VAL A 1 628 ? 25.981 11.461 -80.922 1.00 82.94 628 VAL A N 1
ATOM 5207 C CA . VAL A 1 628 ? 26.592 10.684 -79.830 1.00 82.94 628 VAL A CA 1
ATOM 5208 C C . VAL A 1 628 ? 28.113 10.552 -80.003 1.00 82.94 628 VAL A C 1
ATOM 5210 O O . VAL A 1 628 ? 28.861 10.663 -79.034 1.00 82.94 628 VAL A O 1
ATOM 5213 N N . SER A 1 629 ? 28.595 10.354 -81.234 1.00 89.94 629 SER A N 1
ATOM 5214 C CA . SER A 1 629 ? 30.032 10.334 -81.542 1.00 89.94 629 SER A CA 1
ATOM 5215 C C . SER A 1 629 ? 30.685 11.697 -81.292 1.00 89.94 629 SER A C 1
ATOM 5217 O O . SER A 1 629 ? 31.790 11.763 -80.755 1.00 89.94 629 SER A O 1
ATOM 5219 N N . VAL A 1 630 ? 29.992 12.789 -81.621 1.00 87.06 630 VAL A N 1
ATOM 5220 C CA . VAL A 1 630 ? 30.454 14.157 -81.340 1.00 87.06 630 VAL A CA 1
ATOM 5221 C C . VAL A 1 630 ? 30.543 14.399 -79.831 1.00 87.06 630 VAL A C 1
ATOM 5223 O O . VAL A 1 630 ? 31.563 14.895 -79.356 1.00 87.06 630 VAL A O 1
ATOM 5226 N N . ASP A 1 631 ? 29.544 13.973 -79.060 1.00 82.81 631 ASP A N 1
ATOM 5227 C CA . ASP A 1 631 ? 29.547 14.109 -77.600 1.00 82.81 631 ASP A CA 1
ATOM 5228 C C . ASP A 1 631 ? 30.694 13.319 -76.947 1.00 82.81 631 ASP A C 1
ATOM 5230 O O . ASP A 1 631 ? 31.335 13.807 -76.007 1.00 82.81 631 ASP A O 1
ATOM 5234 N N . TYR A 1 632 ? 31.021 12.132 -77.472 1.00 87.88 632 TYR A N 1
ATOM 5235 C CA . TYR A 1 632 ? 32.180 11.357 -77.020 1.00 87.88 632 TYR A CA 1
ATOM 5236 C C . TYR A 1 632 ? 33.519 12.012 -77.385 1.00 87.88 632 TYR A C 1
ATOM 5238 O O . TYR A 1 632 ? 34.421 12.012 -76.546 1.00 87.88 632 TYR A O 1
ATOM 5246 N N . LEU A 1 633 ? 33.658 12.625 -78.567 1.00 89.06 633 LEU A N 1
ATOM 5247 C CA . LEU A 1 633 ? 34.864 13.387 -78.932 1.00 89.06 633 LEU A CA 1
ATOM 5248 C C . LEU A 1 633 ? 35.069 14.598 -78.015 1.00 89.06 633 LEU A C 1
ATOM 5250 O O . LEU A 1 633 ? 36.180 14.823 -77.533 1.00 89.06 633 LEU A O 1
ATOM 5254 N N . ILE A 1 634 ? 33.997 15.342 -77.728 1.00 86.56 634 ILE A N 1
ATOM 5255 C CA . ILE A 1 634 ? 34.030 16.502 -76.826 1.00 86.56 634 ILE A CA 1
ATOM 5256 C C . ILE A 1 634 ? 34.401 16.057 -75.413 1.00 86.56 634 ILE A C 1
ATOM 5258 O O . ILE A 1 634 ? 35.291 16.639 -74.796 1.00 86.56 634 ILE A O 1
ATOM 5262 N N . SER A 1 635 ? 33.778 14.985 -74.924 1.00 80.94 635 SER A N 1
ATOM 5263 C CA . SER A 1 635 ? 34.076 14.420 -73.605 1.00 80.94 635 SER A CA 1
ATOM 5264 C C . SER A 1 635 ? 35.510 13.891 -73.525 1.00 80.94 635 SER A C 1
ATOM 5266 O O . SER A 1 635 ? 36.179 14.084 -72.516 1.00 80.94 635 SER A O 1
ATOM 5268 N N . GLY A 1 636 ? 36.019 13.261 -74.589 1.00 86.06 636 GLY A N 1
ATOM 5269 C CA . GLY A 1 636 ? 37.401 12.789 -74.676 1.00 86.06 636 GLY A CA 1
ATOM 5270 C C . GLY A 1 636 ? 38.422 13.930 -74.663 1.00 86.06 636 GLY A C 1
ATOM 5271 O O . GLY A 1 636 ? 39.405 13.853 -73.930 1.00 86.06 636 GLY A O 1
ATOM 5272 N N . GLN A 1 637 ? 38.178 15.002 -75.423 1.00 85.75 637 GLN A N 1
ATOM 5273 C CA . GLN A 1 637 ? 39.008 16.217 -75.431 1.00 85.75 637 GLN A CA 1
ATOM 5274 C C . GLN A 1 637 ? 38.982 16.941 -74.082 1.00 85.75 637 GLN A C 1
ATOM 5276 O O . GLN A 1 637 ? 40.031 17.320 -73.564 1.00 85.75 637 GLN A O 1
ATOM 5281 N N . PHE A 1 638 ? 37.800 17.059 -73.477 1.00 82.12 638 PHE A N 1
ATOM 5282 C CA . PHE A 1 638 ? 37.640 17.612 -72.138 1.00 82.12 638 PHE A CA 1
ATOM 5283 C C . PHE A 1 638 ? 38.423 16.796 -71.108 1.00 82.12 638 PHE A C 1
ATOM 5285 O O . PHE A 1 638 ? 39.183 17.359 -70.325 1.00 82.12 638 PHE A O 1
ATOM 5292 N N . LEU A 1 639 ? 38.307 15.464 -71.128 1.00 80.00 639 LEU A N 1
ATOM 5293 C CA . LEU A 1 639 ? 39.078 14.605 -70.232 1.00 80.00 639 LEU A CA 1
ATOM 5294 C C . LEU A 1 639 ? 40.583 14.756 -70.483 1.00 80.00 639 LEU A C 1
ATOM 5296 O O . LEU A 1 639 ? 41.318 14.910 -69.521 1.00 80.00 639 LEU A O 1
ATOM 5300 N N . LEU A 1 640 ? 41.057 14.806 -71.732 1.00 83.12 640 LEU A N 1
ATOM 5301 C CA . LEU A 1 640 ? 42.482 15.000 -72.034 1.00 83.12 640 LEU A CA 1
ATOM 5302 C C . LEU A 1 640 ? 43.027 16.341 -71.516 1.00 83.12 640 LEU A C 1
ATOM 5304 O O . LEU A 1 640 ? 44.118 16.373 -70.943 1.00 83.12 640 LEU A O 1
ATOM 5308 N N . GLY A 1 641 ? 42.284 17.431 -71.722 1.00 73.94 641 GLY A N 1
ATOM 5309 C CA . GLY A 1 641 ? 42.689 18.779 -71.320 1.00 73.94 641 GLY A CA 1
ATOM 5310 C C . GLY A 1 641 ? 42.586 19.020 -69.816 1.00 73.94 641 GLY A C 1
ATOM 5311 O O . GLY A 1 641 ? 43.372 19.778 -69.254 1.00 73.94 641 GLY A O 1
ATOM 5312 N N . THR A 1 642 ? 41.673 18.327 -69.129 1.00 68.19 642 THR A N 1
ATOM 5313 C CA . THR A 1 642 ? 41.413 18.561 -67.701 1.00 68.19 642 THR A CA 1
ATOM 5314 C C . THR A 1 642 ? 42.090 17.574 -66.745 1.00 68.19 642 THR A C 1
ATOM 5316 O O . THR A 1 642 ? 42.132 17.871 -65.549 1.00 68.19 642 THR A O 1
ATOM 5319 N N . ASN A 1 643 ? 42.676 16.468 -67.235 1.00 63.78 643 ASN A N 1
ATOM 5320 C CA . ASN A 1 643 ? 43.362 15.448 -66.415 1.00 63.78 643 ASN A CA 1
ATOM 5321 C C . ASN A 1 643 ? 44.846 15.735 -66.099 1.00 63.78 643 ASN A C 1
ATOM 5323 O O . ASN A 1 643 ? 45.578 14.808 -65.748 1.00 63.78 643 ASN A O 1
ATOM 5327 N N . ASN A 1 644 ? 45.331 16.977 -66.211 1.00 57.84 644 ASN A N 1
ATOM 5328 C CA . ASN A 1 644 ? 46.724 17.318 -65.883 1.00 57.84 644 ASN A CA 1
ATOM 5329 C C . ASN A 1 644 ? 47.029 17.015 -64.399 1.00 57.84 644 ASN A C 1
ATOM 5331 O O . ASN A 1 644 ? 46.693 17.798 -63.516 1.00 57.84 644 ASN A O 1
ATOM 5335 N N . GLY A 1 645 ? 47.642 15.853 -64.138 1.00 58.03 645 GLY A N 1
ATOM 5336 C CA . GLY A 1 645 ? 47.951 15.335 -62.798 1.00 58.03 645 GLY A CA 1
ATOM 5337 C C . GLY A 1 645 ? 47.353 13.958 -62.458 1.00 58.03 645 GLY A C 1
ATOM 5338 O O . GLY A 1 645 ? 47.723 13.396 -61.432 1.00 58.03 645 GLY A O 1
ATOM 5339 N N . SER A 1 646 ? 46.472 13.385 -63.293 1.00 58.38 646 SER A N 1
ATOM 5340 C CA . SER A 1 646 ? 45.974 12.008 -63.105 1.00 58.38 646 SER A CA 1
ATOM 5341 C C . SER A 1 646 ? 47.044 10.965 -63.445 1.00 58.38 646 SER A C 1
ATOM 5343 O O . SER A 1 646 ? 47.797 11.131 -64.405 1.00 58.38 646 SER A O 1
ATOM 5345 N N . VAL A 1 647 ? 47.074 9.861 -62.693 1.00 64.38 647 VAL A N 1
ATOM 5346 C CA . VAL A 1 647 ? 47.931 8.690 -62.966 1.00 64.38 647 VAL A CA 1
ATOM 5347 C C . VAL A 1 647 ? 47.305 7.771 -64.036 1.00 64.38 647 VAL A C 1
ATOM 5349 O O . VAL A 1 647 ? 47.988 6.902 -64.570 1.00 64.38 647 VAL A O 1
ATOM 5352 N N . ASP A 1 648 ? 46.029 7.982 -64.397 1.00 82.69 648 ASP A N 1
ATOM 5353 C CA . ASP A 1 648 ? 45.295 7.159 -65.367 1.00 82.69 648 ASP A CA 1
ATOM 5354 C C . ASP A 1 648 ? 44.492 7.990 -66.391 1.00 82.69 648 ASP A C 1
ATOM 5356 O O . ASP A 1 648 ? 43.630 8.806 -66.046 1.00 82.69 648 ASP A O 1
ATOM 5360 N N . TYR A 1 649 ? 44.782 7.758 -67.670 1.00 88.69 649 TYR A N 1
ATOM 5361 C CA . TYR A 1 649 ? 44.171 8.352 -68.862 1.00 88.69 649 TYR A CA 1
ATOM 5362 C C . TYR A 1 649 ? 43.347 7.338 -69.670 1.00 88.69 649 TYR A C 1
ATOM 5364 O O . TYR A 1 649 ? 42.858 7.666 -70.755 1.00 88.69 649 TYR A O 1
ATOM 5372 N N . SER A 1 650 ? 43.113 6.136 -69.138 1.00 87.81 650 SER A N 1
ATOM 5373 C CA . SER A 1 650 ? 42.238 5.127 -69.751 1.00 87.81 650 SER A CA 1
ATOM 5374 C C . SER A 1 650 ? 40.860 5.671 -70.161 1.00 87.81 650 SER A C 1
ATOM 5376 O O . SER A 1 650 ? 40.409 5.351 -71.265 1.00 87.81 650 SER A O 1
ATOM 5378 N N . PRO A 1 651 ? 40.202 6.562 -69.382 1.00 86.44 651 PRO A N 1
ATOM 5379 C CA . PRO A 1 651 ? 38.932 7.157 -69.793 1.00 86.44 651 PRO A CA 1
ATOM 5380 C C . PRO A 1 651 ? 38.993 7.909 -71.129 1.00 86.44 651 PRO A C 1
ATOM 5382 O O . PRO A 1 651 ? 38.039 7.834 -71.898 1.00 86.44 651 PRO A O 1
ATOM 5385 N N . VAL A 1 652 ? 40.105 8.584 -71.448 1.00 89.62 652 VAL A N 1
ATOM 5386 C CA . VAL A 1 652 ? 40.274 9.320 -72.716 1.00 89.62 652 VAL A CA 1
ATOM 5387 C C . VAL A 1 652 ? 40.268 8.354 -73.901 1.00 89.62 652 VAL A C 1
ATOM 5389 O O . VAL A 1 652 ? 39.530 8.556 -74.867 1.00 89.62 652 VAL A O 1
ATOM 5392 N N . ILE A 1 653 ? 41.034 7.266 -73.791 1.00 90.19 653 ILE A N 1
ATOM 5393 C CA . ILE A 1 653 ? 41.104 6.197 -74.797 1.00 90.19 653 ILE A CA 1
ATOM 5394 C C . ILE A 1 653 ? 39.725 5.556 -74.988 1.00 90.19 653 ILE A C 1
ATOM 5396 O O . ILE A 1 653 ? 39.287 5.336 -76.117 1.00 90.19 653 ILE A O 1
ATOM 5400 N N . ILE A 1 654 ? 39.002 5.299 -73.893 1.00 88.81 654 ILE A N 1
ATOM 5401 C CA . ILE A 1 654 ? 37.654 4.723 -73.945 1.00 88.81 654 ILE A CA 1
ATOM 5402 C C . ILE A 1 654 ? 36.690 5.653 -74.689 1.00 88.81 654 ILE A C 1
ATOM 5404 O O . ILE A 1 654 ? 35.925 5.160 -75.519 1.00 88.81 654 ILE A O 1
ATOM 5408 N N . GLN A 1 655 ? 36.724 6.969 -74.439 1.00 91.25 655 GLN A N 1
ATOM 5409 C CA . GLN A 1 655 ? 35.840 7.905 -75.143 1.00 91.25 655 GLN A CA 1
ATOM 5410 C C . GLN A 1 655 ? 36.120 7.917 -76.647 1.00 91.25 655 GLN A C 1
ATOM 5412 O O . GLN A 1 655 ? 35.198 7.699 -77.426 1.00 91.25 655 GLN A O 1
ATOM 5417 N N . TYR A 1 656 ? 37.380 8.063 -77.070 1.00 92.69 656 TYR A N 1
ATOM 5418 C CA . TYR A 1 656 ? 37.733 8.031 -78.497 1.00 92.69 656 TYR A CA 1
ATOM 5419 C C . TYR A 1 656 ? 37.410 6.687 -79.159 1.00 92.69 656 TYR A C 1
ATOM 5421 O O . TYR A 1 656 ? 36.911 6.646 -80.282 1.00 92.69 656 TYR A O 1
ATOM 5429 N N . GLY A 1 657 ? 37.614 5.572 -78.457 1.00 90.19 657 GLY A N 1
ATOM 5430 C CA . GLY A 1 657 ? 37.242 4.257 -78.972 1.00 90.19 657 GLY A CA 1
ATOM 5431 C C . GLY A 1 657 ? 35.731 4.071 -79.119 1.00 90.19 657 GLY A C 1
ATOM 5432 O O . GLY A 1 657 ? 35.291 3.391 -80.046 1.00 90.19 657 GLY A O 1
ATOM 5433 N N . ARG A 1 658 ? 34.919 4.696 -78.252 1.00 90.44 658 ARG A N 1
ATOM 5434 C CA . ARG A 1 658 ? 33.451 4.691 -78.375 1.00 90.44 658 ARG A CA 1
ATOM 5435 C C . ARG A 1 658 ? 32.966 5.450 -79.604 1.00 90.44 658 ARG A C 1
ATOM 5437 O O . ARG A 1 658 ? 31.974 5.026 -80.182 1.00 90.44 658 ARG A O 1
ATOM 5444 N N . VAL A 1 659 ? 33.669 6.501 -80.032 1.00 93.56 659 VAL A N 1
ATOM 5445 C CA . VAL A 1 659 ? 33.375 7.224 -81.286 1.00 93.56 659 VAL A CA 1
ATOM 5446 C C . VAL A 1 659 ? 33.452 6.258 -82.467 1.00 93.56 659 VAL A C 1
ATOM 5448 O O . VAL A 1 659 ? 32.484 6.093 -83.205 1.00 93.56 659 VAL A O 1
ATOM 5451 N N . ILE A 1 660 ? 34.580 5.556 -82.601 1.00 93.25 660 ILE A N 1
ATOM 5452 C CA . ILE A 1 660 ? 34.816 4.605 -83.696 1.00 93.25 660 ILE A CA 1
ATOM 5453 C C . ILE A 1 660 ? 33.810 3.452 -83.634 1.00 93.25 660 ILE A C 1
ATOM 5455 O O . ILE A 1 660 ? 33.204 3.093 -84.642 1.00 93.25 660 ILE A O 1
ATOM 5459 N N . GLU A 1 661 ? 33.597 2.883 -82.445 1.00 92.00 661 GLU A N 1
ATOM 5460 C CA . GLU A 1 661 ? 32.637 1.797 -82.260 1.00 92.00 661 GLU A CA 1
ATOM 5461 C C . GLU A 1 661 ? 31.213 2.227 -82.635 1.00 92.00 661 GLU A C 1
ATOM 5463 O O . GLU A 1 661 ? 30.484 1.453 -83.251 1.00 92.00 661 GLU A O 1
ATOM 5468 N N . ASN A 1 662 ? 30.814 3.447 -82.278 1.00 91.56 662 ASN A N 1
ATOM 5469 C CA . ASN A 1 662 ? 29.482 3.965 -82.552 1.00 91.56 662 ASN A CA 1
ATOM 5470 C C . ASN A 1 662 ? 29.263 4.228 -84.049 1.00 91.56 662 ASN A C 1
ATOM 5472 O O . ASN A 1 662 ? 28.244 3.806 -84.590 1.00 91.56 662 ASN A O 1
ATOM 5476 N N . GLU A 1 663 ? 30.233 4.829 -84.743 1.00 93.44 663 GLU A N 1
ATOM 5477 C CA . GLU A 1 663 ? 30.146 5.031 -86.198 1.00 93.44 663 GLU A CA 1
ATOM 5478 C C . GLU A 1 663 ? 30.092 3.703 -86.965 1.00 93.44 663 GLU A C 1
ATOM 5480 O O . GLU A 1 663 ? 29.312 3.561 -87.907 1.00 93.44 663 GLU A O 1
ATOM 5485 N N . LEU A 1 664 ? 30.852 2.692 -86.530 1.00 92.62 664 LEU A N 1
ATOM 5486 C CA . LEU A 1 664 ? 30.730 1.347 -87.092 1.00 92.62 664 LEU A CA 1
ATOM 5487 C C . LEU A 1 664 ? 29.344 0.758 -86.807 1.00 92.62 664 LEU A C 1
ATOM 5489 O O . LEU A 1 664 ? 28.701 0.245 -87.721 1.00 92.62 664 LEU A O 1
ATOM 5493 N N . LYS A 1 665 ? 28.835 0.870 -85.574 1.00 91.50 665 LYS A N 1
ATOM 5494 C CA . LYS A 1 665 ? 27.503 0.349 -85.220 1.00 91.50 665 LYS A CA 1
ATOM 5495 C C . LYS A 1 665 ? 26.410 0.889 -86.126 1.00 91.50 665 LYS A C 1
ATOM 5497 O O . LYS A 1 665 ? 25.545 0.105 -86.495 1.00 91.50 665 LYS A O 1
ATOM 5502 N N . GLN A 1 666 ? 26.464 2.155 -86.532 1.00 89.56 666 GLN A N 1
ATOM 5503 C CA . GLN A 1 666 ? 25.457 2.717 -87.435 1.00 89.56 666 GLN A CA 1
ATOM 5504 C C . GLN A 1 666 ? 25.391 1.983 -88.777 1.00 89.56 666 GLN A C 1
ATOM 5506 O O . GLN A 1 666 ? 24.302 1.669 -89.248 1.00 89.56 666 GLN A O 1
ATOM 5511 N N . ILE A 1 667 ? 26.539 1.629 -89.358 1.00 92.12 667 ILE A N 1
ATOM 5512 C CA . ILE A 1 667 ? 26.601 0.839 -90.598 1.00 92.12 667 ILE A CA 1
ATOM 5513 C C . ILE A 1 667 ? 26.080 -0.576 -90.355 1.00 92.12 667 ILE A C 1
ATOM 5515 O O . ILE A 1 667 ? 25.254 -1.094 -91.104 1.00 92.12 667 ILE A O 1
ATOM 5519 N N . PHE A 1 668 ? 26.546 -1.219 -89.288 1.00 92.62 668 PHE A N 1
ATOM 5520 C CA . PHE A 1 668 ? 26.213 -2.617 -89.018 1.00 92.62 668 PHE A CA 1
ATOM 5521 C C . PHE A 1 668 ? 24.759 -2.813 -88.561 1.00 92.62 668 PHE A C 1
ATOM 5523 O O . PHE A 1 668 ? 24.156 -3.857 -88.822 1.00 92.62 668 PHE A O 1
ATOM 5530 N N . GLN A 1 669 ? 24.138 -1.800 -87.962 1.00 90.62 669 GLN A N 1
ATOM 5531 C CA . GLN A 1 669 ? 22.706 -1.797 -87.668 1.00 90.62 669 GLN A CA 1
ATOM 5532 C C . GLN A 1 669 ? 21.857 -1.785 -88.944 1.00 90.62 669 GLN A C 1
ATOM 5534 O O . GLN A 1 669 ? 20.793 -2.394 -88.944 1.00 90.62 669 GLN A O 1
ATOM 5539 N N . GLN A 1 670 ? 22.329 -1.222 -90.060 1.00 90.06 670 GLN A N 1
ATOM 5540 C CA . GLN A 1 670 ? 21.618 -1.346 -91.342 1.00 90.06 670 GLN A CA 1
ATOM 5541 C C . GLN A 1 670 ? 21.617 -2.792 -91.875 1.00 90.06 670 GLN A C 1
ATOM 5543 O O . GLN A 1 670 ? 20.702 -3.194 -92.589 1.00 90.06 670 GLN A O 1
ATOM 5548 N N . ILE A 1 671 ? 22.609 -3.607 -91.494 1.00 90.50 671 ILE A N 1
ATOM 5549 C CA . ILE A 1 671 ? 22.652 -5.039 -91.831 1.00 90.50 671 ILE A CA 1
ATOM 5550 C C . ILE A 1 671 ? 21.664 -5.812 -90.961 1.00 90.50 671 ILE A C 1
ATOM 5552 O O . ILE A 1 671 ? 20.896 -6.640 -91.455 1.00 90.50 671 ILE A O 1
ATOM 5556 N N . LYS A 1 672 ? 21.706 -5.568 -89.647 1.00 88.69 672 LYS A N 1
ATOM 5557 C CA . LYS A 1 672 ? 20.818 -6.213 -88.678 1.00 88.69 672 LYS A CA 1
ATOM 5558 C C . LYS A 1 672 ? 20.486 -5.244 -87.532 1.00 88.69 672 LYS A C 1
ATOM 5560 O O . LYS A 1 672 ? 21.271 -5.164 -86.583 1.00 88.69 672 LYS A O 1
ATOM 5565 N N . PRO A 1 673 ? 19.321 -4.565 -87.584 1.00 82.81 673 PRO A N 1
ATOM 5566 C CA . PRO A 1 673 ? 18.983 -3.454 -86.681 1.00 82.81 673 PRO A CA 1
ATOM 5567 C C . PRO A 1 673 ? 18.989 -3.803 -85.192 1.00 82.81 673 PRO A C 1
ATOM 5569 O O . PRO A 1 673 ? 19.360 -2.979 -84.365 1.00 82.81 673 PRO A O 1
ATOM 5572 N N . ASN A 1 674 ? 18.650 -5.050 -84.853 1.00 80.50 674 ASN A N 1
ATOM 5573 C CA . ASN A 1 674 ? 18.474 -5.497 -83.468 1.00 80.50 674 ASN A CA 1
ATOM 5574 C C . ASN A 1 674 ? 19.584 -6.446 -82.986 1.00 80.50 674 ASN A C 1
ATOM 5576 O O . ASN A 1 674 ? 19.417 -7.134 -81.981 1.00 80.50 674 ASN A O 1
ATOM 5580 N N . ALA A 1 675 ? 20.696 -6.551 -83.719 1.00 82.44 675 ALA A N 1
ATOM 5581 C CA . ALA A 1 675 ? 21.828 -7.362 -83.284 1.00 82.44 675 ALA A CA 1
ATOM 5582 C C . ALA A 1 675 ? 22.785 -6.565 -82.395 1.00 82.44 675 ALA A C 1
ATOM 5584 O O . ALA A 1 675 ? 23.111 -5.409 -82.663 1.00 82.44 675 ALA A O 1
ATOM 5585 N N . THR A 1 676 ? 23.296 -7.224 -81.360 1.00 82.38 676 THR A N 1
ATOM 5586 C CA . THR A 1 676 ? 24.399 -6.721 -80.545 1.00 82.38 676 THR A CA 1
ATOM 5587 C C . THR A 1 676 ? 25.705 -6.838 -81.325 1.00 82.38 676 THR A C 1
ATOM 5589 O O . THR A 1 676 ? 26.321 -7.900 -81.406 1.00 82.38 676 THR A O 1
ATOM 5592 N N . TRP A 1 677 ? 26.130 -5.727 -81.922 1.00 87.06 677 TRP A N 1
ATOM 5593 C CA . TRP A 1 677 ? 27.385 -5.647 -82.660 1.00 87.06 677 TRP A CA 1
ATOM 5594 C C . TRP A 1 677 ? 28.552 -5.313 -81.731 1.00 87.06 677 TRP A C 1
ATOM 5596 O O . TRP A 1 677 ? 28.703 -4.180 -81.272 1.00 87.06 677 TRP A O 1
ATOM 5606 N N . LEU A 1 678 ? 29.387 -6.317 -81.459 1.00 88.12 678 LEU A N 1
ATOM 5607 C CA . LEU A 1 678 ? 30.648 -6.143 -80.741 1.00 88.12 678 LEU A CA 1
ATOM 5608 C C . LEU A 1 678 ? 31.715 -5.560 -81.676 1.00 88.12 678 LEU A C 1
ATOM 5610 O O . LEU A 1 678 ? 31.796 -5.947 -82.844 1.00 88.12 678 LEU A O 1
ATOM 5614 N N . PHE A 1 679 ? 32.576 -4.680 -81.151 1.00 89.81 679 PHE A N 1
ATOM 5615 C CA . PHE A 1 679 ? 33.626 -4.012 -81.934 1.00 89.81 679 PHE A CA 1
ATOM 5616 C C . PHE A 1 679 ? 34.501 -5.013 -82.712 1.00 89.81 679 PHE A C 1
ATOM 5618 O O . PHE A 1 679 ? 34.686 -4.863 -83.917 1.00 89.81 679 PHE A O 1
ATOM 5625 N N . GLY A 1 680 ? 34.932 -6.108 -82.077 1.00 88.50 680 GLY A N 1
ATOM 5626 C CA . GLY A 1 680 ? 35.733 -7.138 -82.751 1.00 88.50 680 GLY A CA 1
ATOM 5627 C C . GLY A 1 680 ? 35.052 -7.763 -83.974 1.00 88.50 680 GLY A C 1
ATOM 5628 O O . GLY A 1 680 ? 35.702 -7.946 -84.998 1.00 88.50 680 GLY A O 1
ATOM 5629 N N . LYS A 1 681 ? 33.737 -8.012 -83.913 1.00 89.88 681 LYS A N 1
ATOM 5630 C CA . LYS A 1 681 ? 32.976 -8.587 -85.031 1.00 89.88 681 LYS A CA 1
ATOM 5631 C C . LYS A 1 681 ? 32.792 -7.597 -86.180 1.00 89.88 681 LYS A C 1
ATOM 5633 O O . LYS A 1 681 ? 32.880 -7.982 -87.349 1.00 89.88 681 LYS A O 1
ATOM 5638 N N . MET A 1 682 ? 32.556 -6.323 -85.861 1.00 93.38 682 MET A N 1
ATOM 5639 C CA . MET A 1 682 ? 32.456 -5.256 -86.864 1.00 93.38 682 MET A CA 1
ATOM 5640 C C . MET A 1 682 ? 33.793 -5.044 -87.575 1.00 93.38 682 MET A C 1
ATOM 5642 O O . MET A 1 682 ? 33.833 -5.054 -88.802 1.00 93.38 682 MET A O 1
ATOM 5646 N N . GLN A 1 683 ? 34.893 -4.959 -86.820 1.00 91.88 683 GLN A N 1
ATOM 5647 C CA . GLN A 1 683 ? 36.250 -4.905 -87.368 1.00 91.88 683 GLN A CA 1
ATOM 5648 C C . GLN A 1 683 ? 36.510 -6.086 -88.308 1.00 91.88 683 GLN A C 1
ATOM 5650 O O . GLN A 1 683 ? 36.849 -5.873 -89.468 1.00 91.88 683 GLN A O 1
ATOM 5655 N N . ALA A 1 684 ? 36.307 -7.319 -87.831 1.00 90.44 684 ALA A N 1
ATOM 5656 C CA . ALA A 1 684 ? 36.573 -8.528 -88.609 1.00 90.44 684 ALA A CA 1
ATOM 5657 C C . ALA A 1 684 ? 35.815 -8.531 -89.943 1.00 90.44 684 ALA A C 1
ATOM 5659 O O . ALA A 1 684 ? 36.325 -8.944 -90.983 1.00 90.44 684 ALA A O 1
ATOM 5660 N N . SER A 1 685 ? 34.578 -8.038 -89.915 1.00 92.81 685 SER A N 1
ATOM 5661 C CA . SER A 1 685 ? 33.715 -7.959 -91.091 1.00 92.81 685 SER A CA 1
ATOM 5662 C C . SER A 1 685 ? 34.154 -6.858 -92.064 1.00 92.81 685 SER A C 1
ATOM 5664 O O . SER A 1 685 ? 34.124 -7.084 -93.273 1.00 92.81 685 SER A O 1
ATOM 5666 N N . MET A 1 686 ? 34.615 -5.706 -91.560 1.00 91.25 686 MET A N 1
ATOM 5667 C CA . MET A 1 686 ? 35.195 -4.626 -92.372 1.00 91.25 686 MET A CA 1
ATOM 5668 C C . MET A 1 686 ? 36.501 -5.064 -93.043 1.00 91.25 686 MET A C 1
ATOM 5670 O O . MET A 1 686 ? 36.653 -4.901 -94.252 1.00 91.25 686 MET A O 1
ATOM 5674 N N . GLU A 1 687 ? 37.417 -5.6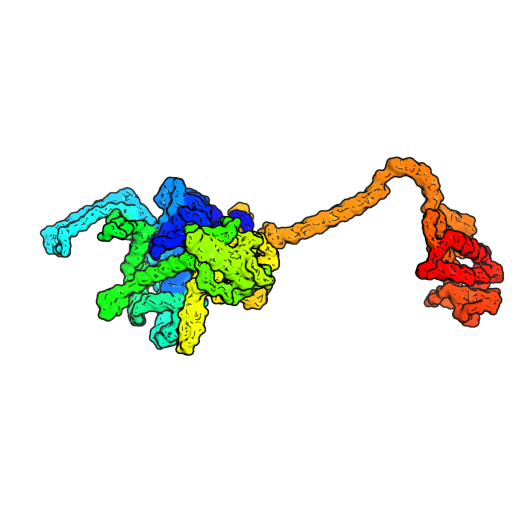72 -92.288 1.00 90.56 687 GLU A N 1
ATOM 5675 C CA . GLU A 1 687 ? 38.693 -6.189 -92.798 1.00 90.56 687 GLU A CA 1
ATOM 5676 C C . GLU A 1 687 ? 38.470 -7.267 -93.858 1.00 90.56 687 GLU A C 1
ATOM 5678 O O . GLU A 1 687 ? 38.983 -7.165 -94.969 1.00 90.56 687 GLU A O 1
ATOM 5683 N N . LYS A 1 688 ? 37.621 -8.261 -93.573 1.00 89.94 688 LYS A N 1
ATOM 5684 C CA . LYS A 1 688 ? 37.318 -9.329 -94.532 1.00 89.94 688 LYS A CA 1
ATOM 5685 C C . LYS A 1 688 ? 36.704 -8.792 -95.824 1.00 89.94 688 LYS A C 1
ATOM 5687 O O . LYS A 1 688 ? 36.973 -9.340 -96.890 1.00 89.94 688 LYS A O 1
ATOM 5692 N N . LYS A 1 689 ? 35.890 -7.732 -95.750 1.00 91.69 689 LYS A N 1
ATOM 5693 C CA . LYS A 1 689 ? 35.254 -7.143 -96.933 1.00 91.69 689 LYS A CA 1
ATOM 5694 C C . LYS A 1 689 ? 36.191 -6.248 -97.746 1.00 91.69 689 LYS A C 1
ATOM 5696 O O . LYS A 1 689 ? 36.112 -6.288 -98.970 1.00 91.69 689 LYS A O 1
ATOM 5701 N N . LEU A 1 690 ? 37.033 -5.446 -97.094 1.00 88.62 690 LEU A N 1
ATOM 5702 C CA . LEU A 1 690 ? 37.832 -4.402 -97.753 1.00 88.62 690 LEU A CA 1
ATOM 5703 C C . LEU A 1 690 ? 39.306 -4.780 -97.952 1.00 88.62 690 LEU A C 1
ATOM 5705 O O . LEU A 1 690 ? 39.913 -4.344 -98.923 1.00 88.62 690 LEU A O 1
ATOM 5709 N N . LEU A 1 691 ? 39.864 -5.621 -97.080 1.00 86.50 691 LEU A N 1
ATOM 5710 C CA . LEU A 1 691 ? 41.239 -6.138 -97.157 1.00 86.50 691 LEU A CA 1
ATOM 5711 C C . LEU A 1 691 ? 41.288 -7.606 -97.621 1.00 86.50 691 LEU A C 1
ATOM 5713 O O . LEU A 1 691 ? 42.364 -8.165 -97.821 1.00 86.50 691 LEU A O 1
ATOM 5717 N N . GLY A 1 692 ? 40.128 -8.254 -97.774 1.00 83.31 692 GLY A N 1
ATOM 5718 C CA . GLY A 1 692 ? 39.983 -9.624 -98.278 1.00 83.31 692 GLY A CA 1
ATOM 5719 C C . GLY A 1 692 ? 40.276 -10.732 -97.260 1.00 83.31 692 GLY A C 1
ATOM 5720 O O . GLY A 1 692 ? 39.960 -11.894 -97.510 1.00 83.31 692 GLY A O 1
ATOM 5721 N N . SER A 1 693 ? 40.835 -10.403 -96.095 1.00 82.81 693 SER A N 1
ATOM 5722 C CA . SER A 1 693 ? 41.114 -11.357 -95.017 1.00 82.81 693 SER A CA 1
ATOM 5723 C C . SER A 1 693 ? 41.027 -10.686 -93.644 1.00 82.81 693 SER A C 1
ATOM 5725 O O . SER A 1 693 ? 41.096 -9.466 -93.535 1.00 82.81 693 SER A O 1
ATOM 5727 N N . THR A 1 694 ? 40.829 -11.485 -92.595 1.00 83.94 694 THR A N 1
ATOM 5728 C CA . THR A 1 694 ? 40.863 -11.045 -91.193 1.00 83.94 694 THR A CA 1
ATOM 5729 C C . THR A 1 694 ? 41.401 -12.179 -90.325 1.00 83.94 694 THR A C 1
ATOM 5731 O O . THR A 1 694 ? 41.210 -13.356 -90.643 1.00 83.94 694 THR A O 1
ATOM 5734 N N . LEU A 1 695 ? 42.064 -11.831 -89.223 1.00 78.38 695 LEU A N 1
ATOM 5735 C CA . LEU A 1 695 ? 42.576 -12.793 -88.242 1.00 78.38 695 LEU A CA 1
ATOM 5736 C C . LEU A 1 695 ? 41.497 -13.242 -87.238 1.00 78.38 695 LEU A C 1
ATOM 5738 O O . LEU A 1 695 ? 41.685 -14.219 -86.513 1.00 78.38 695 LEU A O 1
ATOM 5742 N N . ILE A 1 696 ? 40.353 -12.554 -87.193 1.00 81.81 696 ILE A N 1
ATOM 5743 C CA . ILE A 1 696 ? 39.277 -12.803 -86.228 1.00 81.81 696 ILE A CA 1
ATOM 5744 C C . ILE A 1 696 ? 38.239 -13.748 -86.841 1.00 81.81 696 ILE A C 1
ATOM 5746 O O . ILE A 1 696 ? 37.644 -13.458 -87.877 1.00 81.81 696 ILE A O 1
ATOM 5750 N N . LYS A 1 697 ? 37.981 -14.881 -86.174 1.00 78.94 697 LYS A N 1
ATOM 5751 C CA . LYS A 1 697 ? 37.051 -15.908 -86.681 1.00 78.94 697 LYS A CA 1
ATOM 5752 C C . LYS A 1 697 ? 35.586 -15.453 -86.708 1.00 78.94 697 LYS A C 1
ATOM 5754 O O . LYS A 1 697 ? 34.863 -15.819 -87.632 1.00 78.94 697 LYS A O 1
ATOM 5759 N N . ASP A 1 698 ? 35.145 -14.679 -85.716 1.00 82.25 698 ASP A N 1
ATOM 5760 C CA . ASP A 1 698 ? 33.762 -14.191 -85.631 1.00 82.25 698 ASP A CA 1
ATOM 5761 C C . ASP A 1 698 ? 33.565 -12.969 -86.543 1.00 82.25 698 ASP A C 1
ATOM 5763 O O . ASP A 1 698 ? 33.855 -11.833 -86.171 1.00 82.25 698 ASP A O 1
ATOM 5767 N N . CYS A 1 699 ? 33.097 -13.224 -87.767 1.00 85.62 699 CYS A N 1
ATOM 5768 C CA . CYS A 1 699 ? 32.815 -12.226 -88.798 1.00 85.62 699 CYS A CA 1
ATOM 5769 C C . CYS A 1 699 ? 31.444 -12.482 -89.449 1.00 85.62 699 CYS A C 1
ATOM 5771 O O . CYS A 1 699 ? 30.854 -13.552 -89.291 1.00 85.62 699 CYS A O 1
ATOM 5773 N N . CYS A 1 700 ? 30.927 -11.491 -90.178 1.00 88.56 700 CYS A N 1
ATOM 5774 C CA . CYS A 1 700 ? 29.696 -11.613 -90.961 1.00 88.56 700 CYS A CA 1
ATOM 5775 C C . CYS A 1 700 ? 29.752 -12.794 -91.947 1.00 88.56 700 CYS A C 1
ATOM 5777 O O . CYS A 1 700 ? 30.802 -13.108 -92.520 1.00 88.56 700 CYS A O 1
ATOM 5779 N N . ASN A 1 701 ? 28.601 -13.426 -92.187 1.00 90.19 701 ASN A N 1
ATOM 5780 C CA . ASN A 1 701 ? 28.478 -14.443 -93.235 1.00 90.19 701 ASN A CA 1
ATOM 5781 C C . ASN A 1 701 ? 28.503 -13.801 -94.640 1.00 90.19 701 ASN A C 1
ATOM 5783 O O . ASN A 1 701 ? 28.405 -12.585 -94.785 1.00 90.19 701 ASN A O 1
ATOM 5787 N N . ASN A 1 702 ? 28.609 -14.603 -95.704 1.00 87.69 702 ASN A N 1
ATOM 5788 C CA . ASN A 1 702 ? 28.754 -14.075 -97.071 1.00 87.69 702 ASN A CA 1
ATOM 5789 C C . ASN A 1 702 ? 27.592 -13.162 -97.514 1.00 87.69 702 ASN A C 1
ATOM 5791 O O . ASN A 1 702 ? 27.818 -12.202 -98.249 1.00 87.69 702 ASN A O 1
ATOM 5795 N N . LYS A 1 703 ? 26.359 -13.423 -97.056 1.00 89.81 703 LYS A N 1
ATOM 5796 C CA . LYS A 1 703 ? 25.190 -12.592 -97.384 1.00 89.81 703 LYS A CA 1
ATOM 5797 C C . LYS A 1 703 ? 25.283 -11.226 -96.702 1.00 89.81 703 LYS A C 1
ATOM 5799 O O . LYS A 1 703 ? 25.079 -10.202 -97.347 1.00 89.81 703 LYS A O 1
ATOM 5804 N N . GLU A 1 704 ? 25.648 -11.218 -95.424 1.00 91.75 704 GLU A N 1
ATOM 5805 C CA . GLU A 1 704 ? 25.876 -10.005 -94.633 1.00 91.75 704 GLU A CA 1
ATOM 5806 C C . GLU A 1 704 ? 27.075 -9.199 -95.156 1.00 91.75 704 GLU A C 1
ATOM 5808 O O . GLU A 1 704 ? 26.987 -7.981 -95.249 1.00 91.75 704 GLU A O 1
ATOM 5813 N N . LEU A 1 705 ? 28.164 -9.852 -95.579 1.00 90.94 705 LEU A N 1
ATOM 5814 C CA . LEU A 1 705 ? 29.329 -9.184 -96.182 1.00 90.94 705 LEU A CA 1
ATOM 5815 C C . LEU A 1 705 ? 29.011 -8.546 -97.541 1.00 90.94 705 LEU A C 1
ATOM 5817 O O . LEU A 1 705 ? 29.592 -7.519 -97.897 1.00 90.94 705 LEU A O 1
ATOM 5821 N N . ASN A 1 706 ? 28.106 -9.139 -98.322 1.00 89.19 706 ASN A N 1
ATOM 5822 C CA . ASN A 1 706 ? 27.638 -8.530 -99.567 1.00 89.19 706 ASN A CA 1
ATOM 5823 C C . ASN A 1 706 ? 26.795 -7.287 -99.289 1.00 89.19 706 ASN A C 1
ATOM 5825 O O . ASN A 1 706 ? 27.068 -6.245 -99.879 1.00 89.19 706 ASN A O 1
ATOM 5829 N N . LEU A 1 707 ? 25.862 -7.375 -98.336 1.00 92.25 707 LEU A N 1
ATOM 5830 C CA . LEU A 1 707 ? 25.056 -6.233 -97.907 1.00 92.25 707 LEU A CA 1
ATOM 5831 C C . LEU A 1 707 ? 25.924 -5.113 -97.314 1.00 92.25 707 LEU A C 1
ATOM 5833 O O . LEU A 1 707 ? 25.746 -3.956 -97.678 1.00 92.25 707 LEU A O 1
ATOM 5837 N N . LEU A 1 708 ? 26.916 -5.461 -96.486 1.00 92.88 708 LEU A N 1
ATOM 5838 C CA . LEU A 1 708 ? 27.919 -4.523 -95.978 1.00 92.88 708 LEU A CA 1
ATOM 5839 C C . LEU A 1 708 ? 28.629 -3.804 -97.130 1.00 92.88 708 LEU A C 1
ATOM 5841 O O . LEU A 1 708 ? 28.783 -2.593 -97.087 1.00 92.88 708 LEU A O 1
ATOM 5845 N N . GLY A 1 709 ? 29.019 -4.528 -98.183 1.00 89.38 709 GLY A N 1
ATOM 5846 C CA . GLY A 1 709 ? 29.617 -3.921 -99.376 1.00 89.38 709 GLY A CA 1
ATOM 5847 C C . GLY A 1 709 ? 28.716 -2.877 -100.035 1.00 89.38 709 GLY A C 1
ATOM 5848 O O . GLY A 1 709 ? 29.189 -1.795 -100.368 1.00 89.38 709 GLY A O 1
ATOM 5849 N N . THR A 1 710 ? 27.426 -3.183 -100.186 1.00 91.44 710 THR A N 1
ATOM 5850 C CA . THR A 1 710 ? 26.438 -2.256 -100.757 1.00 91.44 710 THR A CA 1
ATOM 5851 C C . THR A 1 710 ? 26.230 -1.028 -99.872 1.00 91.44 710 THR A C 1
ATOM 5853 O O . THR A 1 710 ? 26.218 0.092 -100.382 1.00 91.44 710 THR A O 1
ATOM 5856 N N . ILE A 1 711 ? 26.119 -1.214 -98.553 1.00 93.25 711 ILE A N 1
ATOM 5857 C CA . ILE A 1 711 ? 25.984 -0.106 -97.597 1.00 93.25 711 ILE A CA 1
ATOM 5858 C C . ILE A 1 711 ? 27.224 0.785 -97.663 1.00 93.25 711 ILE A C 1
ATOM 5860 O O . ILE A 1 711 ? 27.101 1.990 -97.837 1.00 93.25 711 ILE A O 1
ATOM 5864 N N . LEU A 1 712 ? 28.426 0.205 -97.633 1.00 92.00 712 LEU A N 1
ATOM 5865 C CA . LEU A 1 712 ? 29.672 0.970 -97.701 1.00 92.00 712 LEU A CA 1
ATOM 5866 C C . LEU A 1 712 ? 29.800 1.772 -99.004 1.00 92.00 712 LEU A C 1
ATOM 5868 O O . LEU A 1 712 ? 30.223 2.921 -98.967 1.00 92.00 712 LEU A O 1
ATOM 5872 N N . GLN A 1 713 ? 29.403 1.215 -100.150 1.00 89.50 713 GLN A N 1
ATOM 5873 C CA . GLN A 1 713 ? 29.379 1.958 -101.420 1.00 89.50 713 GLN A CA 1
ATOM 5874 C C . GLN A 1 713 ? 28.327 3.075 -101.440 1.00 89.50 713 GLN A C 1
ATOM 5876 O O . GLN A 1 713 ? 28.483 4.070 -102.154 1.00 89.50 713 GLN A O 1
ATOM 5881 N N . THR A 1 714 ? 27.247 2.913 -100.676 1.00 91.31 714 THR A N 1
ATOM 5882 C CA . THR A 1 714 ? 26.193 3.923 -100.549 1.00 91.31 714 THR A CA 1
ATOM 5883 C C . THR A 1 714 ? 26.669 5.068 -99.666 1.00 91.31 714 THR A C 1
ATOM 5885 O O . THR A 1 714 ? 26.606 6.212 -100.098 1.00 91.31 714 THR A O 1
ATOM 5888 N N . GLU A 1 715 ? 27.235 4.754 -98.503 1.00 89.75 715 GLU A N 1
ATOM 5889 C CA . GLU A 1 715 ? 27.658 5.704 -97.467 1.00 89.75 715 GLU A CA 1
ATOM 5890 C C . GLU A 1 715 ? 28.986 6.406 -97.788 1.00 89.75 715 GLU A C 1
ATOM 5892 O O . GLU A 1 715 ? 29.196 7.544 -97.376 1.00 89.75 715 GLU A O 1
ATOM 5897 N N . PHE A 1 716 ? 29.891 5.767 -98.541 1.00 92.88 716 PHE A N 1
ATOM 5898 C CA . PHE A 1 716 ? 31.232 6.299 -98.805 1.00 92.88 716 PHE A CA 1
ATOM 5899 C C . PHE A 1 716 ? 31.511 6.496 -100.297 1.00 92.88 716 PHE A C 1
ATOM 5901 O O . PHE A 1 716 ? 31.020 5.767 -101.162 1.00 92.88 716 PHE A O 1
ATOM 5908 N N . LYS A 1 717 ? 32.310 7.519 -100.611 1.00 90.38 717 LYS A N 1
ATOM 5909 C CA . LYS A 1 717 ? 32.781 7.856 -101.961 1.00 90.38 717 LYS A CA 1
ATOM 5910 C C . LYS A 1 717 ? 33.829 6.853 -102.434 1.00 90.38 717 LYS A C 1
ATOM 5912 O O . LYS A 1 717 ? 33.644 6.264 -103.496 1.00 90.38 717 LYS A O 1
ATOM 5917 N N . ASN A 1 718 ? 34.876 6.614 -101.642 1.00 88.19 718 ASN A N 1
ATOM 5918 C CA . ASN A 1 718 ? 35.872 5.580 -101.896 1.00 88.19 718 ASN A CA 1
ATOM 5919 C C . ASN A 1 718 ? 36.099 4.693 -100.661 1.00 88.19 718 ASN A C 1
ATOM 5921 O O . ASN A 1 718 ? 36.796 5.047 -99.713 1.00 88.19 718 ASN A O 1
ATOM 5925 N N . THR A 1 719 ? 35.568 3.472 -100.710 1.00 86.19 719 THR A N 1
ATOM 5926 C CA . THR A 1 719 ? 35.682 2.498 -99.615 1.00 86.19 719 THR A CA 1
ATOM 5927 C C . THR A 1 719 ? 37.095 1.941 -99.430 1.00 86.19 719 THR A C 1
ATOM 5929 O O . THR A 1 719 ? 37.397 1.408 -98.367 1.00 86.19 719 THR A O 1
ATOM 5932 N N . THR A 1 720 ? 37.964 2.038 -100.443 1.00 83.12 720 THR A N 1
ATOM 5933 C CA . THR A 1 720 ? 39.358 1.555 -100.362 1.00 83.12 720 THR A CA 1
ATOM 5934 C C . THR A 1 720 ? 40.291 2.545 -99.667 1.00 83.12 720 THR A C 1
ATOM 5936 O O . THR A 1 720 ? 41.317 2.136 -99.133 1.00 83.12 720 THR A O 1
ATOM 5939 N N . SER A 1 721 ? 39.910 3.826 -99.607 1.00 85.38 721 SER A N 1
ATOM 5940 C CA . SER A 1 721 ? 40.627 4.865 -98.857 1.00 85.38 721 SER A CA 1
ATOM 5941 C C . SER A 1 721 ? 40.415 4.769 -97.344 1.00 85.38 721 SER A C 1
ATOM 5943 O O . SER A 1 721 ? 41.111 5.450 -96.588 1.00 85.38 721 SER A O 1
ATOM 5945 N N . LEU A 1 722 ? 39.440 3.971 -96.892 1.00 89.06 722 LEU A N 1
ATOM 5946 C CA . LEU A 1 722 ? 39.145 3.789 -95.475 1.00 89.06 722 LEU A CA 1
ATOM 5947 C C . LEU A 1 722 ? 40.315 3.073 -94.795 1.00 89.06 722 LEU A C 1
ATOM 5949 O O . LEU A 1 722 ? 40.673 1.957 -95.174 1.00 89.06 722 LEU A O 1
ATOM 5953 N N . LYS A 1 723 ? 40.886 3.680 -93.749 1.00 90.44 723 LYS A N 1
ATOM 5954 C CA . LYS A 1 723 ? 42.013 3.116 -92.975 1.00 90.44 723 LYS A CA 1
ATOM 5955 C C . LYS A 1 723 ? 41.593 1.962 -92.046 1.00 90.44 723 LYS A C 1
ATOM 5957 O O . LYS A 1 723 ? 41.857 1.971 -90.845 1.00 90.44 723 LYS A O 1
ATOM 5962 N N . VAL A 1 724 ? 40.916 0.951 -92.588 1.00 89.00 724 VAL A N 1
ATOM 5963 C CA . VAL A 1 724 ? 40.367 -0.204 -91.849 1.00 89.00 724 VAL A CA 1
ATOM 5964 C C . VAL A 1 724 ? 41.455 -1.028 -91.162 1.00 89.00 724 VAL A C 1
ATOM 5966 O O . VAL A 1 724 ? 41.216 -1.600 -90.104 1.00 89.00 724 VAL A O 1
ATOM 5969 N N . ASN A 1 725 ? 42.672 -1.022 -91.701 1.00 86.31 725 ASN A N 1
ATOM 5970 C CA . ASN A 1 725 ? 43.844 -1.656 -91.098 1.00 86.31 725 ASN A CA 1
ATOM 5971 C C . ASN A 1 725 ? 44.209 -1.098 -89.707 1.00 86.31 725 ASN A C 1
ATOM 5973 O O . ASN A 1 725 ? 44.915 -1.765 -88.957 1.00 86.31 725 ASN A O 1
ATOM 5977 N N . LEU A 1 726 ? 43.742 0.102 -89.340 1.00 90.44 726 LEU A N 1
ATOM 5978 C CA . LEU A 1 726 ? 43.965 0.670 -88.005 1.00 90.44 726 LEU A CA 1
ATOM 5979 C C . LEU A 1 726 ? 43.013 0.110 -86.942 1.00 90.44 726 LEU A C 1
ATOM 5981 O O . LEU A 1 726 ? 43.296 0.250 -85.751 1.00 90.44 726 LEU A O 1
ATOM 5985 N N . LEU A 1 727 ? 41.899 -0.515 -87.341 1.00 91.25 727 LEU A N 1
ATOM 5986 C CA . LEU A 1 727 ? 40.858 -0.951 -86.408 1.00 91.25 727 LEU A CA 1
ATOM 5987 C C . LEU A 1 727 ? 41.357 -1.989 -85.399 1.00 91.25 727 LEU A C 1
ATOM 5989 O O . LEU A 1 727 ? 40.891 -1.972 -84.262 1.00 91.25 727 LEU A O 1
ATOM 5993 N N . ASP A 1 728 ? 42.311 -2.847 -85.771 1.00 87.38 728 ASP A N 1
ATOM 5994 C CA . ASP A 1 728 ? 42.857 -3.836 -84.837 1.00 87.38 728 ASP A CA 1
ATOM 5995 C C . ASP A 1 728 ? 43.606 -3.176 -83.682 1.00 87.38 728 ASP A C 1
ATOM 5997 O O . ASP A 1 728 ? 43.285 -3.406 -82.515 1.00 87.38 728 ASP A O 1
ATOM 6001 N N . ASN A 1 729 ? 44.524 -2.264 -84.006 1.00 87.50 729 ASN A N 1
ATOM 6002 C CA . ASN A 1 729 ? 45.256 -1.488 -83.008 1.00 87.50 729 ASN A CA 1
ATOM 6003 C C . ASN A 1 729 ? 44.293 -0.652 -82.155 1.00 87.50 729 ASN A C 1
ATOM 6005 O O . ASN A 1 729 ? 44.371 -0.669 -80.929 1.00 87.50 729 ASN A O 1
ATOM 6009 N N . LEU A 1 730 ? 43.325 0.016 -82.792 1.00 92.25 730 LEU A N 1
ATOM 6010 C CA . LEU A 1 730 ? 42.339 0.849 -82.101 1.00 92.25 730 LEU A CA 1
ATOM 6011 C C . LEU A 1 730 ? 41.446 0.048 -81.150 1.00 92.25 730 LEU A C 1
ATOM 6013 O O . LEU A 1 730 ? 41.085 0.539 -80.078 1.00 92.25 730 LEU A O 1
ATOM 6017 N N . ARG A 1 731 ? 41.081 -1.182 -81.507 1.00 91.56 731 ARG A N 1
ATOM 6018 C CA . ARG A 1 731 ? 40.297 -2.054 -80.633 1.00 91.56 731 ARG A CA 1
ATOM 6019 C C . ARG A 1 731 ? 41.148 -2.599 -79.491 1.00 91.56 731 ARG A C 1
ATOM 6021 O O . ARG A 1 731 ? 40.688 -2.595 -78.350 1.00 91.56 731 ARG A O 1
ATOM 6028 N N . ASN A 1 732 ? 42.349 -3.091 -79.783 1.00 88.88 732 ASN A N 1
ATOM 6029 C CA . ASN A 1 732 ? 43.209 -3.734 -78.789 1.00 88.88 732 ASN A CA 1
ATOM 6030 C C . ASN A 1 732 ? 43.640 -2.730 -77.709 1.00 88.88 732 ASN A C 1
ATOM 6032 O O . ASN A 1 732 ? 43.470 -3.011 -76.521 1.00 88.88 732 ASN A O 1
ATOM 6036 N N . ASP A 1 733 ? 44.062 -1.529 -78.111 1.00 89.56 733 ASP A N 1
ATOM 6037 C CA . ASP A 1 733 ? 44.442 -0.454 -77.186 1.00 89.56 733 ASP A CA 1
ATOM 6038 C C . ASP A 1 733 ? 43.239 -0.016 -76.322 1.00 89.56 733 ASP A C 1
ATOM 6040 O O . ASP A 1 733 ? 43.361 0.140 -75.104 1.00 89.56 733 ASP A O 1
ATOM 6044 N N . ARG A 1 734 ? 42.038 0.088 -76.916 1.00 90.75 734 ARG A N 1
ATOM 6045 C CA . ARG A 1 734 ? 40.807 0.425 -76.178 1.00 90.75 734 ARG A CA 1
ATOM 6046 C C . ARG A 1 734 ? 40.387 -0.655 -75.192 1.00 90.75 734 ARG A C 1
ATOM 6048 O O . ARG A 1 734 ? 39.917 -0.344 -74.102 1.00 90.75 734 ARG A O 1
ATOM 6055 N N . ASN A 1 735 ? 40.487 -1.923 -75.576 1.00 88.62 735 ASN A N 1
ATOM 6056 C CA . ASN A 1 735 ? 40.138 -3.027 -74.689 1.00 88.62 735 ASN A CA 1
ATOM 6057 C C . ASN A 1 735 ? 41.133 -3.125 -73.531 1.00 88.62 735 ASN A C 1
ATOM 6059 O O . ASN A 1 735 ? 40.692 -3.285 -72.400 1.00 88.62 735 ASN A O 1
ATOM 6063 N N . SER A 1 736 ? 42.433 -2.924 -73.787 1.00 88.19 736 SER A N 1
ATOM 6064 C CA . SER A 1 736 ? 43.451 -2.789 -72.733 1.00 88.19 736 SER A CA 1
ATOM 6065 C C . SER A 1 736 ? 43.100 -1.670 -71.753 1.00 88.19 736 SER A C 1
ATOM 6067 O O . SER A 1 736 ? 43.102 -1.908 -70.552 1.00 88.19 736 SER A O 1
ATOM 6069 N N . ALA A 1 737 ? 42.701 -0.492 -72.241 1.00 86.81 737 ALA A N 1
ATOM 6070 C CA . ALA A 1 737 ? 42.261 0.611 -71.381 1.00 86.81 737 ALA A CA 1
ATOM 6071 C C . ALA A 1 737 ? 40.959 0.316 -70.603 1.00 86.81 737 ALA A C 1
ATOM 6073 O O . ALA A 1 737 ? 40.698 0.929 -69.575 1.00 86.81 737 ALA A O 1
ATOM 6074 N N . ALA A 1 738 ? 40.117 -0.605 -71.078 1.00 80.88 738 ALA A N 1
ATOM 6075 C CA . ALA A 1 738 ? 38.873 -0.984 -70.409 1.00 80.88 738 ALA A CA 1
ATOM 6076 C C . ALA A 1 738 ? 39.039 -2.147 -69.410 1.00 80.88 738 ALA A C 1
ATOM 6078 O O . ALA A 1 738 ? 38.066 -2.511 -68.744 1.00 80.88 738 ALA A O 1
ATOM 6079 N N . HIS A 1 739 ? 40.229 -2.752 -69.308 1.00 81.44 739 HIS A N 1
ATOM 6080 C CA . HIS A 1 739 ? 40.476 -3.865 -68.396 1.00 81.44 739 HIS A CA 1
ATOM 6081 C C . HIS A 1 739 ? 40.684 -3.379 -66.949 1.00 81.44 739 HIS A C 1
ATOM 6083 O O . HIS A 1 739 ? 41.540 -2.528 -66.704 1.00 81.44 739 HIS A O 1
ATOM 6089 N N . PRO A 1 740 ? 39.957 -3.944 -65.963 1.00 64.19 740 PRO A N 1
ATOM 6090 C CA . PRO A 1 740 ? 40.133 -3.582 -64.559 1.00 64.19 740 PRO A CA 1
ATOM 6091 C C . PRO A 1 740 ? 41.571 -3.844 -64.087 1.00 64.19 740 PRO A C 1
ATOM 6093 O O . PRO A 1 740 ? 42.072 -4.958 -64.220 1.00 64.19 740 PRO A O 1
ATOM 6096 N N . GLY A 1 741 ? 42.223 -2.824 -63.523 1.00 62.16 741 GLY A N 1
ATOM 6097 C CA . GLY A 1 741 ? 43.577 -2.923 -62.963 1.00 62.16 741 GLY A CA 1
ATOM 6098 C C . GLY A 1 741 ? 44.720 -2.509 -63.899 1.00 62.16 741 GLY A C 1
ATOM 6099 O O . GLY A 1 741 ? 45.863 -2.486 -63.449 1.00 62.16 741 GLY A O 1
ATOM 6100 N N . GLN A 1 742 ? 44.446 -2.148 -65.159 1.00 73.69 742 GLN A N 1
ATOM 6101 C CA . GLN A 1 742 ? 45.429 -1.511 -66.044 1.00 73.69 742 GLN A CA 1
ATOM 6102 C C . GLN A 1 742 ? 45.151 -0.011 -66.143 1.00 73.69 742 GLN A C 1
ATOM 6104 O O . GLN A 1 742 ? 44.058 0.384 -66.535 1.00 73.69 742 GLN A O 1
ATOM 6109 N N . THR A 1 743 ? 46.139 0.820 -65.810 1.00 83.19 743 THR A N 1
ATOM 6110 C CA . THR A 1 743 ? 46.081 2.269 -66.035 1.00 83.19 743 THR A CA 1
ATOM 6111 C C . THR A 1 743 ? 46.858 2.639 -67.295 1.00 83.19 743 THR A C 1
ATOM 6113 O O . THR A 1 743 ? 47.789 1.935 -67.695 1.00 83.19 743 THR A O 1
ATOM 6116 N N . LYS A 1 744 ? 46.469 3.738 -67.944 1.00 86.50 744 LYS A N 1
ATOM 6117 C CA . LYS A 1 744 ? 47.123 4.255 -69.150 1.00 86.50 744 LYS A CA 1
ATOM 6118 C C . LYS A 1 744 ? 47.737 5.611 -68.881 1.00 86.50 744 LYS A C 1
ATOM 6120 O O . LYS A 1 744 ? 47.125 6.482 -68.271 1.00 86.50 744 LYS A O 1
ATOM 6125 N N . THR A 1 745 ? 48.954 5.802 -69.349 1.00 89.69 745 THR A N 1
ATOM 6126 C CA . THR A 1 745 ? 49.668 7.068 -69.234 1.00 89.69 745 THR A CA 1
ATOM 6127 C C . THR A 1 745 ? 49.104 8.110 -70.200 1.00 89.69 745 THR A C 1
ATOM 6129 O O . THR A 1 745 ? 48.427 7.795 -71.182 1.00 89.69 745 THR A O 1
ATOM 6132 N N . LYS A 1 746 ? 49.427 9.385 -69.952 1.00 88.75 746 LYS A N 1
ATOM 6133 C CA . LYS A 1 746 ? 49.065 10.484 -70.859 1.00 88.75 746 LYS A CA 1
ATOM 6134 C C . LYS A 1 746 ? 49.605 10.263 -72.274 1.00 88.75 746 LYS A C 1
ATOM 6136 O O . LYS A 1 746 ? 48.898 10.543 -73.236 1.00 88.75 746 LYS A O 1
ATOM 6141 N N . GLN A 1 747 ? 50.834 9.758 -72.395 1.00 89.56 747 GLN A N 1
ATOM 6142 C CA . GLN A 1 747 ? 51.456 9.519 -73.696 1.00 89.56 747 GLN A CA 1
ATOM 6143 C C . GLN A 1 747 ? 50.725 8.419 -74.472 1.00 89.56 747 GLN A C 1
ATOM 6145 O O . GLN A 1 747 ? 50.374 8.636 -75.624 1.00 89.56 747 GLN A O 1
ATOM 6150 N N . GLU A 1 748 ? 50.380 7.299 -73.825 1.00 89.50 748 GLU A N 1
ATOM 6151 C CA . GLU A 1 748 ? 49.591 6.233 -74.463 1.00 89.50 748 GLU A CA 1
ATOM 6152 C C . GLU A 1 748 ? 48.219 6.732 -74.947 1.00 89.50 748 GLU A C 1
ATOM 6154 O O . GLU A 1 748 ? 47.736 6.313 -76.000 1.00 89.50 748 GLU A O 1
ATOM 6159 N N . ALA A 1 749 ? 47.590 7.655 -74.212 1.00 89.00 749 ALA A N 1
ATOM 6160 C CA . ALA A 1 749 ? 46.336 8.270 -74.637 1.00 89.00 749 ALA A CA 1
ATOM 6161 C C . ALA A 1 749 ? 46.510 9.217 -75.835 1.00 89.00 749 ALA A C 1
ATOM 6163 O O . ALA A 1 749 ? 45.673 9.206 -76.737 1.00 89.00 749 ALA A O 1
ATOM 6164 N N . LEU A 1 750 ? 47.587 10.007 -75.880 1.00 91.12 750 LEU A N 1
ATOM 6165 C CA . LEU A 1 750 ? 47.905 10.863 -77.030 1.00 91.12 750 LEU A CA 1
ATOM 6166 C C . LEU A 1 750 ? 48.207 10.034 -78.286 1.00 91.12 750 LEU A C 1
ATOM 6168 O O . LEU A 1 750 ? 47.672 10.334 -79.354 1.00 91.12 750 LEU A O 1
ATOM 6172 N N . ASP A 1 751 ? 48.977 8.954 -78.144 1.00 92.31 751 ASP A N 1
ATOM 6173 C CA . ASP A 1 751 ? 49.289 8.031 -79.239 1.00 92.31 751 ASP A CA 1
ATOM 6174 C C . ASP A 1 751 ? 48.011 7.361 -79.776 1.00 92.31 751 ASP A C 1
ATOM 6176 O O . ASP A 1 751 ? 47.828 7.217 -80.988 1.00 92.31 751 ASP A O 1
ATOM 6180 N N . TYR A 1 752 ? 47.081 6.991 -78.887 1.00 93.75 752 TYR A N 1
ATOM 6181 C CA . TYR A 1 752 ? 45.776 6.460 -79.283 1.00 93.75 752 TYR A CA 1
ATOM 6182 C C . TYR A 1 752 ? 44.933 7.491 -80.040 1.00 93.75 752 TYR A C 1
ATOM 6184 O O . TYR A 1 752 ? 44.354 7.169 -81.079 1.00 93.75 752 TYR A O 1
ATOM 6192 N N . ILE A 1 753 ? 44.877 8.734 -79.550 1.00 93.25 753 ILE A N 1
ATOM 6193 C CA . ILE A 1 753 ? 44.148 9.827 -80.207 1.00 93.25 753 ILE A CA 1
ATOM 6194 C C . ILE A 1 753 ? 44.690 10.065 -81.610 1.00 93.25 753 ILE A C 1
ATOM 6196 O O . ILE A 1 753 ? 43.901 10.249 -82.532 1.00 93.25 753 ILE A O 1
ATOM 6200 N N . GLN A 1 754 ? 46.008 10.021 -81.805 1.00 93.31 754 GLN A N 1
ATOM 6201 C CA . GLN A 1 754 ? 46.595 10.175 -83.132 1.00 93.31 754 GLN A CA 1
ATOM 6202 C C . GLN A 1 754 ? 46.086 9.096 -84.099 1.00 93.31 754 GLN A C 1
ATOM 6204 O O . GLN A 1 754 ? 45.569 9.430 -85.165 1.00 93.31 754 GLN A O 1
ATOM 6209 N N . LYS A 1 755 ? 46.127 7.817 -83.698 1.00 93.56 755 LYS A N 1
ATOM 6210 C CA . LYS A 1 755 ? 45.595 6.704 -84.509 1.00 93.56 755 LYS A CA 1
ATOM 6211 C C . LYS A 1 755 ? 44.091 6.852 -84.774 1.00 93.56 755 LYS A C 1
ATOM 6213 O O . LYS A 1 755 ? 43.620 6.547 -85.869 1.00 93.56 755 LYS A O 1
ATOM 6218 N N . ALA A 1 756 ? 43.330 7.295 -83.773 1.00 92.75 756 ALA A N 1
ATOM 6219 C CA . ALA A 1 756 ? 41.885 7.472 -83.886 1.00 92.75 756 ALA A CA 1
ATOM 6220 C C . ALA A 1 756 ? 41.542 8.619 -84.843 1.00 92.75 756 ALA A C 1
ATOM 6222 O O . ALA A 1 756 ? 40.680 8.460 -85.703 1.00 92.75 756 ALA A O 1
ATOM 6223 N N . ASN A 1 757 ? 42.261 9.738 -84.753 1.00 93.50 757 ASN A N 1
ATOM 6224 C CA . ASN A 1 757 ? 42.118 10.873 -85.659 1.00 93.50 757 ASN A CA 1
ATOM 6225 C C . ASN A 1 757 ? 42.474 10.484 -87.094 1.00 93.50 757 ASN A C 1
ATOM 6227 O O . ASN A 1 757 ? 41.737 10.831 -88.009 1.00 93.50 757 ASN A O 1
ATOM 6231 N N . ASP A 1 758 ? 43.539 9.705 -87.291 1.00 92.56 758 ASP A N 1
ATOM 6232 C CA . ASP A 1 758 ? 43.925 9.200 -88.609 1.00 92.56 758 ASP A CA 1
ATOM 6233 C C . ASP A 1 758 ? 42.824 8.368 -89.271 1.00 92.56 758 ASP A C 1
ATOM 6235 O O . ASP A 1 758 ? 42.616 8.470 -90.485 1.00 92.56 758 ASP A O 1
ATOM 6239 N N . PHE A 1 759 ? 42.143 7.531 -88.486 1.00 94.19 759 PHE A N 1
ATOM 6240 C CA . PHE A 1 759 ? 40.993 6.760 -88.943 1.00 94.19 759 PHE A CA 1
ATOM 6241 C C . PHE A 1 759 ? 39.794 7.671 -89.235 1.00 94.19 759 PHE A C 1
ATOM 6243 O O . PHE A 1 759 ? 39.209 7.577 -90.313 1.00 94.19 759 PHE A O 1
ATOM 6250 N N . LEU A 1 760 ? 39.447 8.567 -88.305 1.00 93.31 760 LEU A N 1
ATOM 6251 C CA . LEU A 1 760 ? 38.286 9.453 -88.417 1.00 93.31 760 LEU A CA 1
ATOM 6252 C C . LEU A 1 760 ? 38.414 10.454 -89.569 1.00 93.31 760 LEU A C 1
ATOM 6254 O O . LEU A 1 760 ? 37.420 10.720 -90.233 1.00 93.31 760 LEU A O 1
ATOM 6258 N N . ASP A 1 761 ? 39.611 10.956 -89.864 1.00 91.94 761 ASP A N 1
ATOM 6259 C CA . ASP A 1 761 ? 39.849 11.838 -91.013 1.00 91.94 761 ASP A CA 1
ATOM 6260 C C . ASP A 1 761 ? 39.497 11.150 -92.327 1.00 91.94 761 ASP A C 1
ATOM 6262 O O . ASP A 1 761 ? 38.744 11.685 -93.137 1.00 91.94 761 ASP A O 1
ATOM 6266 N N . SER A 1 762 ? 40.015 9.934 -92.513 1.00 91.56 762 SER A N 1
ATOM 6267 C CA . SER A 1 762 ? 39.712 9.094 -93.672 1.00 91.56 762 SER A CA 1
ATOM 6268 C C . SER A 1 762 ? 38.217 8.762 -93.729 1.00 91.56 762 SER A C 1
ATOM 6270 O O . SER A 1 762 ? 37.593 8.883 -94.782 1.00 91.56 762 SER A O 1
ATOM 6272 N N . TRP A 1 763 ? 37.620 8.432 -92.584 1.00 92.94 763 TRP A N 1
ATOM 6273 C CA . TRP A 1 763 ? 36.197 8.131 -92.464 1.00 92.94 763 TRP A CA 1
ATOM 6274 C C . TRP A 1 763 ? 35.310 9.307 -92.890 1.00 92.94 763 TRP A C 1
ATOM 6276 O O . TRP A 1 763 ? 34.450 9.153 -93.750 1.00 92.94 763 TRP A O 1
ATOM 6286 N N . ILE A 1 764 ? 35.539 10.496 -92.329 1.00 92.38 764 ILE A N 1
ATOM 6287 C CA . ILE A 1 764 ? 34.753 11.717 -92.569 1.00 92.38 764 ILE A CA 1
ATOM 6288 C C . ILE A 1 764 ? 34.959 12.241 -93.992 1.00 92.38 764 ILE A C 1
ATOM 6290 O O . ILE A 1 764 ? 34.007 12.693 -94.636 1.00 92.38 764 ILE A O 1
ATOM 6294 N N . LEU A 1 765 ? 36.191 12.186 -94.503 1.00 91.50 765 LEU A N 1
ATOM 6295 C CA . LEU A 1 765 ? 36.502 12.626 -95.861 1.00 91.50 765 LEU A CA 1
ATOM 6296 C C . LEU A 1 765 ? 35.699 11.827 -96.893 1.00 91.50 765 LEU A C 1
ATOM 6298 O O . LEU A 1 765 ? 35.105 12.409 -97.807 1.00 91.50 765 LEU A O 1
ATOM 6302 N N . GLU A 1 766 ? 35.651 10.508 -96.714 1.00 91.38 766 GLU A N 1
ATOM 6303 C CA . GLU A 1 766 ? 35.015 9.593 -97.657 1.00 91.38 766 GLU A CA 1
ATOM 6304 C C . GLU A 1 766 ? 33.501 9.487 -97.469 1.00 91.38 766 GLU A C 1
ATOM 6306 O O . GLU A 1 766 ? 32.812 9.130 -98.423 1.00 91.38 766 GLU A O 1
ATOM 6311 N N . LYS A 1 767 ? 32.957 9.810 -96.290 1.00 90.38 767 LYS A N 1
ATOM 6312 C CA . LYS A 1 767 ? 31.509 9.745 -96.032 1.00 90.38 767 LYS A CA 1
ATOM 6313 C C . LYS A 1 767 ? 30.765 10.775 -96.898 1.00 90.38 767 LYS A C 1
ATOM 6315 O O . LYS A 1 767 ? 31.178 11.943 -96.976 1.00 90.38 767 LYS A O 1
ATOM 6320 N N . LYS A 1 768 ? 29.742 10.320 -97.625 1.00 85.50 768 LYS A N 1
ATOM 6321 C CA . LYS A 1 768 ? 28.858 11.154 -98.457 1.00 85.50 768 LYS A CA 1
ATOM 6322 C C . LYS A 1 768 ? 27.898 11.928 -97.575 1.00 85.50 768 LYS A C 1
ATOM 6324 O O . LYS A 1 768 ? 27.709 13.117 -97.911 1.00 85.50 768 LYS A O 1
#

Radius of gyration: 49.57 Å; chains: 1; bounding box: 94×74×155 Å

pLDDT: mean 84.25, std 12.16, range [44.47, 98.25]